Protein 5UX1 (pdb70)

Structure (mmCIF, N/CA/C/O backbone):
data_5UX1
#
_entry.id   5UX1
#
_cell.length_a   72.342
_cell.length_b   78.274
_cell.length_c   83.734
_cell.angle_alpha   90.00
_cell.angle_beta   103.20
_cell.angle_gamma   90.00
#
_symmetry.space_group_name_H-M   'P 1 21 1'
#
loop_
_entity.id
_entity.type
_entity.pdbx_description
1 polymer tRNA-(MS(2)IO(6)A)-hydroxylase-like
2 non-polymer 'FE (III) ION'
3 water water
#
loop_
_atom_site.group_PDB
_atom_site.id
_atom_site.type_symbol
_atom_site.label_atom_id
_atom_site.label_alt_id
_atom_site.label_comp_id
_atom_site.label_asym_id
_atom_site.label_entity_id
_atom_site.label_seq_id
_atom_site.pdbx_PDB_ins_code
_atom_site.Cartn_x
_atom_site.Cartn_y
_atom_site.Cartn_z
_atom_site.occupancy
_atom_site.B_iso_or_equiv
_atom_site.auth_seq_id
_atom_site.auth_comp_id
_atom_site.auth_asym_id
_atom_site.auth_atom_id
_atom_site.pdbx_PDB_model_num
ATOM 1 N N . ILE A 1 23 ? 7.307 5.509 -8.973 1.00 51.35 23 ILE A N 1
ATOM 2 C CA . ILE A 1 23 ? 7.356 6.683 -8.054 1.00 48.37 23 ILE A CA 1
ATOM 3 C C . ILE A 1 23 ? 6.421 7.786 -8.531 1.00 42.69 23 ILE A C 1
ATOM 4 O O . ILE A 1 23 ? 6.614 8.319 -9.619 1.00 43.85 23 ILE A O 1
ATOM 9 N N . ARG A 1 24 ? 5.429 8.137 -7.713 1.00 39.09 24 ARG A N 1
ATOM 10 C CA . ARG A 1 24 ? 4.621 9.331 -7.968 1.00 35.59 24 ARG A CA 1
ATOM 11 C C . ARG A 1 24 ? 5.207 10.484 -7.161 1.00 27.54 24 ARG A C 1
ATOM 12 O O . ARG A 1 24 ? 5.243 10.445 -5.951 1.00 28.63 24 ARG A O 1
ATOM 20 N N . TRP A 1 25 ? 5.672 11.525 -7.830 1.00 22.56 25 TRP A N 1
ATOM 21 C CA . TRP A 1 25 ? 6.218 12.647 -7.112 1.00 19.75 25 TRP A CA 1
ATOM 22 C C . TRP A 1 25 ? 5.161 13.576 -6.501 1.00 18.44 25 TRP A C 1
ATOM 23 O O . TRP A 1 25 ? 5.255 13.954 -5.326 1.00 18.37 25 TRP A O 1
ATOM 34 N N . LEU A 1 26 ? 4.187 13.982 -7.313 1.00 17.35 26 LEU A N 1
ATOM 35 C CA . LEU A 1 26 ? 3.271 15.028 -6.904 1.00 17.40 26 LEU A CA 1
ATOM 36 C C . LEU A 1 26 ? 1.982 14.488 -6.322 1.00 17.38 26 LEU A C 1
ATOM 37 O O . LEU A 1 26 ? 1.456 13.515 -6.824 1.00 20.38 26 LEU A O 1
ATOM 42 N N . ALA A 1 27 ? 1.503 15.161 -5.294 1.00 16.88 27 ALA A N 1
ATOM 43 C CA . ALA A 1 27 ? 0.333 14.684 -4.533 1.00 17.17 27 ALA A CA 1
ATOM 44 C C . ALA A 1 27 ? -0.986 15.215 -5.083 1.00 18.78 27 ALA A C 1
ATOM 45 O O . ALA A 1 27 ? -2.049 14.718 -4.701 1.00 18.50 27 ALA A O 1
ATOM 47 N N . ALA A 1 28 ? -0.910 16.221 -5.962 1.00 17.06 28 ALA A N 1
ATOM 48 C CA . ALA A 1 28 ? -2.125 16.757 -6.616 1.00 16.62 28 ALA A CA 1
ATOM 49 C C . ALA A 1 28 ? -1.700 17.487 -7.896 1.00 15.89 28 ALA A C 1
ATOM 50 O O . ALA A 1 28 ? -0.594 18.078 -7.950 1.00 15.86 28 ALA A O 1
ATOM 52 N N . PRO A 1 29 ? -2.591 17.487 -8.892 1.00 14.88 29 PRO A N 1
ATOM 53 C CA . PRO A 1 29 ? -2.323 18.167 -10.138 1.00 14.82 29 PRO A CA 1
ATOM 54 C C . PRO A 1 29 ? -2.576 19.666 -10.055 1.00 14.63 29 PRO A C 1
ATOM 55 O O . PRO A 1 29 ? -3.331 20.158 -9.213 1.00 15.03 29 PRO A O 1
ATOM 59 N N . THR A 1 30 ? -1.953 20.377 -10.977 1.00 14.42 30 THR A N 1
ATOM 60 C CA . THR A 1 30 ? -2.209 21.802 -11.166 1.00 14.40 30 THR A CA 1
ATOM 61 C C . THR A 1 30 ? -3.662 22.064 -11.592 1.00 15.28 30 THR A C 1
ATOM 62 O O . THR A 1 30 ? -4.255 21.306 -12.371 1.00 16.48 30 THR A O 1
ATOM 66 N N . SER A 1 31 ? -4.212 23.157 -11.056 1.00 14.60 31 SER A N 1
ATOM 67 C CA . SER A 1 31 ? -5.542 23.619 -11.418 1.00 14.44 31 SER A CA 1
ATOM 68 C C . SER A 1 31 ? -5.549 24.251 -12.807 1.00 15.41 31 SER A C 1
ATOM 69 O O . SER A 1 31 ? -4.604 24.921 -13.198 1.00 14.81 31 SER A O 1
ATOM 72 N N . TRP A 1 32 ? -6.634 24.054 -13.545 1.00 16.07 32 TRP A N 1
ATOM 73 C CA . TRP A 1 32 ? -6.782 24.696 -14.830 1.00 17.51 32 TRP A CA 1
ATOM 74 C C . TRP A 1 32 ? -6.678 26.206 -14.684 1.00 16.13 32 TRP A C 1
ATOM 75 O O . TRP A 1 32 ? -6.329 26.881 -15.647 1.00 17.93 32 TRP A O 1
ATOM 86 N N . SER A 1 33 ? -6.991 26.737 -13.511 1.00 15.35 33 SER A N 1
ATOM 87 C CA . SER A 1 33 ? -6.813 28.163 -13.237 1.00 16.03 33 SER A CA 1
ATOM 88 C C . SER A 1 33 ? -5.420 28.662 -13.603 1.00 15.64 33 SER A C 1
ATOM 89 O O . SER A 1 33 ? -5.279 29.764 -14.140 1.00 16.56 33 SER A O 1
ATOM 92 N N . TRP A 1 34 ? -4.408 27.862 -13.276 1.00 16.11 34 TRP A N 1
ATOM 93 C CA . TRP A 1 34 ? -3.029 28.239 -13.560 1.00 15.56 34 TRP A CA 1
ATOM 94 C C . TRP A 1 34 ? -2.767 28.234 -15.066 1.00 14.97 34 TRP A C 1
ATOM 95 O O . TRP A 1 34 ? -2.062 29.122 -15.601 1.00 15.45 34 TRP A O 1
ATOM 106 N N . VAL A 1 35 ? -3.312 27.257 -15.790 1.00 16.78 35 VAL A N 1
ATOM 107 C CA . VAL A 1 35 ? -3.131 27.185 -17.228 1.00 17.44 35 VAL A CA 1
ATOM 108 C C . VAL A 1 35 ? -3.723 28.435 -17.888 1.00 18.04 35 VAL A C 1
ATOM 109 O O . VAL A 1 35 ? -3.080 29.056 -18.726 1.00 16.65 35 VAL A O 1
ATOM 113 N N . GLU A 1 36 ? -4.933 28.818 -17.480 1.00 18.18 36 GLU A N 1
ATOM 114 C CA . GLU A 1 36 ? -5.530 30.071 -17.986 1.00 20.08 36 GLU A CA 1
ATOM 115 C C . GLU A 1 36 ? -4.666 31.287 -17.695 1.00 19.12 36 GLU A C 1
ATOM 116 O O . GLU A 1 36 ? -4.450 32.130 -18.569 1.00 17.52 36 GLU A O 1
ATOM 122 N N . GLN A 1 37 ? -4.183 31.403 -16.468 1.00 16.95 37 GLN A N 1
ATOM 123 C CA . GLN A 1 37 ? -3.344 32.530 -16.083 1.00 17.29 37 GLN A CA 1
ATOM 124 C C . GLN A 1 37 ? -2.030 32.527 -16.868 1.00 17.00 37 GLN A C 1
ATOM 125 O O . GLN A 1 37 ? -1.564 33.567 -17.339 1.00 17.32 37 GLN A O 1
ATOM 131 N N . ALA A 1 38 ? -1.439 31.362 -17.048 1.00 15.96 38 ALA A N 1
ATOM 132 C CA . ALA A 1 38 ? -0.167 31.287 -17.781 1.00 16.13 38 ALA A CA 1
ATOM 133 C C . ALA A 1 38 ? -0.378 31.656 -19.250 1.00 17.12 38 ALA A C 1
ATOM 134 O O . ALA A 1 38 ? 0.476 32.292 -19.877 1.00 17.55 38 ALA A O 1
ATOM 136 N N . ASN A 1 39 ? -1.528 31.275 -19.808 1.00 17.33 39 ASN A N 1
ATOM 137 C CA . ASN A 1 39 ? -1.848 31.639 -21.193 1.00 18.32 39 ASN A CA 1
ATOM 138 C C . ASN A 1 39 ? -2.149 33.133 -21.344 1.00 18.53 39 ASN A C 1
ATOM 139 O O . ASN A 1 39 ? -1.871 33.699 -22.401 1.00 19.70 39 ASN A O 1
ATOM 144 N N . ALA A 1 40 ? -2.648 33.774 -20.302 1.00 17.94 40 ALA A N 1
ATOM 145 C CA . ALA A 1 40 ? -2.947 35.217 -20.339 1.00 18.70 40 ALA A CA 1
ATOM 146 C C . ALA A 1 40 ? -1.690 36.105 -20.206 1.00 19.46 40 ALA A C 1
ATOM 147 O O . ALA A 1 40 ? -1.634 37.218 -20.782 1.00 20.12 40 ALA A O 1
ATOM 149 N N . HIS A 1 41 ? -0.682 35.623 -19.470 1.00 19.74 41 HIS A N 1
ATOM 150 C CA . HIS A 1 41 ? 0.594 36.325 -19.254 1.00 19.29 41 HIS A CA 1
ATOM 151 C C . HIS A 1 41 ? 1.795 35.400 -19.489 1.00 19.27 41 HIS A C 1
ATOM 152 O O . HIS A 1 41 ? 2.562 35.082 -18.550 1.00 18.74 41 HIS A O 1
ATOM 159 N N . PRO A 1 42 ? 1.986 34.982 -20.744 1.00 18.49 42 PRO A N 1
ATOM 160 C CA . PRO A 1 42 ? 3.034 34.036 -21.101 1.00 18.35 42 PRO A CA 1
ATOM 161 C C . PRO A 1 42 ? 4.443 34.547 -20.839 1.00 18.74 42 PRO A C 1
ATOM 162 O O . PRO A 1 42 ? 5.317 33.777 -20.488 1.00 17.31 42 PRO A O 1
ATOM 166 N N . MET A 1 43 ? 4.675 35.839 -21.012 1.00 17.73 43 MET A N 1
ATOM 167 C CA . MET A 1 43 ? 6.025 36.368 -20.798 1.00 19.50 43 MET A CA 1
ATOM 168 C C . MET A 1 43 ? 6.468 36.391 -19.337 1.00 17.28 43 MET A C 1
ATOM 169 O O . MET A 1 43 ? 7.648 36.180 -19.038 1.00 18.22 43 MET A O 1
ATOM 174 N N . GLU A 1 44 ? 5.540 36.614 -18.412 1.00 17.53 44 GLU A N 1
ATOM 175 C CA . GLU A 1 44 ? 5.855 36.538 -16.990 1.00 17.19 44 GLU A CA 1
ATOM 176 C C . GLU A 1 44 ? 6.233 35.097 -16.603 1.00 16.18 44 GLU A C 1
ATOM 177 O O . GLU A 1 44 ? 7.196 34.897 -15.842 1.00 15.77 44 GLU A O 1
ATOM 183 N N . VAL A 1 45 ? 5.547 34.122 -17.201 1.00 16.02 45 VAL A N 1
ATOM 184 C CA . VAL A 1 45 ? 5.885 32.721 -16.952 1.00 15.94 45 VAL A CA 1
ATOM 185 C C . VAL A 1 45 ? 7.264 32.405 -17.530 1.00 15.75 45 VAL A C 1
ATOM 186 O O . VAL A 1 45 ? 8.094 31.775 -16.888 1.00 15.50 45 VAL A O 1
ATOM 190 N N . LEU A 1 46 ? 7.510 32.906 -18.738 1.00 16.40 46 LEU A N 1
ATOM 191 C CA . LEU A 1 46 ? 8.760 32.627 -19.439 1.00 17.60 46 LEU A CA 1
ATOM 192 C C . LEU A 1 46 ? 9.961 33.233 -18.721 1.00 16.12 46 LEU A C 1
ATOM 193 O O . LEU A 1 46 ? 11.000 32.602 -18.556 1.00 15.39 46 LEU A O 1
ATOM 198 N N . ILE A 1 47 ? 9.834 34.480 -18.284 1.00 15.30 47 ILE A N 1
ATOM 199 C CA . ILE A 1 47 ? 10.900 35.139 -17.547 1.00 15.27 47 ILE A CA 1
ATOM 200 C C . ILE A 1 47 ? 11.149 34.420 -16.228 1.00 15.67 47 ILE A C 1
ATOM 201 O O . ILE A 1 47 ? 12.265 34.148 -15.848 1.00 16.01 47 ILE A O 1
ATOM 206 N N . ASP A 1 48 ? 10.063 34.090 -15.533 1.00 15.52 48 ASP A N 1
ATOM 207 C CA . ASP A 1 48 ? 10.218 33.362 -14.274 1.00 15.53 48 ASP A CA 1
ATOM 208 C C . ASP A 1 48 ? 10.865 31.996 -14.516 1.00 15.71 48 ASP A C 1
ATOM 209 O O . ASP A 1 48 ? 11.688 31.564 -13.714 1.00 16.22 48 ASP A O 1
ATOM 214 N N . HIS A 1 49 ? 10.509 31.362 -15.616 1.00 16.57 49 HIS A N 1
ATOM 215 C CA . HIS A 1 49 ? 11.040 30.071 -15.962 1.00 17.14 49 HIS A CA 1
ATOM 216 C C . HIS A 1 49 ? 12.561 30.188 -16.166 1.00 16.85 49 HIS A C 1
ATOM 217 O O . HIS A 1 49 ? 13.325 29.342 -15.688 1.00 17.44 49 HIS A O 1
ATOM 224 N N . ALA A 1 50 ? 13.014 31.228 -16.874 1.00 15.57 50 ALA A N 1
ATOM 225 C CA . ALA A 1 50 ? 14.460 31.399 -17.029 1.00 15.65 50 ALA A CA 1
ATOM 226 C C . ALA A 1 50 ? 15.139 31.508 -15.662 1.00 15.58 50 ALA A C 1
ATOM 227 O O . ALA A 1 50 ? 16.198 30.881 -15.412 1.00 16.50 50 ALA A O 1
ATOM 229 N N . HIS A 1 51 ? 14.557 32.282 -14.741 1.00 15.21 51 HIS A N 1
ATOM 230 C CA . HIS A 1 51 ? 15.089 32.369 -13.378 1.00 15.66 51 HIS A CA 1
ATOM 231 C C . HIS A 1 51 ? 15.090 31.005 -12.671 1.00 15.93 51 HIS A C 1
ATOM 232 O O . HIS A 1 51 ? 16.064 30.658 -11.986 1.00 17.39 51 HIS A O 1
ATOM 239 N N . CYS A 1 52 ? 14.043 30.232 -12.876 1.00 16.19 52 CYS A N 1
ATOM 240 C CA . CYS A 1 52 ? 13.927 28.895 -12.242 1.00 18.37 52 CYS A CA 1
ATOM 241 C C . CYS A 1 52 ? 15.039 27.973 -12.722 1.00 18.16 52 CYS A C 1
ATOM 242 O O . CYS A 1 52 ? 15.606 27.223 -11.892 1.00 19.94 52 CYS A O 1
ATOM 245 N N . GLU A 1 53 ? 15.359 28.013 -14.016 1.00 18.40 53 GLU A N 1
ATOM 246 C CA . GLU A 1 53 ? 16.418 27.147 -14.562 1.00 17.72 53 GLU A CA 1
ATOM 247 C C . GLU A 1 53 ? 17.744 27.547 -13.937 1.00 18.01 53 GLU A C 1
ATOM 248 O O . GLU A 1 53 ? 18.537 26.704 -13.519 1.00 15.76 53 GLU A O 1
ATOM 254 N N . ARG A 1 54 ? 18.039 28.847 -13.863 1.00 17.01 54 ARG A N 1
ATOM 255 C CA . ARG A 1 54 ? 19.266 29.287 -13.261 1.00 17.60 54 ARG A CA 1
ATOM 256 C C . ARG A 1 54 ? 19.351 28.944 -11.760 1.00 17.82 54 ARG A C 1
ATOM 257 O O . ARG A 1 54 ? 20.406 28.536 -11.261 1.00 17.84 54 ARG A O 1
ATOM 265 N N . LYS A 1 55 ? 18.224 29.079 -11.045 1.00 17.42 55 LYS A N 1
ATOM 266 C CA . LYS A 1 55 ? 18.164 28.704 -9.630 1.00 18.51 55 LYS A CA 1
ATOM 267 C C . LYS A 1 55 ? 18.417 27.212 -9.444 1.00 17.18 55 LYS A C 1
ATOM 268 O O . LYS A 1 55 ? 19.112 26.814 -8.487 1.00 19.83 55 LYS A O 1
ATOM 274 N N . ALA A 1 56 ? 17.913 26.406 -10.355 1.00 17.11 56 ALA A N 1
ATOM 275 C CA . ALA A 1 56 ? 18.125 24.951 -10.294 1.00 16.74 56 ALA A CA 1
ATOM 276 C C . ALA A 1 56 ? 19.615 24.620 -10.483 1.00 17.45 56 ALA A C 1
ATOM 277 O O . ALA A 1 56 ? 20.192 23.754 -9.794 1.00 18.59 56 ALA A O 1
ATOM 279 N N . ALA A 1 57 ? 20.240 25.281 -11.447 1.00 15.63 57 ALA A N 1
ATOM 280 C CA . ALA A 1 57 ? 21.693 25.127 -11.624 1.00 15.29 57 ALA A CA 1
ATOM 281 C C . ALA A 1 57 ? 22.428 25.538 -10.357 1.00 15.03 57 ALA A C 1
ATOM 282 O O . ALA A 1 57 ? 23.346 24.846 -9.884 1.00 16.22 57 ALA A O 1
ATOM 284 N N . GLY A 1 58 ? 22.074 26.694 -9.792 1.00 15.58 58 GLY A N 1
ATOM 285 C CA . GLY A 1 58 ? 22.680 27.155 -8.556 1.00 16.08 58 GLY A CA 1
ATOM 286 C C . GLY A 1 58 ? 22.526 26.201 -7.373 1.00 17.63 58 GLY A C 1
ATOM 287 O O . GLY A 1 58 ? 23.483 25.974 -6.619 1.00 17.55 58 GLY A O 1
ATOM 288 N N . ALA A 1 59 ? 21.340 25.645 -7.238 1.00 18.18 59 ALA A N 1
ATOM 289 C CA . ALA A 1 59 ? 21.066 24.709 -6.119 1.00 19.54 59 ALA A CA 1
ATOM 290 C C . ALA A 1 59 ? 21.927 23.461 -6.258 1.00 18.90 59 ALA A C 1
ATOM 291 O O . ALA A 1 59 ? 22.454 22.960 -5.258 1.00 18.65 59 ALA A O 1
ATOM 293 N N . ALA A 1 60 ? 22.079 22.980 -7.485 1.00 17.18 60 ALA A N 1
ATOM 294 C CA . ALA A 1 60 ? 22.929 21.799 -7.767 1.00 15.57 60 ALA A CA 1
ATOM 295 C C . ALA A 1 60 ? 24.391 22.076 -7.444 1.00 15.50 60 ALA A C 1
ATOM 296 O O . ALA A 1 60 ? 25.064 21.261 -6.831 1.00 14.80 60 ALA A O 1
ATOM 298 N N . VAL A 1 61 ? 24.879 23.264 -7.825 1.00 15.83 61 VAL A N 1
ATOM 299 C CA . VAL A 1 61 ? 26.236 23.623 -7.482 1.00 16.53 61 VAL A CA 1
ATOM 300 C C . VAL A 1 61 ? 26.426 23.763 -5.975 1.00 17.23 61 VAL A C 1
ATOM 301 O O . VAL A 1 61 ? 27.431 23.297 -5.437 1.00 17.21 61 VAL A O 1
ATOM 305 N N . GLN A 1 62 ? 25.455 24.375 -5.293 1.00 18.44 62 GLN A N 1
ATOM 306 C CA . GLN A 1 62 ? 25.539 24.514 -3.838 1.00 19.91 62 GLN A CA 1
ATOM 307 C C . GLN A 1 62 ? 25.515 23.146 -3.153 1.00 17.90 62 GLN A C 1
ATOM 308 O O . GLN A 1 62 ? 26.243 22.953 -2.189 1.00 16.69 62 GLN A O 1
ATOM 314 N N . MET A 1 63 ? 24.743 22.206 -3.679 1.00 16.68 63 MET A N 1
ATOM 315 C CA . MET A 1 63 ? 24.729 20.862 -3.083 1.00 17.39 63 MET A CA 1
ATOM 316 C C . MET A 1 63 ? 26.102 20.256 -3.260 1.00 16.91 63 MET A C 1
ATOM 317 O O . MET A 1 63 ? 26.620 19.623 -2.353 1.00 17.77 63 MET A O 1
ATOM 322 N N . MET A 1 64 ? 26.720 20.449 -4.430 1.00 15.71 64 MET A N 1
ATOM 323 C CA . MET A 1 64 ? 28.041 19.866 -4.633 1.00 16.44 64 MET A CA 1
ATOM 324 C C . MET A 1 64 ? 29.051 20.454 -3.653 1.00 17.22 64 MET A C 1
ATOM 325 O O . MET A 1 64 ? 29.893 19.712 -3.142 1.00 20.10 64 MET A O 1
ATOM 330 N N . PHE A 1 65 ? 28.992 21.764 -3.361 1.00 17.78 65 PHE A N 1
ATOM 331 C CA . PHE A 1 65 ? 29.920 22.344 -2.391 1.00 19.13 65 PHE A CA 1
ATOM 332 C C . PHE A 1 65 ? 29.682 21.809 -0.988 1.00 20.14 65 PHE A C 1
ATOM 333 O O . PHE A 1 65 ? 30.629 21.564 -0.234 1.00 21.71 65 PHE A O 1
ATOM 341 N N . ARG A 1 66 ? 28.416 21.655 -0.615 1.00 19.10 66 ARG A N 1
ATOM 342 C CA . ARG A 1 66 ? 28.111 21.110 0.702 1.00 20.74 66 ARG A CA 1
ATOM 343 C C . ARG A 1 66 ? 28.622 19.702 0.868 1.00 20.49 66 ARG A C 1
ATOM 344 O O . ARG A 1 66 ? 29.077 19.335 1.958 1.00 23.19 66 ARG A O 1
ATOM 352 N N . TYR A 1 67 ? 28.510 18.895 -0.178 1.00 18.34 67 TYR A N 1
ATOM 353 C CA . TYR A 1 67 ? 28.929 17.497 -0.158 1.00 19.08 67 TYR A CA 1
ATOM 354 C C . TYR A 1 67 ? 30.130 17.323 -1.089 1.00 17.27 67 TYR A C 1
ATOM 355 O O . TYR A 1 67 ? 30.101 16.561 -2.067 1.00 17.53 67 TYR A O 1
ATOM 364 N N . LEU A 1 68 ? 31.203 18.011 -0.712 1.00 19.53 68 LEU A N 1
ATOM 365 C CA . LEU A 1 68 ? 32.334 18.284 -1.596 1.00 19.31 68 LEU A CA 1
ATOM 366 C C . LEU A 1 68 ? 32.950 17.069 -2.292 1.00 17.88 68 LEU A C 1
ATOM 367 O O . LEU A 1 68 ? 33.315 17.128 -3.468 1.00 19.12 68 LEU A O 1
ATOM 372 N N . CYS A 1 69 ? 33.116 15.968 -1.557 1.00 17.56 69 CYS A N 1
ATOM 373 C CA . CYS A 1 69 ? 33.790 14.781 -2.062 1.00 18.45 69 CYS A CA 1
ATOM 374 C C . CYS A 1 69 ? 32.886 13.549 -2.043 1.00 17.95 69 CYS A C 1
ATOM 375 O O . CYS A 1 69 ? 33.361 12.415 -2.165 1.00 20.44 69 CYS A O 1
ATOM 378 N N . GLU A 1 70 ? 31.579 13.764 -1.953 1.00 18.97 70 GLU A N 1
ATOM 379 C CA . GLU A 1 70 ? 30.641 12.644 -1.910 1.00 19.48 70 GLU A CA 1
ATOM 380 C C . GLU A 1 70 ? 30.698 11.806 -3.184 1.00 18.83 70 GLU A C 1
ATOM 381 O O . GLU A 1 70 ? 30.466 12.325 -4.272 1.00 17.62 70 GLU A O 1
ATOM 387 N N . PRO A 1 71 ? 31.041 10.506 -3.097 1.00 18.17 71 PRO A N 1
ATOM 388 C CA . PRO A 1 71 ? 31.149 9.700 -4.299 1.00 18.37 71 PRO A CA 1
ATOM 389 C C . PRO A 1 71 ? 29.888 9.681 -5.134 1.00 18.51 71 PRO A C 1
ATOM 390 O O . PRO A 1 71 ? 28.774 9.470 -4.617 1.00 19.01 71 PRO A O 1
ATOM 394 N N . GLY A 1 72 ? 30.070 9.960 -6.423 1.00 17.87 72 GLY A N 1
ATOM 395 C CA . GLY A 1 72 ? 29.020 9.914 -7.427 1.00 17.89 72 GLY A CA 1
ATOM 396 C C . GLY A 1 72 ? 28.270 11.221 -7.584 1.00 16.53 72 GLY A C 1
ATOM 397 O O . GLY A 1 72 ? 27.574 11.410 -8.593 1.00 18.03 72 GLY A O 1
ATOM 398 N N . LEU A 1 73 ? 28.438 12.146 -6.644 1.00 16.90 73 LEU A N 1
ATOM 399 C CA . LEU A 1 73 ? 27.561 13.332 -6.631 1.00 17.35 73 LEU A CA 1
ATOM 400 C C . LEU A 1 73 ? 27.981 14.325 -7.683 1.00 17.75 73 LEU A C 1
ATOM 401 O O . LEU A 1 73 ? 27.144 14.798 -8.471 1.00 17.66 73 LEU A O 1
ATOM 406 N N . GLY A 1 74 ? 29.272 14.617 -7.741 1.00 16.60 74 GLY A N 1
ATOM 407 C CA . GLY A 1 74 ? 29.706 15.515 -8.829 1.00 16.77 74 GLY A CA 1
ATOM 408 C C . GLY A 1 74 ? 29.440 14.997 -10.230 1.00 16.08 74 GLY A C 1
ATOM 409 O O . GLY A 1 74 ? 29.090 15.744 -11.160 1.00 15.97 74 GLY A O 1
ATOM 410 N N . GLU A 1 75 ? 29.594 13.690 -10.419 1.00 15.67 75 GLU A N 1
ATOM 411 C CA . GLU A 1 75 ? 29.321 13.047 -11.682 1.00 17.29 75 GLU A CA 1
ATOM 412 C C . GLU A 1 75 ? 27.890 13.263 -12.137 1.00 16.72 75 GLU A C 1
ATOM 413 O O . GLU A 1 75 ? 27.603 13.287 -13.323 1.00 17.13 75 GLU A O 1
ATOM 419 N N . ALA A 1 76 ? 26.977 13.318 -11.169 1.00 16.01 76 ALA A N 1
ATOM 420 C CA . ALA A 1 76 ? 25.571 13.460 -11.454 1.00 16.32 76 ALA A CA 1
ATOM 421 C C . ALA A 1 76 ? 25.176 14.928 -11.517 1.00 15.19 76 ALA A C 1
ATOM 422 O O . ALA A 1 76 ? 24.489 15.329 -12.457 1.00 16.12 76 ALA A O 1
ATOM 424 N N . LEU A 1 77 ? 25.567 15.730 -10.532 1.00 14.49 77 LEU A N 1
ATOM 425 C CA . LEU A 1 77 ? 25.062 17.093 -10.435 1.00 14.06 77 LEU A CA 1
ATOM 426 C C . LEU A 1 77 ? 25.764 18.088 -11.373 1.00 13.33 77 LEU A C 1
ATOM 427 O O . LEU A 1 77 ? 25.188 19.144 -11.686 1.00 13.15 77 LEU A O 1
ATOM 432 N N . SER A 1 78 ? 27.008 17.814 -11.747 1.00 12.75 78 SER A N 1
ATOM 433 C CA . SER A 1 78 ? 27.689 18.747 -12.655 1.00 12.62 78 SER A CA 1
ATOM 434 C C . SER A 1 78 ? 27.029 18.774 -14.036 1.00 13.19 78 SER A C 1
ATOM 435 O O . SER A 1 78 ? 26.683 19.857 -14.521 1.00 12.75 78 SER A O 1
ATOM 438 N N . PRO A 1 79 ? 26.755 17.608 -14.651 1.00 13.31 79 PRO A N 1
ATOM 439 C CA . PRO A 1 79 ? 26.004 17.686 -15.902 1.00 13.49 79 PRO A CA 1
ATOM 440 C C . PRO A 1 79 ? 24.606 18.247 -15.762 1.00 13.78 79 PRO A C 1
ATOM 441 O O . PRO A 1 79 ? 24.133 18.932 -16.686 1.00 14.83 79 PRO A O 1
ATOM 445 N N . LEU A 1 80 ? 23.927 17.949 -14.655 1.00 13.96 80 LEU A N 1
ATOM 446 C CA . LEU A 1 80 ? 22.587 18.508 -14.418 1.00 14.23 80 LEU A CA 1
ATOM 447 C C . LEU A 1 80 ? 22.678 20.034 -14.411 1.00 13.54 80 LEU A C 1
ATOM 448 O O . LEU A 1 80 ? 21.914 20.694 -15.116 1.00 13.33 80 LEU A O 1
ATOM 453 N N . ALA A 1 81 ? 23.613 20.592 -13.634 1.00 12.31 81 ALA A N 1
ATOM 454 C CA . ALA A 1 81 ? 23.753 22.050 -13.554 1.00 12.44 81 ALA A CA 1
ATOM 455 C C . ALA A 1 81 ? 24.039 22.626 -14.934 1.00 12.82 81 ALA A C 1
ATOM 456 O O . ALA A 1 81 ? 23.507 23.708 -15.303 1.00 12.69 81 ALA A O 1
ATOM 458 N N . ARG A 1 82 ? 24.892 21.951 -15.707 1.00 12.13 82 ARG A N 1
ATOM 459 C CA . ARG A 1 82 ? 25.161 22.442 -17.076 1.00 12.96 82 ARG A CA 1
ATOM 460 C C . ARG A 1 82 ? 23.889 22.455 -17.917 1.00 14.45 82 ARG A C 1
ATOM 461 O O . ARG A 1 82 ? 23.648 23.411 -18.657 1.00 14.29 82 ARG A O 1
ATOM 469 N N . GLU A 1 83 ? 23.084 21.394 -17.836 1.00 14.12 83 GLU A N 1
ATOM 470 C CA . GLU A 1 83 ? 21.869 21.324 -18.611 1.00 16.41 83 GLU A CA 1
ATOM 471 C C . GLU A 1 83 ? 20.871 22.402 -18.189 1.00 15.45 83 GLU A C 1
ATOM 472 O O . GLU A 1 83 ? 20.210 23.011 -19.064 1.00 15.78 83 GLU A O 1
ATOM 478 N N . GLU A 1 84 ? 20.780 22.683 -16.893 1.00 14.33 84 GLU A N 1
ATOM 479 C CA . GLU A 1 84 ? 19.917 23.767 -16.438 1.00 15.23 84 GLU A CA 1
ATOM 480 C C . GLU A 1 84 ? 20.381 25.135 -16.969 1.00 13.94 84 GLU A C 1
ATOM 481 O O . GLU A 1 84 ? 19.548 25.981 -17.302 1.00 14.49 84 GLU A O 1
ATOM 487 N N . LEU A 1 85 ? 21.690 25.358 -17.008 1.00 13.17 85 LEU A N 1
ATOM 488 C CA . LEU A 1 85 ? 22.221 26.584 -17.612 1.00 13.00 85 LEU A CA 1
ATOM 489 C C . LEU A 1 85 ? 21.942 26.656 -19.113 1.00 13.84 85 LEU A C 1
ATOM 490 O O . LEU A 1 85 ? 21.620 27.745 -19.620 1.00 13.98 85 LEU A O 1
ATOM 495 N N . GLU A 1 86 ? 22.037 25.524 -19.823 1.00 14.10 86 GLU A N 1
ATOM 496 C CA . GLU A 1 86 ? 21.654 25.485 -21.239 1.00 14.72 86 GLU A CA 1
ATOM 497 C C . GLU A 1 86 ? 20.202 25.892 -21.386 1.00 15.68 86 GLU A C 1
ATOM 498 O O . GLU A 1 86 ? 19.854 26.681 -22.261 1.00 15.40 86 GLU A O 1
ATOM 504 N N . HIS A 1 87 ? 19.334 25.375 -20.523 1.00 14.63 87 HIS A N 1
ATOM 505 C CA . HIS A 1 87 ? 17.915 25.768 -20.591 1.00 15.11 87 HIS A CA 1
ATOM 506 C C . HIS A 1 87 ? 17.744 27.255 -20.295 1.00 14.80 87 HIS A C 1
ATOM 507 O O . HIS A 1 87 ? 16.960 27.955 -20.999 1.00 15.86 87 HIS A O 1
ATOM 514 N N . PHE A 1 88 ? 18.459 27.784 -19.294 1.00 14.29 88 PHE A N 1
ATOM 515 C CA . PHE A 1 88 ? 18.411 29.204 -19.002 1.00 12.95 88 PHE A CA 1
ATOM 516 C C . PHE A 1 88 ? 18.734 30.002 -20.263 1.00 12.81 88 PHE A C 1
ATOM 517 O O . PHE A 1 88 ? 18.018 30.959 -20.584 1.00 13.91 88 PHE A O 1
ATOM 525 N N . GLU A 1 89 ? 19.800 29.601 -20.951 1.00 13.38 89 GLU A N 1
ATOM 526 C CA . GLU A 1 89 ? 20.271 30.331 -22.139 1.00 12.95 89 GLU A CA 1
ATOM 527 C C . GLU A 1 89 ? 19.257 30.233 -23.264 1.00 14.46 89 GLU A C 1
ATOM 528 O O . GLU A 1 89 ? 19.011 31.236 -23.949 1.00 15.74 89 GLU A O 1
ATOM 534 N N . GLN A 1 90 ? 18.628 29.071 -23.411 1.00 14.21 90 GLN A N 1
ATOM 535 C CA . GLN A 1 90 ? 17.636 28.844 -24.469 1.00 16.43 90 GLN A CA 1
ATOM 536 C C . GLN A 1 90 ? 16.401 29.727 -24.234 1.00 16.07 90 GLN A C 1
ATOM 537 O O . GLN A 1 90 ? 15.861 30.362 -25.163 1.00 16.26 90 GLN A O 1
ATOM 543 N N . VAL A 1 91 ? 15.933 29.768 -22.991 1.00 15.48 91 VAL A N 1
ATOM 544 C CA . VAL A 1 91 ? 14.741 30.528 -22.670 1.00 16.28 91 VAL A CA 1
ATOM 545 C C . VAL A 1 91 ? 15.049 32.026 -22.793 1.00 15.63 91 VAL A C 1
ATOM 546 O O . VAL A 1 91 ? 14.225 32.817 -23.310 1.00 15.59 91 VAL A O 1
ATOM 550 N N . LEU A 1 92 ? 16.232 32.435 -22.353 1.00 15.00 92 LEU A N 1
ATOM 551 C CA . LEU A 1 92 ? 16.635 33.839 -22.445 1.00 15.09 92 LEU A CA 1
ATOM 552 C C . LEU A 1 92 ? 16.658 34.291 -23.900 1.00 15.55 92 LEU A C 1
ATOM 553 O O . LEU A 1 92 ? 16.193 35.404 -24.202 1.00 15.18 92 LEU A O 1
ATOM 558 N N . ALA A 1 93 ? 17.153 33.426 -24.785 1.00 14.85 93 ALA A N 1
ATOM 559 C CA . ALA A 1 93 ? 17.166 33.776 -26.230 1.00 14.99 93 ALA A CA 1
ATOM 560 C C . ALA A 1 93 ? 15.742 33.997 -26.757 1.00 15.88 93 ALA A C 1
ATOM 561 O O . ALA A 1 93 ? 15.503 34.940 -27.543 1.00 15.63 93 ALA A O 1
ATOM 563 N N . LEU A 1 94 ? 14.791 33.169 -26.339 1.00 15.03 94 LEU A N 1
ATOM 564 C CA . LEU A 1 94 ? 13.389 33.353 -26.750 1.00 15.47 94 LEU A CA 1
ATOM 565 C C . LEU A 1 94 ? 12.796 34.620 -26.140 1.00 15.48 94 LEU A C 1
ATOM 566 O O . LEU A 1 94 ? 12.048 35.330 -26.814 1.00 15.23 94 LEU A O 1
ATOM 571 N N . ILE A 1 95 ? 13.091 34.904 -24.863 1.00 14.28 95 ILE A N 1
ATOM 572 C CA . ILE A 1 95 ? 12.644 36.141 -24.206 1.00 14.26 95 ILE A CA 1
ATOM 573 C C . ILE A 1 95 ? 13.031 37.367 -25.068 1.00 14.14 95 ILE A C 1
ATOM 574 O O . ILE A 1 95 ? 12.190 38.214 -25.341 1.00 15.26 95 ILE A O 1
ATOM 579 N N . LYS A 1 96 ? 14.286 37.415 -25.492 1.00 14.31 96 LYS A N 1
ATOM 580 C CA . LYS A 1 96 ? 14.775 38.531 -26.327 1.00 15.74 96 LYS A CA 1
ATOM 581 C C . LYS A 1 96 ? 14.159 38.505 -27.702 1.00 16.69 96 LYS A C 1
ATOM 582 O O . LYS A 1 96 ? 13.852 39.576 -28.272 1.00 16.47 96 LYS A O 1
ATOM 588 N N . ALA A 1 97 ? 13.949 37.325 -28.277 1.00 15.80 97 ALA A N 1
ATOM 589 C CA . ALA A 1 97 ? 13.279 37.248 -29.582 1.00 16.13 97 ALA A CA 1
ATOM 590 C C . ALA A 1 97 ? 11.847 37.837 -29.492 1.00 17.26 97 ALA A C 1
ATOM 591 O O . ALA A 1 97 ? 11.317 38.332 -30.473 1.00 19.21 97 ALA A O 1
ATOM 593 N N . ARG A 1 98 ? 11.235 37.771 -28.310 1.00 16.43 98 ARG A N 1
ATOM 594 C CA . ARG A 1 98 ? 9.903 38.368 -28.047 1.00 16.73 98 ARG A CA 1
ATOM 595 C C . ARG A 1 98 ? 9.922 39.795 -27.498 1.00 16.60 98 ARG A C 1
ATOM 596 O O . ARG A 1 98 ? 8.903 40.299 -27.042 1.00 17.28 98 ARG A O 1
ATOM 604 N N . GLY A 1 99 ? 11.062 40.456 -27.533 1.00 16.56 99 GLY A N 1
ATOM 605 C CA . GLY A 1 99 ? 11.126 41.904 -27.240 1.00 16.55 99 GLY A CA 1
ATOM 606 C C . GLY A 1 99 ? 11.372 42.261 -25.803 1.00 17.47 99 GLY A C 1
ATOM 607 O O . GLY A 1 99 ? 11.310 43.436 -25.417 1.00 18.90 99 GLY A O 1
ATOM 608 N N . ARG A 1 100 ? 11.631 41.267 -24.949 1.00 18.23 100 ARG A N 1
ATOM 609 C CA . ARG A 1 100 ? 11.842 41.569 -23.541 1.00 20.09 100 ARG A CA 1
ATOM 610 C C . ARG A 1 100 ? 13.195 41.109 -23.049 1.00 18.62 100 ARG A C 1
ATOM 611 O O . ARG A 1 100 ? 13.977 40.615 -23.830 1.00 17.05 100 ARG A O 1
ATOM 619 N N . TYR A 1 101 ? 13.492 41.312 -21.764 1.00 19.53 101 TYR A N 1
ATOM 620 C CA . TYR A 1 101 ? 14.716 40.766 -21.166 1.00 20.82 101 TYR A CA 1
ATOM 621 C C . TYR A 1 101 ? 14.366 40.170 -19.836 1.00 19.62 101 TYR A C 1
ATOM 622 O O . TYR A 1 101 ? 13.204 40.166 -19.447 1.00 18.45 101 TYR A O 1
ATOM 631 N N . LEU A 1 102 ? 15.376 39.652 -19.147 1.00 19.13 102 LEU A N 1
ATOM 632 C CA . LEU A 1 102 ? 15.248 39.236 -17.756 1.00 19.83 102 LEU A CA 1
ATOM 633 C C . LEU A 1 102 ? 14.846 40.427 -16.925 1.00 20.04 102 LEU A C 1
ATOM 634 O O . LEU A 1 102 ? 15.427 41.516 -17.046 1.00 21.74 102 LEU A O 1
ATOM 639 N N . GLU A 1 103 ? 13.782 40.241 -16.157 1.00 20.11 103 GLU A N 1
ATOM 640 C CA . GLU A 1 103 ? 13.260 41.216 -15.233 1.00 20.33 103 GLU A CA 1
ATOM 641 C C . GLU A 1 103 ? 13.238 40.604 -13.852 1.00 19.79 103 GLU A C 1
ATOM 642 O O . GLU A 1 103 ? 13.058 39.376 -13.754 1.00 18.33 103 GLU A O 1
ATOM 648 N N . PRO A 1 104 ? 13.376 41.435 -12.788 1.00 21.60 104 PRO A N 1
ATOM 649 C CA . PRO A 1 104 ? 13.361 40.960 -11.394 1.00 23.26 104 PRO A CA 1
ATOM 650 C C . PRO A 1 104 ? 11.959 40.688 -10.880 1.00 22.65 104 PRO A C 1
ATOM 651 O O . PRO A 1 104 ? 11.544 41.241 -9.862 1.00 27.46 104 PRO A O 1
ATOM 655 N N . LEU A 1 105 ? 11.219 39.842 -11.588 1.00 21.98 105 LEU A N 1
ATOM 656 C CA . LEU A 1 105 ? 9.864 39.494 -11.173 1.00 23.29 105 LEU A CA 1
ATOM 657 C C . LEU A 1 105 ? 9.950 38.779 -9.845 1.00 24.33 105 LEU A C 1
ATOM 658 O O . LEU A 1 105 ? 10.662 37.783 -9.762 1.00 25.99 105 LEU A O 1
ATOM 663 N N . PRO A 1 106 ? 9.281 39.299 -8.797 1.00 25.23 106 PRO A N 1
ATOM 664 C CA . PRO A 1 106 ? 9.334 38.601 -7.510 1.00 27.14 106 PRO A CA 1
ATOM 665 C C . PRO A 1 106 ? 8.874 37.140 -7.620 1.00 27.12 106 PRO A C 1
ATOM 666 O O . PRO A 1 106 ? 7.863 36.863 -8.262 1.00 25.61 106 PRO A O 1
ATOM 670 N N . SER A 1 107 ? 9.624 36.234 -6.998 1.00 28.16 107 SER A N 1
ATOM 671 C CA . SER A 1 107 ? 9.281 34.817 -6.973 1.00 28.40 107 SER A CA 1
ATOM 672 C C . SER A 1 107 ? 8.072 34.570 -6.083 1.00 28.31 107 SER A C 1
ATOM 673 O O . SER A 1 107 ? 7.847 35.299 -5.125 1.00 28.79 107 SER A O 1
ATOM 676 N N . PRO A 1 108 ? 7.302 33.513 -6.387 1.00 27.15 108 PRO A N 1
ATOM 677 C CA . PRO A 1 108 ? 6.248 33.112 -5.464 1.00 27.95 108 PRO A CA 1
ATOM 678 C C . PRO A 1 108 ? 6.835 32.622 -4.133 1.00 26.84 108 PRO A C 1
ATOM 679 O O . PRO A 1 108 ? 8.045 32.414 -4.047 1.00 26.97 108 PRO A O 1
ATOM 683 N N . GLY A 1 109 ? 5.982 32.390 -3.128 1.00 27.71 109 GLY A N 1
ATOM 684 C CA . GLY A 1 109 ? 6.440 31.874 -1.816 1.00 26.08 109 GLY A CA 1
ATOM 685 C C . GLY A 1 109 ? 6.847 30.398 -1.840 1.00 23.88 109 GLY A C 1
ATOM 686 O O . GLY A 1 109 ? 7.425 29.891 -0.894 1.00 24.72 109 GLY A O 1
ATOM 687 N N . TYR A 1 110 ? 6.599 29.734 -2.960 1.00 21.47 110 TYR A N 1
ATOM 688 C CA . TYR A 1 110 ? 6.768 28.305 -3.107 1.00 19.80 110 TYR A CA 1
ATOM 689 C C . TYR A 1 110 ? 8.168 27.852 -2.721 1.00 21.62 110 TYR A C 1
ATOM 690 O O . TYR A 1 110 ? 8.321 26.955 -1.907 1.00 20.99 110 TYR A O 1
ATOM 699 N N . GLY A 1 111 ? 9.174 28.476 -3.313 1.00 22.83 111 GLY A N 1
ATOM 700 C CA . GLY A 1 111 ? 10.568 28.077 -3.125 1.00 24.95 111 GLY A CA 1
ATOM 701 C C . GLY A 1 111 ? 10.980 28.105 -1.678 1.00 25.46 111 GLY A C 1
ATOM 702 O O . GLY A 1 111 ? 11.545 27.141 -1.186 1.00 26.80 111 GLY A O 1
ATOM 703 N N . ALA A 1 112 ? 10.667 29.205 -1.004 1.00 25.87 112 ALA A N 1
ATOM 704 C CA . ALA A 1 112 ? 11.017 29.373 0.408 1.00 28.14 112 ALA A CA 1
ATOM 705 C C . ALA A 1 112 ? 10.211 28.425 1.279 1.00 26.71 112 ALA A C 1
ATOM 706 O O . ALA A 1 112 ? 10.738 27.881 2.259 1.00 27.11 112 ALA A O 1
ATOM 708 N N . ASP A 1 113 ? 8.945 28.198 0.919 1.00 24.24 113 ASP A N 1
ATOM 709 C CA . ASP A 1 113 ? 8.117 27.251 1.658 1.00 23.19 113 ASP A CA 1
ATOM 710 C C . ASP A 1 113 ? 8.711 25.854 1.630 1.00 24.19 113 ASP A C 1
ATOM 711 O O . ASP A 1 113 ? 8.744 25.155 2.647 1.00 24.34 113 ASP A O 1
ATOM 716 N N . LEU A 1 114 ? 9.194 25.439 0.473 1.00 23.97 114 LEU A N 1
ATOM 717 C CA . LEU A 1 114 ? 9.830 24.131 0.351 1.00 25.39 114 LEU A CA 1
ATOM 718 C C . LEU A 1 114 ? 11.173 24.096 1.058 1.00 25.89 114 LEU A C 1
ATOM 719 O O . LEU A 1 114 ? 11.501 23.107 1.715 1.00 26.52 114 LEU A O 1
ATOM 724 N N . ALA A 1 115 ? 11.965 25.147 0.904 1.00 25.32 115 ALA A N 1
ATOM 725 C CA . ALA A 1 115 ? 13.259 25.227 1.595 1.00 27.74 115 ALA A CA 1
ATOM 726 C C . ALA A 1 115 ? 13.107 25.045 3.113 1.00 28.72 115 ALA A C 1
ATOM 727 O O . ALA A 1 115 ? 13.954 24.395 3.743 1.00 27.66 115 ALA A O 1
ATOM 729 N N . ARG A 1 116 ? 12.043 25.617 3.688 1.00 28.28 116 ARG A N 1
ATOM 730 C CA . ARG A 1 116 ? 11.766 25.518 5.130 1.00 29.53 116 ARG A CA 1
ATOM 731 C C . ARG A 1 116 ? 11.538 24.085 5.619 1.00 26.77 116 ARG A C 1
ATOM 732 O O . ARG A 1 116 ? 11.697 23.820 6.802 1.00 28.82 116 ARG A O 1
ATOM 740 N N . GLN A 1 117 ? 11.138 23.179 4.733 1.00 23.78 117 GLN A N 1
ATOM 741 C CA . GLN A 1 117 ? 10.929 21.768 5.080 1.00 24.25 117 GLN A CA 1
ATOM 742 C C . GLN A 1 117 ? 12.226 20.962 5.223 1.00 24.60 117 GLN A C 1
ATOM 743 O O . GLN A 1 117 ? 12.202 19.854 5.754 1.00 25.21 117 GLN A O 1
ATOM 749 N N . ILE A 1 118 ? 13.340 21.506 4.736 1.00 22.16 118 ILE A N 1
ATOM 750 C CA . ILE A 1 118 ? 14.618 20.787 4.740 1.00 22.65 118 ILE A CA 1
ATOM 751 C C . ILE A 1 118 ? 15.179 20.771 6.167 1.00 23.04 118 ILE A C 1
ATOM 752 O O . ILE A 1 118 ? 15.458 21.807 6.759 1.00 25.73 118 ILE A O 1
ATOM 757 N N . ARG A 1 119 ? 15.290 19.581 6.729 1.00 23.44 119 ARG A N 1
ATOM 758 C CA . ARG A 1 119 ? 15.792 19.454 8.089 1.00 25.88 119 ARG A CA 1
ATOM 759 C C . ARG A 1 119 ? 17.270 19.799 8.168 1.00 28.87 119 ARG A C 1
ATOM 760 O O . ARG A 1 119 ? 18.010 19.604 7.203 1.00 27.04 119 ARG A O 1
ATOM 768 N N . LYS A 1 120 ? 17.669 20.335 9.320 1.00 33.36 120 LYS A N 1
ATOM 769 C CA . LYS A 1 120 ? 19.066 20.579 9.649 1.00 36.13 120 LYS A CA 1
ATOM 770 C C . LYS A 1 120 ? 19.661 19.271 10.161 1.00 34.74 120 LYS A C 1
ATOM 771 O O . LYS A 1 120 ? 18.973 18.439 10.753 1.00 41.17 120 LYS A O 1
ATOM 777 N N . GLY A 1 121 ? 20.931 19.063 9.903 1.00 35.56 121 GLY A N 1
ATOM 778 C CA . GLY A 1 121 ? 21.583 17.858 10.346 1.00 32.95 121 GLY A CA 1
ATOM 779 C C . GLY A 1 121 ? 21.499 16.721 9.351 1.00 29.83 121 GLY A C 1
ATOM 780 O O . GLY A 1 121 ? 20.421 16.376 8.817 1.00 29.95 121 GLY A O 1
ATOM 781 N N . GLU A 1 122 ? 22.651 16.127 9.122 1.00 27.30 122 GLU A N 1
ATOM 782 C CA . GLU A 1 122 ? 22.762 14.964 8.311 1.00 25.61 122 GLU A CA 1
ATOM 783 C C . GLU A 1 122 ? 22.450 13.783 9.153 1.00 26.17 122 GLU A C 1
ATOM 784 O O . GLU A 1 122 ? 22.599 13.861 10.390 1.00 27.53 122 GLU A O 1
ATOM 790 N N . PRO A 1 123 ? 22.003 12.685 8.521 1.00 23.84 123 PRO A N 1
ATOM 791 C CA . PRO A 1 123 ? 21.767 12.470 7.075 1.00 22.14 123 PRO A CA 1
ATOM 792 C C . PRO A 1 123 ? 20.401 12.946 6.516 1.00 20.96 123 PRO A C 1
ATOM 793 O O . PRO A 1 123 ? 20.144 12.816 5.303 1.00 20.13 123 PRO A O 1
ATOM 797 N N . GLN A 1 124 ? 19.580 13.511 7.370 1.00 19.64 124 GLN A N 1
ATOM 798 C CA . GLN A 1 124 ? 18.248 13.977 6.953 1.00 20.08 124 GLN A CA 1
ATOM 799 C C . GLN A 1 124 ? 18.339 15.114 5.959 1.00 20.04 124 GLN A C 1
ATOM 800 O O . GLN A 1 124 ? 17.516 15.175 5.037 1.00 20.06 124 GLN A O 1
ATOM 806 N N . ARG A 1 125 ? 19.291 16.012 6.159 1.00 19.97 125 ARG A N 1
ATOM 807 C CA . ARG A 1 125 ? 19.427 17.182 5.284 1.00 20.22 125 ARG A CA 1
ATOM 808 C C . ARG A 1 125 ? 19.648 16.817 3.804 1.00 20.34 125 ARG A C 1
ATOM 809 O O . ARG A 1 125 ? 18.956 17.364 2.926 1.00 18.54 125 ARG A O 1
ATOM 817 N N . MET A 1 126 ? 20.581 15.913 3.514 1.00 18.42 126 MET A N 1
ATOM 818 C CA . MET A 1 126 ? 20.832 15.471 2.144 1.00 18.48 126 MET A CA 1
ATOM 819 C C . MET A 1 126 ? 19.579 14.886 1.487 1.00 18.08 126 MET A C 1
ATOM 820 O O . MET A 1 126 ? 19.194 15.274 0.410 1.00 16.89 126 MET A O 1
ATOM 825 N N . LEU A 1 127 ? 18.928 13.945 2.174 1.00 16.98 127 LEU A N 1
ATOM 826 C CA . LEU A 1 127 ? 17.693 13.357 1.716 1.00 16.06 127 LEU A CA 1
ATOM 827 C C . LEU A 1 127 ? 16.648 14.428 1.358 1.00 15.25 127 LEU A C 1
ATOM 828 O O . LEU A 1 127 ? 16.077 14.406 0.254 1.00 16.25 127 LEU A O 1
ATOM 833 N N . ASP A 1 128 ? 16.418 15.333 2.290 1.00 16.24 128 ASP A N 1
ATOM 834 C CA . ASP A 1 128 ? 15.382 16.385 2.115 1.00 16.67 128 ASP A CA 1
ATOM 835 C C . ASP A 1 128 ? 15.760 17.286 0.930 1.00 17.08 128 ASP A C 1
ATOM 836 O O . ASP A 1 128 ? 14.891 17.664 0.135 1.00 18.60 128 ASP A O 1
ATOM 841 N N . SER A 1 129 ? 17.038 17.603 0.801 1.00 17.14 129 SER A N 1
ATOM 842 C CA . SER A 1 129 ? 17.540 18.452 -0.300 1.00 17.70 129 SER A CA 1
ATOM 843 C C . SER A 1 129 ? 17.295 17.818 -1.668 1.00 16.76 129 SER A C 1
ATOM 844 O O . SER A 1 129 ? 16.838 18.495 -2.631 1.00 16.20 129 SER A O 1
ATOM 847 N N . PHE A 1 130 ? 17.574 16.524 -1.800 1.00 15.28 130 PHE A N 1
ATOM 848 C CA . PHE A 1 130 ? 17.331 15.826 -3.045 1.00 15.79 130 PHE A CA 1
ATOM 849 C C . PHE A 1 130 ? 15.826 15.753 -3.339 1.00 16.00 130 PHE A C 1
ATOM 850 O O . PHE A 1 130 ? 15.396 15.908 -4.491 1.00 14.69 130 PHE A O 1
ATOM 858 N N . LEU A 1 131 ? 15.051 15.432 -2.306 1.00 15.60 131 LEU A N 1
ATOM 859 C CA . LEU A 1 131 ? 13.618 15.261 -2.526 1.00 14.81 131 LEU A CA 1
ATOM 860 C C . LEU A 1 131 ? 12.950 16.593 -2.880 1.00 14.57 131 LEU A C 1
ATOM 861 O O . LEU A 1 131 ? 12.067 16.597 -3.741 1.00 14.79 131 LEU A O 1
ATOM 866 N N . VAL A 1 132 ? 13.318 17.650 -2.180 1.00 14.88 132 VAL A N 1
ATOM 867 C CA . VAL A 1 132 ? 12.800 18.996 -2.503 1.00 14.29 132 VAL A CA 1
ATOM 868 C C . VAL A 1 132 ? 13.191 19.364 -3.954 1.00 15.02 132 VAL A C 1
ATOM 869 O O . VAL A 1 132 ? 12.342 19.809 -4.746 1.00 14.29 132 VAL A O 1
ATOM 873 N N . ALA A 1 133 ? 14.451 19.166 -4.330 1.00 15.23 133 ALA A N 1
ATOM 874 C CA . ALA A 1 133 ? 14.844 19.496 -5.714 1.00 15.73 133 ALA A CA 1
ATOM 875 C C . ALA A 1 133 ? 14.022 18.701 -6.729 1.00 15.55 133 ALA A C 1
ATOM 876 O O . ALA A 1 133 ? 13.576 19.214 -7.770 1.00 15.92 133 ALA A O 1
ATOM 878 N N . GLY A 1 134 ? 13.804 17.416 -6.459 1.00 14.49 134 GLY A N 1
ATOM 879 C CA . GLY A 1 134 ? 13.029 16.576 -7.326 1.00 14.96 134 GLY A CA 1
ATOM 880 C C . GLY A 1 134 ? 11.578 17.003 -7.410 1.00 14.30 134 GLY A C 1
ATOM 881 O O . GLY A 1 134 ? 10.989 16.978 -8.473 1.00 15.48 134 GLY A O 1
ATOM 882 N N . LEU A 1 135 ? 11.002 17.382 -6.280 1.00 15.05 135 LEU A N 1
ATOM 883 C CA . LEU A 1 135 ? 9.595 17.858 -6.284 1.00 14.87 135 LEU A CA 1
ATOM 884 C C . LEU A 1 135 ? 9.436 19.113 -7.158 1.00 15.09 135 LEU A C 1
ATOM 885 O O . LEU A 1 135 ? 8.465 19.231 -7.910 1.00 16.25 135 LEU A O 1
ATOM 890 N N . ILE A 1 136 ? 10.351 20.056 -7.009 1.00 15.15 136 ILE A N 1
ATOM 891 C CA . ILE A 1 136 ? 10.312 21.305 -7.811 1.00 16.04 136 ILE A CA 1
ATOM 892 C C . ILE A 1 136 ? 10.427 20.990 -9.291 1.00 17.15 136 ILE A C 1
ATOM 893 O O . ILE A 1 136 ? 9.648 21.499 -10.115 1.00 16.15 136 ILE A O 1
ATOM 898 N N . GLU A 1 137 ? 11.358 20.120 -9.642 1.00 17.50 137 GLU A N 1
ATOM 899 C CA . GLU A 1 137 ? 11.469 19.641 -11.041 1.00 18.44 137 GLU A CA 1
ATOM 900 C C . GLU A 1 137 ? 10.198 18.932 -11.559 1.00 17.39 137 GLU A C 1
ATOM 901 O O . GLU A 1 137 ? 9.774 19.146 -12.711 1.00 17.33 137 GLU A O 1
ATOM 907 N N . ALA A 1 138 ? 9.591 18.081 -10.716 1.00 15.02 138 ALA A N 1
ATOM 908 C CA . ALA A 1 138 ? 8.395 17.375 -11.113 1.00 15.36 138 ALA A CA 1
ATOM 909 C C . ALA A 1 138 ? 7.250 18.339 -11.327 1.00 15.18 138 ALA A C 1
ATOM 910 O O . ALA A 1 138 ? 6.498 18.156 -12.270 1.00 16.48 138 ALA A O 1
ATOM 912 N N . ARG A 1 139 ? 7.125 19.337 -10.465 1.00 15.00 139 ARG A N 1
ATOM 913 C CA . ARG A 1 139 ? 6.039 20.310 -10.644 1.00 14.59 139 ARG A CA 1
ATOM 914 C C . ARG A 1 139 ? 6.297 21.156 -11.917 1.00 15.43 139 ARG A C 1
ATOM 915 O O . ARG A 1 139 ? 5.369 21.433 -12.672 1.00 15.76 139 ARG A O 1
ATOM 923 N N . SER A 1 140 ? 7.541 21.525 -12.170 1.00 16.05 140 SER A N 1
ATOM 924 C CA . SER A 1 140 ? 7.858 22.236 -13.430 1.00 17.14 140 SER A CA 1
ATOM 925 C C . SER A 1 140 ? 7.505 21.389 -14.644 1.00 17.49 140 SER A C 1
ATOM 926 O O . SER A 1 140 ? 6.881 21.888 -15.597 1.00 17.47 140 SER A O 1
ATOM 929 N N . HIS A 1 141 ? 7.867 20.108 -14.629 1.00 16.50 141 HIS A N 1
ATOM 930 C CA . HIS A 1 141 ? 7.545 19.197 -15.720 1.00 18.59 141 HIS A CA 1
ATOM 931 C C . HIS A 1 141 ? 6.040 19.101 -15.937 1.00 17.63 141 HIS A C 1
ATOM 932 O O . HIS A 1 141 ? 5.550 19.142 -17.060 1.00 18.29 141 HIS A O 1
ATOM 939 N N . GLU A 1 142 ? 5.301 18.962 -14.849 1.00 15.58 142 GLU A N 1
ATOM 940 C CA . GLU A 1 142 ? 3.868 18.793 -14.914 1.00 16.39 142 GLU A CA 1
ATOM 941 C C . GLU A 1 142 ? 3.224 20.012 -15.536 1.00 17.38 142 GLU A C 1
ATOM 942 O O . GLU A 1 142 ? 2.364 19.873 -16.401 1.00 19.52 142 GLU A O 1
ATOM 948 N N . ARG A 1 143 ? 3.693 21.193 -15.138 1.00 16.10 143 ARG A N 1
ATOM 949 C CA . ARG A 1 143 ? 3.143 22.447 -15.679 1.00 15.47 143 ARG A CA 1
ATOM 950 C C . ARG A 1 143 ? 3.595 22.723 -17.111 1.00 17.68 143 ARG A C 1
ATOM 951 O O . ARG A 1 143 ? 2.780 23.139 -17.947 1.00 17.10 143 ARG A O 1
ATOM 959 N N . MET A 1 144 ? 4.846 22.406 -17.420 1.00 17.61 144 MET A N 1
ATOM 960 C CA . MET A 1 144 ? 5.322 22.509 -18.797 1.00 19.86 144 MET A CA 1
ATOM 961 C C . MET A 1 144 ? 4.563 21.568 -19.697 1.00 19.10 144 MET A C 1
ATOM 962 O O . MET A 1 144 ? 4.265 21.918 -20.855 1.00 18.49 144 MET A O 1
ATOM 967 N N . ALA A 1 145 ? 4.215 20.380 -19.202 1.00 19.43 145 ALA A N 1
ATOM 968 C CA . ALA A 1 145 ? 3.418 19.438 -20.012 1.00 20.30 145 ALA A CA 1
ATOM 969 C C . ALA A 1 145 ? 2.050 20.038 -20.346 1.00 21.48 145 ALA A C 1
ATOM 970 O O . ALA A 1 145 ? 1.527 19.853 -21.463 1.00 23.03 145 ALA A O 1
ATOM 972 N N . LEU A 1 146 ? 1.472 20.761 -19.386 1.00 19.10 146 LEU A N 1
ATOM 973 C CA . LEU A 1 146 ? 0.180 21.414 -19.615 1.00 18.92 146 LEU A CA 1
ATOM 974 C C . LEU A 1 146 ? 0.309 22.505 -20.691 1.00 19.86 146 LEU A C 1
ATOM 975 O O . LEU A 1 146 ? -0.536 22.592 -21.563 1.00 19.08 146 LEU A O 1
ATOM 980 N N . LEU A 1 147 ? 1.350 23.311 -20.648 1.00 18.79 147 LEU A N 1
ATOM 981 C CA . LEU A 1 147 ? 1.520 24.376 -21.647 1.00 19.86 147 LEU A CA 1
ATOM 982 C C . LEU A 1 147 ? 1.894 23.809 -23.018 1.00 22.21 147 LEU A C 1
ATOM 983 O O . LEU A 1 147 ? 1.501 24.358 -24.048 1.00 20.58 147 LEU A O 1
ATOM 988 N N . ALA A 1 148 ? 2.632 22.714 -23.030 1.00 22.36 148 ALA A N 1
ATOM 989 C CA . ALA A 1 148 ? 2.989 22.031 -24.290 1.00 23.91 148 ALA A CA 1
ATOM 990 C C . ALA A 1 148 ? 1.737 21.622 -25.053 1.00 24.46 148 ALA A C 1
ATOM 991 O O . ALA A 1 148 ? 1.722 21.649 -26.288 1.00 24.03 148 ALA A O 1
ATOM 993 N N . GLU A 1 149 ? 0.702 21.212 -24.326 1.00 23.97 149 GLU A N 1
ATOM 994 C CA . GLU A 1 149 ? -0.564 20.826 -24.941 1.00 25.82 149 GLU A CA 1
ATOM 995 C C . GLU A 1 149 ? -1.515 22.003 -25.129 1.00 26.64 149 GLU A C 1
ATOM 996 O O . GLU A 1 149 ? -2.182 22.076 -26.170 1.00 26.52 149 GLU A O 1
ATOM 1002 N N . HIS A 1 150 ? -1.588 22.919 -24.152 1.00 22.71 150 HIS A N 1
ATOM 1003 C CA . HIS A 1 150 ? -2.683 23.908 -24.083 1.00 23.41 150 HIS A CA 1
ATOM 1004 C C . HIS A 1 150 ? -2.353 25.352 -24.419 1.00 22.90 150 HIS A C 1
ATOM 1005 O O . HIS A 1 150 ? -3.252 26.175 -24.479 1.00 22.70 150 HIS A O 1
ATOM 1012 N N . SER A 1 151 ? -1.075 25.701 -24.587 1.00 21.76 151 SER A N 1
ATOM 1013 C CA . SER A 1 151 ? -0.758 27.061 -24.964 1.00 20.77 151 SER A CA 1
ATOM 1014 C C . SER A 1 151 ? -1.367 27.338 -26.344 1.00 21.70 151 SER A C 1
ATOM 1015 O O . SER A 1 151 ? -1.269 26.480 -27.205 1.00 22.38 151 SER A O 1
ATOM 1018 N N . PRO A 1 152 ? -1.967 28.539 -26.530 1.00 22.24 152 PRO A N 1
ATOM 1019 C CA . PRO A 1 152 ? -2.477 28.903 -27.868 1.00 25.10 152 PRO A CA 1
ATOM 1020 C C . PRO A 1 152 ? -1.360 29.296 -28.852 1.00 26.92 152 PRO A C 1
ATOM 1021 O O . PRO A 1 152 ? -1.635 29.510 -30.036 1.00 27.36 152 PRO A O 1
ATOM 1025 N N . ASP A 1 153 ? -0.121 29.357 -28.365 1.00 24.41 153 ASP A N 1
ATOM 1026 C CA . ASP A 1 153 ? 1.029 29.834 -29.121 1.00 26.78 153 ASP A CA 1
ATOM 1027 C C . ASP A 1 153 ? 1.901 28.652 -29.539 1.00 27.54 153 ASP A C 1
ATOM 1028 O O . ASP A 1 153 ? 2.507 27.975 -28.688 1.00 24.84 153 ASP A O 1
ATOM 1033 N N . PRO A 1 154 ? 1.972 28.367 -30.852 1.00 27.32 154 PRO A N 1
ATOM 1034 C CA . PRO A 1 154 ? 2.740 27.200 -31.316 1.00 27.90 154 PRO A CA 1
ATOM 1035 C C . PRO A 1 154 ? 4.210 27.221 -30.930 1.00 27.63 154 PRO A C 1
ATOM 1036 O O . PRO A 1 154 ? 4.809 26.165 -30.761 1.00 29.40 154 PRO A O 1
ATOM 1040 N N . GLN A 1 155 ? 4.774 28.411 -30.831 1.00 26.98 155 GLN A N 1
ATOM 1041 C CA . GLN A 1 155 ? 6.183 28.574 -30.503 1.00 28.12 155 GLN A CA 1
ATOM 1042 C C . GLN A 1 155 ? 6.410 28.137 -29.060 1.00 27.87 155 GLN A C 1
ATOM 1043 O O . GLN A 1 155 ? 7.397 27.443 -28.748 1.00 27.51 155 GLN A O 1
ATOM 1049 N N . LEU A 1 156 ? 5.484 28.536 -28.188 1.00 24.17 156 LEU A N 1
ATOM 1050 C CA . LEU A 1 156 ? 5.557 28.120 -26.773 1.00 23.17 156 LEU A CA 1
ATOM 1051 C C . LEU A 1 156 ? 5.273 26.647 -26.613 1.00 24.34 156 LEU A C 1
ATOM 1052 O O . LEU A 1 156 ? 5.949 25.962 -25.827 1.00 22.61 156 LEU A O 1
ATOM 1057 N N . ARG A 1 157 ? 4.289 26.111 -27.324 1.00 23.70 157 ARG A N 1
ATOM 1058 C CA . ARG A 1 157 ? 4.086 24.653 -27.307 1.00 26.11 157 ARG A CA 1
ATOM 1059 C C . ARG A 1 157 ? 5.369 23.903 -27.689 1.00 27.02 157 ARG A C 1
ATOM 1060 O O . ARG A 1 157 ? 5.721 22.904 -27.065 1.00 28.00 157 ARG A O 1
ATOM 1068 N N . GLU A 1 158 ? 6.060 24.394 -28.706 1.00 28.74 158 GLU A N 1
ATOM 1069 C CA . GLU A 1 158 ? 7.294 23.772 -29.162 1.00 30.41 158 GLU A CA 1
ATOM 1070 C C . GLU A 1 158 ? 8.422 23.863 -28.117 1.00 28.89 158 GLU A C 1
ATOM 1071 O O . GLU A 1 158 ? 9.093 22.868 -27.857 1.00 29.59 158 GLU A O 1
ATOM 1077 N N . LEU A 1 159 ? 8.624 25.047 -27.543 1.00 26.84 159 LEU A N 1
ATOM 1078 C CA . LEU A 1 159 ? 9.600 25.233 -26.451 1.00 26.37 159 LEU A CA 1
ATOM 1079 C C . LEU A 1 159 ? 9.344 24.247 -25.325 1.00 24.68 159 LEU A C 1
ATOM 1080 O O . LEU A 1 159 ? 10.234 23.489 -24.908 1.00 24.01 159 LEU A O 1
ATOM 1085 N N . TYR A 1 160 ? 8.131 24.297 -24.789 1.00 22.33 160 TYR A N 1
ATOM 1086 C CA . TYR A 1 160 ? 7.816 23.501 -23.604 1.00 21.54 160 TYR A CA 1
ATOM 1087 C C . TYR A 1 160 ? 7.862 22.012 -23.914 1.00 23.54 160 TYR A C 1
ATOM 1088 O O . TYR A 1 160 ? 8.382 21.242 -23.120 1.00 24.63 160 TYR A O 1
ATOM 1097 N N . SER A 1 161 ? 7.375 21.605 -25.084 1.00 25.56 161 SER A N 1
ATOM 1098 C CA . SER A 1 161 ? 7.488 20.197 -25.510 1.00 27.19 161 SER A CA 1
ATOM 1099 C C . SER A 1 161 ? 8.937 19.744 -25.554 1.00 28.27 161 SER A C 1
ATOM 1100 O O . SER A 1 161 ? 9.259 18.649 -25.098 1.00 32.29 161 SER A O 1
ATOM 1103 N N . ASP A 1 162 ? 9.797 20.594 -26.098 1.00 29.21 162 ASP A N 1
ATOM 1104 C CA . ASP A 1 162 ? 11.224 20.301 -26.262 1.00 32.49 162 ASP A CA 1
ATOM 1105 C C . ASP A 1 162 ? 11.911 20.099 -24.897 1.00 32.04 162 ASP A C 1
ATOM 1106 O O . ASP A 1 162 ? 12.881 19.355 -24.784 1.00 30.88 162 ASP A O 1
ATOM 1111 N N . LEU A 1 163 ? 11.396 20.743 -23.853 1.00 31.10 163 LEU A N 1
ATOM 1112 C CA . LEU A 1 163 ? 12.012 20.648 -22.521 1.00 29.20 163 LEU A CA 1
ATOM 1113 C C . LEU A 1 163 ? 11.564 19.474 -21.655 1.00 28.57 163 LEU A C 1
ATOM 1114 O O . LEU A 1 163 ? 12.206 19.174 -20.638 1.00 28.23 163 LEU A O 1
ATOM 1119 N N . LEU A 1 164 ? 10.487 18.792 -22.022 1.00 27.12 164 LEU A N 1
ATOM 1120 C CA . LEU A 1 164 ? 9.886 17.785 -21.156 1.00 27.54 164 LEU A CA 1
ATOM 1121 C C . LEU A 1 164 ? 10.794 16.610 -20.811 1.00 29.24 164 LEU A C 1
ATOM 1122 O O . LEU A 1 164 ? 10.915 16.227 -19.635 1.00 28.50 164 LEU A O 1
ATOM 1127 N N . ALA A 1 165 ? 11.424 16.022 -21.826 1.00 28.61 165 ALA A N 1
ATOM 1128 C CA . ALA A 1 165 ? 12.235 14.818 -21.620 1.00 28.64 165 ALA A CA 1
ATOM 1129 C C . ALA A 1 165 ? 13.348 15.080 -20.612 1.00 29.34 165 ALA A C 1
ATOM 1130 O O . ALA A 1 165 ? 13.615 14.253 -19.745 1.00 29.05 165 ALA A O 1
ATOM 1132 N N . SER A 1 166 ? 13.982 16.241 -20.715 1.00 28.68 166 SER A N 1
ATOM 1133 C CA . SER A 1 166 ? 15.103 16.543 -19.845 1.00 29.82 166 SER A CA 1
ATOM 1134 C C . SER A 1 166 ? 14.639 16.761 -18.416 1.00 29.20 166 SER A C 1
ATOM 1135 O O . SER A 1 166 ? 15.328 16.344 -17.488 1.00 26.15 166 SER A O 1
ATOM 1138 N N . GLU A 1 167 ? 13.492 17.407 -18.226 1.00 28.01 167 GLU A N 1
ATOM 1139 C CA . GLU A 1 167 ? 12.971 17.628 -16.870 1.00 30.19 167 GLU A CA 1
ATOM 1140 C C . GLU A 1 167 ? 12.637 16.289 -16.171 1.00 28.00 167 GLU A C 1
ATOM 1141 O O . GLU A 1 167 ? 12.884 16.117 -14.976 1.00 26.81 167 GLU A O 1
ATOM 1147 N N . ALA A 1 168 ? 12.083 15.348 -16.921 1.00 25.39 168 ALA A N 1
ATOM 1148 C CA . ALA A 1 168 ? 11.820 14.015 -16.397 1.00 24.79 168 ALA A CA 1
ATOM 1149 C C . ALA A 1 168 ? 13.101 13.280 -16.015 1.00 23.21 168 ALA A C 1
ATOM 1150 O O . ALA A 1 168 ? 13.147 12.569 -15.005 1.00 24.28 168 ALA A O 1
ATOM 1152 N N . ARG A 1 169 ? 14.150 13.444 -16.808 1.00 23.06 169 ARG A N 1
ATOM 1153 C CA . ARG A 1 169 ? 15.458 12.867 -16.418 1.00 23.78 169 ARG A CA 1
ATOM 1154 C C . ARG A 1 169 ? 15.971 13.508 -15.101 1.00 22.31 169 ARG A C 1
ATOM 1155 O O . ARG A 1 169 ? 16.612 12.848 -14.268 1.00 22.65 169 ARG A O 1
ATOM 1163 N N . HIS A 1 170 ? 15.653 14.782 -14.874 1.00 20.15 170 HIS A N 1
ATOM 1164 C CA . HIS A 1 170 ? 16.150 15.460 -13.692 1.00 20.96 170 HIS A CA 1
ATOM 1165 C C . HIS A 1 170 ? 15.465 15.018 -12.405 1.00 19.16 170 HIS A C 1
ATOM 1166 O O . HIS A 1 170 ? 16.152 14.785 -11.407 1.00 19.75 170 HIS A O 1
ATOM 1173 N N . PHE A 1 171 ? 14.135 14.883 -12.390 1.00 19.68 171 PHE A N 1
ATOM 1174 C CA . PHE A 1 171 ? 13.526 14.345 -11.166 1.00 19.91 171 PHE A CA 1
ATOM 1175 C C . PHE A 1 171 ? 13.892 12.879 -11.027 1.00 20.33 171 PHE A C 1
ATOM 1176 O O . PHE A 1 171 ? 14.073 12.379 -9.908 1.00 20.39 171 PHE A O 1
ATOM 1184 N N . GLY A 1 172 ? 14.084 12.199 -12.147 1.00 19.58 172 GLY A N 1
ATOM 1185 C CA . GLY A 1 172 ? 14.576 10.808 -12.064 1.00 20.39 172 GLY A CA 1
ATOM 1186 C C . GLY A 1 172 ? 15.935 10.719 -11.378 1.00 20.89 172 GLY A C 1
ATOM 1187 O O . GLY A 1 172 ? 16.225 9.815 -10.548 1.00 20.14 172 GLY A O 1
ATOM 1188 N N . LEU A 1 173 ? 16.810 11.651 -11.710 1.00 19.15 173 LEU A N 1
ATOM 1189 C CA . LEU A 1 173 ? 18.127 11.687 -11.101 1.00 18.51 173 LEU A CA 1
ATOM 1190 C C . LEU A 1 173 ? 18.083 11.885 -9.585 1.00 16.97 173 LEU A C 1
ATOM 1191 O O . LEU A 1 173 ? 18.820 11.247 -8.824 1.00 16.83 173 LEU A O 1
ATOM 1196 N N . TYR A 1 174 ? 17.243 12.814 -9.123 1.00 15.89 174 TYR A N 1
ATOM 1197 C CA . TYR A 1 174 ? 17.180 13.101 -7.712 1.00 15.75 174 TYR A CA 1
ATOM 1198 C C . TYR A 1 174 ? 16.631 11.897 -6.956 1.00 17.29 174 TYR A C 1
ATOM 1199 O O . TYR A 1 174 ? 17.092 11.623 -5.830 1.00 17.55 174 TYR A O 1
ATOM 1208 N N . TRP A 1 175 ? 15.716 11.163 -7.565 1.00 17.80 175 TRP A N 1
ATOM 1209 C CA . TRP A 1 175 ? 15.272 9.899 -6.948 1.00 18.51 175 TRP A CA 1
ATOM 1210 C C . TRP A 1 175 ? 16.437 8.910 -6.807 1.00 19.74 175 TRP A C 1
ATOM 1211 O O . TRP A 1 175 ? 16.671 8.371 -5.708 1.00 19.56 175 TRP A O 1
ATOM 1222 N N . VAL A 1 176 ? 17.158 8.704 -7.896 1.00 19.19 176 VAL A N 1
ATOM 1223 C CA . VAL A 1 176 ? 18.280 7.758 -7.927 1.00 18.89 176 VAL A CA 1
ATOM 1224 C C . VAL A 1 176 ? 19.330 8.128 -6.871 1.00 19.22 176 VAL A C 1
ATOM 1225 O O . VAL A 1 176 ? 19.839 7.260 -6.162 1.00 18.61 176 VAL A O 1
ATOM 1229 N N . LEU A 1 177 ? 19.636 9.417 -6.721 1.00 17.42 177 LEU A N 1
ATOM 1230 C CA . LEU A 1 177 ? 20.590 9.852 -5.690 1.00 17.82 177 LEU A CA 1
ATOM 1231 C C . LEU A 1 177 ? 20.143 9.459 -4.275 1.00 18.42 177 LEU A C 1
ATOM 1232 O O . LEU A 1 177 ? 20.977 9.102 -3.424 1.00 18.34 177 LEU A O 1
ATOM 1237 N N . CYS A 1 178 ? 18.832 9.544 -4.013 1.00 17.31 178 CYS A N 1
ATOM 1238 C CA . CYS A 1 178 ? 18.297 9.068 -2.714 1.00 18.04 178 CYS A CA 1
ATOM 1239 C C . CYS A 1 178 ? 18.397 7.547 -2.603 1.00 18.53 178 CYS A C 1
ATOM 1240 O O . CYS A 1 178 ? 18.873 7.008 -1.577 1.00 19.37 178 CYS A O 1
ATOM 1243 N N . GLU A 1 179 ? 17.963 6.861 -3.644 1.00 18.78 179 GLU A N 1
ATOM 1244 C CA . GLU A 1 179 ? 17.917 5.386 -3.656 1.00 21.73 179 GLU A CA 1
ATOM 1245 C C . GLU A 1 179 ? 19.317 4.782 -3.452 1.00 22.06 179 GLU A C 1
ATOM 1246 O O . GLU A 1 179 ? 19.454 3.713 -2.844 1.00 22.10 179 GLU A O 1
ATOM 1252 N N . GLN A 1 180 ? 20.357 5.466 -3.931 1.00 20.35 180 GLN A N 1
ATOM 1253 C CA . GLN A 1 180 ? 21.730 4.964 -3.748 1.00 20.98 180 GLN A CA 1
ATOM 1254 C C . GLN A 1 180 ? 22.223 5.007 -2.309 1.00 21.42 180 GLN A C 1
ATOM 1255 O O . GLN A 1 180 ? 23.166 4.278 -1.977 1.00 23.74 180 GLN A O 1
ATOM 1261 N N . ARG A 1 181 ? 21.643 5.866 -1.465 1.00 19.94 181 ARG A N 1
ATOM 1262 C CA . ARG A 1 181 ? 22.188 6.188 -0.169 1.00 20.49 181 ARG A CA 1
ATOM 1263 C C . ARG A 1 181 ? 21.274 5.790 1.018 1.00 21.14 181 ARG A C 1
ATOM 1264 O O . ARG A 1 181 ? 21.734 5.751 2.163 1.00 23.10 181 ARG A O 1
ATOM 1272 N N . TYR A 1 182 ? 19.980 5.573 0.745 1.00 19.86 182 TYR A N 1
ATOM 1273 C CA . TYR A 1 182 ? 18.985 5.444 1.782 1.00 20.49 182 TYR A CA 1
ATOM 1274 C C . TYR A 1 182 ? 18.116 4.241 1.537 1.00 19.67 182 TYR A C 1
ATOM 1275 O O . TYR A 1 182 ? 17.791 3.916 0.421 1.00 18.74 182 TYR A O 1
ATOM 1284 N N . PRO A 1 183 ? 17.651 3.609 2.628 1.00 21.25 183 PRO A N 1
ATOM 1285 C CA . PRO A 1 183 ? 16.634 2.596 2.458 1.00 22.29 183 PRO A CA 1
ATOM 1286 C C . PRO A 1 183 ? 15.355 3.143 1.816 1.00 21.53 183 PRO A C 1
ATOM 1287 O O . PRO A 1 183 ? 14.939 4.258 2.114 1.00 19.61 183 PRO A O 1
ATOM 1291 N N . ARG A 1 184 ? 14.766 2.365 0.932 1.00 21.36 184 ARG A N 1
ATOM 1292 C CA . ARG A 1 184 ? 13.654 2.827 0.088 1.00 23.39 184 ARG A CA 1
ATOM 1293 C C . ARG A 1 184 ? 12.472 3.355 0.887 1.00 24.43 184 ARG A C 1
ATOM 1294 O O . ARG A 1 184 ? 11.909 4.416 0.567 1.00 22.03 184 ARG A O 1
ATOM 1302 N N . GLU A 1 185 ? 12.070 2.665 1.949 1.00 24.85 185 GLU A N 1
ATOM 1303 C CA . GLU A 1 185 ? 10.878 3.110 2.654 1.00 26.18 185 GLU A CA 1
ATOM 1304 C C . GLU A 1 185 ? 11.119 4.422 3.377 1.00 24.69 185 GLU A C 1
ATOM 1305 O O . GLU A 1 185 ? 10.186 5.181 3.592 1.00 23.37 185 GLU A O 1
ATOM 1311 N N . LEU A 1 186 ? 12.362 4.723 3.742 1.00 21.10 186 LEU A N 1
ATOM 1312 C CA . LEU A 1 186 ? 12.655 5.998 4.387 1.00 21.91 186 LEU A CA 1
ATOM 1313 C C . LEU A 1 186 ? 12.377 7.112 3.363 1.00 20.75 186 LEU A C 1
ATOM 1314 O O . LEU A 1 186 ? 11.888 8.207 3.718 1.00 21.29 186 LEU A O 1
ATOM 1319 N N . ILE A 1 187 ? 12.755 6.826 2.124 1.00 19.48 187 ILE A N 1
ATOM 1320 C CA . ILE A 1 187 ? 12.642 7.833 1.051 1.00 19.01 187 ILE A CA 1
ATOM 1321 C C . ILE A 1 187 ? 11.154 8.056 0.777 1.00 20.38 187 ILE A C 1
ATOM 1322 O O . ILE A 1 187 ? 10.681 9.201 0.736 1.00 20.76 187 ILE A O 1
ATOM 1327 N N . VAL A 1 188 ? 10.428 6.955 0.611 1.00 21.37 188 VAL A N 1
ATOM 1328 C CA . VAL A 1 188 ? 8.978 7.009 0.305 1.00 21.98 188 VAL A CA 1
ATOM 1329 C C . VAL A 1 188 ? 8.198 7.776 1.370 1.00 23.46 188 VAL A C 1
ATOM 1330 O O . VAL A 1 188 ? 7.353 8.617 1.046 1.00 23.38 188 VAL A O 1
ATOM 1334 N N . GLU A 1 189 ? 8.471 7.487 2.635 1.00 23.07 189 GLU A N 1
ATOM 1335 C CA . GLU A 1 189 ? 7.781 8.113 3.743 1.00 23.29 189 GLU A CA 1
ATOM 1336 C C . GLU A 1 189 ? 8.072 9.602 3.815 1.00 21.04 189 GLU A C 1
ATOM 1337 O O . GLU A 1 189 ? 7.166 10.388 4.023 1.00 21.74 189 GLU A O 1
ATOM 1343 N N . ARG A 1 190 ? 9.333 10.002 3.602 1.00 19.32 190 ARG A N 1
ATOM 1344 C CA . ARG A 1 190 ? 9.661 11.411 3.659 1.00 18.53 190 ARG A CA 1
ATOM 1345 C C . ARG A 1 190 ? 9.064 12.142 2.448 1.00 18.39 190 ARG A C 1
ATOM 1346 O O . ARG A 1 190 ? 8.600 13.257 2.599 1.00 19.33 190 ARG A O 1
ATOM 1354 N N . LEU A 1 191 ? 9.099 11.525 1.293 1.00 17.88 191 LEU A N 1
ATOM 1355 C CA . LEU A 1 191 ? 8.532 12.152 0.081 1.00 19.16 191 LEU A CA 1
ATOM 1356 C C . LEU A 1 191 ? 7.036 12.393 0.263 1.00 20.26 191 LEU A C 1
ATOM 1357 O O . LEU A 1 191 ? 6.509 13.393 -0.210 1.00 20.30 191 LEU A O 1
ATOM 1362 N N . GLU A 1 192 ? 6.351 11.482 0.954 1.00 21.37 192 GLU A N 1
ATOM 1363 C CA . GLU A 1 192 ? 4.903 11.639 1.149 1.00 22.94 192 GLU A CA 1
ATOM 1364 C C . GLU A 1 192 ? 4.652 12.906 1.943 1.00 21.01 192 GLU A C 1
ATOM 1365 O O . GLU A 1 192 ? 3.778 13.729 1.591 1.00 20.37 192 GLU A O 1
ATOM 1371 N N . VAL A 1 193 ? 5.432 13.113 2.994 1.00 19.69 193 VAL A N 1
ATOM 1372 C CA . VAL A 1 193 ? 5.321 14.306 3.826 1.00 20.05 193 VAL A CA 1
ATOM 1373 C C . VAL A 1 193 ? 5.659 15.533 2.986 1.00 20.80 193 VAL A C 1
ATOM 1374 O O . VAL A 1 193 ? 4.931 16.525 3.012 1.00 19.42 193 VAL A O 1
ATOM 1378 N N . LEU A 1 194 ? 6.776 15.483 2.249 1.00 18.91 194 LEU A N 1
ATOM 1379 C CA . LEU A 1 194 ? 7.196 16.678 1.516 1.00 17.46 194 LEU A CA 1
ATOM 1380 C C . LEU A 1 194 ? 6.240 17.017 0.361 1.00 16.83 194 LEU A C 1
ATOM 1381 O O . LEU A 1 194 ? 6.043 18.192 0.082 1.00 15.78 194 LEU A O 1
ATOM 1386 N N . ALA A 1 195 ? 5.673 16.001 -0.263 1.00 16.65 195 ALA A N 1
ATOM 1387 C CA . ALA A 1 195 ? 4.751 16.199 -1.374 1.00 16.19 195 ALA A CA 1
ATOM 1388 C C . ALA A 1 195 ? 3.516 16.919 -0.860 1.00 17.43 195 ALA A C 1
ATOM 1389 O O . ALA A 1 195 ? 2.931 17.742 -1.570 1.00 15.59 195 ALA A O 1
ATOM 1391 N N . LEU A 1 196 ? 3.061 16.601 0.345 1.00 17.29 196 LEU A N 1
ATOM 1392 C CA . LEU A 1 196 ? 1.899 17.357 0.902 1.00 18.51 196 LEU A CA 1
ATOM 1393 C C . LEU A 1 196 ? 2.245 18.832 1.192 1.00 17.90 196 LEU A C 1
ATOM 1394 O O . LEU A 1 196 ? 1.420 19.742 0.942 1.00 17.01 196 LEU A O 1
ATOM 1399 N N . ALA A 1 197 ? 3.454 19.110 1.685 1.00 16.93 197 ALA A N 1
ATOM 1400 C CA . ALA A 1 197 ? 3.939 20.488 1.861 1.00 16.88 197 ALA A CA 1
ATOM 1401 C C . ALA A 1 197 ? 4.032 21.220 0.522 1.00 16.28 197 ALA A C 1
ATOM 1402 O O . ALA A 1 197 ? 3.768 22.401 0.482 1.00 17.19 197 ALA A O 1
ATOM 1404 N N . GLU A 1 198 ? 4.417 20.508 -0.532 1.00 15.53 198 GLU A N 1
ATOM 1405 C CA . GLU A 1 198 ? 4.538 21.098 -1.872 1.00 14.76 198 GLU A CA 1
ATOM 1406 C C . GLU A 1 198 ? 3.151 21.526 -2.377 1.00 15.16 198 GLU A C 1
ATOM 1407 O O . GLU A 1 198 ? 3.017 22.609 -2.950 1.00 15.36 198 GLU A O 1
ATOM 1413 N N . VAL A 1 199 ? 2.137 20.709 -2.142 1.00 15.04 199 VAL A N 1
ATOM 1414 C CA . VAL A 1 199 ? 0.747 21.052 -2.495 1.00 15.22 199 VAL A CA 1
ATOM 1415 C C . VAL A 1 199 ? 0.303 22.256 -1.684 1.00 15.86 199 VAL A C 1
ATOM 1416 O O . VAL A 1 199 ? -0.274 23.188 -2.251 1.00 15.31 199 VAL A O 1
ATOM 1420 N N . LYS A 1 200 ? 0.562 22.281 -0.378 1.00 17.09 200 LYS A N 1
ATOM 1421 C CA . LYS A 1 200 ? 0.141 23.427 0.443 1.00 19.52 200 LYS A CA 1
ATOM 1422 C C . LYS A 1 200 ? 0.773 24.706 -0.054 1.00 18.20 200 LYS A C 1
ATOM 1423 O O . LYS A 1 200 ? 0.183 25.770 -0.007 1.00 19.17 200 LYS A O 1
ATOM 1429 N N . ALA A 1 201 ? 2.008 24.594 -0.546 1.00 16.84 201 ALA A N 1
ATOM 1430 C CA . ALA A 1 201 ? 2.733 25.736 -1.083 1.00 17.04 201 ALA A CA 1
ATOM 1431 C C . ALA A 1 201 ? 2.125 26.311 -2.378 1.00 17.11 201 ALA A C 1
ATOM 1432 O O . ALA A 1 201 ? 2.522 27.380 -2.795 1.00 18.23 201 ALA A O 1
ATOM 1434 N N . LEU A 1 202 ? 1.186 25.600 -3.002 1.00 15.90 202 LEU A N 1
ATOM 1435 C CA . LEU A 1 202 ? 0.548 26.048 -4.233 1.00 15.28 202 LEU A CA 1
ATOM 1436 C C . LEU A 1 202 ? -0.911 26.414 -3.976 1.00 15.72 202 LEU A C 1
ATOM 1437 O O . LEU A 1 202 ? -1.588 26.803 -4.908 1.00 15.89 202 LEU A O 1
ATOM 1442 N N . GLU A 1 203 ? -1.397 26.300 -2.733 1.00 18.01 203 GLU A N 1
ATOM 1443 C CA . GLU A 1 203 ? -2.799 26.635 -2.463 1.00 20.02 203 GLU A CA 1
ATOM 1444 C C . GLU A 1 203 ? -2.940 28.146 -2.426 1.00 21.06 203 GLU A C 1
ATOM 1445 O O . GLU A 1 203 ? -1.980 28.857 -2.224 1.00 21.08 203 GLU A O 1
ATOM 1451 N N . GLY A 1 204 ? -4.155 28.618 -2.671 1.00 22.11 204 GLY A N 1
ATOM 1452 C CA . GLY A 1 204 ? -4.422 30.043 -2.693 1.00 22.20 204 GLY A CA 1
ATOM 1453 C C . GLY A 1 204 ? -4.857 30.512 -4.059 1.00 21.24 204 GLY A C 1
ATOM 1454 O O . GLY A 1 204 ? -4.916 29.726 -5.032 1.00 20.74 204 GLY A O 1
ATOM 1455 N N . ALA A 1 205 ? -5.151 31.808 -4.122 1.00 20.96 205 ALA A N 1
ATOM 1456 C CA . ALA A 1 205 ? -5.639 32.442 -5.331 1.00 21.54 205 ALA A CA 1
ATOM 1457 C C . ALA A 1 205 ? -4.670 33.521 -5.743 1.00 21.78 205 ALA A C 1
ATOM 1458 O O . ALA A 1 205 ? -4.103 34.225 -4.895 1.00 23.47 205 ALA A O 1
ATOM 1460 N N . LEU A 1 206 ? -4.489 33.644 -7.047 1.00 21.99 206 LEU A N 1
ATOM 1461 C CA . LEU A 1 206 ? -3.558 34.610 -7.606 1.00 24.60 206 LEU A CA 1
ATOM 1462 C C . LEU A 1 206 ? -4.108 36.011 -7.365 1.00 28.09 206 LEU A C 1
ATOM 1463 O O . LEU A 1 206 ? -5.294 36.236 -7.583 1.00 27.22 206 LEU A O 1
ATOM 1468 N N . THR A 1 207 ? -3.280 36.948 -6.898 1.00 30.56 207 THR A N 1
ATOM 1469 C CA . THR A 1 207 ? -3.775 38.295 -6.585 1.00 33.95 207 THR A CA 1
ATOM 1470 C C . THR A 1 207 ? -4.034 39.132 -7.841 1.00 32.82 207 THR A C 1
ATOM 1471 O O . THR A 1 207 ? -5.050 39.804 -7.954 1.00 34.16 207 THR A O 1
ATOM 1475 N N . ARG A 1 208 ? -3.099 39.074 -8.784 1.00 31.21 208 ARG A N 1
ATOM 1476 C CA . ARG A 1 208 ? -3.172 39.849 -10.015 1.00 30.33 208 ARG A CA 1
ATOM 1477 C C . ARG A 1 208 ? -2.711 38.966 -11.172 1.00 27.62 208 ARG A C 1
ATOM 1478 O O . ARG A 1 208 ? -1.810 38.144 -10.999 1.00 26.38 208 ARG A O 1
ATOM 1486 N N . PRO A 1 209 ? -3.297 39.131 -12.361 1.00 25.54 209 PRO A N 1
ATOM 1487 C CA . PRO A 1 209 ? -2.879 38.298 -13.492 1.00 24.39 209 PRO A CA 1
ATOM 1488 C C . PRO A 1 209 ? -1.366 38.263 -13.767 1.00 24.20 209 PRO A C 1
ATOM 1489 O O . PRO A 1 209 ? -0.808 37.199 -14.070 1.00 23.46 209 PRO A O 1
ATOM 1493 N N . GLU A 1 210 ? -0.714 39.411 -13.681 1.00 23.18 210 GLU A N 1
ATOM 1494 C CA . GLU A 1 210 ? 0.717 39.492 -13.972 1.00 24.81 210 GLU A CA 1
ATOM 1495 C C . GLU A 1 210 ? 1.619 38.854 -12.905 1.00 21.77 210 GLU A C 1
ATOM 1496 O O . GLU A 1 210 ? 2.838 38.843 -13.084 1.00 21.31 210 GLU A O 1
ATOM 1502 N N . ASP A 1 211 ? 1.032 38.370 -11.802 1.00 19.90 211 ASP A N 1
ATOM 1503 C CA . ASP A 1 211 ? 1.768 37.661 -10.754 1.00 20.38 211 ASP A CA 1
ATOM 1504 C C . ASP A 1 211 ? 1.976 36.174 -11.038 1.00 17.79 211 ASP A C 1
ATOM 1505 O O . ASP A 1 211 ? 2.607 35.472 -10.221 1.00 16.86 211 ASP A O 1
ATOM 1510 N N . VAL A 1 212 ? 1.449 35.690 -12.162 1.00 17.37 212 VAL A N 1
ATOM 1511 C CA . VAL A 1 212 ? 1.640 34.279 -12.544 1.00 15.47 212 VAL A CA 1
ATOM 1512 C C . VAL A 1 212 ? 3.139 33.941 -12.738 1.00 16.40 212 VAL A C 1
ATOM 1513 O O . VAL A 1 212 ? 3.930 34.774 -13.194 1.00 16.56 212 VAL A O 1
ATOM 1517 N N . ARG A 1 213 ? 3.508 32.721 -12.326 1.00 15.07 213 ARG A N 1
ATOM 1518 C CA . ARG A 1 213 ? 4.900 32.269 -12.342 1.00 15.34 213 ARG A CA 1
ATOM 1519 C C . ARG A 1 213 ? 4.890 30.772 -12.616 1.00 15.26 213 ARG A C 1
ATOM 1520 O O . ARG A 1 213 ? 3.834 30.133 -12.608 1.00 14.71 213 ARG A O 1
ATOM 1528 N N . MET A 1 214 ? 6.056 30.176 -12.827 1.00 14.50 214 MET A N 1
ATOM 1529 C CA . MET A 1 214 ? 6.086 28.728 -13.024 1.00 15.98 214 MET A CA 1
ATOM 1530 C C . MET A 1 214 ? 5.500 28.007 -11.810 1.00 15.26 214 MET A C 1
ATOM 1531 O O . MET A 1 214 ? 4.846 26.982 -11.976 1.00 15.45 214 MET A O 1
ATOM 1536 N N . HIS A 1 215 ? 5.725 28.542 -10.617 1.00 15.29 215 HIS A N 1
ATOM 1537 C CA . HIS A 1 215 ? 5.261 27.895 -9.385 1.00 15.12 215 HIS A CA 1
ATOM 1538 C C . HIS A 1 215 ? 4.319 28.795 -8.563 1.00 15.27 215 HIS A C 1
ATOM 1539 O O . HIS A 1 215 ? 4.288 28.721 -7.340 1.00 15.60 215 HIS A O 1
ATOM 1546 N N . SER A 1 216 ? 3.570 29.668 -9.248 1.00 14.65 216 SER A N 1
ATOM 1547 C CA . SER A 1 216 ? 2.502 30.434 -8.580 1.00 15.56 216 SER A CA 1
ATOM 1548 C C . SER A 1 216 ? 1.331 29.500 -8.240 1.00 15.04 216 SER A C 1
ATOM 1549 O O . SER A 1 216 ? 1.244 28.359 -8.699 1.00 14.45 216 SER A O 1
ATOM 1552 N N . CYS A 1 217 ? 0.408 30.001 -7.437 1.00 15.60 217 CYS A N 1
ATOM 1553 C CA . CYS A 1 217 ? -0.634 29.186 -6.850 1.00 16.58 217 CYS A CA 1
ATOM 1554 C C . CYS A 1 217 ? -1.579 28.647 -7.899 1.00 15.89 217 CYS A C 1
ATOM 1555 O O . CYS A 1 217 ? -1.791 29.250 -8.955 1.00 16.42 217 CYS A O 1
ATOM 1558 N N . GLY A 1 218 ? -2.098 27.452 -7.639 1.00 15.19 218 GLY A N 1
ATOM 1559 C CA . GLY A 1 218 ? -3.104 26.848 -8.497 1.00 15.19 218 GLY A CA 1
ATOM 1560 C C . GLY A 1 218 ? -2.987 25.338 -8.478 1.00 14.46 218 GLY A C 1
ATOM 1561 O O . GLY A 1 218 ? -2.404 24.735 -9.353 1.00 13.98 218 GLY A O 1
ATOM 1562 N N . VAL A 1 219 ? -3.609 24.712 -7.486 1.00 14.31 219 VAL A N 1
ATOM 1563 C CA . VAL A 1 219 ? -3.569 23.249 -7.390 1.00 15.03 219 VAL A CA 1
ATOM 1564 C C . VAL A 1 219 ? -4.981 22.726 -7.108 1.00 15.04 219 VAL A C 1
ATOM 1565 O O . VAL A 1 219 ? -5.770 23.395 -6.454 1.00 15.83 219 VAL A O 1
ATOM 1569 N N . ASP A 1 220 ? -5.270 21.540 -7.618 1.00 15.54 220 ASP A N 1
ATOM 1570 C CA . ASP A 1 220 ? -6.593 20.918 -7.455 1.00 15.53 220 ASP A CA 1
ATOM 1571 C C . ASP A 1 220 ? -6.439 19.857 -6.391 1.00 16.93 220 ASP A C 1
ATOM 1572 O O . ASP A 1 220 ? -5.836 18.796 -6.652 1.00 18.66 220 ASP A O 1
ATOM 1577 N N . VAL A 1 221 ? -7.031 20.137 -5.229 1.00 17.82 221 VAL A N 1
ATOM 1578 C CA . VAL A 1 221 ? -6.880 19.247 -4.049 1.00 19.04 221 VAL A CA 1
ATOM 1579 C C . VAL A 1 221 ? -8.047 18.287 -3.877 1.00 21.18 221 VAL A C 1
ATOM 1580 O O . VAL A 1 221 ? -8.075 17.495 -2.927 1.00 22.21 221 VAL A O 1
ATOM 1584 N N . THR A 1 222 ? -8.974 18.284 -4.823 1.00 19.11 222 THR A N 1
ATOM 1585 C CA . THR A 1 222 ? -10.236 17.542 -4.648 1.00 21.01 222 THR A CA 1
ATOM 1586 C C . THR A 1 222 ? -10.109 16.031 -4.702 1.00 26.08 222 THR A C 1
ATOM 1587 O O . THR A 1 222 ? -11.100 15.325 -4.488 1.00 28.63 222 THR A O 1
ATOM 1591 N N . GLN A 1 223 ? -8.921 15.519 -5.017 1.00 29.42 223 GLN A N 1
ATOM 1592 C CA . GLN A 1 223 ? -8.658 14.084 -4.965 1.00 34.95 223 GLN A CA 1
ATOM 1593 C C . GLN A 1 223 ? -7.417 13.899 -4.082 1.00 38.35 223 GLN A C 1
ATOM 1594 O O . GLN A 1 223 ? -7.192 12.834 -3.501 1.00 45.49 223 GLN A O 1
ATOM 1600 N N . ILE B 1 23 ? 15.383 27.649 20.401 1.00 37.62 23 ILE B N 1
ATOM 1601 C CA . ILE B 1 23 ? 15.456 29.118 20.134 1.00 36.93 23 ILE B CA 1
ATOM 1602 C C . ILE B 1 23 ? 16.487 29.730 21.078 1.00 33.24 23 ILE B C 1
ATOM 1603 O O . ILE B 1 23 ? 16.395 29.553 22.285 1.00 34.17 23 ILE B O 1
ATOM 1608 N N . ARG B 1 24 ? 17.478 30.429 20.533 1.00 31.66 24 ARG B N 1
ATOM 1609 C CA . ARG B 1 24 ? 18.379 31.223 21.360 1.00 30.92 24 ARG B CA 1
ATOM 1610 C C . ARG B 1 24 ? 17.752 32.617 21.521 1.00 27.21 24 ARG B C 1
ATOM 1611 O O . ARG B 1 24 ? 17.594 33.352 20.548 1.00 28.21 24 ARG B O 1
ATOM 1619 N N . TRP B 1 25 ? 17.381 32.969 22.742 1.00 23.28 25 TRP B N 1
ATOM 1620 C CA . TRP B 1 25 ? 16.783 34.277 23.002 1.00 21.16 25 TRP B CA 1
ATOM 1621 C C . TRP B 1 25 ? 17.806 35.376 23.229 1.00 21.37 25 TRP B C 1
ATOM 1622 O O . TRP B 1 25 ? 17.663 36.490 22.671 1.00 20.16 25 TRP B O 1
ATOM 1633 N N . LEU B 1 26 ? 18.786 35.103 24.085 1.00 19.10 26 LEU B N 1
ATOM 1634 C CA . LEU B 1 26 ? 19.689 36.130 24.582 1.00 17.60 26 LEU B CA 1
ATOM 1635 C C . LEU B 1 26 ? 20.958 36.174 23.749 1.00 18.97 26 LEU B C 1
ATOM 1636 O O . LEU B 1 26 ? 21.478 35.118 23.360 1.00 20.64 26 LEU B O 1
ATOM 1641 N N . ALA B 1 27 ? 21.449 37.387 23.507 1.00 17.85 27 ALA B N 1
ATOM 1642 C CA . ALA B 1 27 ? 22.628 37.607 22.652 1.00 18.71 27 ALA B CA 1
ATOM 1643 C C . ALA B 1 27 ? 23.944 37.594 23.445 1.00 19.70 27 ALA B C 1
ATOM 1644 O O . ALA B 1 27 ? 25.033 37.556 22.839 1.00 20.06 27 ALA B O 1
ATOM 1646 N N . ALA B 1 28 ? 23.863 37.627 24.771 1.00 18.48 28 ALA B N 1
ATOM 1647 C CA . ALA B 1 28 ? 25.076 37.677 25.613 1.00 18.48 28 ALA B CA 1
ATOM 1648 C C . ALA B 1 28 ? 24.688 37.264 27.024 1.00 19.74 28 ALA B C 1
ATOM 1649 O O . ALA B 1 28 ? 23.580 37.573 27.454 1.00 18.78 28 ALA B O 1
ATOM 1651 N N . PRO B 1 29 ? 25.599 36.594 27.751 1.00 19.55 29 PRO B N 1
ATOM 1652 C CA . PRO B 1 29 ? 25.295 36.158 29.115 1.00 19.02 29 PRO B CA 1
ATOM 1653 C C . PRO B 1 29 ? 25.525 37.239 30.152 1.00 19.06 29 PRO B C 1
ATOM 1654 O O . PRO B 1 29 ? 26.249 38.224 29.940 1.00 19.18 29 PRO B O 1
ATOM 1658 N N . THR B 1 30 ? 24.896 37.047 31.296 1.00 17.54 30 THR B N 1
ATOM 1659 C CA . THR B 1 30 ? 25.085 37.908 32.444 1.00 17.54 30 THR B CA 1
ATOM 1660 C C . THR B 1 30 ? 26.559 37.856 32.917 1.00 18.42 30 THR B C 1
ATOM 1661 O O . THR B 1 30 ? 27.196 36.808 32.880 1.00 20.21 30 THR B O 1
ATOM 1665 N N . SER B 1 31 ? 27.035 39.002 33.372 1.00 18.68 31 SER B N 1
ATOM 1666 C CA . SER B 1 31 ? 28.383 39.119 33.951 1.00 19.71 31 SER B CA 1
ATOM 1667 C C . SER B 1 31 ? 28.377 38.544 35.359 1.00 20.79 31 SER B C 1
ATOM 1668 O O . SER B 1 31 ? 27.421 38.742 36.118 1.00 18.82 31 SER B O 1
ATOM 1671 N N . TRP B 1 32 ? 29.477 37.886 35.723 1.00 20.63 32 TRP B N 1
ATOM 1672 C CA . TRP B 1 32 ? 29.671 37.453 37.088 1.00 21.50 32 TRP B CA 1
ATOM 1673 C C . TRP B 1 32 ? 29.546 38.614 38.078 1.00 20.61 32 TRP B C 1
ATOM 1674 O O . TRP B 1 32 ? 29.171 38.384 39.242 1.00 22.62 32 TRP B O 1
ATOM 1685 N N . SER B 1 33 ? 29.826 39.850 37.640 1.00 18.60 33 SER B N 1
ATOM 1686 C CA . SER B 1 33 ? 29.634 41.048 38.480 1.00 18.88 33 SER B CA 1
ATOM 1687 C C . SER B 1 33 ? 28.214 41.084 39.091 1.00 19.30 33 SER B C 1
ATOM 1688 O O . SER B 1 33 ? 28.048 41.464 40.253 1.00 20.34 33 SER B O 1
ATOM 1691 N N . TRP B 1 34 ? 27.213 40.678 38.305 1.00 20.00 34 TRP B N 1
ATOM 1692 C CA . TRP B 1 34 ? 25.828 40.754 38.748 1.00 18.59 34 TRP B CA 1
ATOM 1693 C C . TRP B 1 34 ? 25.567 39.687 39.807 1.00 19.19 34 TRP B C 1
ATOM 1694 O O . TRP B 1 34 ? 24.846 39.942 40.771 1.00 19.26 34 TRP B O 1
ATOM 1705 N N . VAL B 1 35 ? 26.144 38.510 39.614 1.00 18.96 35 VAL B N 1
ATOM 1706 C CA . VAL B 1 35 ? 25.991 37.424 40.565 1.00 19.82 35 VAL B CA 1
ATOM 1707 C C . VAL B 1 35 ? 26.569 37.870 41.907 1.00 20.39 35 VAL B C 1
ATOM 1708 O O . VAL B 1 35 ? 25.949 37.675 42.945 1.00 19.52 35 VAL B O 1
ATOM 1712 N N . GLU B 1 36 ? 27.737 38.509 41.909 1.00 22.28 36 GLU B N 1
ATOM 1713 C CA . GLU B 1 36 ? 28.328 38.913 43.181 1.00 23.75 36 GLU B CA 1
ATOM 1714 C C . GLU B 1 36 ? 27.478 39.966 43.839 1.00 22.46 36 GLU B C 1
ATOM 1715 O O . GLU B 1 36 ? 27.285 39.954 45.049 1.00 22.37 36 GLU B O 1
ATOM 1721 N N . GLN B 1 37 ? 26.935 40.873 43.027 1.00 20.66 37 GLN B N 1
ATOM 1722 C CA . GLN B 1 37 ? 26.103 41.945 43.519 1.00 19.92 37 GLN B CA 1
ATOM 1723 C C . GLN B 1 37 ? 24.789 41.393 44.086 1.00 18.98 37 GLN B C 1
ATOM 1724 O O . GLN B 1 37 ? 24.330 41.864 45.117 1.00 18.88 37 GLN B O 1
ATOM 1730 N N . ALA B 1 38 ? 24.198 40.414 43.416 1.00 17.77 38 ALA B N 1
ATOM 1731 C CA . ALA B 1 38 ? 22.928 39.812 43.861 1.00 18.57 38 ALA B CA 1
ATOM 1732 C C . ALA B 1 38 ? 23.162 39.068 45.170 1.00 19.23 38 ALA B C 1
ATOM 1733 O O . ALA B 1 38 ? 22.305 39.080 46.071 1.00 19.61 38 ALA B O 1
ATOM 1735 N N . ASN B 1 39 ? 24.323 38.416 45.262 1.00 19.05 39 ASN B N 1
ATOM 1736 C CA . ASN B 1 39 ? 24.671 37.682 46.488 1.00 20.77 39 ASN B CA 1
ATOM 1737 C C . ASN B 1 39 ? 24.938 38.607 47.671 1.00 22.02 39 ASN B C 1
ATOM 1738 O O . ASN B 1 39 ? 24.654 38.226 48.818 1.00 22.69 39 ASN B O 1
ATOM 1743 N N . ALA B 1 40 ? 25.441 39.810 47.412 1.00 20.89 40 ALA B N 1
ATOM 1744 C CA . ALA B 1 40 ? 25.688 40.790 48.459 1.00 21.21 40 ALA B CA 1
ATOM 1745 C C . ALA B 1 40 ? 24.409 41.395 49.007 1.00 22.02 40 ALA B C 1
ATOM 1746 O O . ALA B 1 40 ? 24.284 41.617 50.215 1.00 23.59 40 ALA B O 1
ATOM 1748 N N . HIS B 1 41 ? 23.433 41.618 48.121 1.00 21.72 41 HIS B N 1
ATOM 1749 C CA . HIS B 1 41 ? 22.177 42.270 48.478 1.00 22.74 41 HIS B CA 1
ATOM 1750 C C . HIS B 1 41 ? 20.979 41.448 47.972 1.00 21.09 41 HIS B C 1
ATOM 1751 O O . HIS B 1 41 ? 20.167 41.912 47.153 1.00 19.07 41 HIS B O 1
ATOM 1758 N N . PRO B 1 42 ? 20.821 40.235 48.518 1.00 20.23 42 PRO B N 1
ATOM 1759 C CA . PRO B 1 42 ? 19.790 39.336 48.052 1.00 19.79 42 PRO B CA 1
ATOM 1760 C C . PRO B 1 42 ? 18.378 39.840 48.267 1.00 18.08 42 PRO B C 1
ATOM 1761 O O . PRO B 1 42 ? 17.499 39.487 47.490 1.00 18.58 42 PRO B O 1
ATOM 1765 N N . MET B 1 43 ? 18.119 40.647 49.307 1.00 18.30 43 MET B N 1
ATOM 1766 C CA . MET B 1 43 ? 16.758 41.089 49.518 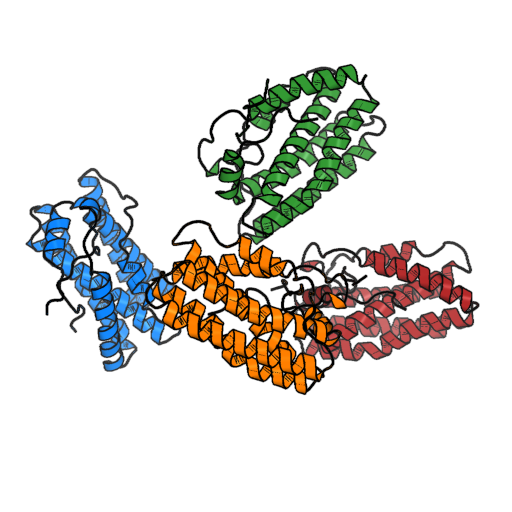1.00 18.35 43 MET B CA 1
ATOM 1767 C C . MET B 1 43 ? 16.293 42.160 48.535 1.00 17.03 43 MET B C 1
ATOM 1768 O O . MET B 1 43 ? 15.106 42.212 48.187 1.00 17.35 43 MET B O 1
ATOM 1773 N N . GLU B 1 44 ? 17.206 43.019 48.089 1.00 17.56 44 GLU B N 1
ATOM 1774 C CA . GLU B 1 44 ? 16.844 43.963 47.031 1.00 17.52 44 GLU B CA 1
ATOM 1775 C C . GLU B 1 44 ? 16.484 43.191 45.735 1.00 16.73 44 GLU B C 1
ATOM 1776 O O . GLU B 1 44 ? 15.501 43.534 45.050 1.00 15.63 44 GLU B O 1
ATOM 1782 N N . VAL B 1 45 ? 17.239 42.137 45.441 1.00 15.57 45 VAL B N 1
ATOM 1783 C CA . VAL B 1 45 ? 16.909 41.303 44.300 1.00 16.19 45 VAL B CA 1
ATOM 1784 C C . VAL B 1 45 ? 15.531 40.660 44.480 1.00 15.92 45 VAL B C 1
ATOM 1785 O O . VAL B 1 45 ? 14.704 40.667 43.565 1.00 16.24 45 VAL B O 1
ATOM 1789 N N . LEU B 1 46 ? 15.303 40.078 45.658 1.00 16.84 46 LEU B N 1
ATOM 1790 C CA . LEU B 1 46 ? 14.054 39.368 45.927 1.00 17.95 46 LEU B CA 1
ATOM 1791 C C . LEU B 1 46 ? 12.851 40.302 45.838 1.00 16.53 46 LEU B C 1
ATOM 1792 O O . LEU B 1 46 ? 11.801 39.968 45.279 1.00 16.65 46 LEU B O 1
ATOM 1797 N N . ILE B 1 47 ? 12.960 41.486 46.434 1.00 15.56 47 ILE B N 1
ATOM 1798 C CA . ILE B 1 47 ? 11.872 42.468 46.416 1.00 15.58 47 ILE B CA 1
ATOM 1799 C C . ILE B 1 47 ? 11.600 42.915 44.983 1.00 15.70 47 ILE B C 1
ATOM 1800 O O . ILE B 1 47 ? 10.464 42.972 44.542 1.00 15.47 47 ILE B O 1
ATOM 1805 N N . ASP B 1 48 ? 12.673 43.183 44.248 1.00 15.55 48 ASP B N 1
ATOM 1806 C CA . ASP B 1 48 ? 12.516 43.572 42.866 1.00 15.85 48 ASP B CA 1
ATOM 1807 C C . ASP B 1 48 ? 11.895 42.420 42.046 1.00 16.34 48 ASP B C 1
ATOM 1808 O O . ASP B 1 48 ? 11.044 42.659 41.176 1.00 16.48 48 ASP B O 1
ATOM 1813 N N . HIS B 1 49 ? 12.267 41.185 42.364 1.00 16.59 49 HIS B N 1
ATOM 1814 C CA . HIS B 1 49 ? 11.730 40.010 41.676 1.00 17.94 49 HIS B CA 1
ATOM 1815 C C . HIS B 1 49 ? 10.203 39.923 41.898 1.00 17.22 49 HIS B C 1
ATOM 1816 O O . HIS B 1 49 ? 9.431 39.683 40.946 1.00 16.63 49 HIS B O 1
ATOM 1823 N N . ALA B 1 50 ? 9.752 40.176 43.129 1.00 15.96 50 ALA B N 1
ATOM 1824 C CA . ALA B 1 50 ? 8.297 40.218 43.383 1.00 16.56 50 ALA B CA 1
ATOM 1825 C C . ALA B 1 50 ? 7.616 41.245 42.466 1.00 16.21 50 ALA B C 1
ATOM 1826 O O . ALA B 1 50 ? 6.573 40.985 41.837 1.00 16.60 50 ALA B O 1
ATOM 1828 N N . HIS B 1 51 ? 8.172 42.452 42.390 1.00 14.95 51 HIS B N 1
ATOM 1829 C CA . HIS B 1 51 ? 7.636 43.465 41.518 1.00 16.78 51 HIS B CA 1
ATOM 1830 C C . HIS B 1 51 ? 7.668 43.016 40.054 1.00 16.38 51 HIS B C 1
ATOM 1831 O O . HIS B 1 51 ? 6.722 43.305 39.336 1.00 17.22 51 HIS B O 1
ATOM 1838 N N . CYS B 1 52 ? 8.714 42.298 39.664 1.00 16.70 52 CYS B N 1
ATOM 1839 C CA . CYS B 1 52 ? 8.849 41.837 38.259 1.00 17.62 52 CYS B CA 1
ATOM 1840 C C . CYS B 1 52 ? 7.725 40.853 37.933 1.00 19.19 52 CYS B C 1
ATOM 1841 O O . CYS B 1 52 ? 7.164 40.908 36.834 1.00 20.62 52 CYS B O 1
ATOM 1844 N N . GLU B 1 53 ? 7.406 39.961 38.880 1.00 18.18 53 GLU B N 1
ATOM 1845 C CA . GLU B 1 53 ? 6.329 38.962 38.673 1.00 18.20 53 GLU B CA 1
ATOM 1846 C C . GLU B 1 53 ? 5.001 39.655 38.491 1.00 16.99 53 GLU B C 1
ATOM 1847 O O . GLU B 1 53 ? 4.218 39.367 37.567 1.00 16.47 53 GLU B O 1
ATOM 1853 N N . ARG B 1 54 ? 4.736 40.629 39.331 1.00 16.04 54 ARG B N 1
ATOM 1854 C CA . ARG B 1 54 ? 3.498 41.347 39.254 1.00 16.81 54 ARG B CA 1
ATOM 1855 C C . ARG B 1 54 ? 3.432 42.185 37.960 1.00 18.27 54 ARG B C 1
ATOM 1856 O O . ARG B 1 54 ? 2.383 42.281 37.322 1.00 17.89 54 ARG B O 1
ATOM 1864 N N . LYS B 1 55 ? 4.581 42.717 37.544 1.00 18.76 55 LYS B N 1
ATOM 1865 C CA . LYS B 1 55 ? 4.652 43.472 36.284 1.00 19.58 55 LYS B CA 1
ATOM 1866 C C . LYS B 1 55 ? 4.363 42.553 35.110 1.00 18.84 55 LYS B C 1
ATOM 1867 O O . LYS B 1 55 ? 3.660 42.953 34.181 1.00 20.94 55 LYS B O 1
ATOM 1873 N N . ALA B 1 56 ? 4.884 41.339 35.159 1.00 18.37 56 ALA B N 1
ATOM 1874 C CA . ALA B 1 56 ? 4.669 40.340 34.086 1.00 17.62 56 ALA B CA 1
ATOM 1875 C C . ALA B 1 56 ? 3.168 39.987 33.989 1.00 18.03 56 ALA B C 1
ATOM 1876 O O . ALA B 1 56 ? 2.587 39.937 32.885 1.00 18.92 56 ALA B O 1
ATOM 1878 N N . ALA B 1 57 ? 2.516 39.801 35.129 1.00 16.94 57 ALA B N 1
ATOM 1879 C CA . ALA B 1 57 ? 1.060 39.610 35.118 1.00 16.30 57 ALA B CA 1
ATOM 1880 C C . ALA B 1 57 ? 0.332 40.792 34.472 1.00 17.59 57 ALA B C 1
ATOM 1881 O O . ALA B 1 57 ? -0.557 40.617 33.606 1.00 18.05 57 ALA B O 1
ATOM 1883 N N . GLY B 1 58 ? 0.652 42.013 34.915 1.00 16.77 58 GLY B N 1
ATOM 1884 C CA . GLY B 1 58 ? 0.023 43.205 34.391 1.00 17.25 58 GLY B CA 1
ATOM 1885 C C . GLY B 1 58 ? 0.257 43.403 32.882 1.00 17.73 58 GLY B C 1
ATOM 1886 O O . GLY B 1 58 ? -0.672 43.793 32.182 1.00 17.39 58 GLY B O 1
ATOM 1887 N N . ALA B 1 59 ? 1.452 43.075 32.405 1.00 18.80 59 ALA B N 1
ATOM 1888 C CA . ALA B 1 59 ? 1.763 43.125 30.959 1.00 20.93 59 ALA B CA 1
ATOM 1889 C C . ALA B 1 59 ? 0.843 42.203 30.174 1.00 19.50 59 ALA B C 1
ATOM 1890 O O . ALA B 1 59 ? 0.317 42.579 29.113 1.00 19.43 59 ALA B O 1
ATOM 1892 N N . ALA B 1 60 ? 0.663 40.992 30.689 1.00 17.95 60 ALA B N 1
ATOM 1893 C CA . ALA B 1 60 ? -0.175 39.994 30.009 1.00 16.62 60 ALA B CA 1
ATOM 1894 C C . ALA B 1 60 ? -1.642 40.459 29.996 1.00 16.95 60 ALA B C 1
ATOM 1895 O O . ALA B 1 60 ? -2.349 40.308 28.980 1.00 17.13 60 ALA B O 1
ATOM 1897 N N . VAL B 1 61 ? -2.118 41.033 31.097 1.00 16.76 61 VAL B N 1
ATOM 1898 C CA . VAL B 1 61 ? -3.495 41.514 31.117 1.00 17.18 61 VAL B CA 1
ATOM 1899 C C . VAL B 1 61 ? -3.638 42.694 30.149 1.00 17.91 61 VAL B C 1
ATOM 1900 O O . VAL B 1 61 ? -4.630 42.784 29.427 1.00 18.36 61 VAL B O 1
ATOM 1904 N N . GLN B 1 62 ? -2.646 43.582 30.137 1.00 18.74 62 GLN B N 1
ATOM 1905 C CA . GLN B 1 62 ? -2.687 44.714 29.208 1.00 21.63 62 GLN B CA 1
ATOM 1906 C C . GLN B 1 62 ? -2.691 44.284 27.738 1.00 18.96 62 GLN B C 1
ATOM 1907 O O . GLN B 1 62 ? -3.413 44.871 26.928 1.00 18.94 62 GLN B O 1
ATOM 1913 N N . MET B 1 63 ? -1.938 43.243 27.405 1.00 18.21 63 MET B N 1
ATOM 1914 C CA . MET B 1 63 ? -1.925 42.719 26.046 1.00 18.71 63 MET B CA 1
ATOM 1915 C C . MET B 1 63 ? -3.299 42.135 25.684 1.00 18.35 63 MET B C 1
ATOM 1916 O O . MET B 1 63 ? -3.813 42.372 24.565 1.00 17.57 63 MET B O 1
ATOM 1921 N N . MET B 1 64 ? -3.918 41.393 26.621 1.00 17.67 64 MET B N 1
ATOM 1922 C CA . MET B 1 64 ? -5.283 40.917 26.405 1.00 18.32 64 MET B CA 1
ATOM 1923 C C . MET B 1 64 ? -6.264 42.050 26.141 1.00 19.78 64 MET B C 1
ATOM 1924 O O . MET B 1 64 ? -7.100 41.902 25.259 1.00 20.98 64 MET B O 1
ATOM 1929 N N . PHE B 1 65 ? -6.187 43.161 26.869 1.00 20.72 65 PHE B N 1
ATOM 1930 C CA . PHE B 1 65 ? -7.106 44.282 26.624 1.00 22.31 65 PHE B CA 1
ATOM 1931 C C . PHE B 1 65 ? -6.839 44.925 25.265 1.00 24.02 65 PHE B C 1
ATOM 1932 O O . PHE B 1 65 ? -7.770 45.270 2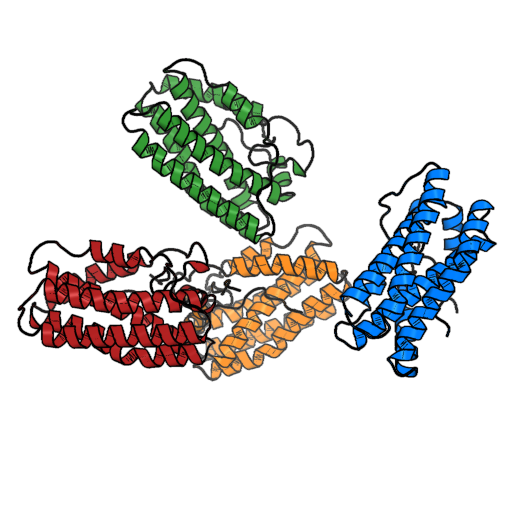4.551 1.00 25.60 65 PHE B O 1
ATOM 1940 N N . ARG B 1 66 ? -5.572 45.052 24.888 1.00 21.95 66 ARG B N 1
ATOM 1941 C CA . ARG B 1 66 ? -5.240 45.678 23.611 1.00 23.60 66 ARG B CA 1
ATOM 1942 C C . ARG B 1 66 ? -5.722 44.828 22.417 1.00 22.15 66 ARG B C 1
ATOM 1943 O O . ARG B 1 66 ? -6.141 45.373 21.397 1.00 22.88 66 ARG B O 1
ATOM 1951 N N . TYR B 1 67 ? -5.650 43.501 22.553 1.00 21.61 67 TYR B N 1
ATOM 1952 C CA . TYR B 1 67 ? -6.034 42.541 21.552 1.00 22.18 67 TYR B CA 1
ATOM 1953 C C . TYR B 1 67 ? -7.240 41.768 22.058 1.00 22.39 67 TYR B C 1
ATOM 1954 O O . TYR B 1 67 ? -7.221 40.538 22.208 1.00 21.60 67 TYR B O 1
ATOM 1963 N N . LEU B 1 68 ? -8.285 42.550 22.298 1.00 23.05 68 LEU B N 1
ATOM 1964 C CA . LEU B 1 68 ? -9.438 42.164 23.106 1.00 24.15 68 LEU B CA 1
ATOM 1965 C C . LEU B 1 68 ? -10.056 40.833 22.705 1.00 24.39 68 LEU B C 1
ATOM 1966 O O . LEU B 1 68 ? -10.404 40.023 23.572 1.00 22.47 68 LEU B O 1
ATOM 1971 N N . CYS B 1 69 ? -10.217 40.621 21.398 1.00 26.05 69 CYS B N 1
ATOM 1972 C CA . CYS B 1 69 ? -10.823 39.395 20.875 1.00 25.63 69 CYS B CA 1
ATOM 1973 C C . CYS B 1 69 ? -9.914 38.571 19.945 1.00 26.54 69 CYS B C 1
ATOM 1974 O O . CYS B 1 69 ? -10.387 37.701 19.198 1.00 25.91 69 CYS B O 1
ATOM 1977 N N . GLU B 1 70 ? -8.600 38.803 20.003 1.00 24.09 70 GLU B N 1
ATOM 1978 C CA . GLU B 1 70 ? -7.643 38.015 19.211 1.00 25.20 70 GLU B CA 1
ATOM 1979 C C . GLU B 1 70 ? -7.772 36.515 19.469 1.00 24.58 70 GLU B C 1
ATOM 1980 O O . GLU B 1 70 ? -7.623 36.058 20.598 1.00 23.55 70 GLU B O 1
ATOM 1986 N N . PRO B 1 71 ? -8.020 35.721 18.421 1.00 23.40 71 PRO B N 1
ATOM 1987 C CA . PRO B 1 71 ? -8.158 34.318 18.681 1.00 23.07 71 PRO B CA 1
ATOM 1988 C C . PRO B 1 71 ? -6.953 33.706 19.395 1.00 23.04 71 PRO B C 1
ATOM 1989 O O . PRO B 1 71 ? -5.798 33.986 19.043 1.00 24.26 71 PRO B O 1
ATOM 1993 N N . GLY B 1 72 ? -7.255 32.903 20.404 1.00 22.72 72 GLY B N 1
ATOM 1994 C CA . GLY B 1 72 ? -6.269 32.163 21.177 1.00 22.37 72 GLY B CA 1
ATOM 1995 C C . GLY B 1 72 ? -5.550 32.947 22.257 1.00 22.04 72 GLY B C 1
ATOM 1996 O O . GLY B 1 72 ? -4.897 32.350 23.105 1.00 21.97 72 GLY B O 1
ATOM 1997 N N . LEU B 1 73 ? -5.679 34.267 22.267 1.00 22.12 73 LEU B N 1
ATOM 1998 C CA . LEU B 1 73 ? -4.820 35.055 23.146 1.00 20.30 73 LEU B CA 1
ATOM 1999 C C . LEU B 1 73 ? -5.258 35.032 24.604 1.00 20.31 73 LEU B C 1
ATOM 2000 O O . LEU B 1 73 ? -4.436 34.815 25.490 1.00 20.18 73 LEU B O 1
ATOM 2005 N N . GLY B 1 74 ? -6.544 35.250 24.865 1.00 19.87 74 GLY B N 1
ATOM 2006 C CA . GLY B 1 74 ? -7.055 35.085 26.227 1.00 19.68 74 GLY B CA 1
ATOM 2007 C C . GLY B 1 74 ? -6.754 33.711 26.815 1.00 19.61 74 GLY B C 1
ATOM 2008 O O . GLY B 1 74 ? -6.383 33.590 27.982 1.00 18.96 74 GLY B O 1
ATOM 2009 N N . GLU B 1 75 ? -6.894 32.645 26.018 1.00 20.24 75 GLU B N 1
ATOM 2010 C CA . GLU B 1 75 ? -6.663 31.305 26.496 1.00 20.16 75 GLU B CA 1
ATOM 2011 C C . GLU B 1 75 ? -5.247 31.093 26.991 1.00 19.94 75 GLU B C 1
ATOM 2012 O O . GLU B 1 75 ? -5.001 30.271 27.890 1.00 22.04 75 GLU B O 1
ATOM 2018 N N . ALA B 1 76 ? -4.296 31.770 26.337 1.00 19.84 76 ALA B N 1
ATOM 2019 C CA . ALA B 1 76 ? -2.872 31.602 26.658 1.00 19.74 76 ALA B CA 1
ATOM 2020 C C . ALA B 1 76 ? -2.452 32.567 27.771 1.00 17.88 76 ALA B C 1
ATOM 2021 O O . ALA B 1 76 ? -1.796 32.182 28.755 1.00 18.90 76 ALA B O 1
ATOM 2023 N N . LEU B 1 77 ? -2.846 33.820 27.605 1.00 17.00 77 LEU B N 1
ATOM 2024 C CA . LEU B 1 77 ? -2.352 34.848 28.505 1.00 16.64 77 LEU B CA 1
ATOM 2025 C C . LEU B 1 77 ? -3.056 34.929 29.865 1.00 15.30 77 LEU B C 1
ATOM 2026 O O . LEU B 1 77 ? -2.439 35.370 30.846 1.00 16.81 77 LEU B O 1
ATOM 2031 N N . SER B 1 78 ? -4.323 34.515 29.970 1.00 15.53 78 SER B N 1
ATOM 2032 C CA . SER B 1 78 ? -4.984 34.527 31.281 1.00 14.65 78 SER B CA 1
ATOM 2033 C C . SER B 1 78 ? -4.323 33.534 32.270 1.00 14.71 78 SER B C 1
ATOM 2034 O O . SER B 1 78 ? -3.975 33.899 33.387 1.00 14.61 78 SER B O 1
ATOM 2037 N N . PRO B 1 79 ? -4.083 32.269 31.850 1.00 14.73 79 PRO B N 1
ATOM 2038 C CA . PRO B 1 79 ? -3.384 31.406 32.788 1.00 15.34 79 PRO B CA 1
ATOM 2039 C C . PRO B 1 79 ? -1.959 31.890 33.094 1.00 15.41 79 PRO B C 1
ATOM 2040 O O . PRO B 1 79 ? -1.471 31.702 34.220 1.00 15.75 79 PRO B O 1
ATOM 2044 N N . LEU B 1 80 ? -1.286 32.484 32.107 1.00 14.05 80 LEU B N 1
ATOM 2045 C CA . LEU B 1 80 ? 0.054 33.036 32.354 1.00 15.25 80 LEU B CA 1
ATOM 2046 C C . LEU B 1 80 ? -0.005 34.123 33.425 1.00 14.10 80 LEU B C 1
ATOM 2047 O O . LEU B 1 80 ? 0.811 34.101 34.370 1.00 13.98 80 LEU B O 1
ATOM 2052 N N . ALA B 1 81 ? -0.918 35.077 33.277 1.00 13.99 81 ALA B N 1
ATOM 2053 C CA . ALA B 1 81 ? -1.040 36.155 34.284 1.00 14.29 81 ALA B CA 1
ATOM 2054 C C . ALA B 1 81 ? -1.317 35.576 35.660 1.00 14.20 81 ALA B C 1
ATOM 2055 O O . ALA B 1 81 ? -0.723 36.016 36.660 1.00 14.39 81 ALA B O 1
ATOM 2057 N N . ARG B 1 82 ? -2.185 34.558 35.755 1.00 14.33 82 ARG B N 1
ATOM 2058 C CA . ARG B 1 82 ? -2.425 33.936 37.033 1.00 14.37 82 ARG B CA 1
ATOM 2059 C C . ARG B 1 82 ? -1.169 33.306 37.623 1.00 14.64 82 ARG B C 1
ATOM 2060 O O . ARG B 1 82 ? -0.939 33.429 38.812 1.00 15.43 82 ARG B O 1
ATOM 2068 N N . GLU B 1 83 ? -0.389 32.596 36.809 1.00 15.36 83 GLU B N 1
ATOM 2069 C CA . GLU B 1 83 ? 0.834 32.000 37.303 1.00 16.14 83 GLU B CA 1
ATOM 2070 C C . GLU B 1 83 ? 1.839 33.060 37.793 1.00 16.41 83 GLU B C 1
ATOM 2071 O O . GLU B 1 83 ? 2.481 32.877 38.820 1.00 14.74 83 GLU B O 1
ATOM 2077 N N . GLU B 1 84 ? 1.959 34.172 37.076 1.00 15.56 84 GLU B N 1
ATOM 2078 C CA . GLU B 1 84 ? 2.827 35.250 37.541 1.00 16.31 84 GLU B CA 1
ATOM 2079 C C . GLU B 1 84 ? 2.359 35.851 38.866 1.00 13.79 84 GLU B C 1
ATOM 2080 O O . GLU B 1 84 ? 3.202 36.229 39.716 1.00 13.08 84 GLU B O 1
ATOM 2086 N N . LEU B 1 85 ? 1.052 35.973 39.048 1.00 13.36 85 LEU B N 1
ATOM 2087 C CA . LEU B 1 85 ? 0.526 36.422 40.338 1.00 13.48 85 LEU B CA 1
ATOM 2088 C C . LEU B 1 85 ? 0.790 35.398 41.452 1.00 13.98 85 LEU B C 1
ATOM 2089 O O . LEU B 1 85 ? 1.113 35.790 42.585 1.00 14.16 85 LEU B O 1
ATOM 2094 N N . GLU B 1 86 ? 0.703 34.108 41.127 1.00 14.67 86 GLU B N 1
ATOM 2095 C CA . GLU B 1 86 ? 1.095 33.081 42.109 1.00 15.59 86 GLU B CA 1
ATOM 2096 C C . GLU B 1 86 ? 2.552 33.272 42.516 1.00 14.79 86 GLU B C 1
ATOM 2097 O O . GLU B 1 86 ? 2.894 33.149 43.712 1.00 14.70 86 GLU B O 1
ATOM 2103 N N . HIS B 1 87 ? 3.412 33.563 41.545 1.00 14.54 87 HIS B N 1
ATOM 2104 C CA . HIS B 1 87 ? 4.825 33.778 41.814 1.00 15.10 87 HIS B CA 1
ATOM 2105 C C . HIS B 1 87 ? 5.043 34.998 42.685 1.00 13.91 87 HIS B C 1
ATOM 2106 O O . HIS B 1 87 ? 5.834 34.959 43.650 1.00 14.41 87 HIS 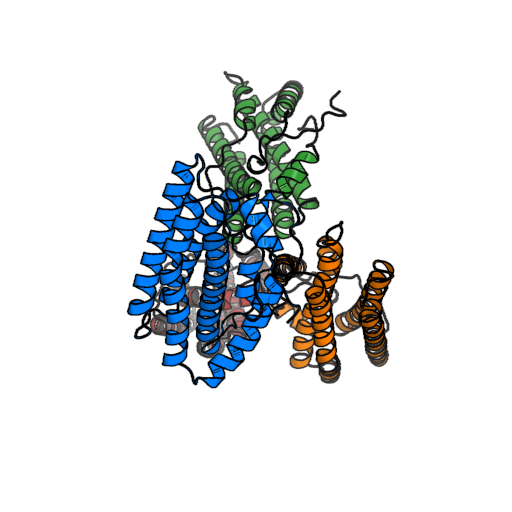B O 1
ATOM 2113 N N . PHE B 1 88 ? 4.344 36.078 42.361 1.00 13.35 88 PHE B N 1
ATOM 2114 C CA . PHE B 1 88 ? 4.337 37.250 43.206 1.00 13.56 88 PHE B CA 1
ATOM 2115 C C . PHE B 1 88 ? 4.007 36.891 44.661 1.00 13.27 88 PHE B C 1
ATOM 2116 O O . PHE B 1 88 ? 4.723 37.310 45.587 1.00 13.76 88 PHE B O 1
ATOM 2124 N N . GLU B 1 89 ? 2.924 36.141 44.839 1.00 13.71 89 GLU B N 1
ATOM 2125 C CA . GLU B 1 89 ? 2.465 35.784 46.176 1.00 13.93 89 GLU B CA 1
ATOM 2126 C C . GLU B 1 89 ? 3.505 34.912 46.907 1.00 14.05 89 GLU B C 1
ATOM 2127 O O . GLU B 1 89 ? 3.772 35.120 48.081 1.00 14.50 89 GLU B O 1
ATOM 2133 N N . GLN B 1 90 ? 4.114 33.982 46.183 1.00 14.86 90 GLN B N 1
ATOM 2134 C CA . GLN B 1 90 ? 5.146 33.117 46.756 1.00 16.29 90 GLN B CA 1
ATOM 2135 C C . GLN B 1 90 ? 6.382 33.904 47.205 1.00 15.28 90 GLN B C 1
ATOM 2136 O O . GLN B 1 90 ? 6.903 33.720 48.318 1.00 16.38 90 GLN B O 1
ATOM 2142 N N . VAL B 1 91 ? 6.844 34.809 46.344 1.00 14.98 91 VAL B N 1
ATOM 2143 C CA . VAL B 1 91 ? 8.029 35.611 46.649 1.00 15.01 91 VAL B CA 1
ATOM 2144 C C . VAL B 1 91 ? 7.731 36.557 47.818 1.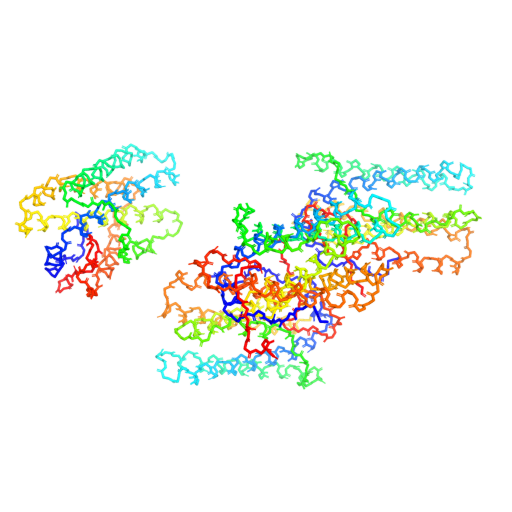00 14.31 91 VAL B C 1
ATOM 2145 O O . VAL B 1 91 ? 8.582 36.719 48.735 1.00 14.76 91 VAL B O 1
ATOM 2149 N N . LEU B 1 92 ? 6.509 37.106 47.860 1.00 13.87 92 LEU B N 1
ATOM 2150 C CA . LEU B 1 92 ? 6.103 37.991 48.934 1.00 14.49 92 LEU B CA 1
ATOM 2151 C C . LEU B 1 92 ? 6.132 37.244 50.254 1.00 14.25 92 LEU B C 1
ATOM 2152 O O . LEU B 1 92 ? 6.574 37.795 51.275 1.00 15.06 92 LEU B O 1
ATOM 2157 N N . ALA B 1 93 ? 5.627 36.015 50.245 1.00 14.43 93 ALA B N 1
ATOM 2158 C CA . ALA B 1 93 ? 5.640 35.227 51.468 1.00 14.62 93 ALA B CA 1
ATOM 2159 C C . ALA B 1 93 ? 7.063 35.055 52.003 1.00 13.75 93 ALA B C 1
ATOM 2160 O O . ALA B 1 93 ? 7.285 35.109 53.246 1.00 14.40 93 ALA B O 1
ATOM 2162 N N . LEU B 1 94 ? 8.014 34.812 51.111 1.00 13.68 94 LEU B N 1
ATOM 2163 C CA . LEU B 1 94 ? 9.401 34.640 51.544 1.00 14.24 94 LEU B CA 1
ATOM 2164 C C . LEU B 1 94 ? 9.985 35.998 52.045 1.00 14.72 94 LEU B C 1
ATOM 2165 O O . LEU B 1 94 ? 10.689 36.059 53.065 1.00 14.66 94 LEU B O 1
ATOM 2170 N N . ILE B 1 95 ? 9.681 37.093 51.361 1.00 14.23 95 ILE B N 1
ATOM 2171 C CA . ILE B 1 95 ? 10.152 38.410 51.805 1.00 14.04 95 ILE B CA 1
ATOM 2172 C C . ILE B 1 95 ? 9.741 38.667 53.274 1.00 13.58 95 ILE B C 1
ATOM 2173 O O . ILE B 1 95 ? 10.564 39.077 54.109 1.00 13.94 95 ILE B O 1
ATOM 2178 N N . LYS B 1 96 ? 8.483 38.344 53.598 1.00 14.08 96 LYS B N 1
ATOM 2179 C CA . LYS B 1 96 ? 7.954 38.534 54.934 1.00 14.70 96 LYS B CA 1
ATOM 2180 C C . LYS B 1 96 ? 8.598 37.567 55.915 1.00 13.88 96 LYS B C 1
ATOM 2181 O O . LYS B 1 96 ? 8.890 37.934 57.060 1.00 14.55 96 LYS B O 1
ATOM 2187 N N . ALA B 1 97 ? 8.850 36.339 55.474 1.00 13.99 97 ALA B N 1
ATOM 2188 C CA . ALA B 1 97 ? 9.542 35.383 56.347 1.00 14.27 97 ALA B CA 1
ATOM 2189 C C . ALA B 1 97 ? 10.948 35.859 56.703 1.00 14.72 97 ALA B C 1
ATOM 2190 O O . ALA B 1 97 ? 11.508 35.508 57.751 1.00 16.41 97 ALA B O 1
ATOM 2192 N N . ARG B 1 98 ? 11.503 36.723 55.861 1.00 13.94 98 ARG B N 1
ATOM 2193 C CA . ARG B 1 98 ? 12.837 37.266 56.083 1.00 14.41 98 ARG B CA 1
ATOM 2194 C C . ARG B 1 98 ? 12.815 38.638 56.714 1.00 14.11 98 ARG B C 1
ATOM 2195 O O . ARG B 1 98 ? 13.863 39.280 56.796 1.00 15.65 98 ARG B O 1
ATOM 2203 N N . GLY B 1 99 ? 11.641 39.074 57.169 1.00 13.87 99 GLY B N 1
ATOM 2204 C CA . GLY B 1 99 ? 11.516 40.267 57.969 1.00 14.60 99 GLY B CA 1
ATOM 2205 C C . GLY B 1 99 ? 11.346 41.561 57.237 1.00 15.94 99 GLY B C 1
ATOM 2206 O O . GLY B 1 99 ? 11.384 42.623 57.860 1.00 16.95 99 GLY B O 1
ATOM 2207 N N . ARG B 1 100 ? 11.097 41.489 55.934 1.00 15.21 100 ARG B N 1
ATOM 2208 C CA . ARG B 1 100 ? 10.867 42.719 55.169 1.00 16.82 100 ARG B CA 1
ATOM 2209 C C . ARG B 1 100 ? 9.511 42.713 54.482 1.00 15.89 100 ARG B C 1
ATOM 2210 O O . ARG B 1 100 ? 8.723 41.819 54.693 1.00 14.99 100 ARG B O 1
ATOM 2218 N N . TYR B 1 101 ? 9.233 43.738 53.669 1.00 17.09 101 TYR B N 1
ATOM 2219 C CA . TYR B 1 101 ? 7.990 43.814 52.909 1.00 17.00 101 TYR B CA 1
ATOM 2220 C C . TYR B 1 101 ? 8.334 44.392 51.544 1.00 17.90 101 TYR B C 1
ATOM 2221 O O . TYR B 1 101 ? 9.480 44.687 51.259 1.00 18.14 101 TYR B O 1
ATOM 2230 N N . LEU B 1 102 ? 7.329 44.491 50.693 1.00 17.23 102 LEU B N 1
ATOM 2231 C CA . LEU B 1 102 ? 7.518 45.164 49.421 1.00 17.77 102 LEU B CA 1
ATOM 2232 C C . LEU B 1 102 ? 7.975 46.565 49.739 1.00 18.38 102 LEU B C 1
ATOM 2233 O O . LEU B 1 102 ? 7.427 47.203 50.637 1.00 19.78 102 LEU B O 1
ATOM 2238 N N . GLU B 1 103 ? 8.957 47.030 48.970 1.00 18.51 103 GLU B N 1
ATOM 2239 C CA . GLU B 1 103 ? 9.505 48.384 49.109 1.00 18.59 103 GLU B CA 1
ATOM 2240 C C . GLU B 1 103 ? 9.527 48.974 47.720 1.00 19.81 103 GLU B C 1
ATOM 2241 O O . GLU B 1 103 ? 9.651 48.236 46.758 1.00 17.52 103 GLU B O 1
ATOM 2247 N N . PRO B 1 104 ? 9.484 50.304 47.615 1.00 20.51 104 PRO B N 1
ATOM 2248 C CA . PRO B 1 104 ? 9.435 50.950 46.309 1.00 22.23 104 PRO B CA 1
ATOM 2249 C C . PRO B 1 104 ? 10.834 51.194 45.722 1.00 22.76 104 PRO B C 1
ATOM 2250 O O . PRO B 1 104 ? 11.241 52.329 45.447 1.00 25.40 104 PRO B O 1
ATOM 2254 N N . LEU B 1 105 ? 11.574 50.113 45.565 1.00 20.11 105 LEU B N 1
ATOM 2255 C CA . LEU B 1 105 ? 12.900 50.135 45.027 1.00 20.97 105 LEU B CA 1
ATOM 2256 C C . LEU B 1 105 ? 12.805 50.567 43.572 1.00 22.50 105 LEU B C 1
ATOM 2257 O O . LEU B 1 105 ? 12.120 49.908 42.774 1.00 23.57 105 LEU B O 1
ATOM 2262 N N . PRO B 1 106 ? 13.428 51.706 43.230 1.00 24.08 106 PRO B N 1
ATOM 2263 C CA . PRO B 1 106 ? 13.323 52.170 41.849 1.00 25.02 106 PRO B CA 1
ATOM 2264 C C . PRO B 1 106 ? 13.774 51.099 40.849 1.00 24.16 106 PRO B C 1
ATOM 2265 O O . PRO B 1 106 ? 14.800 50.450 41.067 1.00 24.16 106 PRO B O 1
ATOM 2269 N N . SER B 1 107 ? 12.997 50.911 39.783 1.00 26.25 107 SER B N 1
ATOM 2270 C CA . SER B 1 107 ? 13.335 49.961 38.732 1.00 26.61 107 SER B CA 1
ATOM 2271 C C . SER B 1 107 ? 14.590 50.390 37.972 1.00 26.44 107 SER B C 1
ATOM 2272 O O . SER B 1 107 ? 14.885 51.580 37.848 1.00 27.91 107 SER B O 1
ATOM 2275 N N . PRO B 1 108 ? 15.348 49.420 37.453 1.00 24.93 108 PRO B N 1
ATOM 2276 C CA . PRO B 1 108 ? 16.450 49.825 36.596 1.00 26.07 108 PRO B CA 1
ATOM 2277 C C . PRO B 1 108 ? 15.899 50.394 35.273 1.00 24.32 108 PRO B C 1
ATOM 2278 O O . PRO B 1 108 ? 14.706 50.263 35.015 1.00 24.25 108 PRO B O 1
ATOM 2282 N N . GLY B 1 109 ? 16.756 50.982 34.439 1.00 23.90 109 GLY B N 1
ATOM 2283 C CA . GLY B 1 109 ? 16.332 51.546 33.138 1.00 22.71 109 GLY B CA 1
ATOM 2284 C C . GLY B 1 109 ? 15.921 50.531 32.084 1.00 20.15 109 GLY B C 1
ATOM 2285 O O . GLY B 1 109 ? 15.343 50.873 31.034 1.00 19.40 109 GLY B O 1
ATOM 2286 N N . TYR B 1 110 ? 16.233 49.271 32.365 1.00 19.05 110 TYR B N 1
ATOM 2287 C CA . TYR B 1 110 ? 16.007 48.150 31.473 1.00 17.32 110 TYR B CA 1
ATOM 2288 C C . TYR B 1 110 ? 14.617 48.102 30.874 1.00 17.76 110 TYR B C 1
ATOM 2289 O O . TYR B 1 110 ? 14.458 47.997 29.663 1.00 16.91 110 TYR B O 1
ATOM 2298 N N . GLY B 1 111 ? 13.597 48.109 31.726 1.00 18.59 111 GLY B N 1
ATOM 2299 C CA . GLY B 1 111 ? 12.242 48.011 31.252 1.00 19.06 111 GLY B CA 1
ATOM 2300 C C . GLY B 1 111 ? 11.849 49.120 30.286 1.00 20.07 111 GLY B C 1
ATOM 2301 O O . GLY B 1 111 ? 11.243 48.847 29.243 1.00 20.38 111 GLY B O 1
ATOM 2302 N N . ALA B 1 112 ? 12.196 50.358 30.635 1.00 19.62 112 ALA B N 1
ATOM 2303 C CA . ALA B 1 112 ? 11.861 51.517 29.785 1.00 20.08 112 ALA B CA 1
ATOM 2304 C C . ALA B 1 112 ? 12.612 51.415 28.458 1.00 18.88 112 ALA B C 1
ATOM 2305 O O . ALA B 1 112 ? 12.038 51.688 27.413 1.00 18.42 112 ALA B O 1
ATOM 2307 N N . ASP B 1 113 ? 13.873 50.989 28.505 1.00 18.59 113 ASP B N 1
ATOM 2308 C CA . ASP B 1 113 ? 14.701 50.814 27.274 1.00 18.50 113 ASP B CA 1
ATOM 2309 C C . ASP B 1 113 ? 14.086 49.766 26.354 1.00 19.17 113 ASP B C 1
ATOM 2310 O O . ASP B 1 113 ? 13.978 49.958 25.144 1.00 18.82 113 ASP B O 1
ATOM 2315 N N . LEU B 1 114 ? 13.628 48.648 26.907 1.00 19.19 114 LEU B N 1
ATOM 2316 C CA . LEU B 1 114 ? 13.014 47.634 26.066 1.00 20.46 114 LEU B CA 1
ATOM 2317 C C . LEU B 1 114 ? 11.667 48.059 25.509 1.00 19.96 114 LEU B C 1
ATOM 2318 O O . LEU B 1 114 ? 11.346 47.718 24.373 1.00 20.17 114 LEU B O 1
ATOM 2323 N N . ALA B 1 115 ? 10.873 48.744 26.311 1.00 19.87 115 ALA B N 1
ATOM 2324 C CA . ALA B 1 115 ? 9.575 49.284 25.866 1.00 20.61 115 ALA B CA 1
ATOM 2325 C C . ALA B 1 115 ? 9.743 50.168 24.618 1.00 21.50 115 ALA B C 1
ATOM 2326 O O . ALA B 1 115 ? 8.893 50.147 23.738 1.00 21.36 115 ALA B O 1
ATOM 2328 N N . ARG B 1 116 ? 10.866 50.883 24.511 1.00 20.89 116 ARG B N 1
ATOM 2329 C CA . ARG B 1 116 ? 11.107 51.755 23.351 1.00 23.00 116 ARG B CA 1
ATOM 2330 C C . ARG B 1 116 ? 11.317 50.996 22.060 1.00 21.96 116 ARG B C 1
ATOM 2331 O O . ARG B 1 116 ? 11.221 51.593 20.991 1.00 22.25 116 ARG B O 1
ATOM 2339 N N . GLN B 1 117 ? 11.625 49.699 22.143 1.00 18.94 117 GLN B N 1
ATOM 2340 C CA . GLN B 1 117 ? 11.809 48.861 20.962 1.00 18.77 117 GLN B CA 1
ATOM 2341 C C . GLN B 1 117 ? 10.487 48.423 20.340 1.00 20.25 117 GLN B C 1
ATOM 2342 O O . GLN B 1 117 ? 10.489 47.837 19.268 1.00 24.73 117 GLN B O 1
ATOM 2348 N N . ILE B 1 118 ? 9.372 48.641 21.031 1.00 18.31 118 ILE B N 1
ATOM 2349 C CA . ILE B 1 118 ? 8.095 48.200 20.512 1.00 18.27 118 ILE B CA 1
ATOM 2350 C C . ILE B 1 118 ? 7.554 49.222 19.510 1.00 17.32 118 ILE B C 1
ATOM 2351 O O . ILE B 1 118 ? 7.253 50.360 19.872 1.00 19.54 118 ILE B O 1
ATOM 2356 N N . ARG B 1 119 ? 7.420 48.773 18.282 1.00 18.36 119 ARG B N 1
ATOM 2357 C CA . ARG B 1 119 ? 6.996 49.650 17.187 1.00 21.38 119 ARG B CA 1
ATOM 2358 C C . ARG B 1 119 ? 5.527 50.008 17.342 1.00 24.34 119 ARG B C 1
ATOM 2359 O O . ARG B 1 119 ? 4.766 49.301 17.996 1.00 23.01 119 ARG B O 1
ATOM 2367 N N . LYS B 1 120 ? 5.135 51.123 16.729 1.00 26.51 120 LYS B N 1
ATOM 2368 C CA . LYS B 1 120 ? 3.822 51.723 16.968 1.00 31.63 120 LYS B CA 1
ATOM 2369 C C . LYS B 1 120 ? 2.628 51.104 16.240 1.00 30.04 120 LYS B C 1
ATOM 2370 O O . LYS B 1 120 ? 1.513 51.109 16.774 1.00 35.80 120 LYS B O 1
ATOM 2376 N N . GLY B 1 121 ? 2.837 50.588 15.042 1.00 28.04 121 GLY B N 1
ATOM 2377 C CA . GLY B 1 121 ? 1.702 50.118 14.226 1.00 27.84 121 GLY B CA 1
ATOM 2378 C C . GLY B 1 121 ? 1.565 48.614 14.177 1.00 26.71 121 GLY B C 1
ATOM 2379 O O . GLY B 1 121 ? 2.542 47.902 14.371 1.00 26.67 121 GLY B O 1
ATOM 2380 N N . GLU B 1 122 ? 0.367 48.124 13.869 1.00 25.61 122 GLU B N 1
ATOM 2381 C CA . GLU B 1 122 ? 0.152 46.682 13.706 1.00 26.39 122 GLU B CA 1
ATOM 2382 C C . GLU B 1 122 ? 0.439 46.230 12.281 1.00 28.63 122 GLU B C 1
ATOM 2383 O O . GLU B 1 122 ? 0.305 47.016 11.346 1.00 30.78 122 GLU B O 1
ATOM 2389 N N . PRO B 1 123 ? 0.829 44.955 12.098 1.00 27.65 123 PRO B N 1
ATOM 2390 C CA . PRO B 1 123 ? 0.997 43.918 13.116 1.00 26.75 123 PRO B CA 1
ATOM 2391 C C . PRO B 1 123 ? 2.415 43.894 13.730 1.00 24.79 123 PRO B C 1
ATOM 2392 O O . PRO B 1 123 ? 2.740 42.983 14.477 1.00 23.98 123 PRO B O 1
ATOM 2396 N N . GLN B 1 124 ? 3.243 44.880 13.424 1.00 25.64 124 GLN B N 1
ATOM 2397 C CA . GLN B 1 124 ? 4.583 44.954 14.038 1.00 23.88 124 GLN B CA 1
ATOM 2398 C C . GLN B 1 124 ? 4.510 45.054 15.547 1.00 22.23 124 GLN B C 1
ATOM 2399 O O . GLN B 1 124 ? 5.319 44.429 16.266 1.00 20.16 124 GLN B O 1
ATOM 2405 N N . ARG B 1 125 ? 3.562 45.819 16.052 1.00 21.08 125 ARG B N 1
ATOM 2406 C CA . ARG B 1 125 ? 3.480 46.057 17.480 1.00 19.45 125 ARG B CA 1
ATOM 2407 C C . ARG B 1 125 ? 3.213 44.785 18.288 1.00 18.94 125 ARG B C 1
ATOM 2408 O O . ARG B 1 125 ? 3.844 44.546 19.332 1.00 17.65 125 ARG B O 1
ATOM 2416 N N . MET B 1 126 ? 2.282 43.967 17.840 1.00 17.66 126 MET B N 1
ATOM 2417 C CA . MET B 1 126 ? 2.028 42.694 18.524 1.00 17.80 126 MET B CA 1
ATOM 2418 C C . MET B 1 126 ? 3.272 41.797 18.564 1.00 17.95 126 MET B C 1
ATOM 2419 O O . MET B 1 126 ? 3.620 41.231 19.628 1.00 16.66 126 MET B O 1
ATOM 2424 N N . LEU B 1 127 ? 3.932 41.637 17.417 1.00 17.20 127 LEU B N 1
ATOM 2425 C CA . LEU B 1 127 ? 5.125 40.801 17.300 1.00 16.61 127 LEU B CA 1
ATOM 2426 C C . LEU B 1 127 ? 6.157 41.284 18.317 1.00 17.08 127 LEU B C 1
ATOM 2427 O O . LEU B 1 127 ? 6.714 40.510 19.091 1.00 15.94 127 LEU B O 1
ATOM 2432 N N . ASP B 1 128 ? 6.385 42.586 18.331 1.00 15.78 128 ASP B N 1
ATOM 2433 C CA . ASP B 1 128 ? 7.405 43.152 19.224 1.00 15.84 128 ASP B CA 1
ATOM 2434 C C . ASP B 1 128 ? 7.016 42.979 20.684 1.00 16.06 128 ASP B C 1
ATOM 2435 O O . ASP B 1 128 ? 7.882 42.750 21.527 1.00 16.23 128 ASP B O 1
ATOM 2440 N N . SER B 1 129 ? 5.728 43.103 20.982 1.00 15.14 129 SER B N 1
ATOM 2441 C CA . SER B 1 129 ? 5.220 42.996 22.366 1.00 16.23 129 SER B CA 1
ATOM 2442 C C . SER B 1 129 ? 5.463 41.574 22.895 1.00 14.88 129 SER B C 1
ATOM 2443 O O . SER B 1 129 ? 5.938 41.408 24.017 1.00 14.48 129 SER B O 1
ATOM 2446 N N . PHE B 1 130 ? 5.194 40.566 22.065 1.00 15.44 130 PHE B N 1
ATOM 2447 C CA . PHE B 1 130 ? 5.468 39.185 22.445 1.00 16.18 130 PHE B CA 1
ATOM 2448 C C . PHE B 1 130 ? 6.967 38.904 22.564 1.00 15.80 130 PHE B C 1
ATOM 2449 O O . PHE B 1 130 ? 7.421 38.200 23.482 1.00 14.63 130 PHE B O 1
ATOM 2457 N N . LEU B 1 131 ? 7.755 39.434 21.633 1.00 15.98 131 LEU B N 1
ATOM 2458 C CA . LEU B 1 131 ? 9.197 39.172 21.653 1.00 16.25 131 LEU B CA 1
ATOM 2459 C C . LEU B 1 131 ? 9.883 39.883 22.810 1.00 15.06 131 LEU B C 1
ATOM 2460 O O . LEU B 1 131 ? 10.758 39.308 23.443 1.00 15.51 131 LEU B O 1
ATOM 2465 N N . VAL B 1 132 ? 9.477 41.111 23.104 1.00 14.91 132 VAL B N 1
ATOM 2466 C CA . VAL B 1 132 ? 10.012 41.802 24.265 1.00 14.72 132 VAL B CA 1
ATOM 2467 C C . VAL B 1 132 ? 9.628 41.099 25.571 1.00 14.35 132 VAL B C 1
ATOM 2468 O O . VAL B 1 132 ? 10.487 40.926 26.425 1.00 14.61 132 VAL B O 1
ATOM 2472 N N . ALA B 1 133 ? 8.378 40.665 25.711 1.00 13.15 133 ALA B N 1
ATOM 2473 C CA . ALA B 1 133 ? 7.988 39.907 26.902 1.00 14.02 133 ALA B CA 1
ATOM 2474 C C . ALA B 1 133 ? 8.819 38.637 27.022 1.00 13.71 133 ALA B C 1
ATOM 2475 O O . ALA B 1 133 ? 9.287 38.282 28.113 1.00 15.16 133 ALA B O 1
ATOM 2477 N N . GLY B 1 134 ? 9.024 37.930 25.924 1.00 13.81 134 GLY B N 1
ATOM 2478 C CA . GLY B 1 134 ? 9.812 36.707 25.928 1.00 14.33 134 GLY B CA 1
ATOM 2479 C C . GLY B 1 134 ? 11.255 36.953 26.339 1.00 14.74 134 GLY B C 1
ATOM 2480 O O . GLY B 1 134 ? 11.862 36.206 27.132 1.00 14.96 134 GLY B O 1
ATOM 2481 N N . LEU B 1 135 ? 11.834 38.035 25.812 1.00 14.56 135 LEU B N 1
ATOM 2482 C CA . LEU B 1 135 ? 13.229 38.377 26.174 1.00 14.79 135 LEU B CA 1
ATOM 2483 C C . LEU B 1 135 ? 13.385 38.669 27.656 1.00 14.39 135 LEU B C 1
ATOM 2484 O O . LEU B 1 135 ? 14.392 38.287 28.260 1.00 15.43 135 LEU B O 1
ATOM 2489 N N . ILE B 1 136 ? 12.436 39.399 28.242 1.00 14.44 136 ILE B N 1
ATOM 2490 C CA . ILE B 1 136 ? 12.523 39.774 29.653 1.00 15.37 136 ILE B CA 1
ATOM 2491 C C . ILE B 1 136 ? 12.462 38.485 30.476 1.00 15.96 136 ILE B C 1
ATOM 2492 O O . ILE B 1 136 ? 13.246 38.308 31.431 1.00 15.91 136 ILE B O 1
ATOM 2497 N N . GLU B 1 137 ? 11.577 37.585 30.056 1.00 15.68 137 GLU B N 1
ATOM 2498 C CA . GLU B 1 137 ? 11.449 36.265 30.709 1.00 17.48 137 GLU B CA 1
ATOM 2499 C C . GLU B 1 137 ? 12.701 35.416 30.553 1.00 16.44 137 GLU B C 1
ATOM 2500 O O . GLU B 1 137 ? 13.137 34.763 31.517 1.00 16.91 137 GLU B O 1
ATOM 2506 N N . ALA B 1 138 ? 13.280 35.399 29.353 1.00 15.57 138 ALA B N 1
ATOM 2507 C CA . ALA B 1 138 ? 14.513 34.673 29.117 1.00 14.85 138 ALA B CA 1
ATOM 2508 C C . ALA B 1 138 ? 15.676 35.186 29.987 1.00 15.56 138 ALA B C 1
ATOM 2509 O O . ALA B 1 138 ? 16.450 34.401 30.546 1.00 16.00 138 ALA B O 1
ATOM 2511 N N . ARG B 1 139 ? 15.776 36.506 30.137 1.00 14.80 139 ARG B N 1
ATOM 2512 C CA . ARG B 1 139 ? 16.821 37.090 30.969 1.00 14.30 139 ARG B CA 1
ATOM 2513 C C . ARG B 1 139 ? 16.603 36.759 32.434 1.00 14.93 139 ARG B C 1
ATOM 2514 O O . ARG B 1 139 ? 17.577 36.433 33.148 1.00 15.90 139 ARG B O 1
ATOM 2522 N N . SER B 1 140 ? 15.351 36.877 32.892 1.00 15.84 140 SER B N 1
ATOM 2523 C CA . SER B 1 140 ? 15.018 36.458 34.264 1.00 16.47 140 SER B CA 1
ATOM 2524 C C . SER B 1 140 ? 15.402 35.005 34.517 1.00 17.35 140 SER B C 1
ATOM 2525 O O . SER B 1 140 ? 16.009 34.665 35.550 1.00 16.65 140 SER B O 1
ATOM 2528 N N . HIS B 1 141 ? 15.032 34.143 33.588 1.00 16.14 141 HIS B N 1
ATOM 2529 C CA . HIS B 1 141 ? 15.373 32.709 33.695 1.00 16.59 141 HIS B CA 1
ATOM 2530 C C . HIS B 1 141 ? 16.881 32.499 33.769 1.00 18.24 141 HIS B C 1
ATOM 2531 O O . HIS B 1 141 ? 17.395 31.765 34.632 1.00 19.81 141 HIS B O 1
ATOM 2538 N N . GLU B 1 142 ? 17.615 33.182 32.886 1.00 16.41 142 GLU B N 1
ATOM 2539 C CA . GLU B 1 142 ? 19.054 33.048 32.863 1.00 16.86 142 GLU B CA 1
ATOM 2540 C C . GLU B 1 142 ? 19.679 33.457 34.199 1.00 17.17 142 GLU B C 1
ATOM 2541 O O . GLU B 1 142 ? 20.602 32.788 34.719 1.00 18.63 142 GLU B O 1
ATOM 2547 N N . ARG B 1 143 ? 19.201 34.563 34.750 1.00 16.00 143 ARG B N 1
ATOM 2548 C CA . ARG B 1 143 ? 19.753 35.055 36.010 1.00 15.73 143 ARG B CA 1
ATOM 2549 C C . ARG B 1 143 ? 19.284 34.223 37.205 1.00 16.79 143 ARG B C 1
ATOM 2550 O O . ARG B 1 143 ? 20.075 33.991 38.120 1.00 17.65 143 ARG B O 1
ATOM 2558 N N . MET B 1 144 ? 18.029 33.789 37.218 1.00 16.48 144 MET B N 1
ATOM 2559 C CA . MET B 1 144 ? 17.584 32.874 38.288 1.00 18.11 144 MET B CA 1
ATOM 2560 C C . MET B 1 144 ? 18.359 31.548 38.245 1.00 18.89 144 MET B C 1
ATOM 2561 O O . MET B 1 144 ? 18.657 30.953 39.296 1.00 20.78 144 MET B O 1
ATOM 2566 N N . ALA B 1 145 ? 18.733 31.097 37.060 1.00 18.77 145 ALA B N 1
ATOM 2567 C CA . ALA B 1 145 ? 19.524 29.856 36.955 1.00 19.54 145 ALA B CA 1
ATOM 2568 C C . ALA B 1 145 ? 20.906 30.050 37.567 1.00 19.77 145 ALA B C 1
ATOM 2569 O O . ALA B 1 145 ? 21.457 29.132 38.224 1.00 20.62 145 ALA B O 1
ATOM 2571 N N . LEU B 1 146 ? 21.479 31.239 37.399 1.00 18.70 146 LEU B N 1
ATOM 2572 C CA . LEU B 1 146 ? 22.745 31.566 38.063 1.00 19.17 146 LEU B CA 1
ATOM 2573 C C . LEU B 1 146 ? 22.602 31.543 39.572 1.00 20.67 146 LEU B C 1
ATOM 2574 O O . LEU B 1 146 ? 23.473 31.025 40.253 1.00 21.37 146 LEU B O 1
ATOM 2579 N N . LEU B 1 147 ? 21.521 32.120 40.093 1.00 19.64 147 LEU B N 1
ATOM 2580 C CA . LEU B 1 147 ? 21.326 32.181 41.552 1.00 19.49 147 LEU B CA 1
ATOM 2581 C C . LEU B 1 147 ? 21.017 30.792 42.117 1.00 20.22 147 LEU B C 1
ATOM 2582 O O . LEU B 1 147 ? 21.452 30.458 43.233 1.00 20.58 147 LEU B O 1
ATOM 2587 N N . ALA B 1 148 ? 20.300 29.981 41.340 1.00 20.55 148 ALA B N 1
ATOM 2588 C CA . ALA B 1 148 ? 19.984 28.600 41.739 1.00 22.26 148 ALA B CA 1
ATOM 2589 C C . ALA B 1 148 ? 21.255 27.792 41.977 1.00 24.08 148 ALA B C 1
ATOM 2590 O O . ALA B 1 148 ? 21.276 26.909 42.835 1.00 24.44 148 ALA B O 1
ATOM 2592 N N . GLU B 1 149 ? 22.319 28.113 41.252 1.00 25.25 149 GLU B N 1
ATOM 2593 C CA . GLU B 1 149 ? 23.606 27.434 41.422 1.00 27.34 149 GLU B CA 1
ATOM 2594 C C . GLU B 1 149 ? 24.518 28.155 42.393 1.00 27.59 149 GLU B C 1
ATOM 2595 O O . GLU B 1 149 ? 25.188 27.510 43.202 1.00 27.58 149 GLU B O 1
ATOM 2601 N N . HIS B 1 150 ? 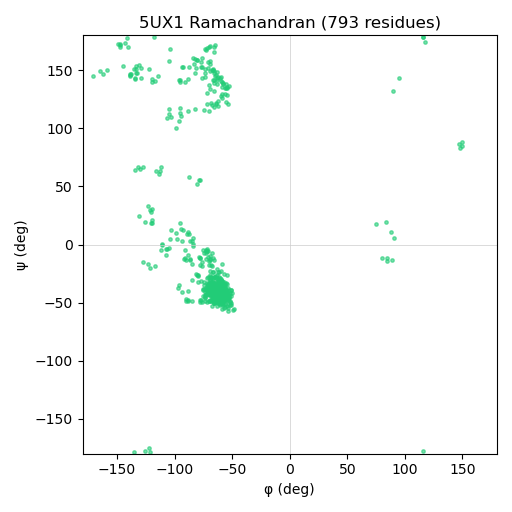24.564 29.482 42.328 1.00 25.01 150 HIS B N 1
ATOM 2602 C CA . HIS B 1 150 ? 25.646 30.226 42.945 1.00 23.76 150 HIS B CA 1
ATOM 2603 C C . HIS B 1 150 ? 25.280 31.003 44.212 1.00 22.95 150 HIS B C 1
ATOM 2604 O O . HIS B 1 150 ? 26.152 31.635 44.818 1.00 24.35 150 HIS B O 1
ATOM 2611 N N . SER B 1 151 ? 24.002 31.010 44.610 1.00 23.07 151 SER B N 1
ATOM 2612 C CA . SER B 1 151 ? 23.655 31.702 45.832 1.00 22.39 151 SER B CA 1
ATOM 2613 C C . SER B 1 151 ? 24.228 30.898 47.000 1.00 23.23 151 SER B C 1
ATOM 2614 O O . SER B 1 151 ? 24.136 29.670 46.978 1.00 25.42 151 SER B O 1
ATOM 2617 N N . PRO B 1 152 ? 24.812 31.585 47.989 1.00 24.50 152 PRO B N 1
ATOM 2618 C CA . PRO B 1 152 ? 25.292 30.901 49.220 1.00 24.86 152 PRO B CA 1
ATOM 2619 C C . PRO B 1 152 ? 24.151 30.455 50.139 1.00 26.01 152 PRO B C 1
ATOM 2620 O O . PRO B 1 152 ? 24.391 29.788 51.156 1.00 24.74 152 PRO B O 1
ATOM 2624 N N . ASP B 1 153 ? 22.921 30.814 49.789 1.00 24.11 153 ASP B N 1
ATOM 2625 C CA . ASP B 1 153 ? 21.761 30.636 50.646 1.00 25.14 153 ASP B CA 1
ATOM 2626 C C . ASP B 1 153 ? 20.912 29.494 50.092 1.00 26.53 153 ASP B C 1
ATOM 2627 O O . ASP B 1 153 ? 20.268 29.629 49.046 1.00 23.16 153 ASP B O 1
ATOM 2632 N N . PRO B 1 154 ? 20.876 28.334 50.780 1.00 27.50 154 PRO B N 1
ATOM 2633 C CA . PRO B 1 154 ? 20.122 27.212 50.202 1.00 27.23 154 PRO B CA 1
ATOM 2634 C C . PRO B 1 154 ? 18.642 27.491 49.978 1.00 27.95 154 PRO B C 1
ATOM 2635 O O . PRO B 1 154 ? 18.030 26.900 49.090 1.00 29.24 154 PRO B O 1
ATOM 2639 N N . GLN B 1 155 ? 18.076 28.356 50.807 1.00 25.32 155 GLN B N 1
ATOM 2640 C CA . GLN B 1 155 ? 16.671 28.697 50.721 1.00 27.32 155 GLN B CA 1
ATOM 2641 C C . GLN B 1 155 ? 16.456 29.479 49.425 1.00 25.87 155 GLN B C 1
ATOM 2642 O O . GLN B 1 155 ? 15.495 29.229 48.710 1.00 25.49 155 GLN B O 1
ATOM 2648 N N . LEU B 1 156 ? 17.393 30.365 49.095 1.00 24.55 156 LEU B N 1
ATOM 2649 C CA . LEU B 1 156 ? 17.309 31.083 47.805 1.00 22.70 156 LEU B CA 1
ATOM 2650 C C . LEU B 1 156 ? 17.601 30.150 46.625 1.00 24.18 156 LEU B C 1
ATOM 2651 O O . LEU B 1 156 ? 16.912 30.204 45.598 1.00 23.82 156 LEU B O 1
ATOM 2656 N N . ARG B 1 157 ? 18.599 29.283 46.728 1.00 22.55 157 ARG B N 1
ATOM 2657 C CA . ARG B 1 157 ? 18.807 28.287 45.665 1.00 24.52 157 ARG B CA 1
ATOM 2658 C C . ARG B 1 157 ? 17.521 27.508 45.381 1.00 26.30 157 ARG B C 1
ATOM 2659 O O . ARG B 1 157 ? 17.151 27.314 44.219 1.00 25.37 157 ARG B O 1
ATOM 2667 N N . GLU B 1 158 ? 16.824 27.093 46.433 1.00 26.79 158 GLU B N 1
ATOM 2668 C CA . GLU B 1 158 ? 15.590 26.361 46.269 1.00 28.51 158 GLU B CA 1
ATOM 2669 C C . GLU B 1 158 ? 14.483 27.182 45.596 1.00 25.81 158 GLU B C 1
ATOM 2670 O O . GLU B 1 158 ? 13.803 26.669 44.708 1.00 26.48 158 GLU B O 1
ATOM 2676 N N . LEU B 1 159 ? 14.286 28.425 46.036 1.00 23.07 159 LEU B N 1
ATOM 2677 C CA . LEU B 1 159 ? 13.285 29.292 45.445 1.00 23.13 159 LEU B CA 1
ATOM 2678 C C . LEU B 1 159 ? 13.539 29.469 43.955 1.00 21.32 159 LEU B C 1
ATOM 2679 O O . LEU B 1 159 ? 12.651 29.275 43.118 1.00 20.97 159 LEU B O 1
ATOM 2684 N N . TYR B 1 160 ? 14.766 29.841 43.615 1.00 20.97 160 TYR B N 1
ATOM 2685 C CA . TYR B 1 160 ? 15.088 30.130 42.211 1.00 21.46 160 TYR B CA 1
ATOM 2686 C C . TYR B 1 160 ? 15.097 28.850 41.369 1.00 23.88 160 TYR B C 1
ATOM 2687 O O . TYR B 1 160 ? 14.640 28.855 40.237 1.00 23.06 160 TYR B O 1
ATOM 2696 N N . SER B 1 161 ? 15.571 27.735 41.943 1.00 24.36 161 SER B N 1
ATOM 2697 C CA . SER B 1 161 ? 15.475 26.458 41.247 1.00 26.89 161 SER B CA 1
ATOM 2698 C C . SER B 1 161 ? 14.034 26.081 40.937 1.00 26.95 161 SER B C 1
ATOM 2699 O O . SER B 1 161 ? 13.755 25.616 39.828 1.00 28.19 161 SER B O 1
ATOM 2702 N N . ASP B 1 162 ? 13.137 26.304 41.902 1.00 27.46 162 ASP B N 1
ATOM 2703 C CA . ASP B 1 162 ? 11.720 25.911 41.828 1.00 29.97 162 ASP B CA 1
ATOM 2704 C C . ASP B 1 162 ? 10.998 26.699 40.728 1.00 28.87 162 ASP B C 1
ATOM 2705 O O . ASP B 1 162 ? 10.043 26.203 40.124 1.00 29.22 162 ASP B O 1
ATOM 2710 N N . LEU B 1 163 ? 11.493 27.913 40.445 1.00 27.08 163 LEU B N 1
ATOM 2711 C CA . LEU B 1 163 ? 10.828 28.799 39.469 1.00 24.77 163 LEU B CA 1
ATOM 2712 C C . LEU B 1 163 ? 11.331 28.668 38.032 1.00 23.67 163 LEU B C 1
ATOM 2713 O O . LEU B 1 163 ? 10.691 29.208 37.125 1.00 23.12 163 LEU B O 1
ATOM 2718 N N . LEU B 1 164 ? 12.454 27.991 37.806 1.00 22.19 164 LEU B N 1
ATOM 2719 C CA . LEU B 1 164 ? 13.083 27.945 36.486 1.00 23.23 164 LEU B CA 1
ATOM 2720 C C . LEU B 1 164 ? 12.207 27.336 35.428 1.00 23.34 164 LEU B C 1
ATOM 2721 O O . LEU B 1 164 ? 12.047 27.898 34.360 1.00 22.15 164 LEU B O 1
ATOM 2726 N N . ALA B 1 165 ? 11.658 26.142 35.693 1.00 20.92 165 ALA B N 1
ATOM 2727 C CA . ALA B 1 165 ? 10.862 25.483 34.664 1.00 21.75 165 ALA B CA 1
ATOM 2728 C C . ALA B 1 165 ? 9.696 26.329 34.147 1.00 21.36 165 ALA B C 1
ATOM 2729 O O . ALA B 1 165 ? 9.466 26.383 32.938 1.00 20.12 165 ALA B O 1
ATOM 2731 N N . SER B 1 166 ? 8.967 26.998 35.045 1.00 21.98 166 SER B N 1
ATOM 2732 C CA . SER B 1 166 ? 7.845 27.831 34.636 1.00 21.92 166 SER B CA 1
ATOM 2733 C C . SER B 1 166 ? 8.312 29.011 33.798 1.00 22.39 166 SER B C 1
ATOM 2734 O O . SER B 1 166 ? 7.659 29.351 32.815 1.00 20.49 166 SER B O 1
ATOM 2737 N N . GLU B 1 167 ? 9.420 29.641 34.190 1.00 22.13 167 GLU B N 1
ATOM 2738 C CA . GLU B 1 167 ? 9.956 30.772 33.401 1.00 23.73 167 GLU B CA 1
ATOM 2739 C C . GLU B 1 167 ? 10.277 30.351 31.975 1.00 22.70 167 GLU B C 1
ATOM 2740 O O . GLU B 1 167 ? 9.998 31.088 31.001 1.00 21.03 167 GLU B O 1
ATOM 2746 N N . ALA B 1 168 ? 10.867 29.166 31.819 1.00 21.07 168 ALA B N 1
ATOM 2747 C CA . ALA B 1 168 ? 11.149 28.632 30.478 1.00 21.17 168 ALA B CA 1
ATOM 2748 C C . ALA B 1 168 ? 9.871 28.399 29.672 1.00 20.61 168 ALA B C 1
ATOM 2749 O O . ALA B 1 168 ? 9.792 28.651 28.471 1.00 22.06 168 ALA B O 1
ATOM 2751 N N . ARG B 1 169 ? 8.835 27.901 30.331 1.00 19.91 169 ARG B N 1
ATOM 2752 C CA . ARG B 1 169 ? 7.530 27.757 29.688 1.00 19.13 169 ARG B CA 1
ATOM 2753 C C . ARG B 1 169 ? 6.937 29.109 29.257 1.00 18.72 169 ARG B C 1
ATOM 2754 O O . ARG B 1 169 ? 6.274 29.174 28.222 1.00 19.07 169 ARG B O 1
ATOM 2762 N N . HIS B 1 170 ? 7.189 30.165 30.026 1.00 18.79 170 HIS B N 1
ATOM 2763 C CA . HIS B 1 170 ? 6.647 31.494 29.681 1.00 17.81 170 HIS B CA 1
ATOM 2764 C C . HIS B 1 170 ? 7.296 32.073 28.415 1.00 18.01 170 HIS B C 1
ATOM 2765 O O . HIS B 1 170 ? 6.582 32.489 27.501 1.00 16.78 170 HIS B O 1
ATOM 2772 N N . PHE B 1 171 ? 8.627 32.048 28.331 1.00 17.45 171 PHE B N 1
ATOM 2773 C CA . PHE B 1 171 ? 9.243 32.500 27.075 1.00 18.37 171 PHE B CA 1
ATOM 2774 C C . PHE B 1 171 ? 8.906 31.549 25.917 1.00 16.76 171 PHE B C 1
ATOM 2775 O O . PHE B 1 171 ? 8.681 31.969 24.785 1.00 18.26 171 PHE B O 1
ATOM 2783 N N . GLY B 1 172 ? 8.742 30.260 26.197 1.00 17.39 172 GLY B N 1
ATOM 2784 C CA . GLY B 1 172 ? 8.301 29.353 25.146 1.00 18.01 172 GLY B CA 1
ATOM 2785 C C . GLY B 1 172 ? 6.920 29.704 24.626 1.00 18.31 172 GLY B C 1
ATOM 2786 O O . GLY B 1 172 ? 6.641 29.588 23.436 1.00 20.08 172 GLY B O 1
ATOM 2787 N N . LEU B 1 173 ? 6.037 30.139 25.517 1.00 18.36 173 LEU B N 1
ATOM 2788 C CA . LEU B 1 173 ? 4.664 30.498 25.141 1.00 18.64 173 LEU B CA 1
ATOM 2789 C C . LEU B 1 173 ? 4.696 31.742 24.242 1.00 17.93 173 LEU B C 1
ATOM 2790 O O . LEU B 1 173 ? 4.049 31.790 23.214 1.00 17.47 173 LEU B O 1
ATOM 2795 N N . TYR B 1 174 ? 5.469 32.754 24.644 1.00 16.91 174 TYR B N 1
ATOM 2796 C CA . TYR B 1 174 ? 5.551 33.939 23.814 1.00 16.05 174 TYR B CA 1
ATOM 2797 C C . TYR B 1 174 ? 6.099 33.607 22.427 1.00 16.70 174 TYR B C 1
ATOM 2798 O O . TYR B 1 174 ? 5.619 34.176 21.457 1.00 18.61 174 TYR B O 1
ATOM 2807 N N . TRP B 1 175 ? 7.059 32.694 22.329 1.00 17.34 175 TRP B N 1
ATOM 2808 C CA . TRP B 1 175 ? 7.574 32.262 21.040 1.00 18.79 175 TRP B CA 1
ATOM 2809 C C . TRP B 1 175 ? 6.446 31.633 20.208 1.00 19.11 175 TRP B C 1
ATOM 2810 O O . TRP B 1 175 ? 6.221 32.002 19.055 1.00 18.16 175 TRP B O 1
ATOM 2821 N N . VAL B 1 176 ? 5.720 30.698 20.807 1.00 19.46 176 VAL B N 1
ATOM 2822 C CA . VAL B 1 176 ? 4.612 30.052 20.118 1.00 20.98 176 VAL B CA 1
ATOM 2823 C C . VAL B 1 176 ? 3.560 31.048 19.620 1.00 19.61 176 VAL B C 1
ATOM 2824 O O . VAL B 1 176 ? 3.059 30.909 18.505 1.00 19.68 176 VAL B O 1
ATOM 2828 N N . LEU B 1 177 ? 3.207 32.048 20.426 1.00 18.12 177 LEU B N 1
ATOM 2829 C CA . LEU B 1 177 ? 2.226 33.055 19.993 1.00 18.50 177 LEU B CA 1
ATOM 2830 C C . LEU B 1 177 ? 2.718 33.773 18.727 1.00 19.44 177 LEU B C 1
ATOM 2831 O O . LEU B 1 177 ? 1.931 34.096 17.838 1.00 20.13 177 LEU B O 1
ATOM 2836 N N . CYS B 1 178 ? 4.032 33.983 18.632 1.00 18.28 178 CYS B N 1
ATOM 2837 C CA . CYS B 1 178 ? 4.614 34.561 17.423 1.00 19.09 178 CYS B CA 1
ATOM 2838 C C . CYS B 1 178 ? 4.547 33.580 16.247 1.00 20.58 178 CYS B C 1
ATOM 2839 O O . CYS B 1 178 ? 4.132 33.956 15.155 1.00 20.83 178 CYS B O 1
ATOM 2842 N N . GLU B 1 179 ? 4.966 32.350 16.490 1.00 22.28 179 GLU B N 1
ATOM 2843 C CA . GLU B 1 179 ? 5.035 31.290 15.467 1.00 24.18 179 GLU B CA 1
ATOM 2844 C C . GLU B 1 179 ? 3.655 31.031 14.848 1.00 24.67 179 GLU B C 1
ATOM 2845 O O . GLU B 1 179 ? 3.528 30.752 13.650 1.00 24.39 179 GLU B O 1
ATOM 2851 N N . GLN B 1 180 ? 2.614 31.168 15.651 1.00 23.07 180 GLN B N 1
ATOM 2852 C CA . GLN B 1 180 ? 1.229 30.987 15.148 1.00 23.11 180 GLN B CA 1
ATOM 2853 C C . GLN B 1 180 ? 0.740 32.094 14.195 1.00 23.54 180 GLN B C 1
ATOM 2854 O O . GLN B 1 180 ? -0.277 31.929 13.500 1.00 23.75 180 GLN B O 1
ATOM 2860 N N . ARG B 1 181 ? 1.411 33.241 14.184 1.00 20.98 181 ARG B N 1
ATOM 2861 C CA . ARG B 1 181 ? 0.860 34.442 13.577 1.00 21.56 181 ARG B CA 1
ATOM 2862 C C . ARG B 1 181 ? 1.754 35.137 12.548 1.00 21.44 181 ARG B C 1
ATOM 2863 O O . ARG B 1 181 ? 1.284 36.015 11.842 1.00 25.19 181 ARG B O 1
ATOM 2871 N N . TYR B 1 182 ? 3.039 34.787 12.524 1.00 22.99 182 TYR B N 1
ATOM 2872 C CA . TYR B 1 182 ? 4.038 35.434 11.673 1.00 22.04 182 TYR B CA 1
ATOM 2873 C C . TYR B 1 182 ? 4.960 34.368 11.086 1.00 22.08 182 TYR B C 1
ATOM 2874 O O . TYR B 1 182 ? 5.247 33.356 11.739 1.00 22.55 182 TYR B O 1
ATOM 2883 N N . PRO B 1 183 ? 5.453 34.594 9.846 1.00 24.59 183 PRO B N 1
ATOM 2884 C CA . PRO B 1 183 ? 6.459 33.671 9.312 1.00 24.62 183 PRO B CA 1
ATOM 2885 C C . PRO B 1 183 ? 7.727 33.613 10.168 1.00 25.94 183 PRO B C 1
ATOM 2886 O O . PRO B 1 183 ? 8.173 34.638 10.713 1.00 24.69 183 PRO B O 1
ATOM 2890 N N . ARG B 1 184 ? 8.309 32.428 10.262 1.00 25.97 184 ARG B N 1
ATOM 2891 C CA . ARG B 1 184 ? 9.400 32.174 11.202 1.00 28.16 184 ARG B CA 1
ATOM 2892 C C . ARG B 1 184 ? 10.610 33.065 10.947 1.00 28.62 184 ARG B C 1
ATOM 2893 O O . ARG B 1 184 ? 11.229 33.568 11.894 1.00 26.86 184 ARG B O 1
ATOM 2901 N N . GLU B 1 185 ? 10.919 33.291 9.673 1.00 28.50 185 GLU B N 1
ATOM 2902 C CA . GLU B 1 185 ? 12.053 34.132 9.301 1.00 28.01 185 GLU B CA 1
ATOM 2903 C C . GLU B 1 185 ? 11.908 35.561 9.810 1.00 26.32 185 GLU B C 1
ATOM 2904 O O . GLU B 1 185 ? 12.891 36.165 10.255 1.00 25.46 185 GLU B O 1
ATOM 2910 N N . LEU B 1 186 ? 10.690 36.090 9.733 1.00 24.40 186 LEU B N 1
ATOM 2911 C CA . LEU B 1 186 ? 10.398 37.459 10.170 1.00 24.86 186 LEU B CA 1
ATOM 2912 C C . LEU B 1 186 ? 10.622 37.560 11.681 1.00 23.18 186 LEU B C 1
ATOM 2913 O O . LEU B 1 186 ? 11.153 38.548 12.184 1.00 21.86 186 LEU B O 1
ATOM 2918 N N . ILE B 1 187 ? 10.185 36.519 12.387 1.00 21.77 187 ILE B N 1
ATOM 2919 C CA . ILE B 1 187 ? 10.279 36.496 13.852 1.00 20.77 187 ILE B CA 1
ATOM 2920 C C . ILE B 1 187 ? 11.740 36.471 14.255 1.00 21.57 187 ILE B C 1
ATOM 2921 O O . ILE B 1 187 ? 12.155 37.270 15.085 1.00 20.36 187 ILE B O 1
ATOM 2926 N N . VAL B 1 188 ? 12.505 35.548 13.665 1.00 21.92 188 VAL B N 1
ATOM 2927 C CA . VAL B 1 188 ? 13.951 35.400 13.957 1.00 22.06 188 VAL B CA 1
ATOM 2928 C C . VAL B 1 188 ? 14.735 36.676 13.680 1.00 22.13 188 VAL B C 1
ATOM 2929 O O . VAL B 1 188 ? 15.609 37.063 14.481 1.00 22.51 188 VAL B O 1
ATOM 2933 N N . GLU B 1 189 ? 14.423 37.337 12.569 1.00 23.09 189 GLU B N 1
ATOM 2934 C CA . GLU B 1 189 ? 15.110 38.574 12.210 1.00 23.53 189 GLU B CA 1
ATOM 2935 C C . GLU B 1 189 ? 14.827 39.671 13.222 1.00 21.81 189 GLU B C 1
ATOM 2936 O O . GLU B 1 189 ? 15.740 40.351 13.659 1.00 23.08 189 GLU B O 1
ATOM 2942 N N . ARG B 1 190 ? 13.572 39.796 13.637 1.00 19.84 190 ARG B N 1
ATOM 2943 C CA . ARG B 1 190 ? 13.229 40.817 14.605 1.00 18.69 190 ARG B CA 1
ATOM 2944 C C . ARG B 1 190 ? 13.809 40.476 15.956 1.00 18.13 190 ARG B C 1
ATOM 2945 O O . ARG B 1 190 ? 14.301 41.356 16.672 1.00 18.35 190 ARG B O 1
ATOM 2953 N N . LEU B 1 191 ? 13.766 39.207 16.334 1.00 17.82 191 LEU B N 1
ATOM 2954 C CA . LEU B 1 191 ? 14.361 38.808 17.621 1.00 17.99 191 LEU B CA 1
ATOM 2955 C C . LEU B 1 191 ? 15.838 39.134 17.697 1.00 18.63 191 LEU B C 1
ATOM 2956 O O . LEU B 1 191 ? 16.310 39.627 18.723 1.00 19.35 191 LEU B O 1
ATOM 2961 N N . GLU B 1 192 ? 16.571 38.884 16.618 1.00 20.56 192 GLU B N 1
ATOM 2962 C CA . GLU B 1 192 ? 18.019 39.224 16.603 1.00 22.96 192 GLU B CA 1
ATOM 2963 C C . GLU B 1 192 ? 18.253 40.725 16.919 1.00 20.56 192 GLU B C 1
ATOM 2964 O O . GLU B 1 192 ? 19.123 41.064 17.744 1.00 20.42 192 GLU B O 1
ATOM 2970 N N . VAL B 1 193 ? 17.458 41.612 16.326 1.00 19.80 193 VAL B N 1
ATOM 2971 C CA . VAL B 1 193 ? 17.571 43.044 16.571 1.00 19.74 193 VAL B CA 1
ATOM 2972 C C . VAL B 1 193 ? 17.189 43.371 18.024 1.00 19.16 193 VAL B C 1
ATOM 2973 O O . VAL B 1 193 ? 17.901 44.067 18.758 1.00 17.94 193 VAL B O 1
ATOM 2977 N N . LEU B 1 194 ? 16.059 42.826 18.480 1.00 17.14 194 LEU B N 1
ATOM 2978 C CA . LEU B 1 194 ? 15.648 43.084 19.847 1.00 15.98 194 LEU B CA 1
ATOM 2979 C C . LEU B 1 194 ? 16.618 42.563 20.876 1.00 14.53 194 LEU B C 1
ATOM 2980 O O . LEU B 1 194 ? 16.832 43.209 21.901 1.00 14.69 194 LEU B O 1
ATOM 2985 N N . ALA B 1 195 ? 17.197 41.397 20.611 1.00 14.32 195 ALA B N 1
ATOM 2986 C CA . ALA B 1 195 ? 18.194 40.797 21.519 1.00 14.93 195 ALA B CA 1
ATOM 2987 C C . ALA B 1 195 ? 19.435 41.669 21.692 1.00 16.00 195 ALA B C 1
ATOM 2988 O O . ALA B 1 195 ? 19.964 41.803 22.800 1.00 15.85 195 ALA B O 1
ATOM 2990 N N . LEU B 1 196 ? 19.863 42.331 20.619 1.00 16.20 196 LEU B N 1
ATOM 2991 C CA . LEU B 1 196 ? 20.978 43.278 20.732 1.00 15.78 196 LEU B CA 1
ATOM 2992 C C . LEU B 1 196 ? 20.615 44.494 21.572 1.00 15.18 196 LEU B C 1
ATOM 2993 O O . LEU B 1 196 ? 21.414 44.940 22.399 1.00 15.67 196 LEU B O 1
ATOM 2998 N N . ALA B 1 197 ? 19.392 44.989 21.421 1.00 14.60 197 ALA B N 1
ATOM 2999 C CA . ALA B 1 197 ? 18.885 46.092 22.210 1.00 15.19 197 ALA B CA 1
ATOM 3000 C C . ALA B 1 197 ? 18.761 45.714 23.682 1.00 14.48 197 ALA B C 1
ATOM 3001 O O . ALA B 1 197 ? 19.000 46.507 24.557 1.00 14.74 197 ALA B O 1
ATOM 3003 N N . GLU B 1 198 ? 18.384 44.460 23.933 1.00 15.02 198 GLU B N 1
ATOM 3004 C CA . GLU B 1 198 ? 18.278 43.962 25.313 1.00 14.38 198 GLU B CA 1
ATOM 3005 C C . GLU B 1 198 ? 19.638 43.889 26.023 1.00 14.82 198 GLU B C 1
ATOM 3006 O O . GLU B 1 198 ? 19.745 44.263 27.202 1.00 15.39 198 GLU B O 1
ATOM 3012 N N . VAL B 1 199 ? 20.681 43.515 25.283 1.00 14.60 199 VAL B N 1
ATOM 3013 C CA . VAL B 1 199 ? 22.049 43.538 25.828 1.00 15.03 199 VAL B CA 1
ATOM 3014 C C . VAL B 1 199 ? 22.444 44.986 26.106 1.00 15.22 199 VAL B C 1
ATOM 3015 O O . VAL B 1 199 ? 22.972 45.276 27.178 1.00 15.64 199 VAL B O 1
ATOM 3019 N N . LYS B 1 200 ? 22.160 45.929 25.203 1.00 15.61 200 LYS B N 1
ATOM 3020 C CA . LYS B 1 200 ? 22.527 47.321 25.503 1.00 16.43 200 LYS B CA 1
ATOM 3021 C C . LYS B 1 200 ? 21.861 47.846 26.751 1.00 16.68 200 LYS B C 1
ATOM 3022 O O . LYS B 1 200 ? 22.439 48.628 27.493 1.00 17.81 200 LYS B O 1
ATOM 3028 N N . ALA B 1 201 ? 20.633 47.373 27.020 1.00 15.24 201 ALA B N 1
ATOM 3029 C CA . ALA B 1 201 ? 19.897 47.794 28.211 1.00 15.70 201 ALA B CA 1
ATOM 3030 C C . ALA B 1 201 ? 20.499 47.278 29.542 1.00 16.22 201 ALA B C 1
ATOM 3031 O O . ALA B 1 201 ? 20.103 47.735 30.595 1.00 17.61 201 ALA B O 1
ATOM 3033 N N . LEU B 1 202 ? 21.412 46.318 29.436 1.00 16.65 202 LEU B N 1
ATOM 3034 C CA . LEU B 1 202 ? 22.116 45.744 30.580 1.00 16.62 202 LEU B CA 1
ATOM 3035 C C . LEU B 1 202 ? 23.555 46.220 30.705 1.00 17.69 202 LEU B C 1
ATOM 3036 O O . LEU B 1 202 ? 24.216 45.891 31.678 1.00 19.52 202 LEU B O 1
ATOM 3041 N N . GLU B 1 203 ? 24.052 47.041 29.775 1.00 17.78 203 GLU B N 1
ATOM 3042 C CA . GLU B 1 203 ? 25.423 47.497 29.914 1.00 19.59 203 GLU B CA 1
ATOM 3043 C C . GLU B 1 203 ? 25.551 48.570 30.980 1.00 19.57 203 GLU B C 1
ATOM 3044 O O . GLU B 1 203 ? 24.578 49.246 31.337 1.00 20.73 203 GLU B O 1
ATOM 3050 N N . GLY B 1 204 ? 26.778 48.734 31.445 1.00 21.04 204 GLY B N 1
ATOM 3051 C CA . GLY B 1 204 ? 27.084 49.720 32.466 1.00 22.10 204 GLY B CA 1
ATOM 3052 C C . GLY B 1 204 ? 27.565 49.080 33.754 1.00 22.02 204 GLY B C 1
ATOM 3053 O O . GLY B 1 204 ? 27.631 47.847 33.885 1.00 23.69 204 GLY B O 1
ATOM 3054 N N . ALA B 1 205 ? 27.890 49.955 34.700 1.00 25.32 205 ALA B N 1
ATOM 3055 C CA . ALA B 1 205 ? 28.382 49.571 36.007 1.00 24.37 205 ALA B CA 1
ATOM 3056 C C . ALA B 1 205 ? 27.442 50.015 37.114 1.00 24.36 205 ALA B C 1
ATOM 3057 O O . ALA B 1 205 ? 26.865 51.100 37.078 1.00 24.15 205 ALA B O 1
ATOM 3059 N N . LEU B 1 206 ? 27.275 49.152 38.109 1.00 25.85 206 LEU B N 1
ATOM 3060 C CA . LEU B 1 206 ? 26.314 49.397 39.173 1.00 26.74 206 LEU B CA 1
ATOM 3061 C C . LEU B 1 206 ? 26.825 50.509 40.071 1.00 28.32 206 LEU B C 1
ATOM 3062 O O . LEU B 1 206 ? 27.954 50.443 40.540 1.00 28.87 206 LEU B O 1
ATOM 3067 N N . THR B 1 207 ? 25.983 51.498 40.336 1.00 31.55 207 THR B N 1
ATOM 3068 C CA . THR B 1 207 ? 26.396 52.701 41.045 1.00 35.39 207 THR B CA 1
ATOM 3069 C C . THR B 1 207 ? 26.619 52.447 42.532 1.00 33.38 207 THR B C 1
ATOM 3070 O O . THR B 1 207 ? 27.608 52.886 43.104 1.00 34.85 207 THR B O 1
ATOM 3074 N N . ARG B 1 208 ? 25.673 51.738 43.149 1.00 32.09 208 ARG B N 1
ATOM 3075 C CA . ARG B 1 208 ? 25.717 51.405 44.567 1.00 30.29 208 ARG B CA 1
ATOM 3076 C C . ARG B 1 208 ? 25.272 49.958 44.755 1.00 29.13 208 ARG B C 1
ATOM 3077 O O . ARG B 1 208 ? 24.406 49.466 44.023 1.00 23.76 208 ARG B O 1
ATOM 3085 N N . PRO B 1 209 ? 25.841 49.259 45.746 1.00 26.32 209 PRO B N 1
ATOM 3086 C CA . PRO B 1 209 ? 25.470 47.850 45.925 1.00 25.77 209 PRO B CA 1
ATOM 3087 C C . PRO B 1 209 ? 23.951 47.594 46.056 1.00 23.22 209 PRO B C 1
ATOM 3088 O O . PRO B 1 209 ? 23.440 46.570 45.561 1.00 22.46 209 PRO B O 1
ATOM 3092 N N . GLU B 1 210 ? 23.264 48.507 46.734 1.00 22.67 210 GLU B N 1
ATOM 3093 C CA . GLU B 1 210 ? 21.850 48.353 47.026 1.00 23.60 210 GLU B CA 1
ATOM 3094 C C . GLU B 1 210 ? 20.962 48.594 45.784 1.00 21.96 210 GLU B C 1
ATOM 3095 O O . GLU B 1 210 ? 19.751 48.402 45.852 1.00 21.36 210 GLU B O 1
ATOM 3101 N N . ASP B 1 211 ? 21.563 49.048 44.684 1.00 20.92 211 ASP B N 1
ATOM 3102 C CA . ASP B 1 211 ? 20.837 49.278 43.441 1.00 21.43 211 ASP B CA 1
ATOM 3103 C C . ASP B 1 211 ? 20.707 48.012 42.600 1.00 19.82 211 ASP B C 1
ATOM 3104 O O . ASP B 1 211 ? 20.149 48.073 41.509 1.00 19.93 211 ASP B O 1
ATOM 3109 N N . VAL B 1 212 ? 21.183 46.865 43.082 1.00 19.03 212 VAL B N 1
ATOM 3110 C CA . VAL B 1 212 ? 21.051 45.629 42.346 1.00 18.98 212 VAL B CA 1
ATOM 3111 C C . VAL B 1 212 ? 19.546 45.235 42.213 1.00 17.56 212 VAL B C 1
ATOM 3112 O O . VAL B 1 212 ? 18.724 45.490 43.109 1.00 17.75 212 VAL B O 1
ATOM 3116 N N . ARG B 1 213 ? 19.217 44.635 41.070 1.00 16.45 213 ARG B N 1
ATOM 3117 C CA . ARG B 1 213 ? 17.815 44.302 40.747 1.00 16.21 213 ARG B CA 1
ATOM 3118 C C . ARG B 1 213 ? 17.834 43.048 39.872 1.00 15.91 213 ARG B C 1
ATOM 3119 O O . ARG B 1 213 ? 18.891 42.624 39.418 1.00 15.53 213 ARG B O 1
ATOM 3127 N N . MET B 1 214 ? 16.669 42.458 39.577 1.00 14.81 214 MET B N 1
ATOM 3128 C CA . MET B 1 214 ? 16.718 41.315 38.675 1.00 15.94 214 MET B CA 1
ATOM 3129 C C . MET B 1 214 ? 17.299 41.663 37.301 1.00 15.77 214 MET B C 1
ATOM 3130 O O . MET B 1 214 ? 17.938 40.823 36.669 1.00 14.89 214 MET B O 1
ATOM 3135 N N . HIS B 1 215 ? 17.035 42.905 36.849 1.00 16.19 215 HIS B N 1
ATOM 3136 C CA . HIS B 1 215 ? 17.483 43.371 35.540 1.00 17.26 215 HIS B CA 1
ATOM 3137 C C . HIS B 1 215 ? 18.403 44.567 35.643 1.00 17.25 215 HIS B C 1
ATOM 3138 O O . HIS B 1 215 ? 18.486 45.381 34.708 1.00 17.24 215 HIS B O 1
ATOM 3145 N N . SER B 1 216 ? 19.160 44.648 36.731 1.00 15.52 216 SER B N 1
ATOM 3146 C CA . SER B 1 216 ? 20.208 45.677 36.808 1.00 16.10 216 SER B CA 1
ATOM 3147 C C . SER B 1 216 ? 21.386 45.313 35.885 1.00 16.87 216 SER B C 1
ATOM 3148 O O . SER B 1 216 ? 21.500 44.204 35.373 1.00 15.53 216 SER B O 1
ATOM 3151 N N . CYS B 1 217 ? 22.270 46.278 35.677 1.00 17.02 217 CYS B N 1
ATOM 3152 C CA . CYS B 1 217 ? 23.340 46.126 34.721 1.00 17.69 217 CYS B CA 1
ATOM 3153 C C . CYS B 1 217 ? 24.301 45.011 35.070 1.00 17.92 217 CYS B C 1
ATOM 3154 O O . CYS B 1 217 ? 24.540 44.691 36.248 1.00 19.06 217 CYS B O 1
ATOM 3157 N N . GLY B 1 218 ? 24.851 44.403 34.042 1.00 16.56 218 GLY B N 1
ATOM 3158 C CA . GLY B 1 218 ? 25.898 43.403 34.177 1.00 16.96 218 GLY B CA 1
ATOM 3159 C C . GLY B 1 218 ? 25.805 42.360 33.107 1.00 17.36 218 GLY B C 1
ATOM 3160 O O . GLY B 1 218 ? 25.175 41.298 33.276 1.00 19.49 218 GLY B O 1
ATOM 3161 N N . VAL B 1 219 ? 26.425 42.642 31.964 1.00 18.18 219 VAL B N 1
ATOM 3162 C CA . VAL B 1 219 ? 26.428 41.722 30.857 1.00 18.79 219 VAL B CA 1
ATOM 3163 C C . VAL B 1 219 ? 27.844 41.604 30.284 1.00 19.55 219 VAL B C 1
ATOM 3164 O O . VAL B 1 219 ? 28.590 42.577 30.258 1.00 21.19 219 VAL B O 1
ATOM 3168 N N . ASP B 1 220 ? 28.192 40.402 29.866 1.00 21.16 220 ASP B N 1
ATOM 3169 C CA . ASP B 1 220 ? 29.491 40.126 29.260 1.00 22.46 220 ASP B CA 1
ATOM 3170 C C . ASP B 1 220 ? 29.328 40.178 27.734 1.00 23.54 220 ASP B C 1
ATOM 3171 O O . ASP B 1 220 ? 28.777 39.252 27.134 1.00 22.86 220 ASP B O 1
ATOM 3176 N N . VAL B 1 221 ? 29.838 41.255 27.133 1.00 23.55 221 VAL B N 1
ATOM 3177 C CA . VAL B 1 221 ? 29.691 41.509 25.691 1.00 25.49 221 VAL B CA 1
ATOM 3178 C C . VAL B 1 221 ? 30.876 40.989 24.864 1.00 26.87 221 VAL B C 1
ATOM 3179 O O . VAL B 1 221 ? 30.914 41.173 23.652 1.00 28.14 221 VAL B O 1
ATOM 3183 N N . THR B 1 222 ? 31.843 40.329 25.510 1.00 27.08 222 THR B N 1
ATOM 3184 C CA . THR B 1 222 ? 33.103 40.016 24.830 1.00 28.86 222 THR B CA 1
ATOM 3185 C C . THR B 1 222 ? 32.980 39.012 23.681 1.00 33.47 222 THR B C 1
ATOM 3186 O O . THR B 1 222 ? 33.835 39.008 22.789 1.00 33.62 222 THR B O 1
ATOM 3190 N N . GLN B 1 223 ? 31.947 38.173 23.688 1.00 35.44 223 GLN B N 1
ATOM 3191 C CA . GLN B 1 223 ? 31.758 37.184 22.614 1.00 39.03 223 GLN B CA 1
ATOM 3192 C C . GLN B 1 223 ? 30.627 37.581 21.665 1.00 40.71 223 GLN B C 1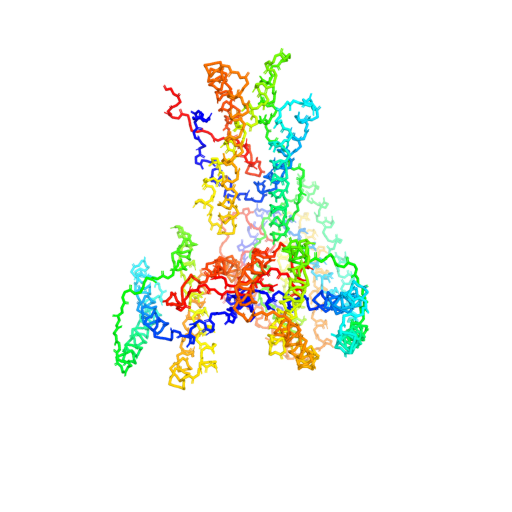
ATOM 3193 O O . GLN B 1 223 ? 30.186 36.756 20.870 1.00 43.78 223 GLN B O 1
ATOM 3199 N N . ARG C 1 24 ? 24.128 81.919 19.913 1.00 31.69 24 ARG C N 1
ATOM 3200 C CA . ARG C 1 24 ? 23.273 81.154 18.970 1.00 30.45 24 ARG C CA 1
ATOM 3201 C C . ARG C 1 24 ? 23.969 80.974 17.616 1.00 25.36 24 ARG C C 1
ATOM 3202 O O . ARG C 1 24 ? 24.120 81.920 16.857 1.00 26.51 24 ARG C O 1
ATOM 3210 N N . TRP C 1 25 ? 24.439 79.769 17.332 1.00 21.30 25 TRP C N 1
ATOM 3211 C CA . TRP C 1 25 ? 25.088 79.508 16.053 1.00 19.12 25 TRP C CA 1
ATOM 3212 C C . TRP C 1 25 ? 24.144 79.362 14.870 1.00 18.73 25 TRP C C 1
ATOM 3213 O O . TRP C 1 25 ? 24.364 79.949 13.804 1.00 20.10 25 TRP C O 1
ATOM 3224 N N . LEU C 1 26 ? 23.109 78.530 15.023 1.00 16.65 26 LEU C N 1
ATOM 3225 C CA . LEU C 1 26 ? 22.245 78.117 13.920 1.00 15.84 26 LEU C CA 1
ATOM 3226 C C . LEU C 1 26 ? 20.987 78.966 13.817 1.00 16.35 26 LEU C C 1
ATOM 3227 O O . LEU C 1 26 ? 20.385 79.329 14.847 1.00 18.74 26 LEU C O 1
ATOM 3232 N N . ALA C 1 27 ? 20.600 79.286 12.592 1.00 15.74 27 ALA C N 1
ATOM 3233 C CA . ALA C 1 27 ? 19.450 80.137 12.330 1.00 16.35 27 ALA C CA 1
ATOM 3234 C C . ALA C 1 27 ? 18.115 79.407 12.213 1.00 16.54 27 ALA C C 1
ATOM 3235 O O . ALA C 1 27 ? 17.029 80.033 12.131 1.00 18.04 27 ALA C O 1
ATOM 3237 N N . ALA C 1 28 ? 18.167 78.074 12.178 1.00 14.85 28 ALA C N 1
ATOM 3238 C CA . ALA C 1 28 ? 16.957 77.279 12.096 1.00 14.57 28 ALA C CA 1
ATOM 3239 C C . ALA C 1 28 ? 17.319 75.848 12.442 1.00 14.70 28 ALA C C 1
ATOM 3240 O O . ALA C 1 28 ? 18.432 75.421 12.167 1.00 14.37 28 ALA C O 1
ATOM 3242 N N . PRO C 1 29 ? 16.363 75.111 13.029 1.00 14.67 29 PRO C N 1
ATOM 3243 C CA . PRO C 1 29 ? 16.554 73.730 13.379 1.00 14.12 29 PRO C CA 1
ATOM 3244 C C . PRO C 1 29 ? 16.367 72.807 12.173 1.00 13.73 29 PRO C C 1
ATOM 3245 O O . PRO C 1 29 ? 15.716 73.120 11.212 1.00 13.03 29 PRO C O 1
ATOM 3249 N N . THR C 1 30 ? 16.935 71.625 12.298 1.00 12.18 30 THR C N 1
ATOM 3250 C CA . THR C 1 30 ? 16.747 70.558 11.319 1.00 12.89 30 THR C CA 1
ATOM 3251 C C . THR C 1 30 ? 15.271 70.113 11.275 1.00 13.06 30 THR C C 1
ATOM 3252 O O . THR C 1 30 ? 14.585 70.109 12.285 1.00 14.70 30 THR C O 1
ATOM 3256 N N . SER C 1 31 ? 14.814 69.734 10.098 1.00 13.62 31 SER C N 1
ATOM 3257 C CA . SER C 1 31 ? 13.456 69.267 9.907 1.00 13.87 31 SER C CA 1
ATOM 3258 C C . SER C 1 31 ? 13.336 67.793 10.313 1.00 13.86 31 SER C C 1
ATOM 3259 O O . SER C 1 31 ? 14.295 67.021 10.219 1.00 13.43 31 SER C O 1
ATOM 3262 N N . TRP C 1 32 ? 12.142 67.406 10.744 1.00 14.32 32 TRP C N 1
ATOM 3263 C CA . TRP C 1 32 ? 11.940 66.024 11.154 1.00 13.40 32 TRP C CA 1
ATOM 3264 C C . TRP C 1 32 ? 12.133 65.053 9.987 1.00 12.38 32 TRP C C 1
ATOM 3265 O O . TRP C 1 32 ? 12.486 63.894 10.217 1.00 12.84 32 TRP C O 1
ATOM 3276 N N . SER C 1 33 ? 11.896 65.497 8.759 1.00 13.28 33 SER C N 1
ATOM 3277 C CA . SER C 1 33 ? 12.170 64.688 7.557 1.00 13.88 33 SER C CA 1
ATOM 3278 C C . SER C 1 33 ? 13.593 64.140 7.572 1.00 13.00 33 SER C C 1
ATOM 3279 O O . SER C 1 33 ? 13.823 62.992 7.189 1.00 12.37 33 SER C O 1
ATOM 3282 N N . TRP C 1 34 ? 14.542 64.944 8.023 1.00 12.67 34 TRP C N 1
ATOM 3283 C CA . TRP C 1 34 ? 15.944 64.467 8.072 1.00 11.44 34 TRP C CA 1
ATOM 3284 C C . TRP C 1 34 ? 16.121 63.346 9.092 1.00 11.36 34 TRP C C 1
ATOM 3285 O O . TRP C 1 34 ? 16.804 62.348 8.831 1.00 11.62 34 TRP C O 1
ATOM 3296 N N . VAL C 1 35 ? 15.503 63.511 10.259 1.00 11.36 35 VAL C N 1
ATOM 3297 C CA . VAL C 1 35 ? 15.588 62.499 11.290 1.00 11.21 35 VAL C CA 1
ATOM 3298 C C . VAL C 1 35 ? 14.981 61.213 10.751 1.00 11.27 35 VAL C C 1
ATOM 3299 O O . VAL C 1 35 ? 15.531 60.122 10.926 1.00 11.67 35 VAL C O 1
ATOM 3303 N N . GLU C 1 36 ? 13.820 61.328 10.088 1.00 11.85 36 GLU C N 1
ATOM 3304 C CA . GLU C 1 36 ? 13.215 60.115 9.483 1.00 12.27 36 GLU C CA 1
ATOM 3305 C C . GLU C 1 36 ? 14.157 59.441 8.475 1.00 12.52 36 GLU C C 1
ATOM 3306 O O . GLU C 1 36 ? 14.306 58.204 8.441 1.00 13.39 36 GLU C O 1
ATOM 3312 N N . GLN C 1 37 ? 14.764 60.264 7.633 1.00 11.65 37 GLN C N 1
ATOM 3313 C CA . GLN C 1 37 ? 15.657 59.769 6.587 1.00 11.92 37 GLN C CA 1
ATOM 3314 C C . GLN C 1 37 ? 16.918 59.132 7.199 1.00 12.93 37 GLN C C 1
ATOM 3315 O O . GLN C 1 37 ? 17.369 58.076 6.753 1.00 12.90 37 GLN C O 1
ATOM 3321 N N . ALA C 1 38 ? 17.456 59.750 8.255 1.00 11.98 38 ALA C N 1
ATOM 3322 C CA . ALA C 1 38 ? 18.618 59.204 8.956 1.00 12.26 38 ALA C CA 1
ATOM 3323 C C . ALA C 1 38 ? 18.286 57.887 9.626 1.00 13.09 38 ALA C C 1
ATOM 3324 O O . ALA C 1 38 ? 19.093 56.970 9.649 1.00 13.20 38 ALA C O 1
ATOM 3326 N N . ASN C 1 39 ? 17.077 57.798 10.157 1.00 12.36 39 ASN C N 1
ATOM 3327 C CA . ASN C 1 39 ? 16.690 56.519 10.786 1.00 12.83 39 ASN C CA 1
ATOM 3328 C C . ASN C 1 39 ? 16.453 55.421 9.775 1.00 13.47 39 ASN C C 1
ATOM 3329 O O . ASN C 1 39 ? 16.628 54.235 10.128 1.00 14.39 39 ASN C O 1
ATOM 3334 N N . ALA C 1 40 ? 16.038 55.787 8.573 1.00 13.28 40 ALA C N 1
ATOM 3335 C CA . ALA C 1 40 ? 15.839 54.811 7.507 1.00 14.02 40 ALA C CA 1
ATOM 3336 C C . ALA C 1 40 ? 17.144 54.235 6.973 1.00 15.45 40 ALA C C 1
ATOM 3337 O O . ALA C 1 40 ? 17.155 53.068 6.569 1.00 16.15 40 ALA C O 1
ATOM 3339 N N . HIS C 1 41 ? 18.208 55.045 6.946 1.00 13.96 41 HIS C N 1
ATOM 3340 C CA . HIS C 1 41 ? 19.480 54.652 6.334 1.00 14.74 41 HIS C CA 1
ATOM 3341 C C . HIS C 1 41 ? 20.614 55.025 7.257 1.00 13.77 41 HIS C C 1
ATOM 3342 O O . HIS C 1 41 ? 21.455 55.868 6.939 1.00 12.81 41 HIS C O 1
ATOM 3349 N N . PRO C 1 42 ? 20.645 54.399 8.428 1.00 13.94 42 PRO C N 1
ATOM 3350 C CA . PRO C 1 42 ? 21.610 54.795 9.422 1.00 14.44 42 PRO C CA 1
ATOM 3351 C C . PRO C 1 42 ? 23.051 54.558 9.058 1.00 13.96 42 PRO C C 1
ATOM 3352 O O . PRO C 1 42 ? 23.937 55.266 9.529 1.00 14.98 42 PRO C O 1
ATOM 3356 N N . MET C 1 43 ? 23.325 53.573 8.221 1.00 14.15 43 MET C N 1
ATOM 3357 C CA . MET C 1 43 ? 24.719 53.302 7.875 1.00 14.41 43 MET C CA 1
ATOM 3358 C C . MET C 1 43 ? 25.285 54.343 6.922 1.00 14.48 43 MET C C 1
ATOM 3359 O O . MET C 1 43 ? 26.473 54.689 7.030 1.00 15.09 43 MET C O 1
ATOM 3364 N N . GLU C 1 44 ? 24.472 54.868 6.014 1.00 13.70 44 GLU C N 1
ATOM 3365 C CA . GLU C 1 44 ? 24.935 55.966 5.144 1.00 14.69 44 GLU C CA 1
ATOM 3366 C C . GLU C 1 44 ? 25.297 57.182 6.017 1.00 13.45 44 GLU C C 1
ATOM 3367 O O . GLU C 1 44 ? 26.309 57.875 5.787 1.00 13.96 44 GLU C O 1
ATOM 3373 N N . VAL C 1 45 ? 24.480 57.439 7.049 1.00 13.07 45 VAL C N 1
ATOM 3374 C CA . VAL C 1 45 ? 24.785 58.552 7.938 1.00 13.62 45 VAL C CA 1
ATOM 3375 C C . VAL C 1 45 ? 26.073 58.285 8.715 1.00 14.27 45 VAL C C 1
ATOM 3376 O O . VAL C 1 45 ? 26.901 59.166 8.837 1.00 13.95 45 VAL C O 1
ATOM 3380 N N . LEU C 1 46 ? 26.241 57.063 9.227 1.00 14.02 46 LEU C N 1
ATOM 3381 C CA . LEU C 1 46 ? 27.471 56.730 9.970 1.00 15.84 46 LEU C CA 1
ATOM 3382 C C . LEU C 1 46 ? 28.751 56.831 9.151 1.00 16.08 46 LEU C C 1
ATOM 3383 O O . LEU C 1 46 ? 29.747 57.415 9.593 1.00 15.99 46 LEU C O 1
ATOM 3388 N N . ILE C 1 47 ? 28.723 56.277 7.934 1.00 15.71 47 ILE C N 1
ATOM 3389 C CA . ILE C 1 47 ? 29.882 56.331 7.057 1.00 15.83 47 ILE C CA 1
ATOM 3390 C C . ILE C 1 47 ? 30.208 57.786 6.745 1.00 15.15 47 ILE C C 1
ATOM 3391 O O . ILE C 1 47 ? 31.361 58.206 6.827 1.00 14.24 47 ILE C O 1
ATOM 3396 N N . ASP C 1 48 ? 29.191 58.571 6.424 1.00 14.13 48 ASP C N 1
ATOM 3397 C CA . ASP C 1 48 ? 29.429 59.987 6.155 1.00 13.91 48 ASP C CA 1
ATOM 3398 C C . ASP C 1 48 ? 29.973 60.717 7.378 1.00 15.18 48 ASP C C 1
ATOM 3399 O O . ASP C 1 48 ? 30.857 61.560 7.255 1.00 15.17 48 ASP C O 1
ATOM 3404 N N . HIS C 1 49 ? 29.448 60.372 8.538 1.00 15.69 49 HIS C N 1
ATOM 3405 C CA . HIS C 1 49 ? 29.880 60.953 9.778 1.00 17.26 49 HIS C CA 1
ATOM 3406 C C . HIS C 1 49 ? 31.379 60.678 10.026 1.00 16.23 49 HIS C C 1
ATOM 3407 O O . HIS C 1 49 ? 32.147 61.581 10.415 1.00 16.54 49 HIS C O 1
ATOM 3414 N N . ALA C 1 50 ? 31.807 59.453 9.779 1.00 14.76 50 ALA C N 1
ATOM 3415 C CA . ALA C 1 50 ? 33.228 59.152 9.887 1.00 15.58 50 ALA C CA 1
ATOM 3416 C C . ALA C 1 50 ? 34.057 60.061 8.994 1.00 14.89 50 ALA C C 1
ATOM 3417 O O . ALA C 1 50 ? 35.089 60.632 9.425 1.00 15.16 50 ALA C O 1
ATOM 3419 N N . HIS C 1 51 ? 33.628 60.238 7.745 1.00 14.36 51 HIS C N 1
ATOM 3420 C CA . HIS C 1 51 ? 34.323 61.132 6.829 1.00 14.90 51 HIS C CA 1
ATOM 3421 C C . HIS C 1 51 ? 34.318 62.562 7.347 1.00 16.31 51 HIS C C 1
ATOM 3422 O O . HIS C 1 51 ? 35.343 63.239 7.275 1.00 16.47 51 HIS C O 1
ATOM 3429 N N . CYS C 1 52 ? 33.186 62.983 7.888 1.00 15.68 52 CYS C N 1
ATOM 3430 C CA . CYS C 1 52 ? 33.083 64.344 8.444 1.00 16.77 52 CYS C CA 1
ATOM 3431 C C . CYS C 1 52 ? 34.063 64.563 9.581 1.00 16.81 52 CYS C C 1
ATOM 3432 O O . CYS C 1 52 ? 34.668 65.628 9.665 1.00 18.20 52 CYS C O 1
ATOM 3435 N N . GLU C 1 53 ? 34.242 63.572 10.452 1.00 16.05 53 GLU C N 1
ATOM 3436 C CA . GLU C 1 53 ? 35.136 63.738 11.613 1.00 17.14 53 GLU C CA 1
ATOM 3437 C C . GLU C 1 53 ? 36.562 63.869 11.128 1.00 17.65 53 GLU C C 1
ATOM 3438 O O . GLU C 1 53 ? 37.340 64.727 11.571 1.00 17.11 53 GLU C O 1
ATOM 3444 N N . ARG C 1 54 ? 36.944 63.034 10.171 1.00 16.18 54 ARG C N 1
ATOM 3445 C CA . ARG C 1 54 ? 38.292 63.092 9.669 1.00 17.51 54 ARG C CA 1
ATOM 3446 C C . ARG C 1 54 ? 38.524 64.409 8.904 1.00 17.85 54 ARG C C 1
ATOM 3447 O O . ARG C 1 54 ? 39.599 65.004 8.988 1.00 17.78 54 ARG C O 1
ATOM 3455 N N . LYS C 1 55 ? 37.505 64.876 8.177 1.00 18.70 55 LYS C N 1
ATOM 3456 C CA . LYS C 1 55 ? 37.572 66.172 7.500 1.00 19.72 55 LYS C CA 1
ATOM 3457 C C . LYS C 1 55 ? 37.781 67.295 8.521 1.00 17.88 55 LYS C C 1
ATOM 3458 O O . LYS C 1 55 ? 38.563 68.203 8.256 1.00 19.81 55 LYS C O 1
ATOM 3464 N N . ALA C 1 56 ? 37.083 67.209 9.645 1.00 17.49 56 ALA C N 1
ATOM 3465 C CA . ALA C 1 56 ? 37.212 68.250 10.724 1.00 17.68 56 ALA C CA 1
ATOM 3466 C C . ALA C 1 56 ? 38.650 68.276 11.230 1.00 17.66 56 ALA C C 1
ATOM 3467 O O . ALA C 1 56 ? 39.243 69.354 11.423 1.00 17.45 56 ALA C O 1
ATOM 3469 N N . ALA C 1 57 ? 39.230 67.099 11.420 1.00 16.82 57 ALA C N 1
ATOM 3470 C CA . ALA C 1 57 ? 40.616 67.004 11.867 1.00 16.26 57 ALA C CA 1
ATOM 3471 C C . ALA C 1 57 ? 41.557 67.638 10.848 1.00 16.20 57 ALA C C 1
ATOM 3472 O O . ALA C 1 57 ? 42.475 68.412 11.201 1.00 15.43 57 ALA C O 1
ATOM 3474 N N . GLY C 1 58 ? 41.368 67.301 9.574 1.00 15.86 58 GLY C N 1
ATOM 3475 C CA . GLY C 1 58 ? 42.200 67.829 8.536 1.00 16.07 58 GLY C CA 1
ATOM 3476 C C . GLY C 1 58 ? 42.107 69.350 8.431 1.00 15.98 58 GLY C C 1
ATOM 3477 O O . GLY C 1 58 ? 43.130 69.995 8.239 1.00 17.53 58 GLY C O 1
ATOM 3478 N N . ALA C 1 59 ? 40.895 69.879 8.596 1.00 16.74 59 ALA C N 1
ATOM 3479 C CA . ALA C 1 59 ? 40.670 71.325 8.534 1.00 17.88 59 ALA C CA 1
ATOM 3480 C C . ALA C 1 59 ? 41.478 72.020 9.639 1.00 17.37 59 ALA C C 1
ATOM 3481 O O . ALA C 1 59 ? 42.085 73.069 9.423 1.00 17.39 59 ALA C O 1
ATOM 3483 N N . ALA C 1 60 ? 41.441 71.451 10.833 1.00 15.17 60 ALA C N 1
ATOM 3484 C CA . ALA C 1 60 ? 42.172 72.022 11.963 1.00 15.13 60 ALA C CA 1
ATOM 3485 C C . ALA C 1 60 ? 43.680 72.004 11.721 1.00 14.95 60 ALA C C 1
ATOM 3486 O O . ALA C 1 60 ? 44.377 72.979 11.997 1.00 14.63 60 ALA C O 1
ATOM 3488 N N . VAL C 1 61 ? 44.184 70.892 11.210 1.00 14.03 61 VAL C N 1
ATOM 3489 C CA . VAL C 1 61 ? 45.601 70.814 10.905 1.00 15.10 61 VAL C CA 1
ATOM 3490 C C . VAL C 1 61 ? 45.961 71.812 9.795 1.00 14.95 61 VAL C C 1
ATOM 3491 O O . VAL C 1 61 ? 46.979 72.499 9.912 1.00 15.76 61 VAL C O 1
ATOM 3495 N N . GLN C 1 62 ? 45.134 71.908 8.756 1.00 16.10 62 GLN C N 1
ATOM 3496 C CA . GLN C 1 62 ? 45.388 72.895 7.660 1.00 18.60 62 GLN C CA 1
ATOM 3497 C C . GLN C 1 62 ? 45.415 74.315 8.221 1.00 17.01 62 GLN C C 1
ATOM 3498 O O . GLN C 1 62 ? 46.242 75.140 7.816 1.00 17.34 62 GLN C O 1
ATOM 3504 N N . MET C 1 63 ? 44.504 74.634 9.140 1.00 15.18 63 MET C N 1
ATOM 3505 C CA . MET C 1 63 ? 44.499 75.992 9.731 1.00 15.84 63 MET C CA 1
ATOM 3506 C C . MET C 1 63 ? 45.792 76.228 10.516 1.00 15.65 63 MET C C 1
ATOM 3507 O O . MET C 1 63 ? 46.399 77.280 10.409 1.00 15.37 63 MET C O 1
ATOM 3512 N N . MET C 1 64 ? 46.265 75.226 11.238 1.00 15.27 64 MET C N 1
ATOM 3513 C CA . MET C 1 64 ? 47.536 75.371 11.958 1.00 15.51 64 MET C CA 1
ATOM 3514 C C . MET C 1 64 ? 48.708 75.621 11.022 1.00 16.98 64 MET C C 1
ATOM 3515 O O . MET C 1 64 ? 49.576 76.445 11.323 1.00 18.68 64 MET C O 1
ATOM 3520 N N . PHE C 1 65 ? 48.727 74.942 9.877 1.00 17.28 65 PHE C N 1
ATOM 3521 C CA . PHE C 1 65 ? 49.816 75.178 8.921 1.00 19.10 65 PHE C CA 1
ATOM 3522 C C . PHE C 1 65 ? 49.704 76.551 8.298 1.00 19.56 65 PHE C C 1
ATOM 3523 O O . PHE C 1 65 ? 50.720 77.198 8.043 1.00 21.85 65 PHE C O 1
ATOM 3531 N N . ARG C 1 66 ? 48.482 76.983 8.019 1.00 19.06 66 ARG C N 1
ATOM 3532 C CA . ARG C 1 66 ? 48.277 78.288 7.375 1.00 19.30 66 ARG C CA 1
ATOM 3533 C C . ARG C 1 66 ? 48.714 79.436 8.280 1.00 20.51 66 ARG C C 1
ATOM 3534 O O . ARG C 1 66 ? 49.264 80.446 7.809 1.00 21.46 66 ARG C O 1
ATOM 3542 N N . TYR C 1 67 ? 48.450 79.284 9.574 1.00 17.94 67 TYR C N 1
ATOM 3543 C CA . TYR C 1 67 ? 48.725 80.319 10.570 1.00 19.03 67 TYR C CA 1
ATOM 3544 C C . TYR C 1 67 ? 49.773 79.722 11.495 1.00 20.16 67 TYR C C 1
ATOM 3545 O O . TYR C 1 67 ? 49.555 79.509 12.680 1.00 19.24 67 TYR C O 1
ATOM 3554 N N . LEU C 1 68 ? 50.930 79.449 10.906 1.00 21.39 68 LEU C N 1
ATOM 3555 C CA . LEU C 1 68 ? 51.919 78.507 11.445 1.00 21.31 68 LEU C CA 1
ATOM 3556 C C . LEU C 1 68 ? 52.373 78.787 12.893 1.00 21.45 68 LEU C C 1
ATOM 3557 O O . LEU C 1 68 ? 52.556 77.859 13.713 1.00 20.56 68 LEU C O 1
ATOM 3562 N N . CYS C 1 69 ? 52.586 80.063 13.201 1.00 21.80 69 CYS C N 1
ATOM 3563 C CA . CYS C 1 69 ? 53.029 80.460 14.528 1.00 22.41 69 CYS C CA 1
ATOM 3564 C C . CYS C 1 69 ? 52.043 81.398 15.224 1.00 21.93 69 CYS C C 1
ATOM 3565 O O . CYS C 1 69 ? 52.412 82.110 16.167 1.00 22.37 69 CYS C O 1
ATOM 3568 N N . GLU C 1 70 ? 50.778 81.398 14.799 1.00 20.82 70 GLU C N 1
ATOM 3569 C CA . GLU C 1 70 ? 49.788 82.327 15.367 1.00 20.87 70 GLU C CA 1
ATOM 3570 C C . GLU C 1 70 ? 49.716 82.073 16.854 1.00 19.76 70 GLU C C 1
ATOM 3571 O O . GLU C 1 70 ? 49.537 80.919 17.275 1.00 18.26 70 GLU C O 1
ATOM 3577 N N . PRO C 1 71 ? 49.889 83.116 17.683 1.00 19.51 71 PRO C N 1
ATOM 3578 C CA . PRO C 1 71 ? 49.932 82.841 19.124 1.00 18.79 71 PRO C CA 1
ATOM 3579 C C . PRO C 1 71 ? 48.668 82.157 19.656 1.00 17.71 71 PRO C C 1
ATOM 3580 O O . PRO C 1 71 ? 47.541 82.569 19.321 1.00 18.85 71 PRO C O 1
ATOM 3584 N N . GLY C 1 72 ? 48.895 81.066 20.391 1.00 17.74 72 GLY C N 1
ATOM 3585 C CA . GLY C 1 72 ? 47.858 80.286 21.051 1.00 17.60 72 GLY C CA 1
ATOM 3586 C C . GLY C 1 72 ? 47.188 79.239 20.176 1.00 16.84 72 GLY C C 1
ATOM 3587 O O . GLY C 1 72 ? 46.395 78.450 20.666 1.00 16.26 72 GLY C O 1
ATOM 3588 N N . LEU C 1 73 ? 47.427 79.284 18.866 1.00 15.41 73 LEU C N 1
ATOM 3589 C CA . LEU C 1 73 ? 46.562 78.523 17.961 1.00 15.06 73 LEU C CA 1
ATOM 3590 C C . LEU C 1 73 ? 46.853 77.033 18.059 1.00 15.17 73 LEU C C 1
ATOM 3591 O O . LEU C 1 73 ? 45.906 76.199 18.114 1.00 14.90 73 LEU C O 1
ATOM 3596 N N . GLY C 1 74 ? 48.128 76.662 18.062 1.00 14.22 74 GLY C N 1
ATOM 3597 C CA . GLY C 1 74 ? 48.482 75.268 18.175 1.00 14.24 74 GLY C CA 1
ATOM 3598 C C . GLY C 1 74 ? 47.983 74.580 19.436 1.00 14.03 74 GLY C C 1
ATOM 3599 O O . GLY C 1 74 ? 47.512 73.459 19.419 1.00 13.89 74 GLY C O 1
ATOM 3600 N N . GLU C 1 75 ? 48.039 75.294 20.554 1.00 14.07 75 GLU C N 1
ATOM 3601 C CA . GLU C 1 75 ? 47.582 74.752 21.806 1.00 13.54 75 GLU C CA 1
ATOM 3602 C C . GLU C 1 75 ? 46.083 74.422 21.780 1.00 12.49 75 GLU C C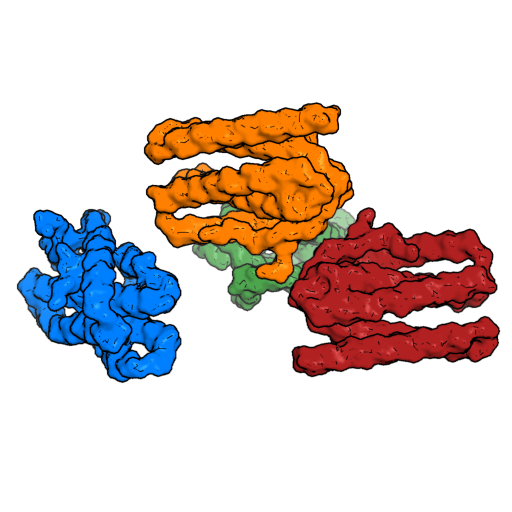 1
ATOM 3603 O O . GLU C 1 75 ? 45.640 73.541 22.500 1.00 13.83 75 GLU C O 1
ATOM 3609 N N . ALA C 1 76 ? 45.311 75.157 21.007 1.00 12.71 76 ALA C N 1
ATOM 3610 C CA . ALA C 1 76 ? 43.878 74.952 20.896 1.00 12.38 76 ALA C CA 1
ATOM 3611 C C . ALA C 1 76 ? 43.509 73.936 19.809 1.00 12.48 76 ALA C C 1
ATOM 3612 O O . ALA C 1 76 ? 42.705 73.027 20.058 1.00 11.90 76 ALA C O 1
ATOM 3614 N N . LEU C 1 77 ? 44.087 74.106 18.622 1.00 12.45 77 LEU C N 1
ATOM 3615 C CA . LEU C 1 77 ? 43.687 73.273 17.474 1.00 11.90 77 LEU C CA 1
ATOM 3616 C C . LEU C 1 77 ? 44.326 71.910 17.463 1.00 12.35 77 LEU C C 1
ATOM 3617 O O . LEU C 1 77 ? 43.734 70.991 16.901 1.00 12.44 77 LEU C O 1
ATOM 3622 N N . SER C 1 78 ? 45.496 71.731 18.068 1.00 11.41 78 SER C N 1
ATOM 3623 C CA . SER C 1 78 ? 46.076 70.387 18.077 1.00 11.74 78 SER C CA 1
ATOM 3624 C C . SER C 1 78 ? 45.220 69.398 18.892 1.00 11.88 78 SER C C 1
ATOM 3625 O O . SER C 1 78 ? 44.899 68.317 18.410 1.00 12.31 78 SER C O 1
ATOM 3628 N N . PRO C 1 79 ? 44.829 69.729 20.145 1.00 11.59 79 PRO C N 1
ATOM 3629 C CA . PRO C 1 79 ? 43.939 68.806 20.862 1.00 12.13 79 PRO C CA 1
ATOM 3630 C C . PRO C 1 79 ? 42.585 68.595 20.174 1.00 12.05 79 PRO C C 1
ATOM 3631 O O . PRO C 1 79 ? 42.050 67.494 20.188 1.00 12.31 79 PRO C O 1
ATOM 3635 N N . LEU C 1 80 ? 42.060 69.622 19.528 1.00 11.70 80 LEU C N 1
ATOM 3636 C CA . LEU C 1 80 ? 40.792 69.508 18.796 1.00 11.54 80 LEU C CA 1
ATOM 3637 C C . LEU C 1 80 ? 40.973 68.482 17.667 1.00 12.02 80 LEU C C 1
ATOM 3638 O O . LEU C 1 80 ? 40.129 67.610 17.492 1.00 12.53 80 LEU C O 1
ATOM 3643 N N . ALA C 1 81 ? 42.070 68.617 16.936 1.00 11.37 81 ALA C N 1
ATOM 3644 C CA . ALA C 1 81 ? 42.307 67.674 15.821 1.00 11.46 81 ALA C CA 1
ATOM 3645 C C . ALA C 1 81 ? 42.415 66.267 16.356 1.00 12.33 81 ALA C C 1
ATOM 3646 O O . ALA C 1 81 ? 41.894 65.342 15.725 1.00 13.13 81 ALA C O 1
ATOM 3648 N N . ARG C 1 82 ? 43.114 66.070 17.470 1.00 11.73 82 ARG C N 1
ATOM 3649 C CA . ARG C 1 82 ? 43.191 64.739 18.063 1.00 12.45 82 ARG C CA 1
ATOM 3650 C C . ARG C 1 82 ? 41.831 64.202 18.397 1.00 13.18 82 ARG C C 1
ATOM 3651 O O . ARG C 1 82 ? 41.566 63.023 18.187 1.00 13.47 82 ARG C O 1
ATOM 3659 N N . GLU C 1 83 ? 40.982 65.044 18.966 1.00 12.75 83 GLU C N 1
ATOM 3660 C CA . GLU C 1 83 ? 39.657 64.605 19.384 1.00 13.55 83 GLU C CA 1
ATOM 3661 C C . GLU C 1 83 ? 38.845 64.197 18.177 1.00 14.06 83 GLU C C 1
ATOM 3662 O O . GLU C 1 83 ? 38.127 63.197 18.222 1.00 15.48 83 GLU C O 1
ATOM 3668 N N . GLU C 1 84 ? 38.919 64.962 17.095 1.00 13.25 84 GLU C N 1
ATOM 3669 C CA . GLU C 1 84 ? 38.193 64.610 15.876 1.00 13.63 84 GLU C CA 1
ATOM 3670 C C . GLU C 1 84 ? 38.682 63.262 15.310 1.00 12.87 84 GLU C C 1
ATOM 3671 O O . GLU C 1 84 ? 37.866 62.471 14.800 1.00 13.07 84 GLU C O 1
ATOM 3677 N N . LEU C 1 85 ? 39.983 63.020 15.373 1.00 12.49 85 LEU C N 1
ATOM 3678 C CA . LEU C 1 85 ? 40.518 61.708 14.981 1.00 12.81 85 LEU C CA 1
ATOM 3679 C C . LEU C 1 85 ? 40.030 60.582 15.878 1.00 12.89 85 LEU C C 1
ATOM 3680 O O . LEU C 1 85 ? 39.720 59.483 15.392 1.00 12.94 85 LEU C O 1
ATOM 3685 N N . GLU C 1 86 ? 39.970 60.831 17.182 1.00 12.57 86 GLU C N 1
ATOM 3686 C CA . GLU C 1 86 ? 39.385 59.841 18.092 1.00 13.94 86 GLU C CA 1
ATOM 3687 C C . GLU C 1 86 ? 37.949 59.533 17.679 1.00 12.85 86 GLU C C 1
ATOM 3688 O O . GLU C 1 86 ? 37.524 58.372 17.700 1.00 13.14 86 GLU C O 1
ATOM 3694 N N . HIS C 1 87 ? 37.184 60.559 17.350 1.00 12.74 87 HIS C N 1
ATOM 3695 C CA . HIS C 1 87 ? 35.791 60.356 16.901 1.00 13.21 87 HIS C CA 1
ATOM 3696 C C . HIS C 1 87 ? 35.746 59.517 15.636 1.00 13.01 87 HIS C C 1
ATOM 3697 O O . HIS C 1 87 ? 34.939 58.604 15.515 1.00 13.86 87 HIS C O 1
ATOM 3704 N N . PHE C 1 88 ? 36.610 59.854 14.659 1.00 11.97 88 PHE C N 1
ATOM 3705 C CA . PHE C 1 88 ? 36.730 59.056 13.4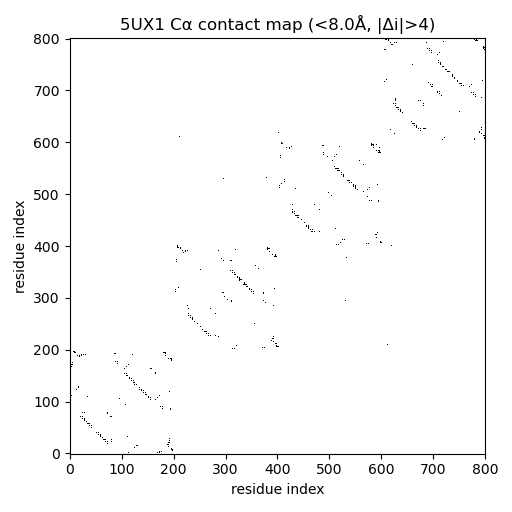47 1.00 11.88 88 PHE C CA 1
ATOM 3706 C C . PHE C 1 88 ? 36.932 57.572 13.792 1.00 12.63 88 PHE C C 1
ATOM 3707 O O . PHE C 1 88 ? 36.255 56.690 13.232 1.00 12.57 88 PHE C O 1
ATOM 3715 N N . GLU C 1 89 ? 37.912 57.308 14.644 1.00 13.02 89 GLU C N 1
ATOM 3716 C CA . GLU C 1 89 ? 38.205 55.930 15.056 1.00 13.74 89 GLU C CA 1
ATOM 3717 C C . GLU C 1 89 ? 37.020 55.244 15.713 1.00 14.40 89 GLU C C 1
ATOM 3718 O O . GLU C 1 89 ? 36.747 54.049 15.412 1.00 14.78 89 GLU C O 1
ATOM 3724 N N . GLN C 1 90 ? 36.312 55.965 16.580 1.00 14.15 90 GLN C N 1
ATOM 3725 C CA . GLN C 1 90 ? 35.154 55.401 17.272 1.00 15.89 90 GLN C CA 1
ATOM 3726 C C . GLN C 1 90 ? 34.044 55.060 16.281 1.00 15.22 90 GLN C C 1
ATOM 3727 O O . GLN C 1 90 ? 33.443 53.966 16.351 1.00 15.19 90 GLN C O 1
ATOM 3733 N N . VAL C 1 91 ? 33.787 55.941 15.338 1.00 14.01 91 VAL C N 1
ATOM 3734 C CA . VAL C 1 91 ? 32.729 55.729 14.365 1.00 14.17 91 VAL C CA 1
ATOM 3735 C C . VAL C 1 91 ? 33.125 54.577 13.423 1.00 13.18 91 VAL C C 1
ATOM 3736 O O . VAL C 1 91 ? 32.308 53.719 13.111 1.00 13.44 91 VAL C O 1
ATOM 3740 N N . LEU C 1 92 ? 34.389 54.570 13.001 1.00 12.89 92 LEU C N 1
ATOM 3741 C CA . LEU C 1 92 ? 34.871 53.508 12.090 1.00 14.06 92 LEU C CA 1
ATOM 3742 C C . LEU C 1 92 ? 34.717 52.134 12.768 1.00 14.48 92 LEU C C 1
ATOM 3743 O O . LEU C 1 92 ? 34.291 51.169 12.130 1.00 15.35 92 LEU C O 1
ATOM 3748 N N . ALA C 1 93 ? 35.034 52.060 14.043 1.00 14.84 93 ALA C N 1
ATOM 3749 C CA . ALA C 1 93 ? 34.884 50.817 14.803 1.00 15.91 93 ALA C CA 1
ATOM 3750 C C . ALA C 1 93 ? 33.443 50.342 14.797 1.00 16.66 93 ALA C C 1
ATOM 3751 O O . ALA C 1 93 ? 33.173 49.120 14.681 1.00 16.86 93 ALA C O 1
ATOM 3753 N N . LEU C 1 94 ? 32.510 51.278 14.954 1.00 15.68 94 LEU C N 1
ATOM 3754 C CA . LEU C 1 94 ? 31.101 50.906 14.971 1.00 16.56 94 LEU C CA 1
ATOM 3755 C C . LEU C 1 94 ? 30.636 50.444 13.599 1.00 16.65 94 LEU C C 1
ATOM 3756 O O . LEU C 1 94 ? 29.897 49.458 13.474 1.00 17.15 94 LEU C O 1
ATOM 3761 N N . ILE C 1 95 ? 31.072 51.136 12.545 1.00 15.48 95 ILE C N 1
ATOM 3762 C CA . ILE C 1 95 ? 30.761 50.769 11.161 1.00 15.27 95 ILE C CA 1
ATOM 3763 C C . ILE C 1 95 ? 31.154 49.314 10.916 1.00 16.56 95 ILE C C 1
ATOM 3764 O O . ILE C 1 95 ? 30.364 48.522 10.358 1.00 17.02 95 ILE C O 1
ATOM 3769 N N . LYS C 1 96 ? 32.364 48.977 11.335 1.00 15.95 96 LYS C N 1
ATOM 3770 C CA . LYS C 1 96 ? 32.893 47.611 11.182 1.00 18.20 96 LYS C CA 1
ATOM 3771 C C . LYS C 1 96 ? 32.123 46.622 12.041 1.00 18.82 96 LYS C C 1
ATOM 3772 O O . LYS C 1 96 ? 31.836 45.504 11.570 1.00 20.80 96 LYS C O 1
ATOM 3778 N N . ALA C 1 97 ? 31.779 46.999 13.265 1.00 19.03 97 ALA C N 1
ATOM 3779 C CA . ALA C 1 97 ? 30.994 46.101 14.159 1.00 19.52 97 ALA C CA 1
ATOM 3780 C C . ALA C 1 97 ? 29.612 45.825 13.565 1.00 21.93 97 ALA C C 1
ATOM 3781 O O . ALA C 1 97 ? 29.033 44.759 13.830 1.00 23.14 97 ALA C O 1
ATOM 3783 N N . ARG C 1 98 ? 29.096 46.734 12.741 1.00 20.66 98 ARG C N 1
ATOM 3784 C CA . ARG C 1 98 ? 27.789 46.571 12.076 1.00 21.51 98 ARG C CA 1
ATOM 3785 C C . ARG C 1 98 ? 27.908 45.979 10.663 1.00 23.17 98 ARG C C 1
ATOM 3786 O O . ARG C 1 98 ? 26.943 45.994 9.887 1.00 27.12 98 ARG C O 1
ATOM 3794 N N . GLY C 1 99 ? 29.074 45.448 10.327 1.00 22.60 99 GLY C N 1
ATOM 3795 C CA . GLY C 1 99 ? 29.270 44.656 9.124 1.00 23.04 99 GLY C CA 1
ATOM 3796 C C . GLY C 1 99 ? 29.530 45.414 7.849 1.00 24.06 99 GLY C C 1
ATOM 3797 O O . GLY C 1 99 ? 29.383 44.872 6.741 1.00 27.46 99 GLY C O 1
ATOM 3798 N N . ARG C 1 100 ? 29.946 46.670 7.975 1.00 20.47 100 ARG C N 1
ATOM 3799 C CA . ARG C 1 100 ? 30.190 47.511 6.811 1.00 19.50 100 ARG C CA 1
ATOM 3800 C C . ARG C 1 100 ? 31.613 48.088 6.870 1.00 17.69 100 ARG C C 1
ATOM 3801 O O . ARG C 1 100 ? 32.352 47.798 7.801 1.00 20.01 100 ARG C O 1
ATOM 3809 N N . TYR C 1 101 ? 31.958 48.911 5.888 1.00 17.98 101 TYR C N 1
ATOM 3810 C CA . TYR C 1 101 ? 33.246 49.594 5.892 1.00 19.72 101 TYR C CA 1
ATOM 3811 C C . TYR C 1 101 ? 33.070 51.007 5.383 1.00 18.67 101 TYR C C 1
ATOM 3812 O O . TYR C 1 101 ? 32.021 51.347 4.883 1.00 19.32 101 TYR C O 1
ATOM 3821 N N . LEU C 1 102 ? 34.103 51.845 5.506 1.00 18.81 102 LEU C N 1
ATOM 3822 C CA . LEU C 1 102 ? 34.110 53.103 4.781 1.00 19.42 102 LEU C CA 1
ATOM 3823 C C . LEU C 1 102 ? 33.868 52.906 3.300 1.00 20.58 102 LEU C C 1
ATOM 3824 O O . LEU C 1 102 ? 34.426 51.977 2.682 1.00 19.02 102 LEU C O 1
ATOM 3829 N N . GLU C 1 103 ? 33.022 53.750 2.733 1.00 18.20 103 GLU C N 1
ATOM 3830 C CA . GLU C 1 103 ? 32.677 53.751 1.348 1.00 18.73 103 GLU C CA 1
ATOM 3831 C C . GLU C 1 103 ? 32.762 55.209 0.885 1.00 17.57 103 GLU C C 1
ATOM 3832 O O . GLU C 1 103 ? 32.553 56.139 1.712 1.00 17.23 103 GLU C O 1
ATOM 3838 N N . PRO C 1 104 ? 33.009 55.439 -0.392 1.00 18.25 104 PRO C N 1
ATOM 3839 C CA . PRO C 1 104 ? 33.154 56.767 -1.006 1.00 19.04 104 PRO C CA 1
ATOM 3840 C C . PRO C 1 104 ? 31.818 57.437 -1.308 1.00 20.48 104 PRO C C 1
ATOM 3841 O O . PRO C 1 104 ? 31.562 57.916 -2.435 1.00 24.08 104 PRO C O 1
ATOM 3845 N N . LEU C 1 105 ? 30.961 57.507 -0.290 1.00 19.47 105 LEU C N 1
ATOM 3846 C CA . LEU C 1 105 ? 29.665 58.137 -0.463 1.00 19.94 105 LEU C CA 1
ATOM 3847 C C . LEU C 1 105 ? 29.836 59.603 -0.778 1.00 20.54 105 LEU C C 1
ATOM 3848 O O . LEU C 1 105 ? 30.443 60.334 0.011 1.00 21.83 105 LEU C O 1
ATOM 3853 N N . PRO C 1 106 ? 29.326 60.052 -1.928 1.00 22.86 106 PRO C N 1
ATOM 3854 C CA . PRO C 1 106 ? 29.466 61.461 -2.259 1.00 24.21 106 PRO C CA 1
ATOM 3855 C C . PRO C 1 106 ? 28.917 62.390 -1.176 1.00 24.86 106 PRO C C 1
ATOM 3856 O O . PRO C 1 106 ? 27.841 62.142 -0.590 1.00 23.00 106 PRO C O 1
ATOM 3860 N N . SER C 1 107 ? 29.670 63.452 -0.917 1.00 25.53 107 SER C N 1
ATOM 3861 C CA . SER C 1 107 ? 29.306 64.436 0.085 1.00 24.81 107 SER C CA 1
ATOM 3862 C C . SER C 1 107 ? 28.166 65.275 -0.438 1.00 24.80 107 SER C C 1
ATOM 3863 O O . SER C 1 107 ? 28.069 65.511 -1.632 1.00 24.11 107 SER C O 1
ATOM 3866 N N . PRO C 1 108 ? 27.269 65.738 0.464 1.00 24.71 108 PRO C N 1
ATOM 3867 C CA . PRO C 1 108 ? 26.291 66.704 -0.028 1.00 24.95 108 PRO C CA 1
ATOM 3868 C C . PRO C 1 108 ? 26.966 68.033 -0.444 1.00 23.35 108 PRO C C 1
ATOM 3869 O O . PRO C 1 108 ? 28.150 68.209 -0.153 1.00 23.11 108 PRO C O 1
ATOM 3873 N N . GLY C 1 109 ? 26.238 68.945 -1.104 1.00 22.61 109 GLY C N 1
ATOM 3874 C CA . GLY C 1 109 ? 26.818 70.240 -1.533 1.00 21.41 109 GLY C CA 1
ATOM 3875 C C . GLY C 1 109 ? 27.149 71.224 -0.422 1.00 20.59 109 GLY C C 1
ATOM 3876 O O . GLY C 1 109 ? 27.841 72.242 -0.628 1.00 20.87 109 GLY C O 1
ATOM 3877 N N . TYR C 1 110 ? 26.699 70.891 0.783 1.00 19.65 110 TYR C N 1
ATOM 3878 C CA . TYR C 1 110 ? 26.818 71.727 1.961 1.00 17.84 110 TYR C CA 1
ATOM 3879 C C . TYR C 1 110 ? 28.244 72.188 2.258 1.00 17.63 110 TYR C C 1
ATOM 3880 O O . TYR C 1 110 ? 28.453 73.370 2.369 1.00 17.40 110 TYR C O 1
ATOM 3889 N N . GLY C 1 111 ? 29.206 71.267 2.374 1.00 18.84 111 GLY C N 1
ATOM 3890 C CA . GLY C 1 111 ? 30.588 71.638 2.678 1.00 20.68 111 GLY C CA 1
ATOM 3891 C C . GLY C 1 111 ? 31.161 72.638 1.681 1.00 20.57 111 GLY C C 1
ATOM 3892 O O . GLY C 1 111 ? 31.725 73.650 2.083 1.00 22.27 111 GLY C O 1
ATOM 3893 N N . ALA C 1 112 ? 30.945 72.368 0.401 1.00 21.56 112 ALA C N 1
ATOM 3894 C CA . ALA C 1 112 ? 31.415 73.244 -0.682 1.00 22.47 112 ALA C CA 1
ATOM 3895 C C . ALA C 1 112 ? 30.721 74.586 -0.639 1.00 21.41 112 ALA C C 1
ATOM 3896 O O . ALA C 1 112 ? 31.360 75.619 -0.847 1.00 21.65 112 ALA C O 1
ATOM 3898 N N . ASP C 1 113 ? 29.421 74.586 -0.355 1.00 19.64 113 ASP C N 1
ATOM 3899 C CA . ASP C 1 113 ? 28.681 75.851 -0.280 1.00 19.99 113 ASP C CA 1
ATOM 3900 C C . ASP C 1 113 ? 29.209 76.716 0.842 1.00 19.22 113 ASP C C 1
ATOM 3901 O O . ASP C 1 113 ? 29.338 77.918 0.707 1.00 19.98 113 ASP C O 1
ATOM 3906 N N . LEU C 1 114 ? 29.484 76.110 1.983 1.00 18.06 114 LEU C N 1
ATOM 3907 C CA . LEU C 1 114 ? 30.034 76.875 3.101 1.00 19.51 114 LEU C CA 1
ATOM 3908 C C . LEU C 1 114 ? 31.460 77.348 2.841 1.00 19.39 114 LEU C C 1
ATOM 3909 O O . LEU C 1 114 ? 31.794 78.494 3.137 1.00 20.52 114 LEU C O 1
ATOM 3914 N N . ALA C 1 115 ? 32.284 76.453 2.296 1.00 21.63 115 ALA C N 1
ATOM 3915 C CA . ALA C 1 115 ? 33.672 76.795 1.958 1.00 22.14 115 ALA C CA 1
ATOM 3916 C C . ALA C 1 115 ? 33.692 77.999 1.022 1.00 23.64 115 ALA C C 1
ATOM 3917 O O . ALA C 1 115 ? 34.550 78.872 1.152 1.00 25.50 115 ALA C O 1
ATOM 3919 N N . ARG C 1 116 ? 32.704 78.085 0.127 1.00 22.85 116 ARG C N 1
ATOM 3920 C CA . ARG C 1 116 ? 32.632 79.212 -0.832 1.00 24.93 116 ARG C CA 1
ATOM 3921 C C . ARG C 1 116 ? 32.337 80.579 -0.185 1.00 23.74 116 ARG C C 1
ATOM 3922 O O . ARG C 1 116 ? 32.582 81.640 -0.786 1.00 24.92 116 ARG C O 1
ATOM 3930 N N . GLN C 1 117 ? 31.816 80.574 1.045 1.00 22.64 117 GLN C N 1
ATOM 3931 C CA . GLN C 1 117 ? 31.526 81.799 1.785 1.00 22.66 117 GLN C CA 1
ATOM 3932 C C . GLN C 1 117 ? 32.775 82.470 2.364 1.00 22.01 117 GLN C C 1
ATOM 3933 O O . GLN C 1 117 ? 32.704 83.623 2.752 1.00 24.83 117 GLN C O 1
ATOM 3939 N N . ILE C 1 118 ? 33.870 81.732 2.467 1.00 20.74 118 ILE C N 1
ATOM 3940 C CA . ILE C 1 118 ? 35.087 82.208 3.112 1.00 21.47 118 ILE C CA 1
ATOM 3941 C C . ILE C 1 118 ? 35.758 83.253 2.217 1.00 22.28 118 ILE C C 1
ATOM 3942 O O . ILE C 1 118 ? 36.102 82.973 1.067 1.00 26.04 118 ILE C O 1
ATOM 3947 N N . ARG C 1 119 ? 35.906 84.437 2.766 1.00 22.43 119 ARG C N 1
ATOM 3948 C CA . ARG C 1 119 ? 36.441 85.581 2.010 1.00 23.74 119 ARG C CA 1
ATOM 3949 C C . ARG C 1 119 ? 37.917 85.406 1.801 1.00 27.48 119 ARG C C 1
ATOM 3950 O O . ARG C 1 119 ? 38.643 84.782 2.613 1.00 26.37 119 ARG C O 1
ATOM 3958 N N . LYS C 1 120 ? 38.360 85.986 0.686 1.00 28.60 120 LYS C N 1
ATOM 3959 C CA . LYS C 1 120 ? 39.761 85.981 0.330 1.00 29.63 120 LYS C CA 1
ATOM 3960 C C . LYS C 1 120 ? 40.385 87.203 0.982 1.00 25.87 120 LYS C C 1
ATOM 3961 O O . LYS C 1 120 ? 39.764 88.281 1.086 1.00 27.31 120 LYS C O 1
ATOM 3967 N N . GLY C 1 121 ? 41.611 87.012 1.442 1.00 24.99 121 GLY C N 1
ATOM 3968 C CA . GLY C 1 121 ? 42.373 88.066 2.098 1.00 24.58 121 GLY C CA 1
ATOM 3969 C C . GLY C 1 121 ? 42.252 88.016 3.610 1.00 23.82 121 GLY C C 1
ATOM 3970 O O . GLY C 1 121 ? 41.198 87.698 4.141 1.00 24.20 121 GLY C O 1
ATOM 3971 N N . GLU C 1 122 ? 43.348 88.324 4.298 1.00 24.64 122 GLU C N 1
ATOM 3972 C CA . GLU C 1 122 ? 43.376 88.447 5.744 1.00 23.77 122 GLU C CA 1
ATOM 3973 C C . GLU C 1 122 ? 43.136 89.883 6.159 1.00 24.92 122 GLU C C 1
ATOM 3974 O O . GLU C 1 122 ? 43.453 90.839 5.384 1.00 25.37 122 GLU C O 1
ATOM 3980 N N . PRO C 1 123 ? 42.591 90.085 7.359 1.00 24.92 123 PRO C N 1
ATOM 3981 C CA . PRO C 1 123 ? 42.251 89.062 8.364 1.00 23.07 123 PRO C CA 1
ATOM 3982 C C . PRO C 1 123 ? 40.843 88.457 8.201 1.00 22.81 123 PRO C C 1
ATOM 3983 O O . PRO C 1 123 ? 40.404 87.697 9.070 1.00 19.62 123 PRO C O 1
ATOM 3987 N N . GLN C 1 124 ? 40.150 88.745 7.100 1.00 21.89 124 GLN C N 1
ATOM 3988 C CA . GLN C 1 124 ? 38.792 88.240 6.896 1.00 22.29 124 GLN C CA 1
ATOM 3989 C C . GLN C 1 124 ? 38.772 86.722 6.782 1.00 21.21 124 GLN C C 1
ATOM 3990 O O . GLN C 1 124 ? 37.828 86.077 7.240 1.00 20.77 124 GLN C O 1
ATOM 3996 N N . ARG C 1 125 ? 39.744 86.173 6.096 1.00 20.36 125 ARG C N 1
ATOM 3997 C CA . ARG C 1 125 ? 39.752 84.742 5.817 1.00 19.64 125 ARG C CA 1
ATOM 3998 C C . ARG C 1 125 ? 39.829 83.956 7.132 1.00 19.17 125 ARG C C 1
ATOM 3999 O O . ARG C 1 125 ? 39.122 82.946 7.281 1.00 17.66 125 ARG C O 1
ATOM 4007 N N . MET C 1 126 ? 40.671 84.399 8.065 1.00 18.68 126 MET C N 1
ATOM 4008 C CA . MET C 1 126 ? 40.795 83.676 9.344 1.00 17.17 126 MET C CA 1
ATOM 4009 C C . MET C 1 126 ? 39.457 83.690 10.077 1.00 17.36 126 MET C C 1
ATOM 4010 O O . MET C 1 126 ? 39.004 82.621 10.557 1.00 15.57 126 MET C O 1
ATOM 4015 N N . LEU C 1 127 ? 38.826 84.853 10.144 1.00 15.88 127 LEU C N 1
ATOM 4016 C CA . LEU C 1 127 ? 37.554 85.040 10.818 1.00 16.16 127 LEU C CA 1
ATOM 4017 C C . LEU C 1 127 ? 36.536 84.067 10.216 1.00 16.35 127 LEU C C 1
ATOM 4018 O O . LEU C 1 127 ? 35.868 83.294 10.940 1.00 16.02 127 LEU C O 1
ATOM 4023 N N . ASP C 1 128 ? 36.424 84.059 8.891 1.00 16.07 128 ASP C N 1
ATOM 4024 C CA . ASP C 1 128 ? 35.421 83.223 8.223 1.00 15.23 128 ASP C CA 1
ATOM 4025 C C . ASP C 1 128 ? 35.704 81.736 8.370 1.00 15.92 128 ASP C C 1
ATOM 4026 O O . ASP C 1 128 ? 34.778 80.940 8.468 1.00 16.10 128 ASP C O 1
ATOM 4031 N N . SER C 1 129 ? 36.982 81.391 8.380 1.00 16.52 129 SER C N 1
ATOM 4032 C CA . SER C 1 129 ? 37.407 79.995 8.499 1.00 16.44 129 SER C CA 1
ATOM 4033 C C . SER C 1 129 ? 36.955 79.437 9.861 1.00 15.83 129 SER C C 1
ATOM 4034 O O . SER C 1 129 ? 36.420 78.329 9.947 1.00 14.74 129 SER C O 1
ATOM 4037 N N . PHE C 1 130 ? 37.178 80.200 10.924 1.00 13.91 130 PHE C N 1
ATOM 4038 C CA . PHE C 1 130 ? 36.736 79.798 12.253 1.00 14.28 130 PHE C CA 1
ATOM 4039 C C . PHE C 1 130 ? 35.222 79.740 12.333 1.00 14.08 130 PHE C C 1
ATOM 4040 O O . PHE C 1 130 ? 34.642 78.807 12.897 1.00 13.22 130 PHE C O 1
ATOM 4048 N N . LEU C 1 131 ? 34.536 80.738 11.805 1.00 13.15 131 LEU C N 1
ATOM 4049 C CA . LEU C 1 131 ? 33.070 80.754 11.902 1.00 13.25 131 LEU C CA 1
ATOM 4050 C C . LEU C 1 131 ? 32.426 79.625 11.084 1.00 12.91 131 LEU C C 1
ATOM 4051 O O . LEU C 1 131 ? 31.443 79.025 11.542 1.00 13.36 131 LEU C O 1
ATOM 4056 N N . VAL C 1 132 ? 32.948 79.326 9.896 1.00 13.41 132 VAL C N 1
ATOM 4057 C CA . VAL C 1 132 ? 32.419 78.224 9.075 1.00 13.89 132 VAL C CA 1
ATOM 4058 C C . VAL C 1 132 ? 32.681 76.882 9.788 1.00 13.62 132 VAL C C 1
ATOM 4059 O O . VAL C 1 132 ? 31.798 76.035 9.902 1.00 13.88 132 VAL C O 1
ATOM 4063 N N . ALA C 1 133 ? 33.884 76.710 10.311 1.00 12.50 133 ALA C N 1
ATOM 4064 C CA . ALA C 1 133 ? 34.157 75.498 11.106 1.00 12.43 133 ALA C CA 1
ATOM 4065 C C . ALA C 1 133 ? 33.183 75.399 12.268 1.00 13.03 133 ALA C C 1
ATOM 4066 O O . ALA C 1 133 ? 32.656 74.299 12.521 1.00 13.39 133 ALA C O 1
ATOM 4068 N N . GLY C 1 134 ? 32.960 76.480 13.015 1.00 11.94 134 GLY C N 1
ATOM 4069 C CA . GLY C 1 134 ? 32.017 76.459 14.130 1.00 12.67 134 GLY C CA 1
ATOM 4070 C C . GLY C 1 134 ? 30.613 76.110 13.702 1.00 12.49 134 GLY C C 1
ATOM 4071 O O . GLY C 1 134 ? 29.879 75.354 14.382 1.00 13.38 134 GLY C O 1
ATOM 4072 N N . LEU C 1 135 ? 30.162 76.703 12.592 1.00 11.34 135 LEU C N 1
ATOM 4073 C CA . LEU C 1 135 ? 28.818 76.425 12.094 1.00 12.65 135 LEU C CA 1
ATOM 4074 C C . LEU C 1 135 ? 28.614 74.963 11.747 1.00 12.31 135 LEU C C 1
ATOM 4075 O O . LEU C 1 135 ? 27.550 74.385 12.068 1.00 13.48 135 LEU C O 1
ATOM 4080 N N . ILE C 1 136 ? 29.589 74.383 11.080 1.00 12.99 136 ILE C N 1
ATOM 4081 C CA . ILE C 1 136 ? 29.504 72.972 10.659 1.00 14.25 136 ILE C CA 1
ATOM 4082 C C . ILE C 1 136 ? 29.446 72.138 11.924 1.00 14.45 136 ILE C C 1
ATOM 4083 O O . ILE C 1 136 ? 28.622 71.202 12.005 1.00 15.27 136 ILE C O 1
ATOM 4088 N N . GLU C 1 137 ? 30.279 72.467 12.911 1.00 14.37 137 GLU C N 1
ATOM 4089 C CA . GLU C 1 137 ? 30.274 71.736 14.188 1.00 16.03 137 GLU C CA 1
ATOM 4090 C C . GLU C 1 137 ? 28.952 71.881 14.876 1.00 14.72 137 GLU C C 1
ATOM 4091 O O . GLU C 1 137 ? 28.415 70.881 15.422 1.00 14.82 137 GLU C O 1
ATOM 4097 N N . ALA C 1 138 ? 28.393 73.100 14.899 1.00 12.39 138 ALA C N 1
ATOM 4098 C CA . ALA C 1 138 ? 27.120 73.323 15.546 1.00 13.01 138 ALA C CA 1
ATOM 4099 C C . ALA C 1 138 ? 25.991 72.518 14.901 1.00 12.46 138 ALA C C 1
ATOM 4100 O O . ALA C 1 138 ? 25.107 71.985 15.590 1.00 13.69 138 ALA C O 1
ATOM 4102 N N . ARG C 1 139 ? 25.974 72.427 13.576 1.00 12.12 139 ARG C N 1
ATOM 4103 C CA . ARG C 1 139 ? 24.933 71.671 12.878 1.00 11.52 139 ARG C CA 1
ATOM 4104 C C . ARG C 1 139 ? 25.097 70.190 13.144 1.00 12.37 139 ARG C C 1
ATOM 4105 O O . ARG C 1 139 ? 24.089 69.513 13.372 1.00 12.37 139 ARG C O 1
ATOM 4113 N N . SER C 1 140 ? 26.336 69.711 13.100 1.00 13.38 140 SER C N 1
ATOM 4114 C CA . SER C 1 140 ? 26.578 68.290 13.446 1.00 13.87 140 SER C CA 1
ATOM 4115 C C . SER C 1 140 ? 26.089 68.013 14.842 1.00 14.35 140 SER C C 1
ATOM 4116 O O . SER C 1 140 ? 25.431 66.997 15.070 1.00 14.54 140 SER C O 1
ATOM 4119 N N . HIS C 1 141 ? 26.387 68.902 15.781 1.00 14.10 141 HIS C N 1
ATOM 4120 C CA . HIS C 1 141 ? 25.959 68.704 17.156 1.00 15.16 141 HIS C CA 1
ATOM 4121 C C . HIS C 1 141 ? 24.439 68.666 17.277 1.00 13.94 141 HIS C C 1
ATOM 4122 O O . HIS C 1 141 ? 23.857 67.837 17.986 1.00 14.16 141 HIS C O 1
ATOM 4129 N N . GLU C 1 142 ? 23.762 69.563 16.565 1.00 12.07 142 GLU C N 1
ATOM 4130 C CA . GLU C 1 142 ? 22.312 69.661 16.632 1.00 12.72 142 GLU C CA 1
ATOM 4131 C C . GLU C 1 142 ? 21.677 68.387 16.116 1.00 13.89 142 GLU C C 1
ATOM 4132 O O . GLU C 1 142 ? 20.727 67.871 16.699 1.00 14.04 142 GLU C O 1
ATOM 4138 N N . ARG C 1 143 ? 22.222 67.853 15.029 1.00 12.21 143 ARG C N 1
ATOM 4139 C CA . ARG C 1 143 ? 21.678 66.629 14.428 1.00 12.54 143 ARG C CA 1
ATOM 4140 C C . ARG C 1 143 ? 22.046 65.411 15.226 1.00 12.57 143 ARG C C 1
ATOM 4141 O O . ARG C 1 143 ? 21.196 64.548 15.399 1.00 12.90 143 ARG C O 1
ATOM 4149 N N . MET C 1 144 ? 23.255 65.341 15.746 1.00 12.34 144 MET C N 1
ATOM 4150 C CA . MET C 1 144 ? 23.602 64.243 16.669 1.00 14.33 144 MET C CA 1
ATOM 4151 C C . MET C 1 144 ? 22.698 64.256 17.901 1.00 14.21 144 MET C C 1
ATOM 4152 O O . MET C 1 144 ? 22.310 63.178 18.403 1.00 14.73 144 MET C O 1
ATOM 4157 N N . ALA C 1 145 ? 22.336 65.426 18.413 1.00 13.88 145 ALA C N 1
ATOM 4158 C CA . ALA C 1 145 ? 21.459 65.494 19.572 1.00 14.77 145 ALA C CA 1
ATOM 4159 C C . ALA C 1 145 ? 20.100 64.896 19.250 1.00 15.10 145 ALA C C 1
ATOM 4160 O O . ALA C 1 145 ? 19.489 64.208 20.081 1.00 16.25 145 ALA C O 1
ATOM 4162 N N . LEU C 1 146 ? 19.635 65.118 18.028 1.00 13.94 146 LEU C N 1
ATOM 4163 C CA . LEU C 1 146 ? 18.388 64.531 17.560 1.00 13.79 146 LEU C CA 1
ATOM 4164 C C . LEU C 1 146 ? 18.508 63.007 17.517 1.00 14.13 146 LEU C C 1
ATOM 4165 O O . LEU C 1 146 ? 17.595 62.327 17.989 1.00 14.55 146 LEU C O 1
ATOM 4170 N N . LEU C 1 147 ? 19.551 62.466 16.916 1.00 13.49 147 LEU C N 1
ATOM 4171 C CA . LEU C 1 147 ? 19.710 61.012 16.810 1.00 13.77 147 LEU C CA 1
ATOM 4172 C C . LEU C 1 147 ? 19.938 60.383 18.177 1.00 14.36 147 LEU C C 1
ATOM 4173 O O . LEU C 1 147 ? 19.475 59.246 18.436 1.00 14.44 147 LEU C O 1
ATOM 4178 N N . ALA C 1 148 ? 20.590 61.111 19.074 1.00 14.65 148 ALA C N 1
ATOM 4179 C CA . ALA C 1 148 ? 20.830 60.596 20.448 1.00 15.96 148 ALA C CA 1
ATOM 4180 C C . ALA C 1 148 ? 19.518 60.288 21.157 1.00 16.44 148 ALA C C 1
ATOM 4181 O O . ALA C 1 148 ? 19.472 59.355 22.019 1.00 18.05 148 ALA C O 1
ATOM 4183 N N . GLU C 1 149 ? 18.480 61.058 20.863 1.00 16.55 149 GLU C N 1
ATOM 4184 C CA . GLU C 1 149 ? 17.174 60.864 21.475 1.00 19.14 149 GLU C CA 1
ATOM 4185 C C . GLU C 1 149 ? 16.232 60.032 20.617 1.00 18.72 149 GLU C C 1
ATOM 4186 O O . GLU C 1 149 ? 15.427 59.257 21.158 1.00 22.64 149 GLU C O 1
ATOM 4192 N N . HIS C 1 150 ? 16.306 60.162 19.287 1.00 17.42 150 HIS C N 1
ATOM 4193 C CA . HIS C 1 150 ? 15.265 59.634 18.405 1.00 16.15 150 HIS C CA 1
ATOM 4194 C C . HIS C 1 150 ? 15.637 58.454 17.501 1.00 15.40 150 HIS C C 1
ATOM 4195 O O . HIS C 1 150 ? 14.787 57.959 16.773 1.00 16.88 150 HIS C O 1
ATOM 4202 N N . SER C 1 151 ? 16.890 58.024 17.491 1.00 14.28 151 SER C N 1
ATOM 4203 C CA . SER C 1 151 ? 17.235 56.803 16.802 1.00 13.75 151 SER C CA 1
ATOM 4204 C C . SER C 1 151 ? 16.538 55.679 17.545 1.00 15.16 151 SER C C 1
ATOM 4205 O O . SER C 1 151 ? 16.543 55.683 18.754 1.00 15.86 151 SER C O 1
ATOM 4208 N N . PRO C 1 152 ? 15.979 54.726 16.808 1.00 15.36 152 PRO C N 1
ATOM 4209 C CA . PRO C 1 152 ? 15.380 53.549 17.456 1.00 16.39 152 PRO C CA 1
ATOM 4210 C C . PRO C 1 152 ? 16.404 52.583 18.018 1.00 17.51 152 PRO C C 1
ATOM 4211 O O . PRO C 1 152 ? 16.038 51.645 18.752 1.00 18.61 152 PRO C O 1
ATOM 4215 N N . ASP C 1 153 ? 17.669 52.740 17.675 1.00 15.01 153 ASP C N 1
ATOM 4216 C CA . ASP C 1 153 ? 18.689 51.762 18.004 1.00 14.92 153 ASP C CA 1
ATOM 4217 C C . ASP C 1 153 ? 19.547 52.297 19.158 1.00 16.21 153 ASP C C 1
ATOM 4218 O O . ASP C 1 153 ? 20.250 53.298 19.018 1.00 14.83 153 ASP C O 1
ATOM 4223 N N . PRO C 1 154 ? 19.546 51.624 20.319 1.00 15.58 154 PRO C N 1
ATOM 4224 C CA . PRO C 1 154 ? 20.318 52.144 21.435 1.00 15.63 154 PRO C CA 1
ATOM 4225 C C . PRO C 1 154 ? 21.826 52.200 21.203 1.00 15.28 154 PRO C C 1
ATOM 4226 O O . PRO C 1 154 ? 22.513 52.949 21.895 1.00 16.25 154 PRO C O 1
ATOM 4230 N N . GLN C 1 155 ? 22.326 51.415 20.266 1.00 15.13 155 GLN C N 1
ATOM 4231 C CA . GLN C 1 155 ? 23.748 51.420 19.969 1.00 15.59 155 GLN C CA 1
ATOM 4232 C C . GLN C 1 155 ? 24.071 52.749 19.247 1.00 15.30 155 GLN C C 1
ATOM 4233 O O . GLN C 1 155 ? 25.100 53.365 19.510 1.00 16.95 155 GLN C O 1
ATOM 4239 N N . LEU C 1 156 ? 23.179 53.194 18.392 1.00 15.27 156 LEU C N 1
ATOM 4240 C CA . LEU C 1 156 ? 23.366 54.513 17.757 1.00 14.71 156 LEU C CA 1
ATOM 4241 C C . LEU C 1 156 ? 23.094 55.626 18.733 1.00 14.80 156 LEU C C 1
ATOM 4242 O O . LEU C 1 156 ? 23.800 56.662 18.760 1.00 14.92 156 LEU C O 1
ATOM 4247 N N . ARG C 1 157 ? 22.060 55.505 19.561 1.00 14.12 157 ARG C N 1
ATOM 4248 C CA . ARG C 1 157 ? 21.812 56.529 20.568 1.00 14.50 157 ARG C CA 1
ATOM 4249 C C . ARG C 1 157 ? 23.024 56.734 21.443 1.00 16.37 157 ARG C C 1
ATOM 4250 O O . ARG C 1 157 ? 23.348 57.877 21.769 1.00 17.51 157 ARG C O 1
ATOM 4258 N N . GLU C 1 158 ? 23.654 55.637 21.830 1.00 16.66 158 GLU C N 1
ATOM 4259 C CA . GLU C 1 158 ? 24.830 55.691 22.699 1.00 18.08 158 GLU C CA 1
ATOM 4260 C C . GLU C 1 158 ? 25.973 56.450 22.019 1.00 17.85 158 GLU C C 1
ATOM 4261 O O . GLU C 1 158 ? 26.598 57.304 22.643 1.00 19.25 158 GLU C O 1
ATOM 4267 N N . LEU C 1 159 ? 26.240 56.124 20.764 1.00 16.34 159 LEU C N 1
ATOM 4268 C CA . LEU C 1 159 ? 27.337 56.756 20.022 1.00 15.78 159 LEU C CA 1
ATOM 4269 C C . LEU C 1 159 ? 27.107 58.262 19.973 1.00 16.22 159 LEU C C 1
ATOM 4270 O O . LEU C 1 159 ? 27.996 59.057 20.314 1.00 17.08 159 LEU C O 1
ATOM 4275 N N . TYR C 1 160 ? 25.950 58.665 19.481 1.00 15.45 160 TYR C N 1
ATOM 4276 C CA . TYR C 1 160 ? 25.660 60.093 19.330 1.00 15.10 160 TYR C CA 1
ATOM 4277 C C . TYR C 1 160 ? 25.629 60.835 20.653 1.00 17.26 160 TYR C C 1
ATOM 4278 O O . TYR C 1 160 ? 26.142 61.953 20.742 1.00 17.58 160 TYR C O 1
ATOM 4287 N N . SER C 1 161 ? 25.103 60.201 21.700 1.00 19.17 161 SER C N 1
ATOM 4288 C CA . SER C 1 161 ? 25.080 60.825 23.023 1.00 20.88 161 SER C CA 1
ATOM 4289 C C . SER C 1 161 ? 26.501 61.069 23.509 1.00 20.69 161 SER C C 1
ATOM 4290 O O . SER C 1 161 ? 26.792 62.127 24.093 1.00 22.90 161 SER C O 1
ATOM 4293 N N . ASP C 1 162 ? 27.370 60.099 23.261 1.00 21.76 162 ASP C N 1
ATOM 4294 C CA . ASP C 1 162 ? 28.751 60.101 23.758 1.00 22.62 162 ASP C CA 1
ATOM 4295 C C . ASP C 1 162 ? 29.571 61.213 23.077 1.00 22.61 162 ASP C C 1
ATOM 4296 O O . ASP C 1 162 ? 30.507 61.724 23.655 1.00 24.52 162 ASP C O 1
ATOM 4301 N N . LEU C 1 163 ? 29.203 61.584 21.852 1.00 19.44 163 LEU C N 1
ATOM 4302 C CA . LEU C 1 163 ? 29.940 62.634 21.111 1.00 19.94 163 LEU C CA 1
ATOM 4303 C C . LEU C 1 163 ? 29.514 64.066 21.416 1.00 20.07 163 LEU C C 1
ATOM 4304 O O . LEU C 1 163 ? 30.260 65.004 21.093 1.00 18.27 163 LEU C O 1
ATOM 4309 N N . LEU C 1 164 ? 28.360 64.282 22.020 1.00 19.46 164 LEU C N 1
ATOM 4310 C CA . LEU C 1 164 ? 27.813 65.633 22.112 1.00 20.85 164 LEU C CA 1
ATOM 4311 C C . LEU C 1 164 ? 28.679 66.645 22.876 1.00 20.72 164 LEU C C 1
ATOM 4312 O O . LEU C 1 164 ? 28.810 67.787 22.438 1.00 20.49 164 LEU C O 1
ATOM 4317 N N . ALA C 1 165 ? 29.225 66.250 24.032 1.00 21.05 165 ALA C N 1
ATOM 4318 C CA . ALA C 1 165 ? 29.967 67.210 24.861 1.00 21.77 165 ALA C CA 1
ATOM 4319 C C . ALA C 1 165 ? 31.211 67.738 24.154 1.00 21.85 165 ALA C C 1
ATOM 4320 O O . ALA C 1 165 ? 31.504 68.945 24.235 1.00 21.20 165 ALA C O 1
ATOM 4322 N N . SER C 1 166 ? 31.947 66.866 23.476 1.00 21.95 166 SER C N 1
ATOM 4323 C CA . SER C 1 166 ? 33.159 67.308 22.822 1.00 22.72 166 SER C CA 1
ATOM 4324 C C . SER C 1 166 ? 32.806 68.180 21.622 1.00 23.47 166 SER C C 1
ATOM 4325 O O . SER C 1 166 ? 33.496 69.139 21.327 1.00 21.44 166 SER C O 1
ATOM 4328 N N . GLU C 1 167 ? 31.714 67.879 20.939 1.00 21.79 167 GLU C N 1
ATOM 4329 C CA . GLU C 1 167 ? 31.294 68.730 19.843 1.00 22.84 167 GLU C CA 1
ATOM 4330 C C . GLU C 1 167 ? 30.882 70.149 20.281 1.00 20.79 167 GLU C C 1
ATOM 4331 O O . GLU C 1 167 ? 31.256 71.146 19.650 1.00 21.39 167 GLU C O 1
ATOM 4337 N N . ALA C 1 168 ? 30.205 70.277 21.408 1.00 20.59 168 ALA C N 1
ATOM 4338 C CA . ALA C 1 168 ? 29.920 71.603 22.005 1.00 21.30 168 ALA C CA 1
ATOM 4339 C C . ALA C 1 168 ? 31.193 72.376 22.448 1.00 19.38 168 ALA C C 1
ATOM 4340 O O . ALA C 1 168 ? 31.296 73.608 22.291 1.00 20.01 168 ALA C O 1
ATOM 4342 N N . ARG C 1 169 ? 32.189 71.650 22.944 1.00 18.76 169 ARG C N 1
ATOM 4343 C CA . ARG C 1 169 ? 33.493 72.278 23.195 1.00 17.10 169 ARG C CA 1
ATOM 4344 C C . ARG C 1 169 ? 34.089 72.829 21.899 1.00 17.18 169 ARG C C 1
ATOM 4345 O O . ARG C 1 169 ? 34.734 73.877 21.899 1.00 17.65 169 ARG C O 1
ATOM 4353 N N . HIS C 1 170 ? 33.865 72.131 20.797 1.00 15.98 170 HIS C N 1
ATOM 4354 C CA . HIS C 1 170 ? 34.510 72.497 19.544 1.00 15.94 170 HIS C CA 1
ATOM 4355 C C . HIS C 1 170 ? 33.907 73.779 18.965 1.00 14.45 170 HIS C C 1
ATOM 4356 O O . HIS C 1 170 ? 34.667 74.712 18.587 1.00 14.61 170 HIS C O 1
ATOM 4363 N N . PHE C 1 171 ? 32.575 73.863 18.870 1.00 14.89 171 PHE C N 1
ATOM 4364 C CA . PHE C 1 171 ? 32.052 75.129 18.362 1.00 15.38 171 PHE C CA 1
ATOM 4365 C C . PHE C 1 171 ? 32.288 76.257 19.366 1.00 15.31 171 PHE C C 1
ATOM 4366 O O . PHE C 1 171 ? 32.500 77.411 18.993 1.00 15.29 171 PHE C O 1
ATOM 4374 N N . GLY C 1 172 ? 32.321 75.922 20.650 1.00 14.81 172 GLY C N 1
ATOM 4375 C CA . GLY C 1 172 ? 32.642 76.925 21.641 1.00 15.89 172 GLY C CA 1
ATOM 4376 C C . GLY C 1 172 ? 34.056 77.470 21.427 1.00 14.64 172 GLY C C 1
ATOM 4377 O O . GLY C 1 172 ? 34.310 78.676 21.533 1.00 15.04 172 GLY C O 1
ATOM 4378 N N . LEU C 1 173 ? 34.986 76.584 21.107 1.00 13.81 173 LEU C N 1
ATOM 4379 C CA . LEU C 1 173 ? 36.359 76.994 20.895 1.00 12.74 173 LEU C CA 1
ATOM 4380 C C . LEU C 1 173 ? 36.483 77.903 19.667 1.00 13.23 173 LEU C C 1
ATOM 4381 O O . LEU C 1 173 ? 37.189 78.902 19.717 1.00 13.91 173 LEU C O 1
ATOM 4386 N N . TYR C 1 174 ? 35.830 77.528 18.575 1.00 13.30 174 TYR C N 1
ATOM 4387 C CA . TYR C 1 174 ? 35.915 78.353 17.383 1.00 13.85 174 TYR C CA 1
ATOM 4388 C C . TYR C 1 174 ? 35.371 79.750 17.650 1.00 13.53 174 TYR C C 1
ATOM 4389 O O . TYR C 1 174 ? 35.911 80.723 17.119 1.00 14.44 174 TYR C O 1
ATOM 4398 N N . TRP C 1 175 ? 34.330 79.873 18.465 1.00 13.98 175 TRP C N 1
ATOM 4399 C CA . TRP C 1 175 ? 33.843 81.205 18.862 1.00 15.50 175 TRP C CA 1
ATOM 4400 C C . TRP C 1 175 ? 34.925 81.949 19.626 1.00 14.79 175 TRP C C 1
ATOM 4401 O O . TRP C 1 175 ? 35.226 83.104 19.338 1.00 15.18 175 TRP C O 1
ATOM 4412 N N . VAL C 1 176 ? 35.487 81.296 20.632 1.00 14.06 176 VAL C N 1
ATOM 4413 C CA . VAL C 1 176 ? 36.546 81.927 21.446 1.00 14.14 176 VAL C CA 1
ATOM 4414 C C . VAL C 1 176 ? 37.721 82.382 20.585 1.00 14.04 176 VAL C C 1
ATOM 4415 O O . VAL C 1 176 ? 38.274 83.476 20.799 1.00 15.81 176 VAL C O 1
ATOM 4419 N N . LEU C 1 177 ? 38.136 81.580 19.606 1.00 14.16 177 LEU C N 1
ATOM 4420 C CA . LEU C 1 177 ? 39.273 81.945 18.757 1.00 14.67 177 LEU C CA 1
ATOM 4421 C C . LEU C 1 177 ? 38.961 83.243 18.032 1.00 14.44 177 LEU C C 1
ATOM 4422 O O . LEU C 1 177 ? 39.848 84.103 17.871 1.00 15.78 177 LEU C O 1
ATOM 4427 N N . CYS C 1 178 ? 37.703 83.419 17.633 1.00 15.09 178 CYS C N 1
ATOM 4428 C CA . CYS C 1 178 ? 37.276 84.693 17.023 1.00 15.66 178 CYS C CA 1
ATOM 4429 C C . CYS C 1 178 ? 37.255 85.843 18.041 1.00 15.80 178 CYS C C 1
ATOM 4430 O O . CYS C 1 178 ? 37.804 86.949 17.771 1.00 16.16 178 CYS C O 1
ATOM 4433 N N . GLU C 1 179 ? 36.652 85.591 19.185 1.00 15.64 179 GLU C N 1
ATOM 4434 C CA . GLU C 1 179 ? 36.421 86.606 20.225 1.00 18.45 179 GLU C CA 1
ATOM 4435 C C . GLU C 1 179 ? 37.714 87.181 20.762 1.00 18.54 179 GLU C C 1
ATOM 4436 O O . GLU C 1 179 ? 37.733 88.339 21.170 1.00 20.89 179 GLU C O 1
ATOM 4442 N N . GLN C 1 180 ? 38.789 86.385 20.758 1.00 17.71 180 GLN C N 1
ATOM 4443 C CA . GLN C 1 180 ? 40.095 86.889 21.214 1.00 18.39 180 GLN C CA 1
ATOM 4444 C C . GLN C 1 180 ? 40.804 87.742 20.186 1.00 19.27 180 GLN C C 1
ATOM 4445 O O . GLN C 1 180 ? 41.846 88.340 20.493 1.00 22.29 180 GLN C O 1
ATOM 4451 N N . ARG C 1 181 ? 40.314 87.754 18.946 1.00 18.71 181 ARG C N 1
ATOM 4452 C CA . ARG C 1 181 ? 41.050 88.374 17.829 1.00 17.90 181 ARG C CA 1
ATOM 4453 C C . ARG C 1 181 ? 40.345 89.504 17.085 1.00 20.07 181 ARG C C 1
ATOM 4454 O O . ARG C 1 181 ? 41.011 90.263 16.356 1.00 22.33 181 ARG C O 1
ATOM 4462 N N . TYR C 1 182 ? 39.025 89.566 17.206 1.00 19.10 182 TYR C N 1
ATOM 4463 C CA . TYR C 1 182 ? 38.194 90.522 16.462 1.00 18.60 182 TYR C CA 1
ATOM 4464 C C . TYR C 1 182 ? 37.184 91.189 17.382 1.00 19.94 182 TYR C C 1
ATOM 4465 O O . TYR C 1 182 ? 36.725 90.611 18.354 1.00 20.00 182 TYR C O 1
ATOM 4474 N N . PRO C 1 183 ? 36.796 92.424 17.058 1.00 21.90 183 PRO C N 1
ATOM 4475 C CA . PRO C 1 183 ? 35.730 93.080 17.797 1.00 22.83 183 PRO C CA 1
ATOM 4476 C C . PRO C 1 183 ? 34.441 92.263 17.758 1.00 22.01 183 PRO C C 1
ATOM 4477 O O . PRO C 1 183 ? 34.108 91.695 16.704 1.00 21.31 183 PRO C O 1
ATOM 4481 N N . ARG C 1 184 ? 33.752 92.190 18.893 1.00 23.19 184 ARG C N 1
ATOM 4482 C CA . ARG C 1 184 ? 32.595 91.293 19.059 1.00 25.27 184 ARG C CA 1
ATOM 4483 C C . ARG C 1 184 ? 31.480 91.566 18.067 1.00 26.19 184 ARG C C 1
ATOM 4484 O O . ARG C 1 184 ? 30.926 90.636 17.482 1.00 23.78 184 ARG C O 1
ATOM 4492 N N . GLU C 1 185 ? 31.135 92.838 17.888 1.00 25.79 185 GLU C N 1
ATOM 4493 C CA . GLU C 1 185 ? 30.091 93.215 16.922 1.00 27.57 185 GLU C CA 1
ATOM 4494 C C . GLU C 1 185 ? 30.381 92.718 15.499 1.00 24.58 185 GLU C C 1
ATOM 4495 O O . GLU C 1 185 ? 29.462 92.311 14.779 1.00 23.78 185 GLU C O 1
ATOM 4501 N N . LEU C 1 186 ? 31.644 92.739 15.100 1.00 22.36 186 LEU C N 1
ATOM 4502 C CA . LEU C 1 186 ? 32.059 92.330 13.781 1.00 23.69 186 LEU C CA 1
ATOM 4503 C C . LEU C 1 186 ? 31.795 90.821 13.626 1.00 22.04 186 LEU C C 1
ATOM 4504 O O . LEU C 1 186 ? 31.361 90.354 12.560 1.00 20.07 186 LEU C O 1
ATOM 4509 N N . ILE C 1 187 ? 32.101 90.082 14.689 1.00 19.59 187 ILE C N 1
ATOM 4510 C CA . ILE C 1 187 ? 31.968 88.618 14.643 1.00 18.01 187 ILE C CA 1
ATOM 4511 C C . ILE C 1 187 ? 30.477 88.250 14.605 1.00 18.08 187 ILE C C 1
ATOM 4512 O O . ILE C 1 187 ? 30.067 87.361 13.826 1.00 18.86 187 ILE C O 1
ATOM 4517 N N . VAL C 1 188 ? 29.687 88.922 15.425 1.00 18.95 188 VAL C N 1
ATOM 4518 C CA . VAL C 1 188 ? 28.236 88.635 15.517 1.00 20.00 188 VAL C CA 1
ATOM 4519 C C . VAL C 1 188 ? 27.586 88.900 14.165 1.00 19.58 188 VAL C C 1
ATOM 4520 O O . VAL C 1 188 ? 26.854 88.056 13.625 1.00 18.93 188 VAL C O 1
ATOM 4524 N N . GLU C 1 189 ? 27.899 90.043 13.562 1.00 20.94 189 GLU C N 1
ATOM 4525 C CA . GLU C 1 189 ? 27.355 90.341 12.226 1.00 22.64 189 GLU C CA 1
ATOM 4526 C C . GLU C 1 189 ? 27.735 89.317 11.177 1.00 19.92 189 GLU C C 1
ATOM 4527 O O . GLU C 1 189 ? 26.875 88.867 10.395 1.00 19.79 189 GLU C O 1
ATOM 4533 N N . ARG C 1 190 ? 29.004 88.936 11.130 1.00 17.71 190 ARG C N 1
ATOM 4534 C CA . ARG C 1 190 ? 29.451 87.984 10.138 1.00 15.89 190 ARG C CA 1
ATOM 4535 C C . ARG C 1 190 ? 28.794 86.608 10.374 1.00 16.51 190 ARG C C 1
ATOM 4536 O O . ARG C 1 190 ? 28.428 85.933 9.421 1.00 15.75 190 ARG C O 1
ATOM 4544 N N . LEU C 1 191 ? 28.662 86.207 11.633 1.00 16.27 191 LEU C N 1
ATOM 4545 C CA . LEU C 1 191 ? 28.026 84.914 11.942 1.00 15.90 191 LEU C CA 1
ATOM 4546 C C . LEU C 1 191 ? 26.564 84.912 11.485 1.00 15.65 191 LEU C C 1
ATOM 4547 O O . LEU C 1 191 ? 26.098 83.933 10.915 1.00 15.21 191 LEU C O 1
ATOM 4552 N N . GLU C 1 192 ? 25.868 86.020 11.689 1.00 16.49 192 GLU C N 1
ATOM 4553 C CA . GLU C 1 192 ? 24.471 86.074 11.273 1.00 17.18 192 GLU C CA 1
ATOM 4554 C C . GLU C 1 192 ? 24.341 85.923 9.770 1.00 17.19 192 GLU C C 1
ATOM 4555 O O . GLU C 1 192 ? 23.415 85.258 9.312 1.00 16.98 192 GLU C O 1
ATOM 4561 N N . VAL C 1 193 ? 25.244 86.526 8.992 1.00 16.35 193 VAL C N 1
ATOM 4562 C CA . VAL C 1 193 ? 25.248 86.366 7.547 1.00 17.12 193 VAL C CA 1
ATOM 4563 C C . VAL C 1 193 ? 25.523 84.924 7.153 1.00 16.03 193 VAL C C 1
ATOM 4564 O O . VAL C 1 193 ? 24.799 84.320 6.327 1.00 16.45 193 VAL C O 1
ATOM 4568 N N . LEU C 1 194 ? 26.577 84.359 7.744 1.00 13.98 194 LEU C N 1
ATOM 4569 C CA . LEU C 1 194 ? 26.987 82.997 7.410 1.00 14.30 194 LEU C CA 1
ATOM 4570 C C . LEU C 1 194 ? 25.948 81.965 7.846 1.00 13.68 194 LEU C C 1
ATOM 4571 O O . LEU C 1 194 ? 25.747 80.979 7.154 1.00 14.44 194 LEU C O 1
ATOM 4576 N N . ALA C 1 195 ? 25.263 82.242 8.940 1.00 14.45 195 ALA C N 1
ATOM 4577 C CA . ALA C 1 195 ? 24.230 81.306 9.420 1.00 14.20 195 ALA C CA 1
ATOM 4578 C C . ALA C 1 195 ? 23.048 81.202 8.457 1.00 14.84 195 ALA C C 1
ATOM 4579 O O . ALA C 1 195 ? 22.428 80.143 8.312 1.00 15.16 195 ALA C O 1
ATOM 4581 N N . LEU C 1 196 ? 22.718 82.288 7.774 1.00 14.88 196 LEU C N 1
ATOM 4582 C CA . LEU C 1 196 ? 21.654 82.224 6.775 1.00 15.46 196 LEU C CA 1
ATOM 4583 C C . LEU C 1 196 ? 22.121 81.446 5.543 1.00 14.76 196 LEU C C 1
ATOM 4584 O O . LEU C 1 196 ? 21.315 80.758 4.903 1.00 15.84 196 LEU C O 1
ATOM 4589 N N . ALA C 1 197 ? 23.399 81.590 5.176 1.00 13.57 197 ALA C N 1
ATOM 4590 C CA . ALA C 1 197 ? 23.968 80.788 4.087 1.00 14.83 197 ALA C CA 1
ATOM 4591 C C . ALA C 1 197 ? 23.916 79.303 4.473 1.00 14.71 197 ALA C C 1
ATOM 4592 O O . ALA C 1 197 ? 23.684 78.436 3.633 1.00 14.75 197 ALA C O 1
ATOM 4594 N N . GLU C 1 198 ? 24.152 79.046 5.752 1.00 13.79 198 GLU C N 1
ATOM 4595 C CA . GLU C 1 198 ? 24.169 77.658 6.257 1.00 13.99 198 GLU C CA 1
ATOM 4596 C C . GLU C 1 198 ? 22.777 77.006 6.172 1.00 13.78 198 GLU C C 1
ATOM 4597 O O . GLU C 1 198 ? 22.654 75.845 5.768 1.00 13.88 198 GLU C O 1
ATOM 4603 N N . VAL C 1 199 ? 21.729 77.742 6.496 1.00 13.51 199 VAL C N 1
ATOM 4604 C CA . VAL C 1 199 ? 20.359 77.281 6.296 1.00 14.15 199 VAL C CA 1
ATOM 4605 C C . VAL C 1 199 ? 20.057 77.089 4.812 1.00 14.62 199 VAL C C 1
ATOM 4606 O O . VAL C 1 199 ? 19.468 76.077 4.404 1.00 15.04 199 VAL C O 1
ATOM 4610 N N . LYS C 1 200 ? 20.450 78.049 3.984 1.00 15.16 200 LYS C N 1
ATOM 4611 C CA . LYS C 1 200 ? 20.221 77.859 2.563 1.00 15.65 200 LYS C CA 1
ATOM 4612 C C . LYS C 1 200 ? 20.845 76.557 2.054 1.00 16.07 200 LYS C C 1
ATOM 4613 O O . LYS C 1 200 ? 20.241 75.868 1.278 1.00 16.24 200 LYS C O 1
ATOM 4619 N N . ALA C 1 201 ? 22.040 76.225 2.543 1.00 15.56 201 ALA C N 1
ATOM 4620 C CA . ALA C 1 201 ? 22.773 75.033 2.134 1.00 14.96 201 ALA C CA 1
ATOM 4621 C C . ALA C 1 201 ? 22.086 73.722 2.543 1.00 15.42 201 ALA C C 1
ATOM 4622 O O . ALA C 1 201 ? 22.462 72.654 2.044 1.00 15.88 201 ALA C O 1
ATOM 4624 N N . LEU C 1 202 ? 21.095 73.815 3.417 1.00 15.11 202 LEU C N 1
ATOM 4625 C CA . LEU C 1 202 ? 20.269 72.658 3.798 1.00 14.79 202 LEU C CA 1
ATOM 4626 C C . LEU C 1 202 ? 18.869 72.633 3.159 1.00 15.19 202 LEU C C 1
ATOM 4627 O O . LEU C 1 202 ? 18.060 71.775 3.478 1.00 15.25 202 LEU C O 1
ATOM 4632 N N . GLU C 1 203 ? 18.574 73.584 2.269 1.00 15.71 203 GLU C N 1
ATOM 4633 C CA . GLU C 1 203 ? 17.308 73.564 1.546 1.00 16.56 203 GLU C CA 1
ATOM 4634 C C . GLU C 1 203 ? 17.241 72.422 0.554 1.00 16.18 203 GLU C C 1
ATOM 4635 O O . GLU C 1 203 ? 18.252 71.962 0.088 1.00 17.98 203 GLU C O 1
ATOM 4641 N N . GLY C 1 204 ? 16.010 72.030 0.243 1.00 17.93 204 GLY C N 1
ATOM 4642 C CA . GLY C 1 204 ? 15.725 71.034 -0.765 1.00 19.41 204 GLY C CA 1
ATOM 4643 C C . GLY C 1 204 ? 15.083 69.794 -0.185 1.00 19.80 204 GLY C C 1
ATOM 4644 O O . GLY C 1 204 ? 14.837 69.691 1.033 1.00 19.71 204 GLY C O 1
ATOM 4645 N N . ALA C 1 205 ? 14.856 68.849 -1.088 1.00 19.96 205 ALA C N 1
ATOM 4646 C CA . ALA C 1 205 ? 14.265 67.563 -0.768 1.00 20.21 205 ALA C CA 1
ATOM 4647 C C . ALA C 1 205 ? 15.244 66.484 -1.125 1.00 19.64 205 ALA C C 1
ATOM 4648 O O . ALA C 1 205 ? 15.939 66.529 -2.137 1.00 20.95 205 ALA C O 1
ATOM 4650 N N . LEU C 1 206 ? 15.322 65.485 -0.264 1.00 19.58 206 LEU C N 1
ATOM 4651 C CA . LEU C 1 206 ? 16.255 64.401 -0.483 1.00 19.28 206 LEU C CA 1
ATOM 4652 C C . LEU C 1 206 ? 15.992 63.595 -1.768 1.00 22.08 206 LEU C C 1
ATOM 4653 O O . LEU C 1 206 ? 14.917 63.020 -1.942 1.00 21.85 206 LEU C O 1
ATOM 4658 N N . THR C 1 207 ? 17.015 63.530 -2.618 1.00 23.46 207 THR C N 1
ATOM 4659 C CA . THR C 1 207 ? 16.950 62.872 -3.924 1.00 25.19 207 THR C CA 1
ATOM 4660 C C . THR C 1 207 ? 16.523 61.391 -3.870 1.00 24.41 207 THR C C 1
ATOM 4661 O O . THR C 1 207 ? 15.579 60.975 -4.547 1.00 27.63 207 THR C O 1
ATOM 4665 N N . ARG C 1 208 ? 17.229 60.610 -3.069 1.00 22.57 208 ARG C N 1
ATOM 4666 C CA . ARG C 1 208 ? 16.943 59.201 -2.866 1.00 20.86 208 ARG C CA 1
ATOM 4667 C C . ARG C 1 208 ? 17.258 58.893 -1.401 1.00 19.05 208 ARG C C 1
ATOM 4668 O O . ARG C 1 208 ? 18.129 59.561 -0.813 1.00 18.45 208 ARG C O 1
ATOM 4676 N N . PRO C 1 209 ? 16.610 57.869 -0.819 1.00 17.69 209 PRO C N 1
ATOM 4677 C CA . PRO C 1 209 ? 16.835 57.559 0.591 1.00 17.52 209 PRO C CA 1
ATOM 4678 C C . PRO C 1 209 ? 18.310 57.345 0.960 1.00 16.83 209 PRO C C 1
ATOM 4679 O O . PRO C 1 209 ? 18.775 57.820 1.998 1.00 16.06 209 PRO C O 1
ATOM 4683 N N . GLU C 1 210 ? 19.044 56.654 0.104 1.00 16.64 210 GLU C N 1
ATOM 4684 C CA . GLU C 1 210 ? 20.451 56.360 0.364 1.00 18.72 210 GLU C CA 1
ATOM 4685 C C . GLU C 1 210 ? 21.358 57.585 0.238 1.00 16.71 210 GLU C C 1
ATOM 4686 O O . GLU C 1 210 ? 22.559 57.473 0.489 1.00 17.75 210 GLU C O 1
ATOM 4692 N N . ASP C 1 211 ? 20.825 58.726 -0.192 1.00 16.57 211 ASP C N 1
ATOM 4693 C CA . ASP C 1 211 ? 21.624 59.957 -0.264 1.00 17.04 211 ASP C CA 1
ATOM 4694 C C . ASP C 1 211 ? 21.669 60.770 1.043 1.00 15.54 211 ASP C C 1
ATOM 4695 O O . ASP C 1 211 ? 22.292 61.850 1.093 1.00 14.96 211 ASP C O 1
ATOM 4700 N N . VAL C 1 212 ? 21.042 60.239 2.103 1.00 13.76 212 VAL C N 1
ATOM 4701 C CA . VAL C 1 212 ? 21.069 60.917 3.411 1.00 13.10 212 VAL C CA 1
ATOM 4702 C C . VAL C 1 212 ? 22.505 60.992 3.936 1.00 13.55 212 VAL C C 1
ATOM 4703 O O . VAL C 1 212 ? 23.295 60.061 3.730 1.00 13.67 212 VAL C O 1
ATOM 4707 N N . ARG C 1 213 ? 22.843 62.113 4.600 1.00 11.63 213 ARG C N 1
ATOM 4708 C CA . ARG C 1 213 ? 24.193 62.344 5.104 1.00 12.72 213 ARG C CA 1
ATOM 4709 C C . ARG C 1 213 ? 24.062 63.154 6.375 1.00 12.78 213 ARG C C 1
ATOM 4710 O O . ARG C 1 213 ? 22.998 63.626 6.680 1.00 12.49 213 ARG C O 1
ATOM 4718 N N . MET C 1 214 ? 25.150 63.349 7.100 1.00 13.15 214 MET C N 1
ATOM 4719 C CA . MET C 1 214 ? 25.084 64.215 8.260 1.00 14.09 214 MET C CA 1
ATOM 4720 C C . MET C 1 214 ? 24.598 65.613 7.913 1.00 13.42 214 MET C C 1
ATOM 4721 O O . MET C 1 214 ? 23.895 66.225 8.718 1.00 13.66 214 MET C O 1
ATOM 4726 N N . HIS C 1 215 ? 24.962 66.104 6.738 1.00 12.96 215 HIS C N 1
ATOM 4727 C CA . HIS C 1 215 ? 24.608 67.458 6.295 1.00 13.31 215 HIS C CA 1
ATOM 4728 C C . HIS C 1 215 ? 23.786 67.470 5.000 1.00 13.42 215 HIS C C 1
ATOM 4729 O O . HIS C 1 215 ? 23.804 68.463 4.253 1.00 13.74 215 HIS C O 1
ATOM 4736 N N . SER C 1 216 ? 23.022 66.395 4.762 1.00 13.18 216 SER C N 1
ATOM 4737 C CA . SER C 1 216 ? 22.014 66.401 3.714 1.00 13.11 216 SER C CA 1
ATOM 4738 C C . SER C 1 216 ? 20.856 67.288 4.042 1.00 13.73 216 SER C C 1
ATOM 4739 O O . SER C 1 216 ? 20.702 67.782 5.176 1.00 13.27 216 SER C O 1
ATOM 4742 N N . CYS C 1 217 ? 19.986 67.515 3.050 1.00 13.33 217 CYS C N 1
ATOM 4743 C CA . CYS C 1 217 ? 18.986 68.571 3.213 1.00 14.38 217 CYS C CA 1
ATOM 4744 C C . CYS C 1 217 ? 17.963 68.281 4.269 1.00 13.44 217 CYS C C 1
ATOM 4745 O O . CYS C 1 217 ? 17.624 67.113 4.534 1.00 13.68 217 CYS C O 1
ATOM 4748 N N . GLY C 1 218 ? 17.455 69.346 4.893 1.00 12.91 218 GLY C N 1
ATOM 4749 C CA . GLY C 1 218 ? 16.354 69.206 5.865 1.00 13.80 218 GLY C CA 1
ATOM 4750 C C . GLY C 1 218 ? 16.370 70.234 6.951 1.00 14.29 218 GLY C C 1
ATOM 4751 O O . GLY C 1 218 ? 16.958 70.023 8.032 1.00 14.05 218 GLY C O 1
ATOM 4752 N N . VAL C 1 219 ? 15.728 71.366 6.677 1.00 14.18 219 VAL C N 1
ATOM 4753 C CA . VAL C 1 219 ? 15.681 72.422 7.642 1.00 15.62 219 VAL C CA 1
ATOM 4754 C C . VAL C 1 219 ? 14.241 72.955 7.728 1.00 16.97 219 VAL C C 1
ATOM 4755 O O . VAL C 1 219 ? 13.541 73.064 6.717 1.00 17.19 219 VAL C O 1
ATOM 4759 N N . ASP C 1 220 ? 13.860 73.289 8.955 1.00 18.42 220 ASP C N 1
ATOM 4760 C CA . ASP C 1 220 ? 12.536 73.841 9.319 1.00 20.35 220 ASP C CA 1
ATOM 4761 C C . ASP C 1 220 ? 12.686 75.351 9.318 1.00 21.69 220 ASP C C 1
ATOM 4762 O O . ASP C 1 220 ? 13.291 75.931 10.218 1.00 19.75 220 ASP C O 1
ATOM 4767 N N . VAL C 1 221 ? 12.060 75.995 8.347 1.00 24.93 221 VAL C N 1
ATOM 4768 C CA . VAL C 1 221 ? 12.140 77.439 8.257 1.00 28.12 221 VAL C CA 1
ATOM 4769 C C . VAL C 1 221 ? 10.845 78.101 8.760 1.00 30.43 221 VAL C C 1
ATOM 4770 O O . VAL C 1 221 ? 10.687 79.305 8.622 1.00 36.32 221 VAL C O 1
ATOM 4774 N N . THR C 1 222 ? 9.974 77.340 9.431 1.00 32.80 222 THR C N 1
ATOM 4775 C CA . THR C 1 222 ? 8.641 77.855 9.833 1.00 33.36 222 THR C CA 1
ATOM 4776 C C . THR C 1 222 ? 8.699 79.091 10.738 1.00 35.84 222 THR C C 1
ATOM 4777 O O . THR C 1 222 ? 7.675 79.768 10.884 1.00 41.21 222 THR C O 1
ATOM 4781 N N . GLN C 1 223 ? 9.863 79.378 11.343 1.00 34.72 223 GLN C N 1
ATOM 4782 C CA . GLN C 1 223 ? 10.069 80.545 12.219 1.00 35.64 223 GLN C CA 1
ATOM 4783 C C . GLN C 1 223 ? 11.342 81.358 11.872 1.00 36.28 223 GLN C C 1
ATOM 4784 O O . GLN C 1 223 ? 11.890 82.102 12.704 1.00 32.85 223 GLN C O 1
ATOM 4790 N N . ILE C 1 224 ? 11.774 81.242 10.616 1.00 36.54 224 ILE C N 1
ATOM 4791 C CA . ILE C 1 224 ? 13.003 81.883 10.135 1.00 38.10 224 ILE C CA 1
ATOM 4792 C C . ILE C 1 224 ? 12.944 83.419 10.229 1.00 38.20 224 ILE C C 1
ATOM 4793 O O . ILE C 1 224 ? 13.962 84.058 10.490 1.00 39.43 224 ILE C O 1
ATOM 4798 N N . SER C 1 225 ? 11.754 83.997 10.039 1.00 38.53 225 SER C N 1
ATOM 4799 C CA . SER C 1 225 ? 11.579 85.455 10.124 1.00 39.53 225 SER C CA 1
ATOM 4800 C C . SER C 1 225 ? 11.396 85.897 11.575 1.00 42.50 225 SER C C 1
ATOM 4801 O O . SER C 1 225 ? 11.508 87.086 11.893 1.00 46.44 225 SER C O 1
ATOM 4804 N N . TRP D 1 25 ? 47.178 46.991 50.128 1.00 31.36 25 TRP D N 1
ATOM 4805 C CA . TRP D 1 25 ? 47.955 47.664 49.050 1.00 30.67 25 TRP D CA 1
ATOM 4806 C C . TRP D 1 25 ? 47.043 48.431 48.088 1.00 29.98 25 TRP D C 1
ATOM 4807 O O . TRP D 1 25 ? 47.249 49.605 47.831 1.00 30.76 25 TRP D O 1
ATOM 4818 N N . LEU D 1 26 ? 46.036 47.745 47.560 1.00 31.00 26 LEU D N 1
ATOM 4819 C CA . LEU D 1 26 ? 45.208 48.274 46.481 1.00 27.88 26 LEU D CA 1
ATOM 4820 C C . LEU D 1 26 ? 44.004 49.024 47.022 1.00 30.11 26 LEU D C 1
ATOM 4821 O O . LEU D 1 26 ? 43.354 48.556 47.951 1.00 30.65 26 LEU D O 1
ATOM 4826 N N . ALA D 1 27 ? 43.683 50.141 46.383 1.00 28.86 27 ALA D N 1
ATOM 4827 C CA . ALA D 1 27 ? 42.611 51.035 46.849 1.00 30.76 27 ALA D CA 1
ATOM 4828 C C . ALA D 1 27 ? 41.243 50.713 46.243 1.00 33.09 27 ALA D C 1
ATOM 4829 O O . ALA D 1 27 ? 40.244 51.329 46.624 1.00 34.19 27 ALA D O 1
ATOM 4831 N N . ALA D 1 28 ? 41.192 49.755 45.315 1.00 30.77 28 ALA D N 1
ATOM 4832 C CA . ALA D 1 28 ? 39.952 49.382 44.626 1.00 30.36 28 ALA D CA 1
ATOM 4833 C C . ALA D 1 28 ? 40.210 48.122 43.813 1.00 30.00 28 ALA D C 1
ATOM 4834 O O . ALA D 1 28 ? 41.310 47.961 43.281 1.00 29.04 28 ALA D O 1
ATOM 4836 N N . PRO D 1 29 ? 39.212 47.227 43.708 1.00 29.88 29 PRO D N 1
ATOM 4837 C CA . PRO D 1 29 ? 39.369 45.944 43.038 1.00 28.94 29 PRO D CA 1
ATOM 4838 C C . PRO D 1 29 ? 39.221 46.050 41.518 1.00 28.57 29 PRO D C 1
ATOM 4839 O O . PRO D 1 29 ? 38.697 47.033 41.002 1.00 28.25 29 PRO D O 1
ATOM 4843 N N . THR D 1 30 ? 39.747 45.045 40.833 1.00 26.14 30 THR D N 1
ATOM 4844 C CA . THR D 1 30 ? 39.642 44.926 39.394 1.00 25.63 30 THR D CA 1
ATOM 4845 C C . THR D 1 30 ? 38.174 44.695 39.021 1.00 26.85 30 THR D C 1
ATOM 4846 O O . THR D 1 30 ? 37.466 43.983 39.718 1.00 25.36 30 THR D O 1
ATOM 4850 N N . SER D 1 31 ? 37.730 45.301 37.923 1.00 25.57 31 SER D N 1
ATOM 4851 C CA . SER D 1 31 ? 36.367 45.087 37.432 1.00 25.80 31 SER D CA 1
ATOM 4852 C C . SER D 1 31 ? 36.251 43.735 36.731 1.00 25.10 31 SER D C 1
ATOM 4853 O O . SER D 1 31 ? 37.213 43.217 36.157 1.00 24.82 31 SER D O 1
ATOM 4856 N N . TRP D 1 32 ? 35.047 43.175 36.738 1.00 24.22 32 TRP D N 1
ATOM 4857 C CA . TRP D 1 32 ? 34.810 41.899 36.069 1.00 23.75 32 TRP D CA 1
ATOM 4858 C C . TRP D 1 32 ? 34.959 42.033 34.549 1.00 23.16 32 TRP D C 1
ATOM 4859 O O . TRP D 1 32 ? 35.267 41.042 33.885 1.00 24.89 32 TRP D O 1
ATOM 4870 N N . SER D 1 33 ? 34.788 43.249 34.031 1.00 23.93 33 SER D N 1
ATOM 4871 C CA . SER D 1 33 ? 35.046 43.516 32.614 1.00 24.45 33 SER D CA 1
ATOM 4872 C C . SER D 1 33 ? 36.471 43.091 32.247 1.00 23.65 33 SER D C 1
ATOM 4873 O O . SER D 1 33 ? 36.685 42.486 31.197 1.00 22.75 33 SER D O 1
ATOM 4876 N N . TRP D 1 34 ? 37.422 43.352 33.147 1.00 23.26 34 TRP D N 1
ATOM 4877 C CA . TRP D 1 34 ? 38.819 42.986 32.855 1.00 22.10 34 TRP D CA 1
ATOM 4878 C C . TRP D 1 34 ? 38.962 41.478 32.734 1.00 22.60 34 TRP D C 1
ATOM 4879 O O . TRP D 1 34 ? 39.650 40.987 31.840 1.00 22.45 34 TRP D O 1
ATOM 4890 N N . VAL D 1 35 ? 38.337 40.734 33.648 1.00 21.85 35 VAL D N 1
ATOM 4891 C CA . VAL D 1 35 ? 38.423 39.285 33.648 1.00 22.37 35 VAL D CA 1
ATOM 4892 C C . VAL D 1 35 ? 37.808 38.720 32.348 1.00 22.12 35 VAL D C 1
ATOM 4893 O O . VAL D 1 35 ? 38.317 37.764 31.746 1.00 22.77 35 VAL D O 1
ATOM 4897 N N . GLU D 1 36 ? 36.695 39.310 31.930 1.00 23.93 36 GLU D N 1
ATOM 4898 C CA . GLU D 1 36 ? 36.028 38.855 30.703 1.00 24.79 36 GLU D CA 1
ATOM 4899 C C . GLU D 1 36 ? 36.925 39.066 29.476 1.00 25.47 36 GLU D C 1
ATOM 4900 O O . GLU D 1 36 ? 37.070 38.165 28.648 1.00 24.31 36 GLU D O 1
ATOM 4906 N N . GLN D 1 37 ? 37.486 40.268 29.399 1.00 23.65 37 GLN D N 1
ATOM 4907 C CA . GLN D 1 37 ? 38.473 40.669 28.386 1.00 23.75 37 GLN D CA 1
ATOM 4908 C C . GLN D 1 37 ? 39.719 39.790 28.384 1.00 23.82 37 GLN D C 1
ATOM 4909 O O . GLN D 1 37 ? 40.186 39.367 27.319 1.00 24.65 37 GLN D O 1
ATOM 4915 N N . ALA D 1 38 ? 40.240 39.490 29.573 1.00 22.32 38 ALA D N 1
ATOM 4916 C CA . ALA D 1 38 ? 41.361 38.551 29.711 1.00 22.86 38 ALA D CA 1
ATOM 4917 C C . ALA D 1 38 ? 41.020 37.142 29.248 1.00 23.84 38 ALA D C 1
ATOM 4918 O O . ALA D 1 38 ? 41.837 36.469 28.610 1.00 23.69 38 ALA D O 1
ATOM 4920 N N . ASN D 1 39 ? 39.802 36.686 29.546 1.00 23.33 39 ASN D N 1
ATOM 4921 C CA . ASN D 1 39 ? 39.351 35.380 29.086 1.00 25.09 39 ASN D CA 1
ATOM 4922 C C . ASN D 1 39 ? 39.124 35.323 27.564 1.00 24.63 39 ASN D C 1
ATOM 4923 O O . ASN D 1 39 ? 39.278 34.264 26.948 1.00 27.90 39 ASN D O 1
ATOM 4928 N N . ALA D 1 40 ? 38.790 36.463 26.977 1.00 24.79 40 ALA D N 1
ATOM 4929 C CA . ALA D 1 40 ? 38.583 36.570 25.513 1.00 27.33 40 ALA D CA 1
ATOM 4930 C C . ALA D 1 40 ? 39.885 36.466 24.737 1.00 28.79 40 ALA D C 1
ATOM 4931 O O . ALA D 1 40 ? 39.928 35.821 23.686 1.00 28.41 40 ALA D O 1
ATOM 4933 N N . HIS D 1 41 ? 40.936 37.101 25.260 1.00 27.78 41 HIS D N 1
ATOM 4934 C CA . HIS D 1 41 ? 42.238 37.164 24.593 1.00 29.05 41 HIS D CA 1
ATOM 4935 C C . HIS D 1 41 ? 43.356 36.700 25.542 1.00 26.35 41 HIS D C 1
ATOM 4936 O O . HIS D 1 41 ? 44.215 37.510 25.929 1.00 28.24 41 HIS D O 1
ATOM 4943 N N . PRO D 1 42 ? 43.355 35.413 25.909 1.00 28.01 42 PRO D N 1
ATOM 4944 C CA . PRO D 1 42 ? 44.322 34.992 26.922 1.00 27.22 42 PRO D CA 1
ATOM 4945 C C . PRO D 1 42 ? 45.772 35.068 26.438 1.00 28.61 42 PRO D C 1
ATOM 4946 O O . PRO D 1 42 ? 46.673 35.273 27.259 1.00 27.19 42 PRO D O 1
ATOM 4950 N N . MET D 1 43 ? 46.018 34.908 25.141 1.00 26.84 43 MET D N 1
ATOM 4951 C CA . MET D 1 43 ? 47.415 34.972 24.647 1.00 27.77 43 MET D CA 1
ATOM 4952 C C . MET D 1 43 ? 48.027 36.377 24.723 1.00 27.31 43 MET D C 1
ATOM 4953 O O . MET D 1 43 ? 49.221 36.515 25.034 1.00 25.71 43 MET D O 1
ATOM 4958 N N . GLU D 1 44 ? 47.236 37.415 24.500 1.00 25.58 44 GLU D N 1
ATOM 4959 C CA . GLU D 1 44 ? 47.738 38.777 24.679 1.00 25.79 44 GLU D CA 1
ATOM 4960 C C . GLU D 1 44 ? 48.107 39.014 26.132 1.00 26.92 44 GLU D C 1
ATOM 4961 O O . GLU D 1 44 ? 49.135 39.648 26.414 1.00 24.32 44 GLU D O 1
ATOM 4967 N N . VAL D 1 45 ? 47.274 38.498 27.046 1.00 25.50 45 VAL D N 1
ATOM 4968 C CA . VAL D 1 45 ? 47.555 38.627 28.490 1.00 24.18 45 VAL D CA 1
ATOM 4969 C C . VAL D 1 45 ? 48.805 37.827 28.870 1.00 23.97 45 VAL D C 1
ATOM 4970 O O . VAL D 1 45 ? 49.644 38.319 29.621 1.00 22.77 45 VAL D O 1
ATOM 4974 N N . LEU D 1 46 ? 48.939 36.618 28.346 1.00 22.63 46 LEU D N 1
ATOM 4975 C CA . LEU D 1 46 ? 50.111 35.777 28.656 1.00 24.81 46 LEU D CA 1
ATOM 4976 C C . LEU D 1 46 ? 51.400 36.431 28.169 1.00 23.87 46 LEU D C 1
ATOM 4977 O O . LEU D 1 46 ? 52.400 36.513 28.903 1.00 24.36 46 LEU D O 1
ATOM 4982 N N . ILE D 1 47 ? 51.383 36.905 26.926 1.00 23.49 47 ILE D N 1
ATOM 4983 C CA . ILE D 1 47 ? 52.563 37.559 26.341 1.00 23.42 47 ILE D CA 1
ATOM 4984 C C . ILE D 1 47 ? 52.962 38.763 27.193 1.00 22.86 47 ILE D C 1
ATOM 4985 O O . ILE D 1 47 ? 54.135 38.911 27.580 1.00 22.13 47 ILE D O 1
ATOM 4990 N N . ASP D 1 48 ? 51.993 39.611 27.504 1.00 21.02 48 ASP D N 1
ATOM 4991 C CA . ASP D 1 48 ? 52.243 40.780 28.312 1.00 21.09 48 ASP D CA 1
ATOM 4992 C C . ASP D 1 48 ? 52.777 40.381 29.675 1.00 20.31 48 ASP D C 1
ATOM 4993 O O . ASP D 1 48 ? 53.662 41.047 30.212 1.00 20.93 48 ASP D O 1
ATOM 4998 N N . HIS D 1 49 ? 52.217 39.323 30.249 1.00 20.88 49 HIS D N 1
ATOM 4999 C CA . HIS D 1 49 ? 52.654 38.865 31.554 1.00 23.35 49 HIS D CA 1
ATOM 5000 C C . HIS D 1 49 ? 54.130 38.464 31.526 1.00 22.33 49 HIS D C 1
ATOM 5001 O O . HIS D 1 49 ? 54.908 38.822 32.424 1.00 20.97 49 HIS D O 1
ATOM 5008 N N . ALA D 1 50 ? 54.530 37.733 30.492 1.00 21.29 50 ALA D N 1
ATOM 5009 C CA . ALA D 1 50 ? 55.958 37.415 30.354 1.00 21.14 50 ALA D CA 1
ATOM 5010 C C . ALA D 1 50 ? 56.801 38.661 30.396 1.00 21.88 50 ALA D C 1
ATOM 5011 O O . ALA D 1 50 ? 57.816 38.704 31.108 1.00 21.22 50 ALA D O 1
ATOM 5013 N N . HIS D 1 51 ? 56.393 39.687 29.662 1.00 20.14 51 HIS D N 1
ATOM 5014 C CA . HIS D 1 51 ? 57.130 40.938 29.606 1.00 20.88 51 HIS D CA 1
ATOM 5015 C C . HIS D 1 51 ? 57.134 41.574 30.999 1.00 21.20 51 HIS D C 1
ATOM 5016 O O . HIS D 1 51 ? 58.162 42.093 31.449 1.00 21.14 51 HIS D O 1
ATOM 5023 N N . CYS D 1 52 ? 56.005 41.531 31.693 1.00 19.74 52 CYS D N 1
ATOM 5024 C CA . CYS D 1 52 ? 55.906 42.123 33.030 1.00 21.98 52 CYS D CA 1
ATOM 5025 C C . CYS D 1 52 ? 56.887 41.454 34.015 1.00 22.13 52 CYS D C 1
ATOM 5026 O O . CYS D 1 52 ? 57.501 42.156 34.827 1.00 23.79 52 CYS D O 1
ATOM 5029 N N . GLU D 1 53 ? 57.036 40.133 33.908 1.00 20.34 53 GLU D N 1
ATOM 5030 C CA . GLU D 1 53 ? 57.933 39.388 34.826 1.00 22.32 53 GLU D CA 1
ATOM 5031 C C . GLU D 1 53 ? 59.360 39.803 34.540 1.00 21.24 53 GLU D C 1
ATOM 5032 O O . GLU D 1 53 ? 60.144 40.057 35.460 1.00 20.80 53 GLU D O 1
ATOM 5038 N N . ARG D 1 54 ? 59.724 39.887 33.267 1.00 21.16 54 ARG D N 1
ATOM 5039 C CA . ARG D 1 54 ? 61.083 40.285 32.903 1.00 21.60 54 ARG D CA 1
ATOM 5040 C C . ARG D 1 54 ? 61.352 41.762 33.293 1.00 20.90 54 ARG D C 1
ATOM 5041 O O . ARG D 1 54 ? 62.446 42.116 33.772 1.00 21.34 54 ARG D O 1
ATOM 5049 N N . LYS D 1 55 ? 60.349 42.627 33.151 1.00 21.14 55 LYS D N 1
ATOM 5050 C CA . LYS D 1 55 ? 60.494 44.020 33.597 1.00 21.55 55 LYS D CA 1
ATOM 5051 C C . LYS D 1 55 ? 60.709 44.117 35.109 1.00 21.27 55 LYS D C 1
ATOM 5052 O O . LYS D 1 55 ? 61.468 44.967 35.560 1.00 23.32 55 LYS D O 1
ATOM 5058 N N . ALA D 1 56 ? 60.028 43.266 35.857 1.00 20.16 56 ALA D N 1
ATOM 5059 C CA . ALA D 1 56 ? 60.137 43.244 37.334 1.00 18.89 56 ALA D CA 1
ATOM 5060 C C . ALA D 1 56 ? 61.557 42.799 37.731 1.00 19.20 56 ALA D C 1
ATOM 5061 O O . ALA D 1 56 ? 62.160 43.361 38.644 1.00 19.98 56 ALA D O 1
ATOM 5063 N N . ALA D 1 57 ? 62.079 41.803 37.031 1.00 17.78 57 ALA D N 1
ATOM 5064 C CA . ALA D 1 57 ? 63.466 41.413 37.266 1.00 17.57 57 ALA D CA 1
ATOM 5065 C C . ALA D 1 57 ? 64.406 42.579 36.955 1.00 18.13 57 ALA D C 1
ATOM 5066 O O . ALA D 1 57 ? 65.355 42.864 37.708 1.00 17.73 57 ALA D O 1
ATOM 5068 N N . GLY D 1 58 ? 64.205 43.240 35.823 1.00 18.94 58 GLY D N 1
ATOM 5069 C CA . GLY D 1 58 ? 65.088 44.345 35.490 1.00 18.40 58 GLY D CA 1
ATOM 5070 C C . GLY D 1 58 ? 65.005 45.519 36.452 1.00 17.59 58 GLY D C 1
ATOM 5071 O O . GLY D 1 58 ? 66.030 46.135 36.763 1.00 17.90 58 GLY D O 1
ATOM 5072 N N . ALA D 1 59 ? 63.789 45.811 36.926 1.00 18.61 59 ALA D N 1
ATOM 5073 C CA . ALA D 1 59 ? 63.580 46.876 37.910 1.00 18.66 59 ALA D CA 1
ATOM 5074 C C . ALA D 1 59 ? 64.326 46.564 39.209 1.00 17.78 59 ALA D C 1
ATOM 5075 O O . ALA D 1 59 ? 64.920 47.446 39.826 1.00 17.62 59 ALA D O 1
ATOM 5077 N N . ALA D 1 60 ? 64.294 45.298 39.621 1.00 16.12 60 ALA D N 1
ATOM 5078 C CA . ALA D 1 60 ? 65.016 44.911 40.846 1.00 16.64 60 ALA D CA 1
ATOM 5079 C C . ALA D 1 60 ? 66.526 45.021 40.688 1.00 16.42 60 ALA D C 1
ATOM 5080 O O . ALA D 1 60 ? 67.219 45.525 41.588 1.00 15.52 60 ALA D O 1
ATOM 5082 N N . VAL D 1 61 ? 67.028 44.596 39.536 1.00 16.75 61 VAL D N 1
ATOM 5083 C CA . VAL D 1 61 ? 68.457 44.729 39.235 1.00 17.03 61 VAL D CA 1
ATOM 5084 C C . VAL D 1 61 ? 68.848 46.225 39.205 1.00 17.33 61 VAL D C 1
ATOM 5085 O O . VAL D 1 61 ? 69.862 46.617 39.760 1.00 16.43 61 VAL D O 1
ATOM 5089 N N . GLN D 1 62 ? 68.007 47.048 38.590 1.00 18.67 62 GLN D N 1
ATOM 5090 C CA . GLN D 1 62 ? 68.299 48.489 38.521 1.00 20.49 62 GLN D CA 1
ATOM 5091 C C . GLN D 1 62 ? 68.308 49.149 39.877 1.00 17.91 62 GLN D C 1
ATOM 5092 O O . GLN D 1 62 ? 69.164 49.996 40.129 1.00 18.27 62 GLN D O 1
ATOM 5098 N N . MET D 1 63 ? 67.386 48.751 40.759 1.00 16.37 63 MET D N 1
ATOM 5099 C CA . MET D 1 63 ? 67.366 49.277 42.125 1.00 16.97 63 MET D CA 1
ATOM 5100 C C . MET D 1 63 ? 68.661 48.881 42.867 1.00 17.17 63 MET D C 1
ATOM 5101 O O . MET D 1 63 ? 69.260 49.679 43.562 1.00 17.08 63 MET D O 1
ATOM 5106 N N . MET D 1 64 ? 69.108 47.647 42.675 1.00 16.28 64 MET D N 1
ATOM 5107 C CA . MET D 1 64 ? 70.386 47.225 43.254 1.00 17.11 64 MET D CA 1
ATOM 5108 C C . MET D 1 64 ? 71.558 48.079 42.774 1.00 18.59 64 MET D C 1
ATOM 5109 O O . MET D 1 64 ? 72.381 48.500 43.594 1.00 20.16 64 MET D O 1
ATOM 5114 N N . PHE D 1 65 ? 71.641 48.352 41.473 1.00 19.44 65 PHE D N 1
ATOM 5115 C CA . PHE D 1 65 ? 72.709 49.231 40.969 1.00 21.70 65 PHE D CA 1
ATOM 5116 C C . PHE D 1 65 ? 72.622 50.662 41.537 1.00 22.62 65 PHE D C 1
ATOM 5117 O O . PHE D 1 65 ? 73.651 51.267 41.890 1.00 23.56 65 PHE D O 1
ATOM 5125 N N . ARG D 1 66 ? 71.417 51.204 41.626 1.00 20.28 66 ARG D N 1
ATOM 5126 C CA . ARG D 1 66 ? 71.209 52.563 42.174 1.00 21.98 66 ARG D CA 1
ATOM 5127 C C . ARG D 1 66 ? 71.632 52.656 43.651 1.00 22.79 66 ARG D C 1
ATOM 5128 O O . ARG D 1 66 ? 72.221 53.658 44.104 1.00 23.49 66 ARG D O 1
ATOM 5136 N N . TYR D 1 67 ? 71.297 51.612 44.414 1.00 20.27 67 TYR D N 1
ATOM 5137 C CA . TYR D 1 67 ? 71.589 51.556 45.840 1.00 20.50 67 TYR D CA 1
ATOM 5138 C C . TYR D 1 67 ? 72.657 50.460 46.063 1.00 20.71 67 TYR D C 1
ATOM 5139 O O . TYR D 1 67 ? 72.406 49.445 46.708 1.00 20.80 67 TYR D O 1
ATOM 5148 N N . LEU D 1 68 ? 73.848 50.719 45.541 1.00 21.48 68 LEU D N 1
ATOM 5149 C CA . LEU D 1 68 ? 74.850 49.700 45.229 1.00 22.59 68 LEU D CA 1
ATOM 5150 C C . LEU D 1 68 ? 75.262 48.848 46.426 1.00 20.27 68 LEU D C 1
ATOM 5151 O O . LEU D 1 68 ? 75.454 47.610 46.317 1.00 21.28 68 LEU D O 1
ATOM 5156 N N . CYS D 1 69 ? 75.390 49.500 47.573 1.00 20.30 69 CYS D N 1
ATOM 5157 C CA . CYS D 1 69 ? 75.865 48.849 48.796 1.00 20.46 69 CYS D CA 1
ATOM 5158 C C . CYS D 1 69 ? 74.883 49.038 49.964 1.00 20.64 69 CYS D C 1
ATOM 5159 O O . CYS D 1 69 ? 75.230 48.850 51.129 1.00 21.33 69 CYS D O 1
ATOM 5162 N N . GLU D 1 70 ? 73.633 49.376 49.655 1.00 19.98 70 GLU D N 1
ATOM 5163 C CA . GLU D 1 70 ? 72.610 49.544 50.672 1.00 20.05 70 GLU D CA 1
ATOM 5164 C C . GLU D 1 70 ? 72.535 48.281 51.541 1.00 18.98 70 GLU D C 1
ATOM 5165 O O . GLU D 1 70 ? 72.302 47.183 51.014 1.00 18.86 70 GLU D O 1
ATOM 5171 N N . PRO D 1 71 ? 72.758 48.423 52.866 1.00 19.74 71 PRO D N 1
ATOM 5172 C CA . PRO D 1 71 ? 72.781 47.243 53.709 1.00 19.65 71 PRO D CA 1
ATOM 5173 C C . PRO D 1 71 ? 71.513 46.415 53.575 1.00 18.60 71 PRO D C 1
ATOM 5174 O O . PRO D 1 71 ? 70.392 46.944 53.666 1.00 18.64 71 PRO D O 1
ATOM 5178 N N . GLY D 1 72 ? 71.709 45.122 53.319 1.00 16.78 72 GLY D N 1
ATOM 5179 C CA . GLY D 1 72 ? 70.628 44.166 53.196 1.00 16.75 72 GLY D CA 1
ATOM 5180 C C . GLY D 1 72 ? 69.956 44.062 51.824 1.00 16.35 72 GLY D C 1
ATOM 5181 O O . GLY D 1 72 ? 69.172 43.166 51.569 1.00 16.72 72 GLY D O 1
ATOM 5182 N N . LEU D 1 73 ? 70.196 45.025 50.942 1.00 14.68 73 LEU D N 1
ATOM 5183 C CA . LEU D 1 73 ? 69.363 45.130 49.750 1.00 14.25 73 LEU D CA 1
ATOM 5184 C C . LEU D 1 73 ? 69.648 44.035 48.706 1.00 13.45 73 LEU D C 1
ATOM 5185 O O . LEU D 1 73 ? 68.732 43.420 48.180 1.00 14.62 73 LEU D O 1
ATOM 5190 N N . GLY D 1 74 ? 70.917 43.750 48.466 1.00 13.76 74 GLY D N 1
ATOM 5191 C CA . GLY D 1 74 ? 71.270 42.698 47.540 1.00 13.84 74 GLY D CA 1
ATOM 5192 C C . GLY D 1 74 ? 70.759 41.335 47.973 1.00 13.76 74 GLY D C 1
ATOM 5193 O O . GLY D 1 74 ? 70.307 40.554 47.160 1.00 13.34 74 GLY D O 1
ATOM 5194 N N . GLU D 1 75 ? 70.811 41.059 49.280 1.00 14.33 75 GLU D N 1
ATOM 5195 C CA . GLU D 1 75 ? 70.316 39.791 49.794 1.00 14.43 75 GLU D CA 1
ATOM 5196 C C . GLU D 1 75 ? 68.859 39.583 49.514 1.00 13.46 75 GLU D C 1
ATOM 5197 O O . GLU D 1 75 ? 68.426 38.440 49.370 1.00 14.08 75 GLU D O 1
ATOM 5203 N N . ALA D 1 76 ? 68.083 40.671 49.467 1.00 14.24 76 ALA D N 1
ATOM 5204 C CA . ALA D 1 76 ? 66.642 40.591 49.237 1.00 13.46 76 ALA D CA 1
ATOM 5205 C C . ALA D 1 76 ? 66.319 40.658 47.744 1.00 13.30 76 ALA D C 1
ATOM 5206 O O . ALA D 1 76 ? 65.514 39.876 47.230 1.00 13.71 76 ALA D O 1
ATOM 5208 N N . LEU D 1 77 ? 66.914 41.606 47.021 1.00 12.63 77 LEU D N 1
ATOM 5209 C CA . LEU D 1 77 ? 66.501 41.802 45.633 1.00 12.39 77 LEU D CA 1
ATOM 5210 C C . LEU D 1 77 ? 67.118 40.837 44.629 1.00 12.23 77 LEU D C 1
ATOM 5211 O O . LEU D 1 77 ? 66.565 40.651 43.575 1.00 13.67 77 LEU D O 1
ATOM 5216 N N . SER D 1 78 ? 68.281 40.279 44.930 1.00 12.44 78 SER D N 1
ATOM 5217 C CA . SER D 1 78 ? 68.876 39.335 43.989 1.00 12.07 78 SER D CA 1
ATOM 5218 C C . SER D 1 78 ? 68.005 38.058 43.861 1.00 12.65 78 SER D C 1
ATOM 5219 O O . SER D 1 78 ? 67.628 37.691 42.759 1.00 12.99 78 SER D O 1
ATOM 5222 N N . PRO D 1 79 ? 67.605 37.423 44.998 1.00 12.58 79 PRO D N 1
ATOM 5223 C CA . PRO D 1 79 ? 66.687 36.291 44.861 1.00 13.49 79 PRO D CA 1
ATOM 5224 C C . PRO D 1 79 ? 65.338 36.677 44.221 1.00 13.70 79 PRO D C 1
ATOM 5225 O O . PRO D 1 79 ? 64.797 35.909 43.432 1.00 15.20 79 PRO D O 1
ATOM 5229 N N . LEU D 1 80 ? 64.814 37.875 44.518 1.00 13.86 80 LEU D N 1
ATOM 5230 C CA . LEU D 1 80 ? 63.563 38.315 43.892 1.00 14.55 80 LEU D CA 1
ATOM 5231 C C . LEU D 1 80 ? 63.741 38.391 42.382 1.00 14.19 80 LEU D C 1
ATOM 5232 O O . LEU D 1 80 ? 62.934 37.896 41.625 1.00 15.41 80 LEU D O 1
ATOM 5237 N N . ALA D 1 81 ? 64.829 38.989 41.927 1.00 13.34 81 ALA D N 1
ATOM 5238 C CA . ALA D 1 81 ? 65.072 39.086 40.492 1.00 13.47 81 ALA D CA 1
ATOM 5239 C C . ALA D 1 81 ? 65.196 37.714 39.858 1.00 14.60 81 ALA D C 1
ATOM 5240 O O . ALA D 1 81 ? 64.652 37.500 38.772 1.00 14.60 81 ALA D O 1
ATOM 5242 N N . ARG D 1 82 ? 65.891 36.787 40.522 1.00 14.27 82 ARG D N 1
ATOM 5243 C CA . ARG D 1 82 ? 65.961 35.430 40.015 1.00 14.73 82 ARG D CA 1
ATOM 5244 C C . ARG D 1 82 ? 64.575 34.814 39.885 1.00 15.90 82 ARG D C 1
ATOM 5245 O O . ARG D 1 82 ? 64.288 34.190 38.882 1.00 15.90 82 ARG D O 1
ATOM 5253 N N . GLU D 1 83 ? 63.740 34.996 40.895 1.00 16.34 83 GLU D N 1
ATOM 5254 C CA . GLU D 1 83 ? 62.377 34.406 40.871 1.00 17.49 83 GLU D CA 1
ATOM 5255 C C . GLU D 1 83 ? 61.562 34.985 39.737 1.00 17.87 83 GLU D C 1
ATOM 5256 O O . GLU D 1 83 ? 60.827 34.270 39.027 1.00 19.61 83 GLU D O 1
ATOM 5262 N N . GLU D 1 84 ? 61.699 36.288 39.522 1.00 16.70 84 GLU D N 1
ATOM 5263 C CA . GLU D 1 84 ? 60.983 36.922 38.403 1.00 17.13 84 GLU D CA 1
ATOM 5264 C C . GLU D 1 84 ? 61.428 36.380 37.032 1.00 16.12 84 GLU D C 1
ATOM 5265 O O . GLU D 1 84 ? 60.595 36.220 36.110 1.00 16.52 84 GLU D O 1
ATOM 5271 N N . LEU D 1 85 ? 62.723 36.117 36.877 1.00 16.16 85 LEU D N 1
ATOM 5272 C CA . LEU D 1 85 ? 63.243 35.506 35.664 1.00 15.69 85 LEU D CA 1
ATOM 5273 C C . LEU D 1 85 ? 62.755 34.062 35.528 1.00 16.74 85 LEU D C 1
ATOM 5274 O O . LEU D 1 85 ? 62.434 33.627 34.420 1.00 16.30 85 LEU D O 1
ATOM 5279 N N . GLU D 1 86 ? 62.646 33.341 36.638 1.00 17.80 86 GLU D N 1
ATOM 5280 C CA . GLU D 1 86 ? 62.050 32.005 36.604 1.00 18.33 86 GLU D CA 1
ATOM 5281 C C . GLU D 1 86 ? 60.609 32.091 36.089 1.00 18.63 86 GLU D C 1
ATOM 5282 O O . GLU D 1 86 ? 60.198 31.261 35.275 1.00 18.45 86 GLU D O 1
ATOM 5288 N N . HIS D 1 87 ? 59.851 33.077 36.570 1.00 17.28 87 HIS D N 1
ATOM 5289 C CA . HIS D 1 87 ? 58.482 33.266 36.098 1.00 18.45 87 HIS D CA 1
ATOM 5290 C C . HIS D 1 87 ? 58.425 33.606 34.621 1.00 18.77 87 HIS D C 1
ATOM 5291 O O . HIS D 1 87 ? 57.611 33.059 33.895 1.00 18.71 87 HIS D O 1
ATOM 5298 N N . PHE D 1 88 ? 59.294 34.501 34.164 1.00 17.82 88 PHE D N 1
ATOM 5299 C CA . PHE D 1 88 ? 59.405 34.779 32.750 1.00 17.57 88 PHE D CA 1
ATOM 5300 C C . PHE D 1 88 ? 59.594 33.498 31.933 1.00 17.81 88 PHE D C 1
ATOM 5301 O O . PHE D 1 88 ? 58.891 33.279 30.954 1.00 18.35 88 PHE D O 1
ATOM 5309 N N . GLU D 1 89 ? 60.518 32.653 32.348 1.00 17.89 89 GLU D N 1
ATOM 5310 C CA . GLU D 1 89 ? 60.833 31.430 31.617 1.00 17.77 89 GLU D CA 1
ATOM 5311 C C . GLU D 1 89 ? 59.623 30.495 31.626 1.00 18.96 89 GLU D C 1
ATOM 5312 O O . GLU D 1 89 ? 59.332 29.871 30.614 1.00 21.06 89 GLU D O 1
ATOM 5318 N N . GLN D 1 90 ? 58.919 30.424 32.743 1.00 18.76 90 GLN D N 1
ATOM 5319 C CA . GLN D 1 90 ? 57.761 29.518 32.864 1.00 21.03 90 GLN D CA 1
ATOM 5320 C C . GLN D 1 90 ? 56.627 29.971 31.948 1.00 21.95 90 GLN D C 1
ATOM 5321 O O . GLN D 1 90 ? 56.000 29.142 31.260 1.00 23.06 90 GLN D O 1
ATOM 5327 N N . VAL D 1 91 ? 56.396 31.283 31.879 1.00 21.16 91 VAL D N 1
ATOM 5328 C CA . VAL D 1 91 ? 55.313 31.824 31.064 1.00 21.49 91 VAL D CA 1
ATOM 5329 C C . VAL D 1 91 ? 55.705 31.703 29.599 1.00 23.33 91 VAL D C 1
ATOM 5330 O O . VAL D 1 91 ? 54.901 31.263 28.762 1.00 22.87 91 VAL D O 1
ATOM 5334 N N . LEU D 1 92 ? 56.961 32.013 29.277 1.00 21.54 92 LEU D N 1
ATOM 5335 C CA . LEU D 1 92 ? 57.452 31.821 27.926 1.00 22.13 92 LEU D CA 1
ATOM 5336 C C . LEU D 1 92 ? 57.265 30.388 27.431 1.00 23.23 92 LEU D C 1
ATOM 5337 O O . LEU D 1 92 ? 56.895 30.213 26.262 1.00 23.78 92 LEU D O 1
ATOM 5342 N N . ALA D 1 93 ? 57.531 29.401 28.292 1.00 22.41 93 ALA D N 1
ATOM 5343 C CA . ALA D 1 93 ? 57.424 27.971 27.935 1.00 25.18 93 ALA D CA 1
ATOM 5344 C C . ALA D 1 93 ? 55.988 27.620 27.542 1.00 26.49 93 ALA D C 1
ATOM 5345 O O . ALA D 1 93 ? 55.752 26.910 26.557 1.00 25.59 93 ALA D O 1
ATOM 5347 N N . LEU D 1 94 ? 55.035 28.123 28.312 1.00 26.65 94 LEU D N 1
ATOM 5348 C CA . LEU D 1 94 ? 53.615 27.935 27.975 1.00 26.94 94 LEU D CA 1
ATOM 5349 C C . LEU D 1 94 ? 53.218 28.636 26.664 1.00 28.98 94 LEU D C 1
ATOM 5350 O O . LEU D 1 94 ? 52.485 28.072 25.841 1.00 28.99 94 LEU D O 1
ATOM 5355 N N . ILE D 1 95 ? 53.675 29.870 26.471 1.00 24.92 95 ILE D N 1
ATOM 5356 C CA . ILE D 1 95 ? 53.432 30.606 25.233 1.00 25.86 95 ILE D CA 1
ATOM 5357 C C . ILE D 1 95 ? 53.865 29.795 24.015 1.00 26.08 95 ILE D C 1
ATOM 5358 O O . ILE D 1 95 ? 53.117 29.647 23.046 1.00 26.47 95 ILE D O 1
ATOM 5363 N N . LYS D 1 96 ? 55.056 29.211 24.099 1.00 25.63 96 LYS D N 1
ATOM 5364 C CA . LYS D 1 96 ? 55.585 28.401 23.019 1.00 27.66 96 LYS D CA 1
ATOM 5365 C C . LYS D 1 96 ? 54.841 27.072 22.851 1.00 29.50 96 LYS D C 1
ATOM 5366 O O . LYS D 1 96 ? 54.676 26.604 21.726 1.00 31.46 96 LYS D O 1
ATOM 5372 N N . ALA D 1 97 ? 54.419 26.470 23.958 1.00 29.88 97 ALA D N 1
ATOM 5373 C CA . ALA D 1 97 ? 53.642 25.232 23.916 1.00 31.76 97 ALA D CA 1
ATOM 5374 C C . ALA D 1 97 ? 52.343 25.468 23.162 1.00 35.61 97 ALA D C 1
ATOM 5375 O O . ALA D 1 97 ? 51.836 24.563 22.507 1.00 37.18 97 ALA D O 1
ATOM 5377 N N . ARG D 1 98 ? 51.840 26.700 23.207 1.00 35.80 98 ARG D N 1
ATOM 5378 C CA . ARG D 1 98 ? 50.611 27.076 22.509 1.00 38.02 98 ARG D CA 1
ATOM 5379 C C . ARG D 1 98 ? 50.856 27.712 21.131 1.00 37.39 98 ARG D C 1
ATOM 5380 O O . ARG D 1 98 ? 49.968 28.372 20.566 1.00 35.79 98 ARG D O 1
ATOM 5388 N N . GLY D 1 99 ? 52.057 27.494 20.595 1.00 35.69 99 GLY D N 1
ATOM 5389 C CA . GLY D 1 99 ? 52.403 27.867 19.235 1.00 34.81 99 GLY D CA 1
ATOM 5390 C C . GLY D 1 99 ? 52.644 29.337 18.978 1.00 35.96 99 GLY D C 1
ATOM 5391 O O . GLY D 1 99 ? 52.624 29.759 17.828 1.00 36.28 99 GLY D O 1
ATOM 5392 N N . ARG D 1 100 ? 52.885 30.123 20.034 1.00 31.80 100 ARG D N 1
ATOM 5393 C CA . ARG D 1 100 ? 53.122 31.551 19.898 1.00 31.98 100 ARG D CA 1
ATOM 5394 C C . ARG D 1 100 ? 54.532 31.902 20.402 1.00 28.28 100 ARG D C 1
ATOM 5395 O O . ARG D 1 100 ? 55.280 31.024 20.807 1.00 27.50 100 ARG D O 1
ATOM 5403 N N . TYR D 1 101 ? 54.895 33.173 20.316 1.00 29.18 101 TYR D N 1
ATOM 5404 C CA . TYR D 1 101 ? 56.161 33.638 20.889 1.00 28.32 101 TYR D CA 1
ATOM 5405 C C . TYR D 1 101 ? 55.971 35.022 21.485 1.00 28.68 101 TYR D C 1
ATOM 5406 O O . TYR D 1 101 ? 54.903 35.622 21.373 1.00 27.08 101 TYR D O 1
ATOM 5415 N N . LEU D 1 102 ? 56.996 35.529 22.169 1.00 26.12 102 LEU D N 1
ATOM 5416 C CA . LEU D 1 102 ? 56.970 36.898 22.590 1.00 25.94 102 LEU D CA 1
ATOM 5417 C C . LEU D 1 102 ? 56.718 37.823 21.393 1.00 26.24 102 LEU D C 1
ATOM 5418 O O . LEU D 1 102 ? 57.336 37.679 20.325 1.00 26.55 102 LEU D O 1
ATOM 5423 N N . GLU D 1 103 ? 55.829 38.787 21.595 1.00 25.94 103 GLU D N 1
ATOM 5424 C CA . GLU D 1 103 ? 55.506 39.790 20.601 1.00 25.91 103 GLU D CA 1
ATOM 5425 C C . GLU D 1 103 ? 55.610 41.160 21.248 1.00 27.16 103 GLU D C 1
ATOM 5426 O O . GLU D 1 103 ? 55.368 41.293 22.459 1.00 25.25 103 GLU D O 1
ATOM 5432 N N . PRO D 1 104 ? 55.916 42.202 20.454 1.00 27.97 104 PRO D N 1
ATOM 5433 C CA . PRO D 1 104 ? 56.090 43.563 20.948 1.00 28.61 104 PRO D CA 1
ATOM 5434 C C . PRO D 1 104 ? 54.759 44.283 21.223 1.00 28.04 104 PRO D C 1
ATOM 5435 O O . PRO D 1 104 ? 54.525 45.384 20.721 1.00 32.38 104 PRO D O 1
ATOM 5439 N N . LEU D 1 105 ? 53.918 43.667 22.048 1.00 28.56 105 LEU D N 1
ATOM 5440 C CA . LEU D 1 105 ? 52.629 44.244 22.410 1.00 28.48 105 LEU D CA 1
ATOM 5441 C C . LEU D 1 105 ? 52.845 45.494 23.252 1.00 29.99 105 LEU D C 1
ATOM 5442 O O . LEU D 1 105 ? 53.464 45.424 24.318 1.00 30.07 105 LEU D O 1
ATOM 5447 N N . PRO D 1 106 ? 52.356 46.655 22.791 1.00 31.60 106 PRO D N 1
ATOM 5448 C CA . PRO D 1 106 ? 52.638 47.859 23.577 1.00 34.05 106 PRO D CA 1
ATOM 5449 C C . PRO D 1 106 ? 52.112 47.786 25.010 1.00 34.57 106 PRO D C 1
ATOM 5450 O O . PRO D 1 106 ? 50.980 47.346 25.237 1.00 36.84 106 PRO D O 1
ATOM 5454 N N . SER D 1 107 ? 52.929 48.207 25.970 1.00 34.73 107 SER D N 1
ATOM 5455 C CA . SER D 1 107 ? 52.492 48.244 27.358 1.00 35.40 107 SER D CA 1
ATOM 5456 C C . SER D 1 107 ? 51.384 49.271 27.549 1.00 34.58 107 SER D C 1
ATOM 5457 O O . SER D 1 107 ? 51.349 50.293 26.856 1.00 34.46 107 SER D O 1
ATOM 5460 N N . PRO D 1 108 ? 50.476 49.020 28.510 1.00 32.94 108 PRO D N 1
ATOM 5461 C CA . PRO D 1 108 ? 49.545 50.088 28.861 1.00 33.35 108 PRO D CA 1
ATOM 5462 C C . PRO D 1 108 ? 50.312 51.249 29.495 1.00 33.12 108 PRO D C 1
ATOM 5463 O O . PRO D 1 108 ? 51.485 51.089 29.869 1.00 34.09 108 PRO D O 1
ATOM 5467 N N . GLY D 1 109 ? 49.671 52.408 29.605 1.00 33.12 109 GLY D N 1
ATOM 5468 C CA . GLY D 1 109 ? 50.281 53.562 30.249 1.00 32.20 109 GLY D CA 1
ATOM 5469 C C . GLY D 1 109 ? 50.519 53.437 31.752 1.00 29.77 109 GLY D C 1
ATOM 5470 O O . GLY D 1 109 ? 51.159 54.297 32.342 1.00 31.03 109 GLY D O 1
ATOM 5471 N N . TYR D 1 110 ? 50.009 52.355 32.344 1.00 29.24 110 TYR D N 1
ATOM 5472 C CA . TYR D 1 110 ? 50.055 52.085 33.789 1.00 27.34 110 TYR D CA 1
ATOM 5473 C C . TYR D 1 110 ? 51.432 52.260 34.406 1.00 26.92 110 TYR D C 1
ATOM 5474 O O . TYR D 1 110 ? 51.606 53.016 35.368 1.00 25.98 110 TYR D O 1
ATOM 5483 N N . GLY D 1 111 ? 52.410 51.545 33.872 1.00 29.38 111 GLY D N 1
ATOM 5484 C CA . GLY D 1 111 ? 53.756 51.530 34.466 1.00 29.25 111 GLY D CA 1
ATOM 5485 C C . GLY D 1 111 ? 54.386 52.901 34.460 1.00 30.39 111 GLY D C 1
ATOM 5486 O O . GLY D 1 111 ? 54.891 53.378 35.479 1.00 27.51 111 GLY D O 1
ATOM 5487 N N . ALA D 1 112 ? 54.313 53.548 33.306 1.00 30.07 112 ALA D N 1
ATOM 5488 C CA . ALA D 1 112 ? 54.739 54.940 33.136 1.00 31.51 112 ALA D CA 1
ATOM 5489 C C . ALA D 1 112 ? 54.015 55.940 34.051 1.00 31.16 112 ALA D C 1
ATOM 5490 O O . ALA D 1 112 ? 54.663 56.822 34.632 1.00 31.25 112 ALA D O 1
ATOM 5492 N N . ASP D 1 113 ? 52.695 55.794 34.191 1.00 29.65 113 ASP D N 1
ATOM 5493 C CA . ASP D 1 113 ? 51.911 56.642 35.096 1.00 30.75 113 ASP D CA 1
ATOM 5494 C C . ASP D 1 113 ? 52.416 56.555 36.530 1.00 31.25 113 ASP D C 1
ATOM 5495 O O . ASP D 1 113 ? 52.517 57.572 37.239 1.00 30.47 113 ASP D O 1
ATOM 5500 N N . LEU D 1 114 ? 52.709 55.332 36.968 1.00 30.68 114 LEU D N 1
ATOM 5501 C CA . LEU D 1 114 ? 53.191 55.116 38.330 1.00 30.74 114 LEU D CA 1
ATOM 5502 C C . LEU D 1 114 ? 54.610 55.600 38.522 1.00 30.68 114 LEU D C 1
ATOM 5503 O O . LEU D 1 114 ? 54.934 56.190 39.561 1.00 33.03 114 LEU D O 1
ATOM 5508 N N . ALA D 1 115 ? 55.466 55.347 37.543 1.00 31.51 115 ALA D N 1
ATOM 5509 C CA . ALA D 1 115 ? 56.855 55.789 37.627 1.00 34.17 115 ALA D CA 1
ATOM 5510 C C . ALA D 1 115 ? 56.912 57.305 37.816 1.00 36.39 115 ALA D C 1
ATOM 5511 O O . ALA D 1 115 ? 57.745 57.806 38.573 1.00 33.99 115 ALA D O 1
ATOM 5513 N N . ARG D 1 116 ? 55.990 58.016 37.159 1.00 38.55 116 ARG D N 1
ATOM 5514 C CA . ARG D 1 116 ? 55.881 59.478 37.273 1.00 39.39 116 ARG D CA 1
ATOM 5515 C C . ARG D 1 116 ? 55.609 59.980 38.690 1.00 38.79 116 ARG D C 1
ATOM 5516 O O . ARG D 1 116 ? 55.885 61.142 38.996 1.00 40.25 116 ARG D O 1
ATOM 5524 N N . GLN D 1 117 ? 55.052 59.135 39.549 1.00 36.45 117 GLN D N 1
ATOM 5525 C CA . GLN D 1 117 ? 54.772 59.531 40.918 1.00 37.38 117 GLN D CA 1
ATOM 5526 C C . GLN D 1 117 ? 56.019 59.516 41.810 1.00 34.49 117 GLN D C 1
ATOM 5527 O O . GLN D 1 117 ? 56.010 60.118 42.896 1.00 34.92 117 GLN D O 1
ATOM 5533 N N . ILE D 1 118 ? 57.064 58.817 41.360 1.00 32.85 118 ILE D N 1
ATOM 5534 C CA . ILE D 1 118 ? 58.267 58.592 42.165 1.00 31.80 118 ILE D CA 1
ATOM 5535 C C . ILE D 1 118 ? 59.047 59.898 42.329 1.00 31.18 118 ILE D C 1
ATOM 5536 O O . ILE D 1 118 ? 59.573 60.431 41.360 1.00 32.75 118 ILE D O 1
ATOM 5541 N N . ARG D 1 119 ? 59.126 60.377 43.567 1.00 30.98 119 ARG D N 1
ATOM 5542 C CA . ARG D 1 119 ? 59.746 61.674 43.879 1.00 31.93 119 ARG D CA 1
ATOM 5543 C C . ARG D 1 119 ? 61.258 61.619 43.668 1.00 33.24 119 ARG D C 1
ATOM 5544 O O . ARG D 1 119 ? 61.860 60.543 43.725 1.00 30.76 119 ARG D O 1
ATOM 5552 N N . LYS D 1 120 ? 61.876 62.783 43.469 1.00 34.85 120 LYS D N 1
ATOM 5553 C CA . LYS D 1 120 ? 63.246 62.879 42.925 1.00 39.43 120 LYS D CA 1
ATOM 5554 C C . LYS D 1 120 ? 64.448 62.755 43.874 1.00 39.35 120 LYS D C 1
ATOM 5555 O O . LYS D 1 120 ? 65.514 62.309 43.443 1.00 41.61 120 LYS D O 1
ATOM 5561 N N . GLY D 1 121 ? 64.306 63.163 45.132 1.00 38.18 121 GLY D N 1
ATOM 5562 C CA . GLY D 1 121 ? 65.441 63.132 46.077 1.00 36.97 121 GLY D CA 1
ATOM 5563 C C . GLY D 1 121 ? 65.365 61.992 47.080 1.00 34.56 121 GLY D C 1
ATOM 5564 O O . GLY D 1 121 ? 64.325 61.358 47.204 1.00 33.65 121 GLY D O 1
ATOM 5565 N N . GLU D 1 122 ? 66.459 61.747 47.800 1.00 33.34 122 GLU D N 1
ATOM 5566 C CA . GLU D 1 122 ? 66.473 60.740 48.862 1.00 31.65 122 GLU D CA 1
ATOM 5567 C C . GLU D 1 122 ? 66.171 61.374 50.229 1.00 31.84 122 GLU D C 1
ATOM 5568 O O . GLU D 1 122 ? 66.411 62.564 50.414 1.00 33.27 122 GLU D O 1
ATOM 5574 N N . PRO D 1 123 ? 65.600 60.604 51.174 1.00 31.54 123 PRO D N 1
ATOM 5575 C CA . PRO D 1 123 ? 65.218 59.195 51.043 1.00 31.03 123 PRO D CA 1
ATOM 5576 C C . PRO D 1 123 ? 63.795 58.935 50.489 1.00 30.64 123 PRO D C 1
ATOM 5577 O O . PRO D 1 123 ? 63.332 57.785 50.506 1.00 27.02 123 PRO D O 1
ATOM 5581 N N . GLN D 1 124 ? 63.104 59.955 49.977 1.00 28.27 124 GLN D N 1
ATOM 5582 C CA . GLN D 1 124 ? 61.729 59.774 49.484 1.00 28.65 124 GLN D CA 1
ATOM 5583 C C . GLN D 1 124 ? 61.677 58.922 48.212 1.00 26.34 124 GLN D C 1
ATOM 5584 O O . GLN D 1 124 ? 60.738 58.159 48.012 1.00 25.21 124 GLN D O 1
ATOM 5590 N N . ARG D 1 125 ? 62.688 59.065 47.362 1.00 24.63 125 ARG D N 1
ATOM 5591 C CA . ARG D 1 125 ? 62.771 58.310 46.116 1.00 25.89 125 ARG D CA 1
ATOM 5592 C C . ARG D 1 125 ? 62.813 56.788 46.362 1.00 24.05 125 ARG D C 1
ATOM 5593 O O . ARG D 1 125 ? 62.086 56.022 45.721 1.00 24.20 125 ARG D O 1
ATOM 5601 N N . MET D 1 126 ? 63.669 56.363 47.272 1.00 24.24 126 MET D N 1
ATOM 5602 C CA . MET D 1 126 ? 63.744 54.918 47.596 1.00 22.14 126 MET D CA 1
ATOM 5603 C C . MET D 1 126 ? 62.385 54.418 48.091 1.00 23.50 126 MET D C 1
ATOM 5604 O O . MET D 1 126 ? 61.903 53.348 47.662 1.00 23.03 126 MET D O 1
ATOM 5609 N N . LEU D 1 127 ? 61.776 55.165 49.007 1.00 22.40 127 LEU D N 1
ATOM 5610 C CA . LEU D 1 127 ? 60.462 54.844 49.543 1.00 23.26 127 LEU D CA 1
ATOM 5611 C C . LEU D 1 127 ? 59.454 54.657 48.420 1.00 22.30 127 LEU D C 1
ATOM 5612 O O . LEU D 1 127 ? 58.733 53.676 48.370 1.00 20.95 127 LEU D O 1
ATOM 5617 N N . ASP D 1 128 ? 59.389 55.630 47.511 1.00 22.20 128 ASP D N 1
ATOM 5618 C CA . ASP D 1 128 ? 58.414 55.574 46.429 1.00 21.03 128 ASP D CA 1
ATOM 5619 C C . ASP D 1 128 ? 58.711 54.405 45.458 1.00 21.15 128 ASP D C 1
ATOM 5620 O O . ASP D 1 128 ? 57.789 53.777 44.933 1.00 20.26 128 ASP D O 1
ATOM 5625 N N . SER D 1 129 ? 59.997 54.125 45.247 1.00 21.45 129 SER D N 1
ATOM 5626 C CA . SER D 1 129 ? 60.432 53.047 44.349 1.00 21.99 129 SER D CA 1
ATOM 5627 C C . SER D 1 129 ? 59.974 51.678 44.868 1.00 20.86 129 SER D C 1
ATOM 5628 O O . SER D 1 129 ? 59.453 50.855 44.089 1.00 19.67 129 SER D O 1
ATOM 5631 N N . PHE D 1 130 ? 60.141 51.453 46.169 1.00 19.30 130 PHE D N 1
ATOM 5632 C CA . PHE D 1 130 ? 59.669 50.216 46.782 1.00 19.24 130 PHE D CA 1
ATOM 5633 C C . PHE D 1 130 ? 58.143 50.150 46.778 1.00 19.83 130 PHE D C 1
ATOM 5634 O O . PHE D 1 130 ? 57.563 49.111 46.507 1.00 19.88 130 PHE D O 1
ATOM 5642 N N . LEU D 1 131 ? 57.479 51.281 47.094 1.00 19.71 131 LEU D N 1
ATOM 5643 C CA . LEU D 1 131 ? 56.041 51.280 47.174 1.00 20.55 131 LEU D CA 1
ATOM 5644 C C . LEU D 1 131 ? 55.392 51.076 45.811 1.00 18.20 131 LEU D C 1
ATOM 5645 O O . LEU D 1 131 ? 54.414 50.362 45.695 1.00 19.39 131 LEU D O 1
ATOM 5650 N N . VAL D 1 132 ? 55.941 51.694 44.777 1.00 18.79 132 VAL D N 1
ATOM 5651 C CA . VAL D 1 132 ? 55.439 51.477 43.421 1.00 19.68 132 VAL D CA 1
ATOM 5652 C C . VAL D 1 132 ? 55.664 50.029 42.937 1.00 19.38 132 VAL D C 1
ATOM 5653 O O . VAL D 1 132 ? 54.768 49.415 42.355 1.00 19.80 132 VAL D O 1
ATOM 5657 N N . ALA D 1 133 ? 56.855 49.488 43.183 1.00 18.85 133 ALA D N 1
ATOM 5658 C CA . ALA D 1 133 ? 57.081 48.092 42.849 1.00 18.42 133 ALA D CA 1
ATOM 5659 C C . ALA D 1 133 ? 56.086 47.176 43.556 1.00 17.75 133 ALA D C 1
ATOM 5660 O O . ALA D 1 133 ? 55.527 46.244 42.960 1.00 18.17 133 ALA D O 1
ATOM 5662 N N . GLY D 1 134 ? 55.866 47.413 44.837 1.00 16.24 134 GLY D N 1
ATOM 5663 C CA . GLY D 1 134 ? 54.900 46.673 45.607 1.00 17.16 134 GLY D CA 1
ATOM 5664 C C . GLY D 1 134 ? 53.473 46.760 45.070 1.00 18.56 134 GLY D C 1
ATOM 5665 O O . GLY D 1 134 ? 52.759 45.765 45.041 1.00 20.19 134 GLY D O 1
ATOM 5666 N N . LEU D 1 135 ? 53.064 47.960 44.648 1.00 19.54 135 LEU D N 1
ATOM 5667 C CA . LEU D 1 135 ? 51.700 48.158 44.101 1.00 19.76 135 LEU D CA 1
ATOM 5668 C C . LEU D 1 135 ? 51.521 47.365 42.826 1.00 19.79 135 LEU D C 1
ATOM 5669 O O . LEU D 1 135 ? 50.509 46.711 42.621 1.00 19.83 135 LEU D O 1
ATOM 5674 N N . ILE D 1 136 ? 52.516 47.429 41.953 1.00 20.50 136 ILE D N 1
ATOM 5675 C CA . ILE D 1 136 ? 52.433 46.734 40.680 1.00 20.50 136 ILE D CA 1
ATOM 5676 C C . ILE D 1 136 ? 52.330 45.233 40.989 1.00 20.63 136 ILE D C 1
ATOM 5677 O O . ILE D 1 136 ? 51.528 44.533 40.393 1.00 20.21 136 ILE D O 1
ATOM 5682 N N . GLU D 1 137 ? 53.130 44.749 41.940 1.00 21.18 137 GLU D N 1
ATOM 5683 C CA . GLU D 1 137 ? 53.081 43.311 42.303 1.00 22.83 137 GLU D CA 1
ATOM 5684 C C . GLU D 1 137 ? 51.746 42.916 42.921 1.00 20.90 137 GLU D C 1
ATOM 5685 O O . GLU D 1 137 ? 51.225 41.831 42.633 1.00 21.84 137 GLU D O 1
ATOM 5691 N N . ALA D 1 138 ? 51.198 43.778 43.781 1.00 20.00 138 ALA D N 1
ATOM 5692 C CA . ALA D 1 138 ? 49.900 43.545 44.375 1.00 20.34 138 ALA D CA 1
ATOM 5693 C C . ALA D 1 138 ? 48.785 43.487 43.328 1.00 20.41 138 ALA D C 1
ATOM 5694 O O . ALA D 1 138 ? 47.913 42.633 43.425 1.00 20.11 138 ALA D O 1
ATOM 5696 N N . ARG D 1 139 ? 48.828 44.365 42.326 1.00 19.74 139 ARG D N 1
ATOM 5697 C CA . ARG D 1 139 ? 47.820 44.344 41.283 1.00 19.72 139 ARG D CA 1
ATOM 5698 C C . ARG D 1 139 ? 47.941 43.084 40.435 1.00 20.15 139 ARG D C 1
ATOM 5699 O O . ARG D 1 139 ? 46.945 42.455 40.063 1.00 20.70 139 ARG D O 1
ATOM 5707 N N . SER D 1 140 ? 49.177 42.723 40.108 1.00 20.30 140 SER D N 1
ATOM 5708 C CA . SER D 1 140 ? 49.410 41.513 39.340 1.00 20.83 140 SER D CA 1
ATOM 5709 C C . SER D 1 140 ? 48.866 40.298 40.093 1.00 22.50 140 SER D C 1
ATOM 5710 O O . SER D 1 140 ? 48.184 39.461 39.520 1.00 22.41 140 SER D O 1
ATOM 5713 N N . HIS D 1 141 ? 49.156 40.226 41.392 1.00 22.32 141 HIS D N 1
ATOM 5714 C CA . HIS D 1 141 ? 48.678 39.131 42.232 1.00 22.99 141 HIS D CA 1
ATOM 5715 C C . HIS D 1 141 ? 47.147 39.081 42.274 1.00 22.75 141 HIS D C 1
ATOM 5716 O O . HIS D 1 141 ? 46.560 38.004 42.172 1.00 23.65 141 HIS D O 1
ATOM 5723 N N . GLU D 1 142 ? 46.520 40.242 42.422 1.00 22.47 142 GLU D N 1
ATOM 5724 C CA . GLU D 1 142 ? 45.065 40.348 42.511 1.00 23.40 142 GLU D CA 1
ATOM 5725 C C . GLU D 1 142 ? 44.446 39.815 41.225 1.00 22.64 142 GLU D C 1
ATOM 5726 O O . GLU D 1 142 ? 43.499 39.026 41.238 1.00 24.37 142 GLU D O 1
ATOM 5732 N N . ARG D 1 143 ? 44.985 40.262 40.102 1.00 22.09 143 ARG D N 1
ATOM 5733 C CA . ARG D 1 143 ? 44.469 39.822 38.805 1.00 21.63 143 ARG D CA 1
ATOM 5734 C C . ARG D 1 143 ? 44.773 38.369 38.474 1.00 22.11 143 ARG D C 1
ATOM 5735 O O . ARG D 1 143 ? 43.916 37.695 37.933 1.00 22.76 143 ARG D O 1
ATOM 5743 N N . MET D 1 144 ? 45.965 37.867 38.813 1.00 21.15 144 MET D N 1
ATOM 5744 C CA . MET D 1 144 ? 46.259 36.449 38.626 1.00 22.86 144 MET D CA 1
ATOM 5745 C C . MET D 1 144 ? 45.366 35.588 39.501 1.00 24.43 144 MET D C 1
ATOM 5746 O O . MET D 1 144 ? 44.973 34.511 39.084 1.00 25.28 144 MET D O 1
ATOM 5751 N N . ALA D 1 145 ? 45.062 36.066 40.710 1.00 24.84 145 ALA D N 1
ATOM 5752 C CA . ALA D 1 145 ? 44.166 35.335 41.616 1.00 26.31 145 ALA D CA 1
ATOM 5753 C C . ALA D 1 145 ? 42.776 35.157 40.976 1.00 25.32 145 ALA D C 1
ATOM 5754 O O . ALA D 1 145 ? 42.142 34.103 41.121 1.00 26.67 145 ALA D O 1
ATOM 5756 N N . LEU D 1 146 ? 42.304 36.180 40.263 1.00 22.96 146 LEU D N 1
ATOM 5757 C CA . LEU D 1 146 ? 41.035 36.087 39.538 1.00 24.01 146 LEU D CA 1
ATOM 5758 C C . LEU D 1 146 ? 41.100 35.098 38.392 1.00 25.95 146 LEU D C 1
ATOM 5759 O O . LEU D 1 146 ? 40.153 34.327 38.178 1.00 27.43 146 LEU D O 1
ATOM 5764 N N . LEU D 1 147 ? 42.193 35.117 37.642 1.00 25.45 147 LEU D N 1
ATOM 5765 C CA . LEU D 1 147 ? 42.334 34.204 36.524 1.00 25.79 147 LEU D CA 1
ATOM 5766 C C . LEU D 1 147 ? 42.509 32.779 37.007 1.00 28.27 147 LEU D C 1
ATOM 5767 O O . LEU D 1 147 ? 42.016 31.850 36.364 1.00 29.84 147 LEU D O 1
ATOM 5772 N N . ALA D 1 148 ? 43.170 32.601 38.157 1.00 27.91 148 ALA D N 1
ATOM 5773 C CA . ALA D 1 148 ? 43.372 31.275 38.731 1.00 29.69 148 ALA D CA 1
ATOM 5774 C C . ALA D 1 148 ? 42.048 30.567 39.033 1.00 31.80 148 ALA D C 1
ATOM 5775 O O . ALA D 1 148 ? 41.964 29.336 38.991 1.00 30.86 148 ALA D O 1
ATOM 5777 N N . GLU D 1 149 ? 41.027 31.353 39.353 1.00 32.13 149 GLU D N 1
ATOM 5778 C CA . GLU D 1 149 ? 39.706 30.815 39.639 1.00 33.71 149 GLU D CA 1
ATOM 5779 C C . GLU D 1 149 ? 38.757 30.876 38.424 1.00 34.62 149 GLU D C 1
ATOM 5780 O O . GLU D 1 149 ? 37.962 29.953 38.213 1.00 35.86 149 GLU D O 1
ATOM 5786 N N . HIS D 1 150 ? 38.835 31.949 37.634 1.00 34.10 150 HIS D N 1
ATOM 5787 C CA . HIS D 1 150 ? 37.825 32.220 36.586 1.00 32.52 150 HIS D CA 1
ATOM 5788 C C . HIS D 1 150 ? 38.230 31.985 35.126 1.00 32.34 150 HIS D C 1
ATOM 5789 O O . HIS D 1 150 ? 37.403 32.135 34.228 1.00 30.83 150 HIS D O 1
ATOM 5796 N N . SER D 1 151 ? 39.480 31.624 34.862 1.00 29.39 151 SER D N 1
ATOM 5797 C CA . SER D 1 151 ? 39.848 31.240 33.509 1.00 29.53 151 SER D CA 1
ATOM 5798 C C . SER D 1 151 ? 39.135 29.944 33.104 1.00 29.18 151 SER D C 1
ATOM 5799 O O . SER D 1 151 ? 39.184 28.967 33.841 1.00 29.03 151 SER D O 1
ATOM 5802 N N . PRO D 1 152 ? 38.530 29.917 31.907 1.00 31.27 152 PRO D N 1
ATOM 5803 C CA . PRO D 1 152 ? 37.945 28.645 31.451 1.00 33.69 152 PRO D CA 1
ATOM 5804 C C . PRO D 1 152 ? 38.991 27.595 31.081 1.00 35.11 152 PRO D C 1
ATOM 5805 O O . PRO D 1 152 ? 38.655 26.423 30.882 1.00 38.54 152 PRO D O 1
ATOM 5809 N N . ASP D 1 153 ? 40.256 28.007 31.007 1.00 35.19 153 ASP D N 1
ATOM 5810 C CA . ASP D 1 153 ? 41.347 27.140 30.589 1.00 35.21 153 ASP D CA 1
ATOM 5811 C C . ASP D 1 153 ? 42.043 26.521 31.814 1.00 37.67 153 ASP D C 1
ATOM 5812 O O . ASP D 1 153 ? 42.698 27.240 32.572 1.00 31.38 153 ASP D O 1
ATOM 5817 N N . PRO D 1 154 ? 41.931 25.179 32.004 1.00 38.38 154 PRO D N 1
ATOM 5818 C CA . PRO D 1 154 ? 42.576 24.540 33.163 1.00 38.60 154 PRO D CA 1
ATOM 5819 C C . PRO D 1 154 ? 44.088 24.769 33.234 1.00 38.12 154 PRO D C 1
ATOM 5820 O O . PRO D 1 154 ? 44.643 24.858 34.323 1.00 36.78 154 PRO D O 1
ATOM 5824 N N . GLN D 1 155 ? 44.728 24.875 32.076 1.00 38.24 155 GLN D N 1
ATOM 5825 C CA . GLN D 1 155 ? 46.178 25.048 31.983 1.00 39.40 155 GLN D CA 1
ATOM 5826 C C . GLN D 1 155 ? 46.590 26.428 32.498 1.00 38.25 155 GLN D C 1
ATOM 5827 O O . GLN D 1 155 ? 47.608 26.568 33.176 1.00 36.43 155 GLN D O 1
ATOM 5833 N N . LEU D 1 156 ? 45.782 27.434 32.178 1.00 34.41 156 LEU D N 1
ATOM 5834 C CA . LEU D 1 156 ? 45.985 28.781 32.678 1.00 31.75 156 LEU D CA 1
ATOM 5835 C C . LEU D 1 156 ? 45.649 28.883 34.164 1.00 32.09 156 LEU D C 1
ATOM 5836 O O . LEU D 1 156 ? 46.351 29.570 34.909 1.00 31.11 156 LEU D O 1
ATOM 5841 N N . ARG D 1 157 ? 44.600 28.193 34.619 1.00 30.58 157 ARG D N 1
ATOM 5842 C CA . ARG D 1 157 ? 44.275 28.175 36.055 1.00 30.85 157 ARG D CA 1
ATOM 5843 C C . ARG D 1 157 ? 45.455 27.645 36.891 1.00 32.34 157 ARG D C 1
ATOM 5844 O O . ARG D 1 157 ? 45.766 28.175 37.957 1.00 30.27 157 ARG D O 1
ATOM 5852 N N . GLU D 1 158 ? 46.098 26.601 36.390 1.00 33.28 158 GLU D N 1
ATOM 5853 C CA . GLU D 1 158 ? 47.233 25.983 37.047 1.00 35.46 158 GLU D CA 1
ATOM 5854 C C . GLU D 1 158 ? 48.423 26.947 37.052 1.00 33.79 158 GLU D C 1
ATOM 5855 O O . GLU D 1 158 ? 49.077 27.127 38.084 1.00 32.23 158 GLU D O 1
ATOM 5861 N N . LEU D 1 159 ? 48.698 27.562 35.902 1.00 33.37 159 LEU D N 1
ATOM 5862 C CA . LEU D 1 159 ? 49.800 28.517 35.803 1.00 32.07 159 LEU D CA 1
ATOM 5863 C C . LEU D 1 159 ? 49.640 29.643 36.813 1.00 30.28 159 LEU D C 1
ATOM 5864 O O . LEU D 1 159 ? 50.552 29.914 37.618 1.00 29.42 159 LEU D O 1
ATOM 5869 N N . TYR D 1 160 ? 48.482 30.296 36.773 1.00 27.21 160 TYR D N 1
ATOM 5870 C CA . TYR D 1 160 ? 48.251 31.479 37.605 1.00 27.68 160 TYR D CA 1
ATOM 5871 C C . TYR D 1 160 ? 48.193 31.115 39.087 1.00 27.94 160 TYR D C 1
ATOM 5872 O O . TYR D 1 160 ? 48.747 31.835 39.914 1.00 27.45 160 TYR D O 1
ATOM 5881 N N . SER D 1 161 ? 47.570 29.974 39.418 1.00 29.81 161 SER D N 1
ATOM 5882 C CA . SER D 1 161 ? 47.592 29.429 40.785 1.00 31.11 161 SER D CA 1
ATOM 5883 C C . SER D 1 161 ? 49.003 29.243 41.302 1.00 30.17 161 SER D C 1
ATOM 5884 O O . SER D 1 161 ? 49.300 29.571 42.439 1.00 31.80 161 SER D O 1
ATOM 5887 N N . ASP D 1 162 ? 49.850 28.684 40.448 1.00 30.86 162 ASP D N 1
ATOM 5888 C CA . ASP D 1 162 ? 51.221 28.334 40.796 1.00 33.84 162 ASP D CA 1
ATOM 5889 C C . ASP D 1 162 ? 52.089 29.560 41.093 1.00 32.14 162 ASP D C 1
ATOM 5890 O O . ASP D 1 162 ? 53.036 29.462 41.858 1.00 31.02 162 ASP D O 1
ATOM 5895 N N . LEU D 1 163 ? 51.759 30.703 40.489 1.00 30.99 163 LEU D N 1
ATOM 5896 C CA . LEU D 1 163 ? 52.540 31.929 40.657 1.00 29.82 163 LEU D CA 1
ATOM 5897 C C . LEU D 1 163 ? 52.138 32.757 41.885 1.00 29.08 163 LEU D C 1
ATOM 5898 O O . LEU D 1 163 ? 52.867 33.670 42.269 1.00 26.87 163 LEU D O 1
ATOM 5903 N N . LEU D 1 164 ? 51.005 32.446 42.513 1.00 28.44 164 LEU D N 1
ATOM 5904 C CA . LEU D 1 164 ? 50.440 33.307 43.552 1.00 27.99 164 LEU D CA 1
ATOM 5905 C C . LEU D 1 164 ? 51.314 33.483 44.803 1.00 27.78 164 LEU D C 1
ATOM 5906 O O . LEU D 1 164 ? 51.481 34.599 45.288 1.00 27.82 164 LEU D O 1
ATOM 5911 N N . ALA D 1 165 ? 51.841 32.390 45.343 1.00 31.19 165 ALA D N 1
ATOM 5912 C CA . ALA D 1 165 ? 52.580 32.473 46.599 1.00 31.42 165 ALA D CA 1
ATOM 5913 C C . ALA D 1 165 ? 53.811 33.384 46.497 1.00 31.63 165 ALA D C 1
ATOM 5914 O O . ALA D 1 165 ? 54.039 34.222 47.375 1.00 31.79 165 ALA D O 1
ATOM 5916 N N . SER D 1 166 ? 54.594 33.229 45.436 1.00 31.84 166 SER D N 1
ATOM 5917 C CA . SER D 1 166 ? 55.818 34.025 45.293 1.00 31.63 166 SER D CA 1
ATOM 5918 C C . SER D 1 166 ? 55.485 35.502 45.053 1.00 31.67 166 SER D C 1
ATOM 5919 O O . SER D 1 166 ? 56.179 36.384 45.542 1.00 29.15 166 SER D O 1
ATOM 5922 N N . GLU D 1 167 ? 54.408 35.780 44.320 1.00 29.85 167 GLU D N 1
ATOM 5923 C CA . GLU D 1 167 ? 54.018 37.178 44.116 1.00 29.94 167 GLU D CA 1
ATOM 5924 C C . GLU D 1 167 ? 53.615 37.869 45.426 1.00 29.20 167 GLU D C 1
ATOM 5925 O O . GLU D 1 167 ? 53.970 39.026 45.652 1.00 27.22 167 GLU D O 1
ATOM 5931 N N . ALA D 1 168 ? 52.900 37.152 46.286 1.00 28.17 168 ALA D N 1
ATOM 5932 C CA . ALA D 1 168 ? 52.574 37.623 47.633 1.00 26.20 168 ALA D CA 1
ATOM 5933 C C . ALA D 1 168 ? 53.832 37.912 48.474 1.00 24.92 168 ALA D C 1
ATOM 5934 O O . ALA D 1 168 ? 53.894 38.927 49.199 1.00 23.69 168 ALA D O 1
ATOM 5936 N N . ARG D 1 169 ? 54.832 37.039 48.353 1.00 23.54 169 ARG D N 1
ATOM 5937 C CA . ARG D 1 169 ? 56.138 37.254 48.992 1.00 23.30 169 ARG D CA 1
ATOM 5938 C C . ARG D 1 169 ? 56.789 38.535 48.469 1.00 21.76 169 ARG D C 1
ATOM 5939 O O . ARG D 1 169 ? 57.439 39.274 49.199 1.00 21.51 169 ARG D O 1
ATOM 5947 N N . HIS D 1 170 ? 56.595 38.794 47.189 1.00 19.71 170 HIS D N 1
ATOM 5948 C CA . HIS D 1 170 ? 57.235 39.944 46.557 1.00 19.83 170 HIS D CA 1
ATOM 5949 C C . HIS D 1 170 ? 56.655 41.259 47.043 1.00 18.81 170 HIS D C 1
ATOM 5950 O O . HIS D 1 170 ? 57.414 42.147 47.417 1.00 18.23 170 HIS D O 1
ATOM 5957 N N . PHE D 1 171 ? 55.319 41.400 47.063 1.00 18.85 171 PHE D N 1
ATOM 5958 C CA . PHE D 1 171 ? 54.794 42.646 47.616 1.00 20.76 171 PHE D CA 1
ATOM 5959 C C . PHE D 1 171 ? 55.042 42.763 49.111 1.00 20.54 171 PHE D C 1
ATOM 5960 O O . PHE D 1 171 ? 55.302 43.854 49.600 1.00 21.12 171 PHE D O 1
ATOM 5968 N N . GLY D 1 172 ? 55.017 41.637 49.823 1.00 19.74 172 GLY D N 1
ATOM 5969 C CA . GLY D 1 172 ? 55.363 41.633 51.235 1.00 20.20 172 GLY D CA 1
ATOM 5970 C C . GLY D 1 172 ? 56.775 42.177 51.413 1.00 18.66 172 GLY D C 1
ATOM 5971 O O . GLY D 1 172 ? 57.049 42.949 52.317 1.00 19.80 172 GLY D O 1
ATOM 5972 N N . LEU D 1 173 ? 57.682 41.753 50.537 1.00 17.43 173 LEU D N 1
ATOM 5973 C CA . LEU D 1 173 ? 59.072 42.129 50.659 1.00 16.59 173 LEU D CA 1
ATOM 5974 C C . LEU D 1 173 ? 59.238 43.634 50.455 1.00 16.97 173 LEU D C 1
ATOM 5975 O O . LEU D 1 173 ? 59.908 44.272 51.228 1.00 17.95 173 LEU D O 1
ATOM 5980 N N . TYR D 1 174 ? 58.601 44.198 49.439 1.00 17.77 174 TYR D N 1
ATOM 5981 C CA . TYR D 1 174 ? 58.766 45.642 49.238 1.00 18.76 174 TYR D CA 1
ATOM 5982 C C . TYR D 1 174 ? 58.220 46.440 50.436 1.00 19.21 174 TYR D C 1
ATOM 5983 O O . TYR D 1 174 ? 58.818 47.445 50.830 1.00 20.25 174 TYR D O 1
ATOM 5992 N N . TRP D 1 175 ? 57.153 45.945 51.049 1.00 20.07 175 TRP D N 1
ATOM 5993 C CA . TRP D 1 175 ? 56.651 46.539 52.291 1.00 22.12 175 TRP D CA 1
ATOM 5994 C C . TRP D 1 175 ? 57.707 46.474 53.393 1.00 20.69 175 TRP D C 1
ATOM 5995 O O . TRP D 1 175 ? 58.026 47.479 54.005 1.00 21.13 175 TRP D O 1
ATOM 6006 N N . VAL D 1 176 ? 58.248 45.281 53.632 1.00 18.87 176 VAL D N 1
ATOM 6007 C CA . VAL D 1 176 ? 59.283 45.122 54.659 1.00 19.80 176 VAL D CA 1
ATOM 6008 C C . VAL D 1 176 ? 60.471 46.045 54.416 1.00 18.97 176 VAL D C 1
ATOM 6009 O O . VAL D 1 176 ? 61.017 46.634 55.367 1.00 19.75 176 VAL D O 1
ATOM 6013 N N . LEU D 1 177 ? 60.915 46.167 53.168 1.00 17.73 177 LEU D N 1
ATOM 6014 C CA . LEU D 1 177 ? 62.049 47.013 52.829 1.00 18.06 177 LEU D CA 1
ATOM 6015 C C . LEU D 1 177 ? 61.761 48.468 53.238 1.00 20.16 177 LEU D C 1
ATOM 6016 O O . LEU D 1 177 ? 62.654 49.177 53.681 1.00 22.46 177 LEU D O 1
ATOM 6021 N N . CYS D 1 178 ? 60.492 48.861 53.148 1.00 20.44 178 CYS D N 1
ATOM 6022 C CA . CYS D 1 178 ? 60.083 50.179 53.677 1.00 22.19 178 CYS D CA 1
ATOM 6023 C C . CYS D 1 178 ? 60.032 50.225 55.203 1.00 22.60 178 CYS D C 1
ATOM 6024 O O . CYS D 1 178 ? 60.570 51.152 55.820 1.00 22.97 178 CYS D O 1
ATOM 6027 N N . GLU D 1 179 ? 59.385 49.233 55.797 1.00 24.37 179 GLU D N 1
ATOM 6028 C CA . GLU D 1 179 ? 59.176 49.153 57.246 1.00 26.16 179 GLU D CA 1
ATOM 6029 C C . GLU D 1 179 ? 60.484 49.207 58.010 1.00 25.70 179 GLU D C 1
ATOM 6030 O O . GLU D 1 179 ? 60.537 49.748 59.095 1.00 26.09 179 GLU D O 1
ATOM 6036 N N . GLN D 1 180 ? 61.546 48.641 57.436 1.00 25.77 180 GLN D N 1
ATOM 6037 C CA . GLN D 1 180 ? 62.844 48.611 58.100 1.00 24.71 180 GLN D CA 1
ATOM 6038 C C . GLN D 1 180 ? 63.615 49.912 58.033 1.00 24.81 180 GLN D C 1
ATOM 6039 O O . GLN D 1 180 ? 64.612 50.062 58.730 1.00 27.55 180 GLN D O 1
ATOM 6045 N N . ARG D 1 181 ? 63.170 50.850 57.196 1.00 23.05 181 ARG D N 1
ATOM 6046 C CA . ARG D 1 181 ? 63.922 52.056 56.906 1.00 24.32 181 ARG D CA 1
ATOM 6047 C C . ARG D 1 181 ? 63.175 53.367 57.187 1.00 26.84 181 ARG D C 1
ATOM 6048 O O . ARG D 1 181 ? 63.829 54.407 57.237 1.00 30.12 181 ARG D O 1
ATOM 6056 N N . TYR D 1 182 ? 61.843 53.320 57.339 1.00 25.43 182 TYR D N 1
ATOM 6057 C CA . TYR D 1 182 ? 61.009 54.535 57.538 1.00 26.67 182 TYR D CA 1
ATOM 6058 C C . TYR D 1 182 ? 59.981 54.364 58.637 1.00 28.60 182 TYR D C 1
ATOM 6059 O O . TYR D 1 182 ? 59.495 53.255 58.887 1.00 27.72 182 TYR D O 1
ATOM 6068 N N . PRO D 1 183 ? 59.606 55.479 59.301 1.00 29.75 183 PRO D N 1
ATOM 6069 C CA . PRO D 1 183 ? 58.507 55.371 60.269 1.00 30.31 183 PRO D CA 1
ATOM 6070 C C . PRO D 1 183 ? 57.219 54.875 59.614 1.00 29.48 183 PRO D C 1
ATOM 6071 O O . PRO D 1 183 ? 56.898 55.291 58.504 1.00 30.70 183 PRO D O 1
ATOM 6075 N N . ARG D 1 184 ? 56.478 54.010 60.298 1.00 32.05 184 ARG D N 1
ATOM 6076 C CA . ARG D 1 184 ? 55.319 53.364 59.695 1.00 32.56 184 ARG D CA 1
ATOM 6077 C C . ARG D 1 184 ? 54.264 54.357 59.186 1.00 34.00 184 ARG D C 1
ATOM 6078 O O . ARG D 1 184 ? 53.704 54.158 58.119 1.00 35.22 184 ARG D O 1
ATOM 6086 N N . GLU D 1 185 ? 54.023 55.432 59.938 1.00 34.83 185 GLU D N 1
ATOM 6087 C CA . GLU D 1 185 ? 52.975 56.410 59.599 1.00 36.14 185 GLU D CA 1
ATOM 6088 C C . GLU D 1 185 ? 53.300 57.082 58.274 1.00 32.80 185 GLU D C 1
ATOM 6089 O O . GLU D 1 185 ? 52.426 57.318 57.450 1.00 32.92 185 GLU D O 1
ATOM 6095 N N . LEU D 1 186 ? 54.577 57.395 58.093 1.00 32.15 186 LEU D N 1
ATOM 6096 C CA . LEU D 1 186 ? 55.065 58.006 56.868 1.00 32.71 186 LEU D CA 1
ATOM 6097 C C . LEU D 1 186 ? 54.836 57.071 55.667 1.00 32.12 186 LEU D C 1
ATOM 6098 O O . LEU D 1 186 ? 54.393 57.509 54.608 1.00 31.73 186 LEU D O 1
ATOM 6103 N N . ILE D 1 187 ? 55.093 55.776 55.854 1.00 29.72 187 ILE D N 1
ATOM 6104 C CA . ILE D 1 187 ? 54.871 54.809 54.772 1.00 28.23 187 ILE D CA 1
ATOM 6105 C C . ILE D 1 187 ? 53.375 54.692 54.442 1.00 28.82 187 ILE D C 1
ATOM 6106 O O . ILE D 1 187 ? 53.010 54.695 53.275 1.00 28.53 187 ILE D O 1
ATOM 6111 N N . VAL D 1 188 ? 52.533 54.557 55.474 1.00 30.80 188 VAL D N 1
ATOM 6112 C CA . VAL D 1 188 ? 51.073 54.426 55.307 1.00 30.92 188 VAL D CA 1
ATOM 6113 C C . VAL D 1 188 ? 50.504 55.651 54.594 1.00 32.17 188 VAL D C 1
ATOM 6114 O O . VAL D 1 188 ? 49.749 55.514 53.617 1.00 29.68 188 VAL D O 1
ATOM 6118 N N . GLU D 1 189 ? 50.882 56.837 55.055 1.00 34.46 189 GLU D N 1
ATOM 6119 C CA . GLU D 1 189 ? 50.422 58.073 54.418 1.00 35.86 189 GLU D CA 1
ATOM 6120 C C . GLU D 1 189 ? 50.804 58.108 52.929 1.00 33.35 189 GLU D C 1
ATOM 6121 O O . GLU D 1 189 ? 49.945 58.367 52.089 1.00 34.98 189 GLU D O 1
ATOM 6127 N N . ARG D 1 190 ? 52.062 57.792 52.597 1.00 31.64 190 ARG D N 1
ATOM 6128 C CA . ARG D 1 190 ? 52.531 57.824 51.197 1.00 29.37 190 ARG D CA 1
ATOM 6129 C C . ARG D 1 190 ? 51.897 56.724 50.330 1.00 29.60 190 ARG D C 1
ATOM 6130 O O . ARG D 1 190 ? 51.556 56.958 49.174 1.00 31.17 190 ARG D O 1
ATOM 6138 N N . LEU D 1 191 ? 51.706 55.535 50.888 1.00 29.25 191 LEU D N 1
ATOM 6139 C CA . LEU D 1 191 ? 51.030 54.466 50.139 1.00 28.65 191 LEU D CA 1
ATOM 6140 C C . LEU D 1 191 ? 49.593 54.863 49.776 1.00 29.17 191 LEU D C 1
ATOM 6141 O O . LEU D 1 191 ? 49.124 54.546 48.687 1.00 29.27 191 LEU D O 1
ATOM 6146 N N . GLU D 1 192 ? 48.896 55.529 50.700 1.00 31.06 192 GLU D N 1
ATOM 6147 C CA . GLU D 1 192 ? 47.531 56.010 50.424 1.00 33.60 192 GLU D CA 1
ATOM 6148 C C . GLU D 1 192 ? 47.472 56.832 49.140 1.00 31.72 192 GLU D C 1
ATOM 6149 O O . GLU D 1 192 ? 46.586 56.625 48.298 1.00 33.08 192 GLU D O 1
ATOM 6155 N N . VAL D 1 193 ? 48.435 57.728 48.978 1.00 28.65 193 VAL D N 1
ATOM 6156 C CA . VAL D 1 193 ? 48.529 58.589 47.790 1.00 30.01 193 VAL D CA 1
ATOM 6157 C C . VAL D 1 193 ? 48.860 57.811 46.516 1.00 29.21 193 VAL D C 1
ATOM 6158 O O . VAL D 1 193 ? 48.196 57.956 45.482 1.00 27.42 193 VAL D O 1
ATOM 6162 N N . LEU D 1 194 ? 49.929 57.023 46.584 1.00 26.39 194 LEU D N 1
ATOM 6163 C CA . LEU D 1 194 ? 50.347 56.216 45.455 1.00 25.41 194 LEU D CA 1
ATOM 6164 C C . LEU D 1 194 ? 49.287 55.231 45.020 1.00 24.48 194 LEU D C 1
ATOM 6165 O O . LEU D 1 194 ? 49.119 55.038 43.816 1.00 24.59 194 LEU D O 1
ATOM 6170 N N . ALA D 1 195 ? 48.582 54.604 45.966 1.00 24.31 195 ALA D N 1
ATOM 6171 C CA . ALA D 1 195 ? 47.499 53.670 45.644 1.00 25.04 195 ALA D CA 1
ATOM 6172 C C . ALA D 1 195 ? 46.351 54.381 44.885 1.00 27.24 195 ALA D C 1
ATOM 6173 O O . ALA D 1 195 ? 45.752 53.789 43.982 1.00 29.09 195 ALA D O 1
ATOM 6175 N N . LEU D 1 196 ? 46.087 55.651 45.206 1.00 28.83 196 LEU D N 1
ATOM 6176 C CA . LEU D 1 196 ? 45.110 56.434 44.409 1.00 30.60 196 LEU D CA 1
ATOM 6177 C C . LEU D 1 196 ? 45.624 56.677 42.985 1.00 29.79 196 LEU D C 1
ATOM 6178 O O . LEU D 1 196 ? 44.846 56.619 42.018 1.00 30.04 196 LEU D O 1
ATOM 6183 N N . ALA D 1 197 ? 46.922 56.936 42.835 1.00 27.91 197 ALA D N 1
ATOM 6184 C CA . ALA D 1 197 ? 47.498 57.078 41.496 1.00 27.36 197 ALA D CA 1
ATOM 6185 C C . ALA D 1 197 ? 47.396 55.748 40.722 1.00 28.01 197 ALA D C 1
ATOM 6186 O O . ALA D 1 197 ? 47.147 55.727 39.512 1.00 26.21 197 ALA D O 1
ATOM 6188 N N . GLU D 1 198 ? 47.578 54.632 41.430 1.00 27.91 198 GLU D N 1
ATOM 6189 C CA . GLU D 1 198 ? 47.524 53.319 40.791 1.00 26.88 198 GLU D CA 1
ATOM 6190 C C . GLU D 1 198 ? 46.123 53.006 40.251 1.00 28.85 198 GLU D C 1
ATOM 6191 O O . GLU D 1 198 ? 45.978 52.428 39.165 1.00 27.05 198 GLU D O 1
ATOM 6197 N N . VAL D 1 199 ? 45.101 53.365 41.032 1.00 29.21 199 VAL D N 1
ATOM 6198 C CA . VAL D 1 199 ? 43.707 53.195 40.618 1.00 29.56 199 VAL D CA 1
ATOM 6199 C C . VAL D 1 199 ? 43.418 54.114 39.428 1.00 30.03 199 VAL D C 1
ATOM 6200 O O . VAL D 1 199 ? 42.827 53.655 38.451 1.00 27.40 199 VAL D O 1
ATOM 6204 N N . LYS D 1 200 ? 43.886 55.362 39.476 1.00 31.38 200 LYS D N 1
ATOM 6205 C CA . LYS D 1 200 ? 43.669 56.294 38.369 1.00 33.73 200 LYS D CA 1
ATOM 6206 C C . LYS D 1 200 ? 44.256 55.752 37.065 1.00 32.47 200 LYS D C 1
ATOM 6207 O O . LYS D 1 200 ? 43.661 55.906 35.991 1.00 33.35 200 LYS D O 1
ATOM 6213 N N . ALA D 1 201 ? 45.406 55.083 37.164 1.00 30.63 201 ALA D N 1
ATOM 6214 C CA . ALA D 1 201 ? 46.076 54.513 35.992 1.00 27.78 201 ALA D CA 1
ATOM 6215 C C . ALA D 1 201 ? 45.374 53.283 35.423 1.00 27.40 201 ALA D C 1
ATOM 6216 O O . ALA D 1 201 ? 45.802 52.773 34.411 1.00 29.26 201 ALA D O 1
ATOM 6218 N N . LEU D 1 202 ? 44.322 52.791 36.077 1.00 26.72 202 LEU D N 1
ATOM 6219 C CA . LEU D 1 202 ? 43.520 51.670 35.576 1.00 27.57 202 LEU D CA 1
ATOM 6220 C C . LEU D 1 202 ? 42.101 52.082 35.155 1.00 28.25 202 LEU D C 1
ATOM 6221 O O . LEU D 1 202 ? 41.319 51.240 34.732 1.00 28.56 202 LEU D O 1
ATOM 6226 N N . GLU D 1 203 ? 41.782 53.361 35.302 1.00 31.57 203 GLU D N 1
ATOM 6227 C CA . GLU D 1 203 ? 40.453 53.874 34.950 1.00 33.39 203 GLU D CA 1
ATOM 6228 C C . GLU D 1 203 ? 40.349 54.000 33.446 1.00 32.71 203 GLU D C 1
ATOM 6229 O O . GLU D 1 203 ? 41.357 54.189 32.770 1.00 30.47 203 GLU D O 1
ATOM 6235 N N . GLY D 1 204 ? 39.122 53.904 32.935 1.00 33.16 204 GLY D N 1
ATOM 6236 C CA . GLY D 1 204 ? 38.872 53.893 31.493 1.00 33.28 204 GLY D CA 1
ATOM 6237 C C . GLY D 1 204 ? 38.232 52.606 30.999 1.00 32.94 204 GLY D C 1
ATOM 6238 O O . GLY D 1 204 ? 38.035 51.659 31.759 1.00 31.95 204 GLY D O 1
ATOM 6239 N N . ALA D 1 205 ? 37.880 52.605 29.714 1.00 32.59 205 ALA D N 1
ATOM 6240 C CA . ALA D 1 205 ? 37.289 51.469 29.026 1.00 31.64 205 ALA D CA 1
ATOM 6241 C C . ALA D 1 205 ? 38.286 50.998 27.977 1.00 31.75 205 ALA D C 1
ATOM 6242 O O . ALA D 1 205 ? 38.998 51.814 27.389 1.00 35.79 205 ALA D O 1
ATOM 6244 N N . LEU D 1 206 ? 38.346 49.692 27.755 1.00 31.14 206 LEU D N 1
ATOM 6245 C CA . LEU D 1 206 ? 39.288 49.122 26.789 1.00 33.05 206 LEU D CA 1
ATOM 6246 C C . LEU D 1 206 ? 38.872 49.548 25.377 1.00 36.47 206 LEU D C 1
ATOM 6247 O O . LEU D 1 206 ? 37.748 49.276 24.966 1.00 35.07 206 LEU D O 1
ATOM 6252 N N . THR D 1 207 ? 39.766 50.222 24.647 1.00 42.12 207 THR D N 1
ATOM 6253 C CA . THR D 1 207 ? 39.449 50.662 23.276 1.00 45.09 207 THR D CA 1
ATOM 6254 C C . THR D 1 207 ? 39.209 49.464 22.356 1.00 43.27 207 THR D C 1
ATOM 6255 O O . THR D 1 207 ? 38.165 49.381 21.703 1.00 44.30 207 THR D O 1
ATOM 6259 N N . ARG D 1 208 ? 40.166 48.538 22.323 1.00 38.93 208 ARG D N 1
ATOM 6260 C CA . ARG D 1 208 ? 40.101 47.371 21.443 1.00 35.97 208 ARG D CA 1
ATOM 6261 C C . ARG D 1 208 ? 40.358 46.081 22.240 1.00 34.06 208 ARG D C 1
ATOM 6262 O O . ARG D 1 208 ? 41.206 46.082 23.140 1.00 32.90 208 ARG D O 1
ATOM 6270 N N . PRO D 1 209 ? 39.660 44.968 21.910 1.00 33.09 209 PRO D N 1
ATOM 6271 C CA . PRO D 1 209 ? 39.847 43.721 22.662 1.00 32.26 209 PRO D CA 1
ATOM 6272 C C . PRO D 1 209 ? 41.312 43.280 22.767 1.00 32.89 209 PRO D C 1
ATOM 6273 O O . PRO D 1 209 ? 41.727 42.779 23.823 1.00 29.40 209 PRO D O 1
ATOM 6277 N N . GLU D 1 210 ? 42.062 43.452 21.673 1.00 31.38 210 GLU D N 1
ATOM 6278 C CA . GLU D 1 210 ? 43.457 42.980 21.587 1.00 32.29 210 GLU D CA 1
ATOM 6279 C C . GLU D 1 210 ? 44.424 43.768 22.474 1.00 31.00 210 GLU D C 1
ATOM 6280 O O . GLU D 1 210 ? 45.559 43.322 22.679 1.00 29.12 210 GLU D O 1
ATOM 6286 N N . ASP D 1 211 ? 43.990 44.930 22.968 1.00 28.48 211 ASP D N 1
ATOM 6287 C CA . ASP D 1 211 ? 44.810 45.771 23.832 1.00 28.25 211 ASP D CA 1
ATOM 6288 C C . ASP D 1 211 ? 44.756 45.363 25.306 1.00 25.25 211 ASP D C 1
ATOM 6289 O O . ASP D 1 211 ? 45.315 46.083 26.150 1.00 24.48 211 ASP D O 1
ATOM 6294 N N . VAL D 1 212 ? 44.082 44.259 25.621 1.00 24.43 212 VAL D N 1
ATOM 6295 C CA . VAL D 1 212 ? 44.041 43.765 27.027 1.00 24.34 212 VAL D CA 1
ATOM 6296 C C . VAL D 1 212 ? 45.444 43.332 27.478 1.00 23.81 212 VAL D C 1
ATOM 6297 O O . VAL D 1 212 ? 46.197 42.790 26.682 1.00 24.11 212 VAL D O 1
ATOM 6301 N N . ARG D 1 213 ? 45.785 43.610 28.740 1.00 21.80 213 ARG D N 1
ATOM 6302 C CA . ARG D 1 213 ? 47.145 43.377 29.265 1.00 21.42 213 ARG D CA 1
ATOM 6303 C C . ARG D 1 213 ? 46.980 43.010 30.740 1.00 22.95 213 ARG D C 1
ATOM 6304 O O . ARG D 1 213 ? 45.887 43.136 31.293 1.00 21.98 213 ARG D O 1
ATOM 6312 N N . MET D 1 214 ? 48.049 42.552 31.391 1.00 21.71 214 MET D N 1
ATOM 6313 C CA . MET D 1 214 ? 47.974 42.345 32.829 1.00 22.45 214 MET D CA 1
ATOM 6314 C C . MET D 1 214 ? 47.535 43.602 33.568 1.00 21.21 214 MET D C 1
ATOM 6315 O O . MET D 1 214 ? 46.825 43.491 34.587 1.00 20.89 214 MET D O 1
ATOM 6320 N N . HIS D 1 215 ? 47.915 44.783 33.063 1.00 19.92 215 HIS D N 1
ATOM 6321 C CA . HIS D 1 215 ? 47.593 46.060 33.713 1.00 22.31 215 HIS D CA 1
ATOM 6322 C C . HIS D 1 215 ? 46.834 47.010 32.793 1.00 21.85 215 HIS D C 1
ATOM 6323 O O . HIS D 1 215 ? 46.916 48.217 32.941 1.00 21.79 215 HIS D O 1
ATOM 6330 N N . SER D 1 216 ? 46.015 46.441 31.920 1.00 23.55 216 SER D N 1
ATOM 6331 C CA . SER D 1 216 ? 45.041 47.253 31.167 1.00 23.24 216 SER D CA 1
ATOM 6332 C C . SER D 1 216 ? 43.874 47.700 32.061 1.00 25.37 216 SER D C 1
ATOM 6333 O O . SER D 1 216 ? 43.708 47.244 33.197 1.00 23.37 216 SER D O 1
ATOM 6336 N N . CYS D 1 217 ? 43.068 48.630 31.546 1.00 25.84 217 CYS D N 1
ATOM 6337 C CA . CYS D 1 217 ? 42.073 49.290 32.375 1.00 27.24 217 CYS D CA 1
ATOM 6338 C C . CYS D 1 217 ? 40.986 48.325 32.835 1.00 24.65 217 CYS D C 1
ATOM 6339 O O . CYS D 1 217 ? 40.712 47.314 32.200 1.00 24.50 217 CYS D O 1
ATOM 6342 N N . GLY D 1 218 ? 40.424 48.620 34.002 1.00 24.14 218 GLY D N 1
ATOM 6343 C CA . GLY D 1 218 ? 39.344 47.807 34.561 1.00 24.01 218 GLY D CA 1
ATOM 6344 C C . GLY D 1 218 ? 39.417 47.799 36.072 1.00 25.05 218 GLY D C 1
ATOM 6345 O O . GLY D 1 218 ? 39.951 46.872 36.664 1.00 24.50 218 GLY D O 1
ATOM 6346 N N . VAL D 1 219 ? 38.871 48.837 36.692 1.00 27.04 219 VAL D N 1
ATOM 6347 C CA . VAL D 1 219 ? 38.835 48.935 38.146 1.00 29.45 219 VAL D CA 1
ATOM 6348 C C . VAL D 1 219 ? 37.458 49.482 38.536 1.00 33.73 219 VAL D C 1
ATOM 6349 O O . VAL D 1 219 ? 36.874 50.294 37.799 1.00 35.83 219 VAL D O 1
ATOM 6353 N N . ASP D 1 220 ? 36.945 49.007 39.669 1.00 36.84 220 ASP D N 1
ATOM 6354 C CA . ASP D 1 220 ? 35.680 49.492 40.222 1.00 40.22 220 ASP D CA 1
ATOM 6355 C C . ASP D 1 220 ? 35.942 50.515 41.327 1.00 41.75 220 ASP D C 1
ATOM 6356 O O . ASP D 1 220 ? 36.247 50.149 42.460 1.00 41.62 220 ASP D O 1
ATOM 6361 N N . VAL D 1 221 ? 35.823 51.794 40.985 1.00 44.75 221 VAL D N 1
ATOM 6362 C CA . VAL D 1 221 ? 35.957 52.872 41.968 1.00 48.95 221 VAL D CA 1
ATOM 6363 C C . VAL D 1 221 ? 34.661 53.058 42.749 1.00 49.64 221 VAL D C 1
ATOM 6364 O O . VAL D 1 221 ? 34.695 53.407 43.927 1.00 53.56 221 VAL D O 1
#

Nearest PDB structures (foldseek):
  5ux1-assembly1_A  TM=1.005E+00  e=7.884E-30  Synechococcus sp. CC9605
  8fhb-assembly1_A  TM=9.801E-01  e=6.847E-22  Synechococcus sp. RCC307
  2itb-assembly1_B  TM=9.646E-01  e=2.255E-10  Pseudomonas putida KT2440
  6zmb-assembly1_B  TM=9.637E-01  e=2.740E-09  Pseudomonas putida KT2440
  8fhc-assembly1_A  TM=9.350E-01  e=7.078E-09  gamma proteobacterium HdN1

Radius of gyration: 35.0 Å; Cα contacts (8 Å, |Δi|>4): 990; chains: 4; bounding box: 87×91×92 Å

Secondary structure (DSSP, 8-state):
----SSPBPHHHHHHHHHSHHHHHHHHHHHHHHHHHHHHHHHHHTTT-TTHHHHHHHHHHHHHHHHHHHHHHHHHTT-----PPPPTHHHHHHTTSPSSTTHHHHHHHHHHHHHHHHHHHHHHHHHHH-S-HHHHHHHHHHHHHHHHHHHHHHHHHHTTS-HHHHHHHHHHHHHHHHHTT-S--SSGGG--TT-S-B----/----SSPBPHHHHHHHHHSHHHHHHHHHHHHHHHHHHHHHHHHHTTT-TTHHHHHHHHHHHHHHHHHHHHHHHHHTT-----PPPPTHHHHHHTTS-SSTTHHHHHHHHHHHHHHHHHHHHHHHHHHH-S-HHHHHHHHHHHHHHHHHHHHHHHHHHTTS-HHHHHHHHHHHHHHHHHTT-S--SSGGG--TT-S-B----/---SSPBPHHHHHHHHHSHHHHHHHHHHHHHHHHHHHHHHHHHTTT-TTHHHHHHHHHHHHHHHHHHHHHHHHHTT-----PPPPTHHHHHHTTSPSSTTHHHHHHHHHHHHHHHHHHHHHHHHHHH-S-HHHHHHHHHHHHHHHHHHHHHHHHHHTTS-HHHHHHHHHHHHHHHHHTT-S--SSGGG--TT-S-B--TT--/--SSPBPHHHHHHHHHSHHHHHHHHHHHHHHHHHHHHHHHHHTTT-TTHHHHHHHHHHHHHHHHHHHHHHHHHTT-----PPPPTHHHHHHTTS-SSTTHHHHHHHHHHHHHHHHHHHHHHHHHHH-S-HHHHHHHHHHHHHHHHHHHHHHHHHHTTS-HHHHHHHHHHHHHHHHHTT-S--SSGGG--TT-S-B--

Solvent-accessible surface area: 38264 Å² total; per-residue (Å²): 117,206,15,28,50,12,64,13,28,134,49,0,1,108,45,3,44,71,53,41,23,18,1,0,0,2,3,0,36,20,6,107,104,23,3,34,46,0,49,105,8,38,125,86,24,136,111,55,112,33,1,32,133,18,0,48,58,6,6,138,44,0,73,98,15,22,110,74,0,22,57,26,0,109,84,73,70,82,125,34,51,129,33,103,68,36,49,6,38,53,53,0,57,112,59,42,91,182,42,87,80,71,92,18,2,0,7,0,0,9,15,0,0,48,13,5,0,7,44,36,0,0,36,42,6,15,127,61,6,101,37,89,89,6,85,125,13,3,57,96,3,41,62,6,2,36,145,5,39,28,45,5,11,62,3,0,83,118,64,25,96,132,126,89,0,50,101,35,10,103,80,0,7,102,21,0,13,140,18,0,87,62,96,34,123,126,80,64,36,0,13,0,9,4,24,5,21,46,78,118,178,117,190,13,27,37,10,70,14,6,77,22,0,1,82,40,3,46,68,58,40,23,18,1,0,0,2,3,0,34,20,6,104,105,22,2,34,44,0,49,98,11,38,127,102,25,135,111,50,108,35,0,34,134,23,0,47,60,7,6,139,48,0,72,95,16,21,108,70,0,23,57,26,0,112,84,72,68,82,126,33,50,128,34,101,72,37,49,6,38,69,52,3,58,124,13,52,92,197,41,94,76,74,82,18,2,0,9,0,0,9,14,0,1,50,14,5,0,5,47,35,0,1,35,42,6,20,126,64,6,101,34,88,87,7,83,124,11,2,63,98,4,37,60,7,7,36,147,6,36,28,44,5,7,67,7,0,84,122,64,23,86,117,73,91,0,49,116,35,8,107,79,2,6,115,9,0,11,47,16,0,59,61,95,33,122,127,79,68,32,0,11,0,10,4,24,4,16,27,86,49,184,234,31,26,25,3,72,7,20,139,49,0,7,116,47,3,47,71,56,34,18,21,1,0,0,2,4,0,41,20,9,101,106,22,4,39,40,0,53,97,9,38,142,79,26,136,110,50,110,41,2,33,136,23,0,46,49,4,6,134,31,1,71,97,15,21,104,76,0,28,58,20,0,114,81,74,69,82,124,38,59,128,32,101,68,38,48,5,37,66,41,1,53,164,55,33,90,175,43,93,79,72,87,18,1,0,11,0,0,8,16,0,0,49,15,5,0,13,43,35,0,1,37,32,6,15,112,72,4,81,38,22,51,10,22,75,8,4,56,94,2,41,68,11,4,37,142,2,37,27,46,5,48,70,10,0,74,142,70,24,80,148,129,84,0,43,112,36,14,106,80,0,6,104,22,0,7,147,18,0,105,63,92,33,114,135,80,67,30,0,10,0,12,5,24,5,22,45,67,116,168,74,150,73,50,56,14,81,10,23,38,50,0,5,25,34,3,44,33,59,40,24,22,2,0,0,2,4,0,39,21,7,102,102,24,3,32,46,0,49,109,10,39,128,94,26,137,110,52,109,41,2,33,136,21,0,47,49,3,5,137,35,0,72,99,14,21,107,67,0,26,61,18,0,116,79,79,69,85,127,32,52,129,34,102,68,39,47,6,34,53,53,0,54,173,71,42,90,192,42,96,80,71,85,17,0,0,6,0,0,9,15,0,0,50,14,6,0,9,42,37,0,0,37,35,6,16,130,49,6,99,30,91,83,6,84,125,13,3,58,92,2,41,68,13,3,37,142,3,40,29,45,6,46,62,10,0,81,126,72,22,81,153,115,83,0,48,118,31,24,109,78,0,5,120,18,0,9,153,20,0,89,62,94,34,123,125,80,72,36,0,10,0,9,4,24,5,22,85,133

Sequence (801 aa):
IRWLAAPTSWSWVEQANAHPMEVLIDHAHCERKAAGAAVQMMFRYLCEPGLGEALSPLAREELEHFEQVLALIKARGRYLEPLPSPGYGADLARQIRKGEPQRMLDSFLVAGLIEARSHERMALLAEHSPDPQLRELYSDLLASEARHFGLYWVLCEQRYPRELIVERLEVLALAEVKALEGALTRPEDVRMHSCGVDVTQIRWLAAPTSWSWVEQANAHPMEVLIDHAHCERKAAGAAVQMMFRYLCEPGLGEALSPLAREELEHFEQVLALIKARGRYLEPLPSPGYGADLARQIRKGEPQRMLDSFLVAGLIEARSHERMALLAEHSPDPQLRELYSDLLASEARHFGLYWVLCEQRYPRELIVERLEVLALAEVKALEGALTRPEDVRMHSCGVDVTQRWLAAPTSWSWVEQANAHPMEVLIDHAHCERKAAGAAVQMMFRYLCEPGLGEALSPLAREELEHFEQVLALIKARGRYLEPLPSPGYGADLARQIRKGEPQRMLDSFLVAGLIEARSHERMALLAEHSPDPQLRELYSDLLASEARHFGLYWVLCEQRYPRELIVERLEVLALAEVKALEGALTRPEDVRMHSCGVDVTQISWLAAPTSWSWVEQANAHPMEVLIDHAHCERKAAGAAVQMMFRYLCEPGLGEALSPLAREELEHFEQVLALIKARGRYLEPLPSPGYGADLARQIRKGEPQRMLDSFLVAGLIEARSHERMALLAEHSPDPQLRELYSDLLASEARHFGLYWVLCEQRYPRELIVERLEVLALAEVKALEGALTRPEDVRMHSCGVDV

Foldseek 3Di:
DDQAPFAFFVQLVVLCLVAVLLALLQLLVVLQVLLVLLVVVCVVVVPPPPSCVQSVVSSVVSVVLSVVSQVVSVVVPHGRDPQDDACLVVLLVVLQDPDPPSNLLSSLSSSLSVLVLLLSLLVSCLPDRPDPVSVVSSVVCNVSSVVSSVSSVVVCVVPDDPVVSVVSSVVSSVSSLVSQDDDDPDSSNRYSRHHGTDPPD/DDQAPFAFFVQLVVLCLVAVLLALLQLLVVLQVLLVLLVVLCVVCVPPPPSCVLSVVSSVVSVVLSVVSQVVSVVVPHGRDPQDDACLVVLLVVLQDDDPPSNVLSSLSSSLNVLVLLLSLLVSCLPPHPDPVSVVSSVVCNVVSVVSSVSSVVVNVVPDPPVVSVVSSVVSNVSSLVSQDDDDPDSSNRYSRHHGTDPPD/DQALFAFAVVLVVLCLVAVLLALLQLLVVLQVLLVLLVVLCVVCVPPPPSCVQSVVLSVVSVVLSVVSQVVSVVVPHHRDPQDDACLVVLLVVLQDPDPPSNVLSSLSSSLNVLVLLLSVLVVCLPPRPDPVSVVSSVVCNVSSVVRSVVSVVVNVVPDDPVVSVVVSVVSNVSNLVSQDDDDPDSSNRYSRHHGTDCVPSD/DAPFAFAVLLVVLCLVCVLLALLQLLVVLQVLLVLLVVVCVVCVPPPPSCVQSVVSSVVSVVLSVVSQVVCVVVPHGRDPQDDQCLLVLLLVVQDDDPPSNLLSSLLSSLLVLVLLLSLLVCCLPPRPDPVSVVSSVVCNPSSVVSSVSSVVVDVVPDDPVVSVVVSVVSSVSNLVSQDDDDPDSSNRYSRHHGTDD

CATH classification: 1.20.1260.10

B-factor: mean 23.2, std 7.94, range [11.1, 63.44]